Protein 9GCI (pdb70)

Foldseek 3Di:
DDPDDDFQFFDPQFFAAFEDECLWAAACQCPLNFAAWLQNVQLCDPPQFPPSFGSNCWLNCLPVVLVLLVLVLLLVGQAYEYEQQCRLQPNLLDDDGRVVSVVSVVVNLVSCVVSNYQYAYEHDEQGHRVNCVVVPALLDLCNLVSLLVSVVVVCVVCLVRHQHYADEAALLCNQCVDADVLSFPPRHRALQSSVSSLLSSLLSLLSNQCCCVVVVRRHFYEHEHEAAAEAEPCVVVVHDDDPVWVVLSVLVRLSRPQQNVCLQFPQFGDLVNLVLCCVLVSYPPVRNVVSRVVSNVRYDHGQAYEYAYEAHWYKTAACPDPDSTRIDTDDDDADAAPVRGHLDLVRLLVVLVCCVVPGPAHEYEHAEYFGWHQWDQDPVQETAPVVRLVSVVSNVVSVSVSVVVPRNYRYYHYHHCEQTQPGSHGSRTGGHCWYADVVVSDTGHYVSSVSSSVVVVVRD/DADPQFFAAAEDECLWAAAPQCPQQFAAWLQNVQLVDPPLFPPSFGSNCWLNCLPVVLVLLVLVLVLVGQAYEYEQQCRLQVNLLDDDGRVVSVVSVVVNLVSCVVSNYQYAYEHDEQGHRVNCVVVPHLLDLCNLVSLLVSVVVVCVVCLVRHQHYADEAALLCNLCVDADVLSFPPRHRALQSSVSSLLSSLLSLLVNQCCCVVVVRRHFYEHEHEAAAEDEPCVVVVHDDDPVFVVLVVLVRLSRPQQNVCLQFPQAGDLSNLVLCCVLVSYPPVCNVVSGVVSNVRYDHGQEYEYAYEAHWYKTAACVDPDSTRIDTDDDDADAAPVRGHLDLLRLLVVLVCCVVPGPAHEYEHAEYFGWHQWDQDPVQETAPVVRLVSVVSNVVSVVVSVVVPRRYRYYHYPHCEQTQPGSHGSRTGGHCWYADVVVSDTGHYPSSVSSSVVVVVND

Secondary structure (DSSP, 8-state):
--PPPPPPPPPTT-EEEEE--HHHH---TT-TTPPPBHHHHHHTSTTSSGGG--SSSTT-HHHHHHHHHHHHHHHT-SEEEEE--HHHH-TTSSSS--HHHHHHHHHHHHHHHHTTPEEEEEEESS--BHHHHTTTGGGSTTHHHHHHHHHHHHHHHHTTT--EEEEEE-HHIIIIIHHTS-SSTT----HHHHHHHHHHHHHHHHHHHHHHHHTT-SSEEEEEEE---EEEHHHHTTPPPPHHHHHHHHHHHHHHTHHHHHHHHHSS--HHHHHHHHHTTSS-HHHHHHHHHHHHHH----SEEEEE----EEEEE-TT--SSSSEEEE--SS-B-TTS-B--HHHHHHHHHHHHHHS----EEEEEE---------TTS----HHHHHHHHHHHHHHHHHHHTT--EEEEEEE-SS----GGGGGG----SEEE-TTT--EEE-HHHHHHHHHHHHT-/-PPTT-EEEEE--HHHH---TTSTTPPPBHHHHHHTSTTSSGGG--SSSTT-HHHHHHHHHHHHHHHT-SEEEEE--HHHH-TTSSSS--HHHHHHHHHHHHHHHHTT-EEEEEEESS--BHHHHTTTGGGSTTHHHHHHHHHHHHHHHHTTT--EEEEEE-HHIIIIIHHTS-SSTT----HHHHHHHHHHHHHHHHHHHHHHHHTT-SSEEEEEEE---EEEHHHHTTPPPPHHHHHHHHHHHHHHTHHHHHHHHHSS--HHHHHHHHHTTSS-HHHHHHHHHHHHHH----SEEEEE----EEEEE-TT--SSSSEEEE--SS-B-TTS-B--HHHHHHHHHHHHHHS----EEEEEE---------TTS----HHHHHHHHHHHHHHHHHHHTT--EEEEEEE-SS----GGGGGG----SEEE-TTT--EEE-HHHHHHHHHHHHT-

Nearest PDB structures (foldseek):
  9gci-assembly1_B-2  TM=1.002E+00  e=8.483E-100  Caldicellulosiruptor saccharolyticus DSM 8903
  5yif-assembly2_B  TM=9.102E-01  e=9.901E-52  Bacillus sp. (in: firmicutes)
  4gxp-assembly2_B  TM=9.304E-01  e=6.248E-49  Thermotoga maritima MSB8
  5yhs-assembly2_B  TM=9.202E-01  e=3.558E-50  Bacillus sp. (in: firmicutes)
  4gxp-assembly3_C  TM=9.194E-01  e=6.302E-44  Thermotoga maritima MSB8

B-factor: mean 15.25, std 7.29, range [7.15, 52.8]

InterPro domains:
  IPR001360 Glycoside hydrolase family 1 [PF00232] (2-452)
  IPR001360 Glycoside hydrolase family 1 [PR00131] (294-308)
  IPR001360 Glycoside hydrolase family 1 [PR00131] (357-365)
  IPR001360 Glycoside hydrolase family 1 [PR00131] (378-389)
  IPR001360 Glycoside hydrolase family 1 [PR00131] (399-416)
  IPR001360 Glycoside hydrolase family 1 [PR00131] (423-435)
  IPR001360 Glycoside hydrolase family 1 [PTHR10353] (2-452)
  IPR017736 Glycoside hydrolase, family 1, beta-glucosidase [TIGR03356] (3-445)
  IPR017853 Glycoside hydrolase superfamily [SSF51445] (2-453)
  IPR018120 Glycoside hydrolase family 1, active site [PS00572] (357-365)
  IPR033132 Glycosyl hydrolases family 1, N-terminal conserved site [PS00653] (7-21)

Radius of gyration: 34.94 Å; Cα contacts (8 Å, |Δi|>4): 1903; chains: 2; bounding box: 65×122×83 Å

Structure (mmCIF, N/CA/C/O backbone):
data_9GCI
#
_entry.id   9GCI
#
_cell.length_a   68.443
_cell.length_b   98.718
_cell.length_c   80.493
_cell.angle_alpha   90.000
_cell.angle_beta   97.487
_cell.angle_gamma   90.000
#
_symmetry.space_group_name_H-M   'P 1 21 1'
#
loop_
_entity.id
_entity.type
_entity.pdbx_description
1 polymer beta-glucosidase
2 non-polymer GLYCEROL
3 non-polymer 1,2-ETHANEDIOL
4 non-polymer 'TRIETHYLENE GLYCOL'
5 non-polymer 'PENTAETHYLENE GLYCOL'
6 non-polymer DI(HYDROXYETHYL)ETHER
7 non-polymer 'CHLORIDE ION'
8 water water
#
loop_
_atom_site.group_PDB
_atom_site.id
_atom_site.type_symbol
_atom_site.label_atom_id
_atom_site.label_alt_id
_atom_site.label_comp_id
_atom_site.label_asym_id
_atom_site.label_entity_id
_atom_site.label_seq_id
_atom_site.pdbx_PDB_ins_code
_atom_site.Cartn_x
_atom_site.Cartn_y
_atom_site.Cartn_z
_atom_site.occupancy
_atom_site.B_iso_or_equiv
_atom_site.auth_seq_id
_atom_site.auth_comp_id
_atom_site.auth_asym_id
_atom_site.auth_atom_id
_atom_site.pdbx_PDB_model_num
ATOM 1 N N . SER A 1 1 ? 9.461 -45.168 5.538 1.000 48.202 -6 SER A N 1
ATOM 2 C CA . SER A 1 1 ? 10.752 -45.745 5.998 1.000 44.159 -6 SER A CA 1
ATOM 3 C C . SER A 1 1 ? 11.639 -44.671 6.630 1.000 37.617 -6 SER A C 1
ATOM 4 O O . SER A 1 1 ? 12.839 -44.872 6.789 1.000 38.941 -6 SER A O 1
ATOM 14 N N . HIS A 1 2 ? 11.048 -43.532 7.005 1.000 35.281 -5 HIS A N 1
ATOM 15 C CA . HIS A 1 2 ? 11.799 -42.416 7.546 1.000 31.369 -5 HIS A CA 1
ATOM 16 C C . HIS A 1 2 ? 11.084 -41.878 8.794 1.000 24.168 -5 HIS A C 1
ATOM 17 O O . HIS A 1 2 ? 10.012 -41.322 8.681 1.000 24.088 -5 HIS A O 1
ATOM 32 N N . MET A 1 3 ? 11.673 -42.044 9.976 1.000 21.088 -4 MET A N 1
ATOM 33 C CA . MET A 1 3 ? 11.062 -41.581 11.211 1.000 20.054 -4 MET A CA 1
ATOM 34 C C . MET A 1 3 ? 10.970 -40.047 11.180 1.000 20.163 -4 MET A C 1
ATOM 35 O O . MET A 1 3 ? 11.879 -39.361 10.698 1.000 21.421 -4 MET A O 1
ATOM 49 N N . LEU A 1 4 ? 9.837 -39.509 11.634 1.000 19.149 -3 LEU A N 1
ATOM 50 C CA . LEU A 1 4 ? 9.552 -38.080 11.617 1.000 20.174 -3 LEU A CA 1
ATOM 51 C C . LEU A 1 4 ? 10.716 -37.243 12.156 1.000 22.097 -3 LEU A C 1
ATOM 52 O O . LEU A 1 4 ? 11.167 -37.463 13.275 1.000 21.600 -3 LEU A O 1
ATOM 68 N N . GLU A 1 5 ? 11.135 -36.235 11.379 1.000 23.093 -2 GLU A N 1
ATOM 69 C CA . GLU A 1 5 ? 12.051 -35.211 11.870 1.000 24.896 -2 GLU A CA 1
ATOM 70 C C . GLU A 1 5 ? 11.242 -34.012 12.366 1.000 21.916 -2 GLU A C 1
ATOM 71 O O . GLU A 1 5 ? 10.346 -33.499 11.687 1.000 21.784 -2 GLU A O 1
ATOM 83 N N . ASP A 1 6 ? 11.558 -33.573 13.579 1.000 20.475 -1 ASP A N 1
ATOM 84 C CA . ASP A 1 6 ? 10.887 -32.418 14.143 1.000 22.547 -1 ASP A CA 1
ATOM 85 C C . ASP A 1 6 ? 11.168 -31.172 13.304 1.000 21.233 -1 ASP A C 1
ATOM 86 O O . ASP A 1 6 ? 12.133 -31.103 12.534 1.000 21.279 -1 ASP A O 1
ATOM 95 N N . PRO A 1 7 ? 10.295 -30.150 13.403 1.000 19.879 0 PRO A N 1
ATOM 96 C CA . PRO A 1 7 ? 10.545 -28.878 12.738 1.000 19.745 0 PRO A CA 1
ATOM 97 C C . PRO A 1 7 ? 11.850 -28.301 13.277 1.000 18.621 0 PRO A C 1
ATOM 98 O O . PRO A 1 7 ? 12.231 -28.538 14.419 1.000 18.319 0 PRO A O 1
ATOM 109 N N . MET A 1 8 ? 12.525 -27.512 12.452 1.000 18.996 1 MET A N 1
ATOM 110 C CA . MET A 1 8 ? 13.693 -26.790 12.915 1.000 18.877 1 MET A CA 1
ATOM 111 C C . MET A 1 8 ? 13.216 -25.667 13.822 1.000 18.685 1 MET A C 1
ATOM 112 O O . MET A 1 8 ? 12.417 -24.847 13.389 1.000 20.683 1 MET A O 1
ATOM 126 N N . SER A 1 9 ? 13.728 -25.609 15.053 1.000 18.530 2 SER A N 1
ATOM 127 C CA . SER A 1 9 ? 13.401 -24.512 15.951 1.000 19.542 2 SER A CA 1
ATOM 128 C C . SER A 1 9 ? 14.322 -23.330 15.681 1.000 17.633 2 SER A C 1
ATOM 129 O O . SER A 1 9 ? 15.482 -23.498 15.322 1.000 18.509 2 SER A O 1
ATOM 137 N N . PHE A 1 10 ? 13.783 -22.131 15.907 1.000 16.627 3 PHE A N 1
ATOM 138 C CA . PHE A 1 10 ? 14.626 -20.976 16.112 1.000 15.087 3 PHE A CA 1
ATOM 139 C C . PHE A 1 10 ? 15.465 -21.270 17.350 1.000 15.549 3 PHE A C 1
ATOM 140 O O . PHE A 1 10 ? 14.957 -21.817 18.324 1.000 17.024 3 PHE A O 1
ATOM 157 N N . PRO A 1 11 ? 16.762 -20.912 17.346 1.000 15.786 4 PRO A N 1
ATOM 158 C CA . PRO A 1 11 ? 17.634 -21.238 18.472 1.000 16.080 4 PRO A CA 1
ATOM 159 C C . PRO A 1 11 ? 17.245 -20.495 19.748 1.000 17.160 4 PRO A C 1
ATOM 160 O O . PRO A 1 11 ? 16.584 -19.447 19.731 1.000 15.431 4 PRO A O 1
ATOM 171 N N . LYS A 1 12 ? 17.641 -21.079 20.882 1.000 18.461 5 LYS A N 1
ATOM 172 C CA . LYS A 1 12 ? 17.406 -20.443 22.159 1.000 19.997 5 LYS A CA 1
ATOM 173 C C . LYS A 1 12 ? 18.093 -19.080 22.128 1.000 16.859 5 LYS A C 1
ATOM 174 O O . LYS A 1 12 ? 19.230 -18.975 21.679 1.000 17.463 5 LYS A O 1
ATOM 193 N N . GLY A 1 13 ? 17.380 -18.059 22.607 1.000 16.794 6 GLY A N 1
ATOM 194 C CA . GLY A 1 13 ? 17.924 -16.712 22.690 1.000 16.125 6 GLY A CA 1
ATOM 195 C C . GLY A 1 13 ? 17.800 -15.922 21.384 1.000 14.695 6 GLY A C 1
ATOM 196 O O . GLY A 1 13 ? 18.311 -14.812 21.312 1.000 15.062 6 GLY A O 1
ATOM 200 N N . PHE A 1 14 ? 17.122 -16.470 20.369 1.000 13.760 7 PHE A N 1
ATOM 201 C CA . PHE A 1 14 ? 16.969 -15.782 19.088 1.000 12.110 7 PHE A CA 1
ATOM 202 C C . PHE A 1 14 ? 16.340 -14.411 19.313 1.000 11.336 7 PHE A C 1
ATOM 203 O O . PHE A 1 14 ? 15.338 -14.303 20.009 1.000 12.376 7 PHE A O 1
ATOM 220 N N . LEU A 1 15 ? 16.953 -13.360 18.746 1.000 11.004 8 LEU A N 1
ATOM 221 C CA . LEU A 1 15 ? 16.476 -12.005 18.990 1.000 10.988 8 LEU A CA 1
ATOM 222 C C . LEU A 1 15 ? 15.339 -11.656 18.034 1.000 11.066 8 LEU A C 1
ATOM 223 O O . LEU A 1 15 ? 15.576 -11.099 16.967 1.000 11.643 8 LEU A O 1
ATOM 239 N N . TRP A 1 16 ? 14.114 -11.980 18.439 1.000 10.438 9 TRP A N 1
ATOM 240 C CA . TRP A 1 16 ? 12.918 -11.472 17.790 1.000 9.871 9 TRP A CA 1
ATOM 241 C C . TRP A 1 16 ? 12.785 -9.998 18.151 1.000 9.506 9 TRP A C 1
ATOM 242 O O . TRP A 1 16 ? 12.655 -9.657 19.320 1.000 9.381 9 TRP A O 1
ATOM 263 N N . GLY A 1 17 ? 12.865 -9.138 17.144 1.000 9.288 10 GLY A N 1
ATOM 264 C CA . GLY A 1 17 ? 12.892 -7.709 17.391 1.000 8.933 10 GLY A CA 1
ATOM 265 C C . GLY A 1 17 ? 11.997 -6.917 16.445 1.000 8.718 10 GLY A C 1
ATOM 266 O O . GLY A 1 17 ? 11.305 -7.459 15.584 1.000 8.697 10 GLY A O 1
ATOM 270 N N . ALA A 1 18 ? 12.075 -5.591 16.610 1.000 8.944 11 ALA A N 1
ATOM 271 C CA . ALA A 1 18 ? 11.528 -4.627 15.663 1.000 9.044 11 ALA A CA 1
ATOM 272 C C . ALA A 1 18 ? 12.528 -3.479 15.602 1.000 8.811 11 ALA A C 1
ATOM 273 O O . ALA A 1 18 ? 13.320 -3.322 16.532 1.000 8.578 11 ALA A O 1
ATOM 280 N N . ALA A 1 19 ? 12.539 -2.759 14.474 1.000 8.628 12 ALA A N 1
ATOM 281 C CA . ALA A 1 19 ? 13.541 -1.740 14.193 1.000 8.613 12 ALA A CA 1
ATOM 282 C C . ALA A 1 19 ? 12.879 -0.418 13.829 1.000 8.536 12 ALA A C 1
ATOM 283 O O . ALA A 1 19 ? 11.781 -0.379 13.265 1.000 8.611 12 ALA A O 1
ATOM 290 N N . THR A 1 20 ? 13.592 0.655 14.172 1.000 7.867 13 THR A N 1
ATOM 291 C CA . THR A 1 20 ? 13.276 2.030 13.817 1.000 8.018 13 THR A CA 1
ATOM 292 C C . THR A 1 20 ? 14.587 2.763 13.524 1.000 7.803 13 THR A C 1
ATOM 293 O O . THR A 1 20 ? 15.670 2.202 13.688 1.000 8.178 13 THR A O 1
ATOM 304 N N . ALA A 1 21 ? 14.476 4.043 13.150 1.000 7.318 14 ALA A N 1
ATOM 305 C CA . ALA A 1 21 ? 15.619 4.938 13.017 1.000 7.149 14 ALA A CA 1
ATOM 306 C C . ALA A 1 21 ? 15.221 6.301 13.562 1.000 7.333 14 ALA A C 1
ATOM 307 O O . ALA A 1 21 ? 14.053 6.667 13.496 1.000 7.635 14 ALA A O 1
ATOM 314 N N . SER A 1 22 ? 16.216 7.051 14.049 1.000 7.283 15 SER A N 1
ATOM 315 C CA . SER A 1 22 ? 15.987 8.265 14.809 1.000 7.917 15 SER A CA 1
ATOM 316 C C . SER A 1 22 ? 15.170 9.287 14.014 1.000 7.981 15 SER A C 1
ATOM 317 O O . SER A 1 22 ? 14.193 9.827 14.529 1.000 8.070 15 SER A O 1
ATOM 325 N N . TYR A 1 23 ? 15.597 9.608 12.782 1.000 7.678 16 TYR A N 1
ATOM 326 C CA . TYR A 1 23 ? 14.947 10.677 12.030 1.000 8.082 16 TYR A CA 1
ATOM 327 C C . TYR A 1 23 ? 13.519 10.239 11.686 1.000 7.781 16 TYR A C 1
ATOM 328 O O . TYR A 1 23 ? 12.602 11.050 11.515 1.000 7.654 16 TYR A O 1
ATOM 346 N N . GLN A 1 24 ? 13.321 8.938 11.519 1.000 7.433 17 GLN A N 1
ATOM 347 C CA . GLN A 1 24 ? 12.031 8.472 11.045 1.000 7.622 17 GLN A CA 1
ATOM 348 C C . GLN A 1 24 ? 10.949 8.518 12.132 1.000 7.473 17 GLN A C 1
ATOM 349 O O . GLN A 1 24 ? 9.769 8.567 11.773 1.000 7.212 17 GLN A O 1
ATOM 363 N N . ILE A 1 25 ? 11.320 8.477 13.431 1.000 7.589 18 ILE A N 1
ATOM 364 C CA . ILE A 1 25 ? 10.341 8.391 14.508 1.000 8.001 18 ILE A CA 1
ATOM 365 C C . ILE A 1 25 ? 10.398 9.525 15.542 1.000 8.115 18 ILE A C 1
ATOM 366 O O . ILE A 1 25 ? 9.388 9.768 16.201 1.000 8.104 18 ILE A O 1
ATOM 382 N N . GLU A 1 26 ? 11.551 10.165 15.783 1.000 8.032 19 GLU A N 1
ATOM 383 C CA . GLU A 1 26 ? 11.745 10.890 17.034 1.000 8.304 19 GLU A CA 1
ATOM 384 C C . GLU A 1 26 ? 11.005 12.223 17.066 1.000 8.109 19 GLU A C 1
ATOM 385 O O . GLU A 1 26 ? 10.516 12.596 18.137 1.000 7.902 19 GLU A O 1
ATOM 397 N N . GLY A 1 27 ? 10.992 12.965 15.949 1.000 8.150 20 GLY A N 1
ATOM 398 C CA . GLY A 1 27 ? 10.542 14.349 16.008 1.000 8.313 20 GLY A CA 1
ATOM 399 C C . GLY A 1 27 ? 11.462 15.172 16.903 1.000 8.518 20 GLY A C 1
ATOM 400 O O . GLY A 1 27 ? 12.659 14.910 16.987 1.000 8.439 20 GLY A O 1
ATOM 404 N N . ALA A 1 28 ? 10.902 16.177 17.587 1.000 8.958 21 ALA A N 1
ATOM 405 C CA . ALA A 1 28 ? 11.699 16.978 18.507 1.000 8.949 21 ALA A CA 1
ATOM 406 C C . ALA A 1 28 ? 12.997 17.443 17.843 1.000 8.834 21 ALA A C 1
ATOM 407 O O . ALA A 1 28 ? 14.080 17.410 18.436 1.000 8.799 21 ALA A O 1
ATOM 414 N N . TRP A 1 29 ? 12.884 17.936 16.605 1.000 8.601 22 TRP A N 1
ATOM 415 C CA . TRP A 1 29 ? 14.022 18.080 15.715 1.000 8.962 22 TRP A CA 1
ATOM 416 C C . TRP A 1 29 ? 14.980 19.189 16.143 1.000 9.081 22 TRP A C 1
ATOM 417 O O . TRP A 1 29 ? 16.145 19.191 15.720 1.000 8.903 22 TRP A O 1
ATOM 438 N N . ASN A 1 30 ? 14.487 20.127 16.968 1.000 9.406 23 ASN A N 1
ATOM 439 C CA . ASN A 1 30 ? 15.262 21.284 17.380 1.000 9.655 23 ASN A CA 1
ATOM 440 C C . ASN A 1 30 ? 15.198 21.453 18.900 1.000 9.758 23 ASN A C 1
ATOM 441 O O . ASN A 1 30 ? 15.467 22.544 19.418 1.000 10.708 23 ASN A O 1
ATOM 452 N N . GLU A 1 31 ? 14.827 20.388 19.612 1.000 9.220 24 GLU A N 1
ATOM 453 C CA . GLU A 1 31 ? 14.573 20.489 21.039 1.000 9.269 24 GLU A CA 1
ATOM 454 C C . GLU A 1 31 ? 15.807 20.077 21.838 1.000 10.143 24 GLU A C 1
ATOM 455 O O . GLU A 1 31 ? 16.607 19.238 21.400 1.000 9.832 24 GLU A O 1
ATOM 467 N N . ASP A 1 32 ? 15.897 20.619 23.059 1.000 10.471 25 ASP A N 1
ATOM 468 C CA . ASP A 1 32 ? 16.937 20.273 24.019 1.000 11.413 25 ASP A CA 1
ATOM 469 C C . ASP A 1 32 ? 18.332 20.413 23.415 1.000 11.878 25 ASP A C 1
ATOM 470 O O . ASP A 1 32 ? 19.235 19.632 23.732 1.000 13.116 25 ASP A O 1
ATOM 479 N N . GLY A 1 33 ? 18.496 21.403 22.534 1.000 12.167 26 GLY A N 1
ATOM 480 C CA . GLY A 1 33 ? 19.793 21.750 21.989 1.000 11.881 26 GLY A CA 1
ATOM 481 C C . GLY A 1 33 ? 20.247 20.870 20.827 1.000 11.736 26 GLY A C 1
ATOM 482 O O . GLY A 1 33 ? 21.381 21.011 20.378 1.000 11.895 26 GLY A O 1
ATOM 486 N N . LYS A 1 34 ? 19.370 19.998 20.324 1.000 10.084 27 LYS A N 1
ATOM 487 C CA . LYS A 1 34 ? 19.729 19.163 19.185 1.000 9.669 27 LYS A CA 1
ATOM 488 C C . LYS A 1 34 ? 20.125 20.010 17.972 1.000 9.392 27 LYS A C 1
ATOM 489 O O . LYS A 1 34 ? 19.427 20.957 17.605 1.000 9.814 27 LYS A O 1
ATOM 508 N N . GLY A 1 35 ? 21.245 19.650 17.342 1.000 9.038 28 GLY A N 1
ATOM 509 C CA . GLY A 1 35 ? 21.714 20.331 16.147 1.000 9.094 28 GLY A CA 1
ATOM 510 C C . GLY A 1 35 ? 20.919 19.927 14.900 1.000 9.444 28 GLY A C 1
ATOM 511 O O . GLY A 1 35 ? 20.243 18.892 14.867 1.000 10.174 28 GLY A O 1
ATOM 515 N N . GLU A 1 36 ? 21.049 20.735 13.858 1.000 10.001 29 GLU A N 1
ATOM 516 C CA . GLU A 1 36 ? 20.427 20.462 12.571 1.000 10.002 29 GLU A CA 1
ATOM 517 C C . GLU A 1 36 ? 21.160 19.309 11.878 1.000 9.787 29 GLU A C 1
ATOM 518 O O . GLU A 1 36 ? 22.384 19.336 11.783 1.000 9.773 29 GLU A O 1
ATOM 530 N N . SER A 1 37 ? 20.428 18.287 11.420 1.000 8.976 30 SER A N 1
ATOM 531 C CA . SER A 1 37 ? 21.024 17.230 10.608 1.000 8.693 30 SER A CA 1
ATOM 532 C C . SER A 1 37 ? 20.816 17.534 9.125 1.000 8.849 30 SER A C 1
ATOM 533 O O . SER A 1 37 ? 20.023 18.393 8.746 1.000 8.945 30 SER A O 1
ATOM 541 N N . ILE A 1 38 ? 21.451 16.721 8.279 1.000 8.931 31 ILE A N 1
ATOM 542 C CA . ILE A 1 38 ? 21.270 16.835 6.841 1.000 8.829 31 ILE A CA 1
ATOM 543 C C . ILE A 1 38 ? 19.825 16.514 6.466 1.000 8.679 31 ILE A C 1
ATOM 544 O O . ILE A 1 38 ? 19.365 16.995 5.435 1.000 9.225 31 ILE A O 1
ATOM 560 N N . TRP A 1 39 ? 19.122 15.690 7.253 1.000 8.681 32 TRP A N 1
ATOM 561 C CA . TRP A 1 39 ? 17.725 15.399 6.959 1.000 8.855 32 TRP A CA 1
ATOM 562 C C . TRP A 1 39 ? 16.807 16.546 7.377 1.000 9.164 32 TRP A C 1
ATOM 563 O O . TRP A 1 39 ? 15.802 16.807 6.707 1.000 9.103 32 TRP A O 1
ATOM 584 N N . ASP A 1 40 ? 17.123 17.237 8.472 1.000 9.254 33 ASP A N 1
ATOM 585 C CA . ASP A 1 40 ? 16.419 18.486 8.766 1.000 9.734 33 ASP A CA 1
ATOM 586 C C . ASP A 1 40 ? 16.549 19.453 7.579 1.000 10.100 33 ASP A C 1
ATOM 587 O O . ASP A 1 40 ? 15.571 20.012 7.083 1.000 10.676 33 ASP A O 1
ATOM 596 N N . ARG A 1 41 ? 17.780 19.672 7.122 1.000 10.000 34 ARG A N 1
ATOM 597 C CA . ARG A 1 41 ? 18.043 20.557 5.992 1.000 10.394 34 ARG A CA 1
ATOM 598 C C . ARG A 1 41 ? 17.280 20.101 4.748 1.000 10.223 34 ARG A C 1
ATOM 599 O O . ARG A 1 41 ? 16.562 20.890 4.126 1.000 10.825 34 ARG A O 1
ATOM 620 N N . PHE A 1 42 ? 17.392 18.816 4.416 1.000 9.686 35 PHE A N 1
ATOM 621 C CA . PHE A 1 42 ? 16.809 18.276 3.195 1.000 9.953 35 PHE A CA 1
ATOM 622 C C . PHE A 1 42 ? 15.287 18.415 3.181 1.000 10.289 35 PHE A C 1
ATOM 623 O O . PHE A 1 42 ? 14.693 18.768 2.154 1.000 10.211 35 PHE A O 1
ATOM 640 N N . THR A 1 43 ? 14.624 18.107 4.303 1.000 9.838 36 THR A N 1
ATOM 641 C CA . THR A 1 43 ? 13.166 18.127 4.328 1.000 9.989 36 THR A CA 1
ATOM 642 C C . THR A 1 43 ? 12.621 19.543 4.472 1.000 10.337 36 THR A C 1
ATOM 643 O O . THR A 1 43 ? 11.433 19.749 4.256 1.000 11.274 36 THR A O 1
ATOM 654 N N . HIS A 1 44 ? 13.475 20.499 4.847 1.000 10.223 37 HIS A N 1
ATOM 655 C CA . HIS A 1 44 ? 13.040 21.889 4.970 1.000 11.470 37 HIS A CA 1
ATOM 656 C C . HIS A 1 44 ? 13.191 22.639 3.649 1.000 13.926 37 HIS A C 1
ATOM 657 O O . HIS A 1 44 ? 12.862 23.828 3.578 1.000 17.096 37 HIS A O 1
ATOM 672 N N . GLN A 1 45 ? 13.681 21.960 2.618 1.000 14.606 38 GLN A N 1
ATOM 673 C CA . GLN A 1 45 ? 13.760 22.537 1.284 1.000 17.680 38 GLN A CA 1
ATOM 674 C C . GLN A 1 45 ? 12.626 21.974 0.427 1.000 18.011 38 GLN A C 1
ATOM 675 O O . GLN A 1 45 ? 12.174 20.848 0.613 1.000 18.141 38 GLN A O 1
ATOM 689 N N . LYS A 1 46 ? 12.175 22.770 -0.545 1.000 19.197 39 LYS A N 1
ATOM 690 C CA . LYS A 1 46 ? 11.101 22.367 -1.435 1.000 20.491 39 LYS A CA 1
ATOM 691 C C . LYS A 1 46 ? 11.572 21.276 -2.394 1.000 17.992 39 LYS A C 1
ATOM 692 O O . LYS A 1 46 ? 12.751 21.168 -2.706 1.000 17.003 39 LYS A O 1
ATOM 711 N N . ARG A 1 47 ? 10.620 20.427 -2.801 1.000 16.921 40 ARG A N 1
ATOM 712 C CA . ARG A 1 47 ? 10.781 19.494 -3.907 1.000 17.241 40 ARG A CA 1
ATOM 713 C C . ARG A 1 47 ? 11.762 18.365 -3.594 1.000 15.359 40 ARG A C 1
ATOM 714 O O . ARG A 1 47 ? 12.333 17.772 -4.506 1.000 17.959 40 ARG A O 1
ATOM 735 N N . ASN A 1 48 ? 11.939 18.026 -2.319 1.000 12.377 41 ASN A N 1
ATOM 736 C CA . ASN A 1 48 ? 12.787 16.892 -1.969 1.000 11.730 41 ASN A CA 1
ATOM 737 C C . ASN A 1 48 ? 11.987 15.691 -1.458 1.000 11.094 41 ASN A C 1
ATOM 738 O O . ASN A 1 48 ? 12.432 14.552 -1.612 1.000 11.078 41 ASN A O 1
ATOM 749 N N . ILE A 1 49 ? 10.854 15.955 -0.815 1.000 10.226 42 ILE A N 1
ATOM 750 C CA . ILE A 1 49 ? 10.037 14.923 -0.195 1.000 9.298 42 ILE A CA 1
ATOM 751 C C . ILE A 1 49 ? 8.623 14.990 -0.766 1.000 9.209 42 ILE A C 1
ATOM 752 O O . ILE A 1 49 ? 8.047 16.076 -0.866 1.000 9.411 42 ILE A O 1
ATOM 768 N N . LEU A 1 50 ? 8.002 13.827 -1.001 1.000 9.154 43 LEU A N 1
ATOM 769 C CA . LEU A 1 50 ? 6.598 13.812 -1.391 1.000 9.697 43 LEU A CA 1
ATOM 770 C C . LEU A 1 50 ? 5.761 14.628 -0.404 1.000 9.862 43 LEU A C 1
ATOM 771 O O . LEU A 1 50 ? 5.898 14.503 0.817 1.000 9.459 43 LEU A O 1
ATOM 787 N N . TYR A 1 51 ? 4.866 15.461 -0.943 1.000 10.187 44 TYR A N 1
ATOM 788 C CA . TYR A 1 51 ? 3.845 16.179 -0.180 1.000 10.538 44 TYR A CA 1
ATOM 789 C C . TYR A 1 51 ? 4.448 17.210 0.777 1.000 10.905 44 TYR A C 1
ATOM 790 O O . TYR A 1 51 ? 3.739 17.745 1.641 1.000 11.513 44 TYR A O 1
ATOM 808 N N . GLY A 1 52 ? 5.749 17.493 0.642 1.000 11.327 45 GLY A N 1
ATOM 809 C CA . GLY A 1 52 ? 6.418 18.410 1.548 1.000 11.214 45 GLY A CA 1
ATOM 810 C C . GLY A 1 52 ? 6.455 17.892 2.985 1.000 11.004 45 GLY A C 1
ATOM 811 O O . GLY A 1 52 ? 6.567 18.664 3.943 1.000 11.518 45 GLY A O 1
ATOM 815 N N . HIS A 1 53 ? 6.368 16.566 3.160 1.000 10.018 46 HIS A N 1
ATOM 816 C CA . HIS A 1 53 ? 6.460 16.013 4.503 1.000 9.546 46 HIS A CA 1
ATOM 817 C C . HIS A 1 53 ? 7.863 16.226 5.070 1.000 9.376 46 HIS A C 1
ATOM 818 O O . HIS A 1 53 ? 8.843 16.349 4.346 1.000 9.834 46 HIS A O 1
ATOM 833 N N . ASN A 1 54 ? 7.944 16.254 6.404 1.000 9.319 47 ASN A N 1
ATOM 834 C CA . ASN A 1 54 ? 9.220 16.366 7.078 1.000 9.347 47 ASN A CA 1
ATOM 835 C C . ASN A 1 54 ? 9.152 15.588 8.385 1.000 9.247 47 ASN A C 1
ATOM 836 O O . ASN A 1 54 ? 8.074 15.136 8.773 1.000 9.434 47 ASN A O 1
ATOM 847 N N . GLY A 1 55 ? 10.319 15.415 9.027 1.000 8.624 48 GLY A N 1
ATOM 848 C CA . GLY A 1 55 ? 10.395 14.673 10.278 1.000 9.594 48 GLY A CA 1
ATOM 849 C C . GLY A 1 55 ? 10.370 15.556 11.523 1.000 9.722 48 GLY A C 1
ATOM 850 O O . GLY A 1 55 ? 10.862 15.136 12.557 1.000 10.258 48 GLY A O 1
ATOM 854 N N . ASP A 1 56 ? 9.824 16.779 11.429 1.000 9.253 49 ASP A N 1
ATOM 855 C CA . ASP A 1 56 ? 9.828 17.689 12.560 1.000 9.622 49 ASP A CA 1
ATOM 856 C C . ASP A 1 56 ? 9.150 17.067 13.784 1.000 9.328 49 ASP A C 1
ATOM 857 O O . ASP A 1 56 ? 9.595 17.294 14.918 1.000 9.183 49 ASP A O 1
ATOM 866 N N . VAL A 1 57 ? 8.031 16.355 13.549 1.000 9.333 50 VAL A N 1
ATOM 867 C CA . VAL A 1 57 ? 7.286 15.668 14.599 1.000 9.152 50 VAL A CA 1
ATOM 868 C C . VAL A 1 57 ? 7.408 14.150 14.434 1.000 9.130 50 VAL A C 1
ATOM 869 O O . VAL A 1 57 ? 7.606 13.438 15.410 1.000 9.138 50 VAL A O 1
ATOM 882 N N . ALA A 1 58 ? 7.236 13.635 13.213 1.000 8.887 51 ALA A N 1
ATOM 883 C CA . ALA A 1 58 ? 7.353 12.205 12.958 1.000 8.776 51 ALA A CA 1
ATOM 884 C C . ALA A 1 58 ? 6.370 11.442 13.844 1.000 9.521 51 ALA A C 1
ATOM 885 O O . ALA A 1 58 ? 5.170 11.745 13.814 1.000 9.512 51 ALA A O 1
ATOM 892 N N . CYS A 1 59 ? 6.851 10.457 14.625 1.000 8.985 52 CYS A N 1
ATOM 893 C CA . CYS A 1 59 ? 6.009 9.716 15.564 1.000 9.369 52 CYS A CA 1
ATOM 894 C C . CYS A 1 59 ? 6.102 10.288 16.973 1.000 9.482 52 CYS A C 1
ATOM 895 O O . CYS A 1 59 ? 5.624 9.678 17.929 1.000 9.555 52 CYS A O 1
ATOM 903 N N . ASP A 1 60 ? 6.744 11.450 17.121 1.000 8.961 53 ASP A N 1
ATOM 904 C CA . ASP A 1 60 ? 6.834 12.127 18.407 1.000 9.316 53 ASP A CA 1
ATOM 905 C C . ASP A 1 60 ? 7.449 11.218 19.475 1.000 8.797 53 ASP A C 1
ATOM 906 O O . ASP A 1 60 ? 7.129 11.325 20.664 1.000 8.967 53 ASP A O 1
ATOM 915 N N . HIS A 1 61 ? 8.368 10.334 19.080 1.000 8.876 54 HIS A N 1
ATOM 916 C CA . HIS A 1 61 ? 8.894 9.317 19.975 1.000 8.944 54 HIS A CA 1
ATOM 917 C C . HIS A 1 61 ? 9.815 9.916 21.030 1.000 9.256 54 HIS A C 1
ATOM 918 O O . HIS A 1 61 ? 9.929 9.354 22.107 1.000 9.370 54 HIS A O 1
ATOM 933 N N . TYR A 1 62 ? 10.499 11.022 20.724 1.000 9.566 55 TYR A N 1
ATOM 934 C CA . TYR A 1 62 ? 11.291 11.669 21.761 1.000 9.612 55 TYR A CA 1
ATOM 935 C C . TYR A 1 62 ? 10.421 11.915 22.994 1.000 9.733 55 TYR A C 1
ATOM 936 O O . TYR A 1 62 ? 10.874 11.737 24.121 1.000 10.540 55 TYR A O 1
ATOM 954 N N . HIS A 1 63 ? 9.168 12.332 22.775 1.000 9.852 56 HIS A N 1
ATOM 955 C CA . HIS A 1 63 ? 8.223 12.608 23.845 1.000 10.571 56 HIS A CA 1
ATOM 956 C C . HIS A 1 63 ? 7.492 11.354 24.319 1.000 10.950 56 HIS A C 1
ATOM 957 O O . HIS A 1 63 ? 7.199 11.254 25.513 1.000 12.712 56 HIS A O 1
ATOM 972 N N . ARG A 1 64 ? 7.209 10.406 23.418 1.000 10.111 57 ARG A N 1
ATOM 973 C CA . ARG A 1 64 ? 6.281 9.325 23.709 1.000 9.911 57 ARG A CA 1
ATOM 974 C C . ARG A 1 64 ? 6.978 7.972 23.871 1.000 9.824 57 ARG A C 1
ATOM 975 O O . ARG A 1 64 ? 6.303 6.944 23.870 1.000 10.277 57 ARG A O 1
ATOM 996 N N . PHE A 1 65 ? 8.295 7.941 24.103 1.000 9.937 58 PHE A N 1
ATOM 997 C CA . PHE A 1 65 ? 9.039 6.686 24.096 1.000 10.173 58 PHE A CA 1
ATOM 998 C C . PHE A 1 65 ? 8.533 5.720 25.172 1.000 10.284 58 PHE A C 1
ATOM 999 O O . PHE A 1 65 ? 8.659 4.519 24.995 1.000 9.992 58 PHE A O 1
ATOM 1016 N N . GLU A 1 66 ? 8.024 6.218 26.307 1.000 10.764 59 GLU A N 1
ATOM 1017 C CA . GLU A 1 66 ? 7.610 5.305 27.366 1.000 12.074 59 GLU A CA 1
ATOM 1018 C C . GLU A 1 66 ? 6.430 4.454 26.900 1.000 11.041 59 GLU A C 1
ATOM 1019 O O . GLU A 1 66 ? 6.371 3.246 27.170 1.000 11.322 59 GLU A O 1
ATOM 1031 N N . GLU A 1 67 ? 5.492 5.079 26.188 1.000 10.403 60 GLU A N 1
ATOM 1032 C CA . GLU A 1 67 ? 4.361 4.355 25.648 1.000 10.593 60 GLU A CA 1
ATOM 1033 C C . GLU A 1 67 ? 4.868 3.326 24.648 1.000 10.545 60 GLU A C 1
ATOM 1034 O O . GLU A 1 67 ? 4.411 2.188 24.621 1.000 10.178 60 GLU A O 1
ATOM 1046 N N . ASP A 1 68 ? 5.839 3.723 23.821 1.000 10.126 61 ASP A N 1
ATOM 1047 C CA . ASP A 1 68 ? 6.346 2.806 22.813 1.000 9.954 61 ASP A CA 1
ATOM 1048 C C . ASP A 1 68 ? 7.046 1.602 23.444 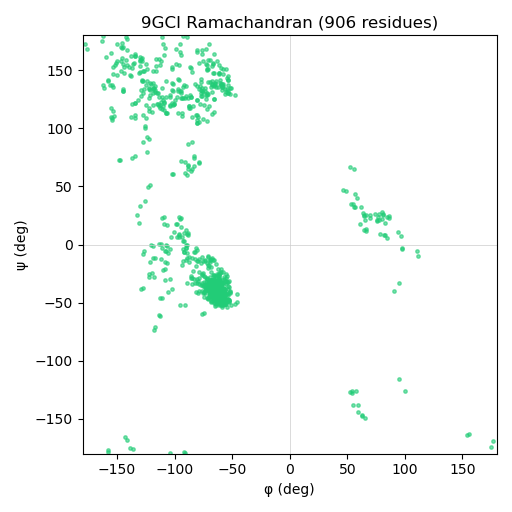1.000 9.839 61 ASP A C 1
ATOM 1049 O O . ASP A 1 68 ? 6.896 0.472 22.970 1.000 9.725 61 ASP A O 1
ATOM 1058 N N . VAL A 1 69 ? 7.805 1.814 24.522 1.000 9.968 62 VAL A N 1
ATOM 1059 C CA . VAL A 1 69 ? 8.440 0.686 25.183 1.000 9.815 62 VAL A CA 1
ATOM 1060 C C . VAL A 1 69 ? 7.373 -0.218 25.815 1.000 9.962 62 VAL A C 1
ATOM 1061 O O . VAL A 1 69 ? 7.503 -1.438 25.783 1.000 10.036 62 VAL A O 1
ATOM 1074 N N . SER A 1 70 ? 6.301 0.357 26.368 1.000 9.995 63 SER A N 1
ATOM 1075 C CA . SER A 1 70 ? 5.195 -0.442 26.894 1.000 11.480 63 SER A CA 1
ATOM 1076 C C . SER A 1 70 ? 4.617 -1.346 25.803 1.000 11.132 63 SER A C 1
ATOM 1077 O O . SER A 1 70 ? 4.354 -2.529 26.030 1.000 11.203 63 SER A O 1
ATOM 1085 N N . LEU A 1 71 ? 4.482 -0.808 24.585 1.000 10.189 64 LEU A N 1
ATOM 1086 C CA . LEU A 1 71 ? 3.973 -1.587 23.469 1.000 10.398 64 LEU A CA 1
ATOM 1087 C C . LEU A 1 71 ? 4.950 -2.693 23.080 1.000 10.196 64 LEU A C 1
ATOM 1088 O O . LEU A 1 71 ? 4.529 -3.796 22.734 1.000 10.761 64 LEU A O 1
ATOM 1104 N N . MET A 1 72 ? 6.251 -2.417 23.146 1.000 9.960 65 MET A N 1
ATOM 1105 C CA . MET A 1 72 ? 7.254 -3.443 22.876 1.000 10.434 65 MET A CA 1
ATOM 1106 C C . MET A 1 72 ? 7.174 -4.585 23.893 1.000 11.046 65 MET A C 1
ATOM 1107 O O . MET A 1 72 ? 7.357 -5.743 23.551 1.000 11.143 65 MET A O 1
ATOM 1121 N N . LYS A 1 73 ? 6.949 -4.250 25.158 1.000 11.617 66 LYS A N 1
ATOM 1122 C CA . LYS A 1 73 ? 6.845 -5.244 26.221 1.000 12.981 66 LYS A CA 1
ATOM 1123 C C . LYS A 1 73 ? 5.603 -6.112 25.988 1.000 11.684 66 LYS A C 1
ATOM 1124 O O . LYS A 1 73 ? 5.646 -7.353 26.084 1.000 11.285 66 LYS A O 1
ATOM 1143 N N . GLU A 1 74 ? 4.497 -5.457 25.642 1.000 11.537 67 GLU A N 1
ATOM 1144 C CA . GLU A 1 74 ? 3.259 -6.158 25.334 1.000 11.302 67 GLU A CA 1
ATOM 1145 C C . GLU A 1 74 ? 3.466 -7.138 24.173 1.000 11.649 67 GLU A C 1
ATOM 1146 O O . GLU A 1 74 ? 2.994 -8.287 24.210 1.000 11.926 67 GLU A O 1
ATOM 1158 N N . LEU A 1 75 ? 4.165 -6.678 23.126 1.000 10.963 68 LEU A N 1
ATOM 1159 C CA . LEU A 1 75 ? 4.473 -7.482 21.955 1.000 11.049 68 LEU A CA 1
ATOM 1160 C C . LEU A 1 75 ? 5.315 -8.700 22.316 1.000 11.193 68 LEU A C 1
ATOM 1161 O O . LEU A 1 75 ? 5.217 -9.733 21.649 1.000 11.550 68 LEU A O 1
ATOM 1177 N N . GLY A 1 76 ? 6.176 -8.553 23.335 1.000 11.386 69 GLY A N 1
ATOM 1178 C CA . GLY A 1 76 ? 7.095 -9.605 23.728 1.000 11.554 69 GLY A CA 1
ATOM 1179 C C . GLY A 1 76 ? 8.405 -9.603 22.938 1.000 11.580 69 GLY A C 1
ATOM 1180 O O . GLY A 1 76 ? 9.076 -10.634 22.836 1.000 11.119 69 GLY A O 1
ATOM 1184 N N . LEU A 1 77 ? 8.798 -8.440 22.396 1.000 11.424 70 LEU A N 1
ATOM 1185 C CA . LEU A 1 77 ? 10.102 -8.333 21.758 1.000 10.779 70 LEU A CA 1
ATOM 1186 C C . LEU A 1 77 ? 11.225 -8.798 22.685 1.000 10.807 70 LEU A C 1
ATOM 1187 O O . LEU A 1 77 ? 11.272 -8.446 23.865 1.000 11.175 70 LEU A O 1
ATOM 1203 N N . LYS A 1 78 ? 12.155 -9.560 22.101 1.000 10.387 71 LYS A N 1
ATOM 1204 C CA . LYS A 1 78 ? 13.399 -9.887 22.779 1.000 10.569 71 LYS A CA 1
ATOM 1205 C C . LYS A 1 78 ? 14.387 -8.731 22.672 1.000 10.251 71 LYS A C 1
ATOM 1206 O O . LYS A 1 78 ? 15.266 -8.584 23.526 1.000 10.960 71 LYS A O 1
ATOM 1225 N N . ALA A 1 79 ? 14.280 -7.958 21.580 1.000 9.323 72 ALA A N 1
ATOM 1226 C CA . ALA A 1 79 ? 15.242 -6.905 21.263 1.000 9.262 72 ALA A CA 1
ATOM 1227 C C . ALA A 1 79 ? 14.562 -5.785 20.484 1.000 9.199 72 ALA A C 1
ATOM 1228 O O . ALA A 1 79 ? 13.538 -6.004 19.848 1.000 9.813 72 ALA A O 1
ATOM 1235 N N . TYR A 1 80 ? 15.169 -4.599 20.565 1.000 9.356 73 TYR A N 1
ATOM 1236 C CA . TYR A 1 80 ? 14.707 -3.423 19.850 1.000 8.957 73 TYR A CA 1
ATOM 1237 C C . TYR A 1 80 ? 15.914 -2.752 19.224 1.000 8.867 73 TYR A C 1
ATOM 1238 O O . TYR A 1 80 ? 16.872 -2.437 19.934 1.000 9.092 73 TYR A O 1
ATOM 1256 N N . ARG A 1 81 ? 15.875 -2.611 17.891 1.000 8.908 74 ARG A N 1
ATOM 1257 C CA . ARG A 1 81 ? 16.919 -1.933 17.145 1.000 8.866 74 ARG A CA 1
ATOM 1258 C C . ARG A 1 81 ? 16.478 -0.494 16.877 1.000 8.610 74 ARG A C 1
ATOM 1259 O O . ARG A 1 81 ? 15.417 -0.263 16.302 1.000 8.435 74 ARG A O 1
ATOM 1280 N N . PHE A 1 82 ? 17.336 0.448 17.249 1.000 8.148 75 PHE A N 1
ATOM 1281 C CA . PHE A 1 82 ? 17.047 1.859 17.052 1.000 8.231 75 PHE A CA 1
ATOM 1282 C C . PHE A 1 82 ? 18.359 2.558 16.747 1.000 8.415 75 PHE A C 1
ATOM 1283 O O . PHE A 1 82 ? 19.422 1.958 16.930 1.000 8.203 75 PHE A O 1
ATOM 1300 N N . SER A 1 83 ? 18.284 3.813 16.313 1.000 8.609 76 SER A N 1
ATOM 1301 C CA . SER A 1 83 ? 19.509 4.560 16.062 1.000 8.393 76 SER A CA 1
ATOM 1302 C C . SER A 1 83 ? 19.618 5.748 16.997 1.000 8.945 76 SER A C 1
ATOM 1303 O O . SER A 1 83 ? 18.628 6.256 17.529 1.000 9.054 76 SER A O 1
ATOM 1311 N N . ILE A 1 84 ? 20.870 6.139 17.240 1.000 9.315 77 ILE A N 1
ATOM 1312 C CA . ILE A 1 84 ? 21.160 7.321 18.022 1.000 9.611 77 ILE A CA 1
ATOM 1313 C C . ILE A 1 84 ? 21.367 8.478 17.049 1.000 9.082 77 ILE A C 1
ATOM 1314 O O . ILE A 1 84 ? 22.058 8.344 16.039 1.000 9.722 77 ILE A O 1
ATOM 1330 N N . ALA A 1 85 ? 20.716 9.615 17.328 1.000 9.314 78 ALA A N 1
ATOM 1331 C CA . ALA A 1 85 ? 20.924 10.820 16.543 1.000 9.498 78 ALA A CA 1
ATOM 1332 C C . ALA A 1 85 ? 22.192 11.537 17.000 1.000 9.572 78 ALA A C 1
ATOM 1333 O O . ALA A 1 85 ? 22.211 12.127 18.065 1.000 10.169 78 ALA A O 1
ATOM 1340 N N . TRP A 1 86 ? 23.205 11.541 16.135 1.000 9.927 79 TRP A N 1
ATOM 1341 C CA . TRP A 1 86 ? 24.491 12.190 16.366 1.000 9.793 79 TRP A CA 1
ATOM 1342 C C . TRP A 1 86 ? 24.277 13.648 16.784 1.000 9.216 79 TRP A C 1
ATOM 1343 O O . TRP A 1 86 ? 24.893 14.093 17.743 1.000 9.007 79 TRP A O 1
ATOM 1364 N N . THR A 1 87 ? 23.317 14.340 16.160 1.000 8.987 80 THR A N 1
ATOM 1365 C CA . THR A 1 87 ? 23.098 15.760 16.449 1.000 9.237 80 THR A CA 1
ATOM 1366 C C . THR A 1 87 ? 22.514 16.017 17.839 1.000 9.614 80 THR A C 1
ATOM 1367 O O . THR A 1 87 ? 22.545 17.161 18.287 1.000 10.651 80 THR A O 1
ATOM 1378 N N . ARG A 1 88 ? 21.921 15.015 18.502 1.000 9.636 81 ARG A N 1
ATOM 1379 C CA . ARG A 1 88 ? 21.508 15.198 19.885 1.000 9.209 81 ARG A CA 1
ATOM 1380 C C . ARG A 1 88 ? 22.716 15.189 20.810 1.000 10.295 81 ARG A C 1
ATOM 1381 O O . ARG A 1 88 ? 22.626 15.704 21.915 1.000 11.357 81 ARG A O 1
ATOM 1402 N N . ILE A 1 89 ? 23.777 14.494 20.409 1.000 10.747 82 ILE A N 1
ATOM 1403 C CA . ILE A 1 89 ? 24.959 14.296 21.251 1.000 11.403 82 ILE A CA 1
ATOM 1404 C C . ILE A 1 89 ? 25.965 15.415 20.981 1.000 12.281 82 ILE A C 1
ATOM 1405 O O . ILE A 1 89 ? 26.512 16.008 21.910 1.000 12.839 82 ILE A O 1
ATOM 1421 N N . PHE A 1 90 ? 26.288 15.622 19.706 1.000 12.267 83 PHE A N 1
ATOM 1422 C CA . PHE A 1 90 ? 27.178 16.688 19.278 1.000 12.590 83 PHE A CA 1
ATOM 1423 C C . PHE A 1 90 ? 26.444 17.539 18.257 1.000 11.985 83 PHE A C 1
ATOM 1424 O O . PHE A 1 90 ? 26.454 17.233 17.062 1.000 11.571 83 PHE A O 1
ATOM 1441 N N . PRO A 1 91 ? 25.768 18.618 18.689 1.000 12.400 84 PRO A N 1
ATOM 1442 C CA . PRO A 1 91 ? 24.983 19.418 17.756 1.000 12.855 84 PRO A CA 1
ATOM 1443 C C . PRO A 1 91 ? 25.762 19.946 16.552 1.000 13.840 84 PRO A C 1
ATOM 1444 O O . PRO A 1 91 ? 25.167 20.126 15.490 1.000 14.868 84 PRO A O 1
ATOM 1455 N N . ASP A 1 92 ? 27.080 20.168 16.725 1.000 15.428 85 ASP A N 1
ATOM 1456 C CA . ASP A 1 92 ? 27.930 20.656 15.650 1.000 18.512 85 ASP A CA 1
ATOM 1457 C C . ASP A 1 92 ? 28.778 19.534 15.058 1.000 17.322 85 ASP A C 1
ATOM 1458 O O . ASP A 1 92 ? 29.664 19.808 14.244 1.000 19.840 85 ASP A O 1
ATOM 1467 N N . GLY A 1 93 ? 28.537 18.293 15.492 1.000 14.773 86 GLY A N 1
ATOM 1468 C CA . GLY A 1 93 ? 29.263 17.134 14.998 1.000 15.193 86 GLY A CA 1
ATOM 1469 C C . GLY A 1 93 ? 30.459 16.744 15.864 1.000 15.933 86 GLY A C 1
ATOM 1470 O O . GLY A 1 93 ? 30.843 15.573 15.931 1.000 15.093 86 GLY A O 1
ATOM 1474 N N . PHE A 1 94 ? 31.084 17.762 16.449 1.000 16.623 87 PHE A N 1
ATOM 1475 C CA . PHE A 1 94 ? 32.208 17.583 17.355 1.000 18.380 87 PHE A CA 1
ATOM 1476 C C . PHE A 1 94 ? 32.185 18.729 18.351 1.000 18.508 87 PHE A C 1
ATOM 1477 O O . PHE A 1 94 ? 31.398 19.658 18.203 1.000 18.362 87 PHE A O 1
ATOM 1494 N N . GLY A 1 95 ? 33.052 18.645 19.365 1.000 19.531 88 GLY A N 1
ATOM 1495 C CA . GLY A 1 95 ? 33.175 19.735 20.313 1.000 19.449 88 GLY A CA 1
ATOM 1496 C C . GLY A 1 95 ? 32.403 19.446 21.591 1.000 18.903 88 GLY A C 1
ATOM 1497 O O . GLY A 1 95 ? 32.598 18.411 22.222 1.000 20.367 88 GLY A O 1
ATOM 1501 N N . THR A 1 96 ? 31.519 20.377 21.960 1.000 21.682 89 THR A N 1
ATOM 1502 C CA . THR A 1 96 ? 30.845 20.310 23.236 1.000 22.257 89 THR A CA 1
ATOM 1503 C C . THR A 1 96 ? 29.755 19.243 23.171 1.000 19.768 89 THR A C 1
ATOM 1504 O O . THR A 1 96 ? 28.934 19.264 22.263 1.000 21.052 89 THR A O 1
ATOM 1515 N N . VAL A 1 97 ? 29.773 18.326 24.139 1.000 19.223 90 VAL A N 1
ATOM 1516 C CA . VAL A 1 97 ? 28.757 17.289 24.232 1.000 19.309 90 VAL A CA 1
ATOM 1517 C C . VAL A 1 97 ? 27.487 17.894 24.817 1.000 18.253 90 VAL A C 1
ATOM 1518 O O . VAL A 1 97 ? 27.539 18.670 25.765 1.000 17.436 90 VAL A O 1
ATOM 1531 N N . ASN A 1 98 ? 26.339 17.488 24.264 1.000 15.109 91 ASN A N 1
ATOM 1532 C CA A ASN A 1 98 ? 25.058 17.982 24.726 0.500 14.766 91 ASN A CA 1
ATOM 1533 C CA B ASN A 1 98 ? 25.043 17.972 24.705 0.500 14.741 91 ASN A CA 1
ATOM 1534 C C . ASN A 1 98 ? 24.492 17.009 25.753 1.000 14.942 91 ASN A C 1
ATOM 1535 O O . ASN A 1 98 ? 24.048 15.914 25.416 1.000 15.067 91 ASN A O 1
ATOM 1555 N N . GLN A 1 99 ? 24.514 17.416 27.029 1.000 14.866 92 GLN A N 1
ATOM 1556 C CA . GLN A 1 99 ? 24.093 16.528 28.099 1.000 16.203 92 GLN A CA 1
ATOM 1557 C C . GLN A 1 99 ? 22.640 16.082 27.939 1.000 15.524 92 GLN A C 1
ATOM 1558 O O . GLN A 1 99 ? 22.315 14.965 28.317 1.000 15.274 92 GLN A O 1
ATOM 1572 N N . LYS A 1 100 ? 21.746 16.947 27.437 1.000 14.927 93 LYS A N 1
ATOM 1573 C CA . LYS A 1 100 ? 20.338 16.591 27.351 1.000 16.232 93 LYS A CA 1
ATOM 1574 C C . LYS A 1 100 ? 20.127 15.473 26.333 1.000 13.899 93 LYS A C 1
ATOM 1575 O O . LYS A 1 100 ? 19.227 14.650 26.510 1.000 13.843 93 LYS A O 1
ATOM 1594 N N . GLY A 1 101 ? 20.970 15.428 25.293 1.000 12.951 94 GLY A N 1
ATOM 1595 C CA . GLY A 1 101 ? 20.916 14.337 24.332 1.000 13.246 94 GLY A CA 1
ATOM 1596 C C . GLY A 1 101 ? 21.294 12.998 24.959 1.000 12.769 94 GLY A C 1
ATOM 1597 O O . GLY A 1 101 ? 20.588 12.001 24.786 1.000 13.182 94 GLY A O 1
ATOM 1601 N N . LEU A 1 102 ? 22.376 12.991 25.754 1.000 12.727 95 LEU A N 1
ATOM 1602 C CA . LEU A 1 102 ? 22.757 11.784 26.470 1.000 13.812 95 LEU A CA 1
ATOM 1603 C C . LEU A 1 102 ? 21.651 11.366 27.436 1.000 13.736 95 LEU A C 1
ATOM 1604 O O . LEU A 1 102 ? 21.367 10.183 27.578 1.000 13.003 95 LEU A O 1
ATOM 1620 N N . GLU A 1 103 ? 21.000 12.333 28.092 1.000 14.018 96 GLU A N 1
ATOM 1621 C CA . GLU A 1 103 ? 19.966 12.008 29.059 1.000 14.404 96 GLU A CA 1
ATOM 1622 C C . GLU A 1 103 ? 18.781 11.318 28.391 1.000 12.551 96 GLU A C 1
ATOM 1623 O O . GLU A 1 103 ? 18.195 10.435 29.003 1.000 13.173 96 GLU A O 1
ATOM 1635 N N . PHE A 1 104 ? 18.445 11.691 27.146 1.000 11.163 97 PHE A N 1
ATOM 1636 C CA . PHE A 1 104 ? 17.353 11.016 26.450 1.000 10.637 97 PHE A CA 1
ATOM 1637 C C . PHE A 1 104 ? 17.704 9.542 26.204 1.000 10.414 97 PHE A C 1
ATOM 1638 O O . PHE A 1 104 ? 16.932 8.658 26.528 1.000 10.165 97 PHE A O 1
ATOM 1655 N N . TYR A 1 105 ? 18.876 9.264 25.640 1.000 9.937 98 TYR A N 1
ATOM 1656 C CA . TYR A 1 105 ? 19.237 7.881 25.347 1.000 9.940 98 TYR A CA 1
ATOM 1657 C C . TYR A 1 105 ? 19.467 7.113 26.649 1.000 10.514 98 TYR A C 1
ATOM 1658 O O . TYR A 1 105 ? 19.173 5.925 26.709 1.000 10.825 98 TYR A O 1
ATOM 1676 N N . ASP A 1 106 ? 19.927 7.796 27.701 1.000 11.636 99 ASP A N 1
ATOM 1677 C CA . ASP A 1 106 ? 19.993 7.170 29.012 1.000 12.055 99 ASP A CA 1
ATOM 1678 C C . ASP A 1 106 ? 18.615 6.641 29.422 1.000 11.894 99 ASP A C 1
ATOM 1679 O O . ASP A 1 106 ? 18.477 5.486 29.797 1.000 12.313 99 ASP A O 1
ATOM 1688 N N . ARG A 1 107 ? 17.592 7.506 29.331 1.000 12.102 100 ARG A N 1
ATOM 1689 C CA . ARG A 1 107 ? 16.243 7.146 29.750 1.000 13.716 100 ARG A CA 1
ATOM 1690 C C . ARG A 1 107 ? 15.679 6.018 28.884 1.000 12.121 100 ARG A C 1
ATOM 1691 O O . ARG A 1 107 ? 15.045 5.083 29.375 1.000 12.486 100 ARG A O 1
ATOM 1712 N N . LEU A 1 108 ? 15.901 6.098 27.570 1.000 12.189 101 LEU A N 1
ATOM 1713 C CA . LEU A 1 108 ? 15.360 5.087 26.671 1.000 11.590 101 LEU A CA 1
ATOM 1714 C C . LEU A 1 108 ? 15.999 3.724 26.938 1.000 11.107 101 LEU A C 1
ATOM 1715 O O . LEU A 1 108 ? 15.312 2.704 27.037 1.000 11.049 101 LEU A O 1
ATOM 1731 N N . ILE A 1 109 ? 17.335 3.689 26.982 1.000 10.754 102 ILE A N 1
ATOM 1732 C CA . ILE A 1 109 ? 18.056 2.441 27.182 1.000 10.851 102 ILE A CA 1
ATOM 1733 C C . ILE A 1 109 ? 17.714 1.841 28.546 1.000 11.495 102 ILE A C 1
ATOM 1734 O O . ILE A 1 109 ? 17.495 0.627 28.657 1.000 12.209 102 ILE A O 1
ATOM 1750 N N . ASN A 1 110 ? 17.660 2.689 29.577 1.000 12.703 103 ASN A N 1
ATOM 1751 C CA . ASN A 1 110 ? 17.308 2.226 30.912 1.000 13.812 103 ASN A CA 1
ATOM 1752 C C . ASN A 1 110 ? 15.902 1.628 30.909 1.000 13.730 103 ASN A C 1
ATOM 1753 O O . ASN A 1 110 ? 15.682 0.582 31.514 1.000 14.228 103 ASN A O 1
ATOM 1764 N N . LYS A 1 111 ? 14.955 2.271 30.209 1.000 12.815 104 LYS A N 1
ATOM 1765 C CA . LYS A 1 111 ? 13.588 1.773 30.144 1.000 14.065 104 LYS A CA 1
ATOM 1766 C C . LYS A 1 111 ? 13.526 0.417 29.424 1.000 12.898 104 LYS A C 1
ATOM 1767 O O . LYS A 1 111 ? 12.793 -0.494 29.816 1.000 12.054 104 LYS A O 1
ATOM 1786 N N . LEU A 1 112 ? 14.279 0.268 28.336 1.000 11.239 105 LEU A N 1
ATOM 1787 C CA . LEU A 1 112 ? 14.294 -0.996 27.625 1.000 11.854 105 LEU A CA 1
ATOM 1788 C C . LEU A 1 112 ? 14.808 -2.106 28.534 1.000 12.601 105 LEU A C 1
ATOM 1789 O O . LEU A 1 112 ? 14.226 -3.188 28.599 1.000 12.637 105 LEU A O 1
ATOM 1805 N N . VAL A 1 113 ? 15.932 -1.851 29.206 1.000 13.391 106 VAL A N 1
ATOM 1806 C CA . VAL A 1 113 ? 16.546 -2.862 30.060 1.000 15.509 106 VAL A CA 1
ATOM 1807 C C . VAL A 1 113 ? 15.616 -3.203 31.229 1.000 15.214 106 VAL A C 1
ATOM 1808 O O . VAL A 1 113 ? 15.465 -4.388 31.563 1.000 15.879 106 VAL A O 1
ATOM 1821 N N . GLU A 1 114 ? 14.972 -2.178 31.806 1.000 16.030 107 GLU A N 1
ATOM 1822 C CA . GLU A 1 114 ? 14.005 -2.351 32.890 1.000 19.082 107 GLU A CA 1
ATOM 1823 C C . GLU A 1 114 ? 12.892 -3.312 32.458 1.000 19.276 107 GLU A C 1
ATOM 1824 O O . GLU A 1 114 ? 12.332 -4.053 33.278 1.000 19.458 107 GLU A O 1
ATOM 1836 N N . ASN A 1 115 ? 12.582 -3.303 31.156 1.000 16.868 108 ASN A N 1
ATOM 1837 C CA . ASN A 1 115 ? 11.484 -4.080 30.597 1.000 15.676 108 ASN A CA 1
ATOM 1838 C C . ASN A 1 115 ? 11.971 -5.396 29.972 1.000 15.248 108 ASN A C 1
ATOM 1839 O O . ASN A 1 115 ? 11.175 -6.110 29.355 1.000 16.591 108 ASN A O 1
ATOM 1850 N N . GLY A 1 116 ? 13.260 -5.721 30.121 1.000 14.329 109 GLY A N 1
ATOM 1851 C CA . GLY A 1 116 ? 13.806 -6.991 29.664 1.000 14.377 109 GLY A CA 1
ATOM 1852 C C . GLY A 1 116 ? 14.002 -7.065 28.145 1.000 14.466 109 GLY A C 1
ATOM 1853 O O . GLY A 1 116 ? 14.071 -8.144 27.575 1.000 16.300 109 GLY A O 1
ATOM 1857 N N . ILE A 1 117 ? 14.082 -5.910 27.492 1.000 13.508 110 ILE A N 1
ATOM 1858 C CA . ILE A 1 117 ? 14.275 -5.852 26.051 1.000 13.203 110 ILE A CA 1
ATOM 1859 C C . ILE A 1 117 ? 15.728 -5.477 25.772 1.000 13.307 110 ILE A C 1
ATOM 1860 O O . ILE A 1 117 ? 16.208 -4.476 26.283 1.000 13.752 110 ILE A O 1
ATOM 1876 N N . GLU A 1 118 ? 16.407 -6.264 24.927 1.000 12.126 111 GLU A N 1
ATOM 1877 C CA . GLU A 1 118 ? 17.797 -6.015 24.618 1.000 12.769 111 GLU A CA 1
ATOM 1878 C C . GLU A 1 118 ? 17.892 -4.870 23.616 1.000 12.026 111 GLU A C 1
ATOM 1879 O O . GLU A 1 118 ? 17.381 -4.985 22.489 1.000 11.993 111 GLU A O 1
ATOM 1891 N N . PRO A 1 119 ? 18.587 -3.766 23.973 1.000 10.864 112 PRO A N 1
ATOM 1892 C CA . PRO A 1 119 ? 18.807 -2.670 23.036 1.000 10.749 112 PRO A CA 1
ATOM 1893 C C . PRO A 1 119 ? 19.895 -3.034 22.032 1.000 10.113 112 PRO A C 1
ATOM 1894 O O . PRO A 1 119 ? 20.965 -3.514 22.405 1.000 11.205 112 PRO A O 1
ATOM 1905 N N . VAL A 1 120 ? 19.610 -2.794 20.747 1.000 9.623 113 VAL A N 1
ATOM 1906 C CA . VAL A 1 120 ? 20.556 -2.959 19.661 1.000 9.977 113 VAL A CA 1
ATOM 1907 C C . VAL A 1 120 ? 20.682 -1.609 18.954 1.000 9.972 113 VAL A C 1
ATOM 1908 O O . VAL A 1 120 ? 19.682 -1.089 18.462 1.000 9.910 113 VAL A O 1
ATOM 1921 N N . VAL A 1 121 ? 21.877 -1.008 18.965 1.000 9.445 114 VAL A N 1
ATOM 1922 C CA . VAL A 1 121 ? 22.018 0.371 18.527 1.000 9.569 114 VAL A CA 1
ATOM 1923 C C . VAL A 1 121 ? 22.714 0.472 17.175 1.000 9.404 114 VAL A C 1
ATOM 1924 O O . VAL A 1 121 ? 23.852 0.023 17.024 1.000 9.700 114 VAL A O 1
ATOM 1937 N N . THR A 1 122 ? 22.048 1.178 16.252 1.000 8.853 115 THR A N 1
ATOM 1938 C CA . THR A 1 122 ? 22.664 1.695 15.039 1.000 9.032 115 THR A CA 1
ATOM 1939 C C . THR A 1 122 ? 23.304 3.060 15.301 1.000 9.180 115 THR A C 1
ATOM 1940 O O . THR A 1 122 ? 22.615 4.018 15.643 1.000 8.774 115 THR A O 1
ATOM 1951 N N . LEU A 1 123 ? 24.632 3.157 15.148 1.000 9.442 116 LEU A N 1
ATOM 1952 C CA . LEU A 1 123 ? 25.348 4.402 15.393 1.000 9.840 116 LEU A CA 1
ATOM 1953 C C . LEU A 1 123 ? 25.011 5.458 14.350 1.000 9.638 116 LEU A C 1
ATOM 1954 O O . LEU A 1 123 ? 24.866 6.634 14.703 1.000 10.032 116 LEU A O 1
ATOM 1970 N N . TYR A 1 124 ? 24.900 5.046 13.074 1.000 8.968 117 TYR A N 1
ATOM 1971 C CA . TYR A 1 124 ? 24.633 5.998 12.014 1.000 8.953 117 TYR A CA 1
ATOM 1972 C C . TYR A 1 124 ? 23.546 5.468 11.087 1.000 8.516 117 TYR A C 1
ATOM 1973 O O . TYR A 1 124 ? 23.779 4.546 10.300 1.000 9.180 117 TYR A O 1
ATOM 1991 N N . HIS A 1 125 ? 22.369 6.095 11.186 1.000 8.269 118 HIS A N 1
ATOM 1992 C CA . HIS A 1 125 ? 21.256 5.812 10.294 1.000 8.465 118 HIS A CA 1
ATOM 1993 C C . HIS A 1 125 ? 20.848 7.092 9.556 1.000 8.895 118 HIS A C 1
ATOM 1994 O O . HIS A 1 125 ? 19.665 7.436 9.528 1.000 8.941 118 HIS A O 1
ATOM 2009 N N . TRP A 1 126 ? 21.841 7.765 8.949 1.000 8.769 119 TRP A N 1
ATOM 2010 C CA . TRP A 1 126 ? 21.691 8.673 7.819 1.000 8.904 119 TRP A CA 1
ATOM 2011 C C . TRP A 1 126 ? 21.619 10.146 8.223 1.000 9.457 119 TRP A C 1
ATOM 2012 O O . TRP A 1 126 ? 21.577 10.998 7.335 1.000 10.511 119 TRP A O 1
ATOM 2033 N N . ASP A 1 127 ? 21.640 10.446 9.523 1.000 10.421 120 ASP A N 1
ATOM 2034 C CA . ASP A 1 127 ? 21.375 11.791 10.015 1.000 10.666 120 ASP A CA 1
ATOM 2035 C C . ASP A 1 127 ? 22.679 12.514 10.397 1.000 10.304 120 ASP A C 1
ATOM 2036 O O . ASP A 1 127 ? 22.864 12.944 11.534 1.000 11.169 120 ASP A O 1
ATOM 2045 N N . LEU A 1 128 ? 23.572 12.692 9.430 1.000 9.497 121 LEU A N 1
ATOM 2046 C CA . LEU A 1 128 ? 24.811 13.428 9.648 1.000 10.034 121 LEU A CA 1
ATOM 2047 C C . LEU A 1 128 ? 24.515 14.845 10.135 1.000 10.313 121 LEU A C 1
ATOM 2048 O O . LEU A 1 128 ? 23.644 15.505 9.601 1.000 10.069 121 LEU A O 1
ATOM 2064 N N . PRO A 1 129 ? 25.260 15.382 11.125 1.000 11.004 122 PRO A N 1
ATOM 2065 C CA . PRO A 1 129 ? 25.188 16.817 11.431 1.000 10.857 122 PRO A CA 1
ATOM 2066 C C . PRO A 1 129 ? 25.437 17.694 10.208 1.000 11.055 122 PRO A C 1
ATOM 2067 O O . PRO A 1 129 ? 26.399 17.477 9.468 1.000 11.189 122 PRO A O 1
ATOM 2078 N N . GLN A 1 130 ? 24.535 18.669 9.984 1.000 10.851 123 GLN A N 1
ATOM 2079 C CA . GLN A 1 130 ? 24.648 19.574 8.853 1.000 11.349 123 GLN A CA 1
ATOM 2080 C C . GLN A 1 130 ? 25.981 20.330 8.915 1.000 11.777 123 GLN A C 1
ATOM 2081 O O . GLN A 1 130 ? 26.575 20.606 7.879 1.000 12.462 123 GLN A O 1
ATOM 2095 N N . LYS A 1 131 ? 26.462 20.625 10.123 1.000 13.279 124 LYS A N 1
ATOM 2096 C CA . LYS A 1 131 ? 27.715 21.356 10.238 1.000 15.070 124 LYS A CA 1
ATOM 2097 C C . LYS A 1 131 ? 28.883 20.556 9.668 1.000 14.794 124 LYS A C 1
ATOM 2098 O O . LYS A 1 131 ? 29.854 21.153 9.192 1.000 15.877 124 LYS A O 1
ATOM 2117 N N . LEU A 1 132 ? 28.808 19.224 9.696 1.000 13.141 125 LEU A N 1
ATOM 2118 C CA . LEU A 1 132 ? 29.836 18.408 9.070 1.000 12.526 125 LEU A CA 1
ATOM 2119 C C . LEU A 1 132 ? 29.639 18.348 7.553 1.000 12.514 125 LEU A C 1
ATOM 2120 O O . LEU A 1 132 ? 30.628 18.290 6.814 1.000 13.052 125 LEU A O 1
ATOM 2136 N N . GLN A 1 133 ? 28.383 18.357 7.067 1.000 12.093 126 GLN A N 1
ATOM 2137 C CA . GLN A 1 133 ? 28.133 18.416 5.633 1.000 12.078 126 GLN A CA 1
ATOM 2138 C C . GLN A 1 133 ? 28.673 19.731 5.067 1.000 13.039 126 GLN A C 1
ATOM 2139 O O . GLN A 1 133 ? 29.102 19.780 3.910 1.000 13.130 126 GLN A O 1
ATOM 2153 N N . ASP A 1 134 ? 28.635 20.797 5.869 1.000 14.028 127 ASP A N 1
ATOM 2154 C CA . ASP A 1 134 ? 29.128 22.100 5.439 1.000 15.176 127 ASP A CA 1
ATOM 2155 C C . ASP A 1 134 ? 30.610 22.048 5.057 1.000 16.238 127 ASP A C 1
ATOM 2156 O O . ASP A 1 134 ? 31.051 22.888 4.261 1.000 17.597 127 ASP A O 1
ATOM 2165 N N . ILE A 1 135 ? 31.366 21.071 5.579 1.000 15.779 128 ILE A N 1
ATOM 2166 C CA . ILE A 1 135 ? 32.781 20.943 5.248 1.000 16.403 128 ILE A CA 1
ATOM 2167 C C . ILE A 1 135 ? 33.030 19.687 4.405 1.000 16.404 128 ILE A C 1
ATOM 2168 O O . ILE A 1 135 ? 34.160 19.191 4.345 1.000 19.451 128 ILE A O 1
ATOM 2184 N N . GLY A 1 136 ? 31.982 19.200 3.724 1.000 15.349 129 GLY A N 1
ATOM 2185 C CA . GLY A 1 136 ? 32.117 18.128 2.748 1.000 14.944 129 GLY A CA 1
ATOM 2186 C C . GLY A 1 136 ? 31.480 16.808 3.177 1.000 13.973 129 GLY A C 1
ATOM 2187 O O . GLY A 1 136 ? 31.406 15.868 2.384 1.000 15.050 129 GLY A O 1
ATOM 2191 N N . GLY A 1 137 ? 31.056 16.715 4.441 1.000 12.864 130 GLY A N 1
ATOM 2192 C CA . GLY A 1 137 ? 30.368 15.510 4.878 1.000 12.445 130 GLY A CA 1
ATOM 2193 C C . GLY A 1 137 ? 31.234 14.270 4.698 1.000 12.402 130 GLY A C 1
ATOM 2194 O O . GLY A 1 137 ? 32.427 14.303 5.001 1.000 12.691 130 GLY A O 1
ATOM 2198 N N . TRP A 1 138 ? 30.625 13.176 4.222 1.000 11.776 131 TRP A N 1
ATOM 2199 C CA . TRP A 1 138 ? 31.312 11.896 4.103 1.000 11.925 131 TRP A CA 1
ATOM 2200 C C . TRP A 1 138 ? 32.420 11.934 3.048 1.000 12.906 131 TRP A C 1
ATOM 2201 O O . TRP A 1 138 ? 33.215 11.003 2.995 1.000 13.654 131 TRP A O 1
ATOM 2222 N N . ALA A 1 139 ? 32.475 12.985 2.232 1.000 14.624 132 ALA A N 1
ATOM 2223 C CA . ALA A 1 139 ? 33.509 13.106 1.210 1.000 16.191 132 ALA A CA 1
ATOM 2224 C C . ALA A 1 139 ? 34.810 13.631 1.813 1.000 17.867 132 ALA A C 1
ATOM 2225 O O . ALA A 1 139 ? 35.870 13.505 1.194 1.000 19.943 132 ALA A O 1
ATOM 2232 N N . ASN A 1 140 ? 34.715 14.241 2.997 1.000 16.269 133 ASN A N 1
ATOM 2233 C CA . ASN A 1 140 ? 35.853 14.828 3.682 1.000 17.405 133 ASN A CA 1
ATOM 2234 C C . ASN A 1 140 ? 36.514 13.754 4.539 1.000 18.061 133 ASN A C 1
ATOM 2235 O O . ASN A 1 140 ? 35.903 13.249 5.475 1.000 18.084 133 ASN A O 1
ATOM 2246 N N . PRO A 1 141 ? 37.801 13.414 4.302 1.000 19.690 134 PRO A N 1
ATOM 2247 C CA . PRO A 1 141 ? 38.464 12.354 5.062 1.000 19.897 134 PRO A CA 1
ATOM 2248 C C . PRO A 1 141 ? 38.447 12.523 6.578 1.000 19.705 134 PRO A C 1
ATOM 2249 O O . PRO A 1 141 ? 38.534 11.527 7.293 1.000 21.418 134 PRO A O 1
ATOM 2260 N N . GLU A 1 142 ? 38.337 13.769 7.059 1.000 19.441 135 GLU A N 1
ATOM 2261 C CA . GLU A 1 142 ? 38.296 14.047 8.489 1.000 21.321 135 GLU A CA 1
ATOM 2262 C C . GLU A 1 142 ? 37.007 13.522 9.123 1.000 19.266 135 GLU A C 1
ATOM 2263 O O . GLU A 1 142 ? 36.939 13.353 10.341 1.000 16.595 135 GLU A O 1
ATOM 2275 N N . ILE A 1 143 ? 35.982 13.277 8.293 1.000 18.505 136 ILE A N 1
ATOM 2276 C CA . ILE A 1 143 ? 34.734 12.694 8.766 1.000 19.086 136 ILE A CA 1
ATOM 2277 C C . ILE A 1 143 ? 34.957 11.405 9.543 1.000 17.942 136 ILE A C 1
ATOM 2278 O O . ILE A 1 143 ? 34.200 11.140 10.484 1.000 18.474 136 ILE A O 1
ATOM 2294 N N . VAL A 1 144 ? 35.933 10.594 9.112 1.000 18.207 137 VAL A N 1
ATOM 2295 C CA . VAL A 1 144 ? 36.211 9.312 9.734 1.000 17.799 137 VAL A CA 1
ATOM 2296 C C . VAL A 1 144 ? 36.481 9.563 11.215 1.000 17.721 137 VAL A C 1
ATOM 2297 O O . VAL A 1 144 ? 35.949 8.889 12.084 1.000 16.535 137 VAL A O 1
ATOM 2310 N N . ASN A 1 145 ? 37.320 10.556 11.506 1.000 16.834 138 ASN A N 1
ATOM 2311 C CA . ASN A 1 145 ? 37.691 10.820 12.882 1.000 15.936 138 ASN A CA 1
ATOM 2312 C C . ASN A 1 145 ? 36.529 11.398 13.686 1.000 13.558 138 ASN A C 1
ATOM 2313 O O . ASN A 1 145 ? 36.381 11.065 14.852 1.000 12.485 138 ASN A O 1
ATOM 2324 N N . TYR A 1 146 ? 35.738 12.298 13.099 1.000 12.903 139 TYR A N 1
ATOM 2325 C CA . TYR A 1 146 ? 34.590 12.860 13.796 1.000 13.415 139 TYR A CA 1
ATOM 2326 C C . TYR A 1 146 ? 33.591 11.749 14.153 1.000 12.276 139 TYR A C 1
ATOM 2327 O O . TYR A 1 146 ? 33.055 11.709 15.262 1.000 11.844 139 TYR A O 1
ATOM 2345 N N . TYR A 1 147 ? 33.332 10.865 13.187 1.000 11.817 140 TYR A N 1
ATOM 2346 C CA . TYR A 1 147 ? 32.448 9.731 13.417 1.000 11.131 140 TYR A CA 1
ATOM 2347 C C . TYR A 1 147 ? 33.013 8.858 14.528 1.000 11.872 140 TYR A C 1
ATOM 2348 O O . TYR A 1 147 ? 32.293 8.455 15.435 1.000 10.940 140 TYR A O 1
ATOM 2366 N N . PHE A 1 148 ? 34.314 8.546 14.448 1.000 11.721 141 PHE A N 1
ATOM 2367 C CA . PHE A 1 148 ? 34.942 7.692 15.434 1.000 12.039 141 PHE A CA 1
ATOM 2368 C C . PHE A 1 148 ? 34.776 8.247 16.844 1.000 11.549 141 PHE A C 1
ATOM 2369 O O . PHE A 1 148 ? 34.458 7.503 17.766 1.000 11.036 141 PHE A O 1
ATOM 2386 N N . ASP A 1 149 ? 34.999 9.552 17.010 1.000 11.688 142 ASP A N 1
ATOM 2387 C CA . ASP A 1 149 ? 34.920 10.135 18.336 1.000 12.464 142 ASP A CA 1
ATOM 2388 C C . ASP A 1 149 ? 33.499 10.047 18.887 1.000 11.272 142 ASP A C 1
ATOM 2389 O O . ASP A 1 149 ? 33.318 9.817 20.077 1.000 11.514 142 ASP A O 1
ATOM 2398 N N . TYR A 1 150 ? 32.500 10.257 18.023 1.000 10.395 143 TYR A N 1
ATOM 2399 C CA . TYR A 1 150 ? 31.110 10.145 18.405 1.000 10.862 143 TYR A CA 1
ATOM 2400 C C . TYR A 1 150 ? 30.815 8.699 18.799 1.000 10.496 143 TYR A C 1
ATOM 2401 O O . TYR A 1 150 ? 30.254 8.443 19.854 1.000 10.329 143 TYR A O 1
ATOM 2419 N N . ALA A 1 151 ? 31.164 7.759 17.928 1.000 10.463 144 ALA A N 1
ATOM 2420 C CA . ALA A 1 151 ? 30.853 6.349 18.132 1.000 10.602 144 ALA A CA 1
ATOM 2421 C C . ALA A 1 151 ? 31.448 5.830 19.439 1.000 10.793 144 ALA A C 1
ATOM 2422 O O . ALA A 1 151 ? 30.786 5.131 20.207 1.000 11.057 144 ALA A O 1
ATOM 2429 N N . MET A 1 152 ? 32.705 6.186 19.709 1.000 11.076 145 MET A N 1
ATOM 2430 C CA . MET A 1 152 ? 33.348 5.651 20.894 1.000 11.396 145 MET A CA 1
ATOM 2431 C C . MET A 1 152 ? 32.778 6.296 22.157 1.000 10.637 145 MET A C 1
ATOM 2432 O O . MET A 1 152 ? 32.698 5.614 23.174 1.000 10.968 145 MET A O 1
ATOM 2446 N N . LEU A 1 153 ? 32.364 7.571 22.092 1.000 10.796 146 LEU A N 1
ATOM 2447 C CA . LEU A 1 153 ? 31.704 8.178 23.244 1.000 11.195 146 LEU A CA 1
ATOM 2448 C C . LEU A 1 153 ? 30.461 7.373 23.618 1.000 11.636 146 LEU A C 1
ATOM 2449 O O . LEU A 1 153 ? 30.259 7.015 24.780 1.000 11.154 146 LEU A O 1
ATOM 2465 N N . VAL A 1 154 ? 29.615 7.057 22.637 1.000 10.907 147 VAL A N 1
ATOM 2466 C CA . VAL A 1 154 ? 28.363 6.410 22.986 1.000 11.364 147 VAL A CA 1
ATOM 2467 C C . VAL A 1 154 ? 28.598 4.941 23.331 1.000 10.528 147 VAL A C 1
ATOM 2468 O O . VAL A 1 154 ? 27.951 4.417 24.228 1.000 9.867 147 VAL A O 1
ATOM 2481 N N . ILE A 1 155 ? 29.532 4.265 22.651 1.000 9.876 148 ILE A N 1
ATOM 2482 C CA . ILE A 1 155 ? 29.838 2.891 23.011 1.000 10.027 148 ILE A CA 1
ATOM 2483 C C . ILE A 1 155 ? 30.313 2.846 24.466 1.000 10.084 148 ILE A C 1
ATOM 2484 O O . ILE A 1 155 ? 29.844 2.016 25.238 1.000 10.178 148 ILE A O 1
ATOM 2500 N N . ASN A 1 156 ? 31.236 3.734 24.840 1.000 10.471 149 ASN A N 1
ATOM 2501 C CA . ASN A 1 156 ? 31.764 3.681 26.192 1.000 11.175 149 ASN A CA 1
ATOM 2502 C C . ASN A 1 156 ? 30.690 4.028 27.219 1.000 11.698 149 ASN A C 1
ATOM 2503 O O . ASN A 1 156 ? 30.685 3.485 28.322 1.000 12.311 149 ASN A O 1
ATOM 2514 N N . ARG A 1 157 ? 29.753 4.914 26.865 1.000 11.018 150 ARG A N 1
ATOM 2515 C CA . ARG A 1 157 ? 28.700 5.273 27.798 1.000 11.383 150 ARG A CA 1
ATOM 2516 C C . ARG A 1 157 ? 27.752 4.101 28.055 1.000 10.858 150 ARG A C 1
ATOM 2517 O O . ARG A 1 157 ? 27.340 3.893 29.194 1.000 10.897 150 ARG A O 1
ATOM 2538 N N . TYR A 1 158 ? 27.387 3.340 27.007 1.000 10.551 151 TYR A N 1
ATOM 2539 C CA . TYR A 1 158 ? 26.265 2.413 27.076 1.000 10.471 151 TYR A CA 1
ATOM 2540 C C . TYR A 1 158 ? 26.660 0.937 27.016 1.000 10.812 151 TYR A C 1
ATOM 2541 O O . TYR A 1 158 ? 25.781 0.085 27.119 1.000 12.433 151 TYR A O 1
ATOM 2559 N N . LYS A 1 159 ? 27.954 0.616 26.923 1.000 10.702 152 LYS A N 1
ATOM 2560 C CA . LYS A 1 159 ? 28.421 -0.759 26.768 1.000 11.387 152 LYS A CA 1
ATOM 2561 C C . LYS A 1 159 ? 27.974 -1.704 27.891 1.000 12.206 152 LYS A C 1
ATOM 2562 O O . LYS A 1 159 ? 27.932 -2.909 27.666 1.000 12.767 152 LYS A O 1
ATOM 2581 N N . ASP A 1 160 ? 27.663 -1.200 29.092 1.000 13.936 153 ASP A N 1
ATOM 2582 C CA . ASP A 1 160 ? 27.189 -2.071 30.163 1.000 17.278 153 ASP A CA 1
ATOM 2583 C C . ASP A 1 160 ? 25.815 -2.668 29.831 1.000 16.531 153 ASP A C 1
ATOM 2584 O O . ASP A 1 160 ? 25.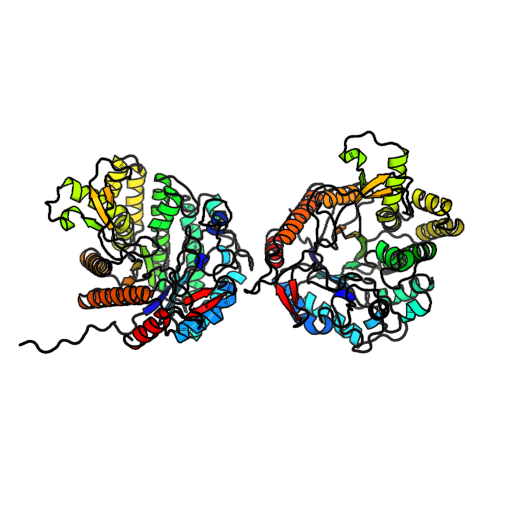456 -3.738 30.334 1.000 16.933 153 ASP A O 1
ATOM 2593 N N . LYS A 1 161 ? 25.044 -1.966 28.993 1.000 15.082 154 LYS A N 1
ATOM 2594 C CA . LYS A 1 161 ? 23.666 -2.328 28.698 1.000 15.330 154 LYS A CA 1
ATOM 2595 C C . LYS A 1 161 ? 23.427 -2.659 27.226 1.000 14.117 154 LYS A C 1
ATOM 2596 O O . LYS A 1 161 ? 22.493 -3.405 26.927 1.000 16.046 154 LYS A O 1
ATOM 2615 N N . VAL A 1 162 ? 24.216 -2.070 26.323 1.000 12.762 155 VAL A N 1
ATOM 2616 C CA . VAL A 1 162 ? 24.100 -2.311 24.894 1.000 11.763 155 VAL A CA 1
ATOM 2617 C C . VAL A 1 162 ? 25.293 -3.154 24.447 1.000 11.844 155 VAL A C 1
ATOM 2618 O O . VAL A 1 162 ? 26.433 -2.670 24.470 1.000 11.567 155 VAL A O 1
ATOM 2631 N N . LYS A 1 163 ? 25.019 -4.393 24.026 1.000 11.838 156 LYS A N 1
ATOM 2632 C CA . LYS A 1 163 ? 26.062 -5.354 23.714 1.000 12.699 156 LYS A CA 1
ATOM 2633 C C . LYS A 1 163 ? 26.214 -5.596 22.212 1.000 12.028 156 LYS A C 1
ATOM 2634 O O . LYS A 1 163 ? 27.094 -6.342 21.809 1.000 12.885 156 LYS A O 1
ATOM 2653 N N . LYS A 1 164 ? 25.329 -5.022 21.392 1.000 10.872 157 LYS A N 1
ATOM 2654 C CA . LYS A 1 164 ? 25.382 -5.175 19.945 1.000 11.066 157 LYS A CA 1
ATOM 2655 C C . LYS A 1 164 ? 25.243 -3.802 19.307 1.000 10.485 157 LYS A C 1
ATOM 2656 O O . LYS A 1 164 ? 24.252 -3.101 19.535 1.000 10.221 157 LYS A O 1
ATOM 2675 N N . TRP A 1 165 ? 26.228 -3.462 18.478 1.000 10.226 158 TRP A N 1
ATOM 2676 C CA . TRP A 1 165 ? 26.390 -2.142 17.905 1.000 9.824 158 TRP A CA 1
ATOM 2677 C C . TRP A 1 165 ? 26.554 -2.279 16.399 1.000 9.676 158 TRP A C 1
ATOM 2678 O O . TRP A 1 165 ? 27.315 -3.127 15.926 1.000 10.301 158 TRP A O 1
ATOM 2699 N N . ILE A 1 166 ? 25.814 -1.458 15.670 1.000 8.588 159 ILE A N 1
ATOM 2700 C CA . ILE A 1 166 ? 25.854 -1.455 14.222 1.000 8.911 159 ILE A CA 1
ATOM 2701 C C . ILE A 1 166 ? 26.467 -0.127 13.790 1.000 8.827 159 ILE A C 1
ATOM 2702 O O . ILE A 1 166 ? 25.952 0.936 14.124 1.000 9.711 159 ILE A O 1
ATOM 2718 N N . THR A 1 167 ? 27.584 -0.179 13.076 1.000 8.687 160 THR A N 1
ATOM 2719 C CA . THR A 1 167 ? 28.312 1.029 12.720 1.000 8.984 160 THR A CA 1
ATOM 2720 C C . THR A 1 167 ? 27.475 1.903 11.798 1.000 8.879 160 THR A C 1
ATOM 2721 O O . THR A 1 167 ? 27.315 3.101 12.037 1.000 8.811 160 THR A O 1
ATOM 2732 N N . PHE A 1 168 ? 26.999 1.285 10.719 1.000 8.660 161 PHE A N 1
ATOM 2733 C CA . PHE A 1 168 ? 26.250 1.945 9.669 1.000 8.435 161 PHE A CA 1
ATOM 2734 C C . PHE A 1 168 ? 25.069 1.110 9.221 1.000 8.477 161 PHE A C 1
ATOM 2735 O O . PHE A 1 168 ? 25.150 -0.108 9.158 1.000 9.409 161 PHE A O 1
ATOM 2752 N N . ASN A 1 169 ? 23.997 1.822 8.884 1.000 8.195 162 ASN A N 1
ATOM 2753 C CA . ASN A 1 169 ? 22.847 1.271 8.200 1.000 8.759 162 ASN A CA 1
ATOM 2754 C C . ASN A 1 169 ? 22.909 1.620 6.715 1.000 8.394 162 ASN A C 1
ATOM 2755 O O . ASN A 1 169 ? 22.923 2.799 6.351 1.000 8.964 162 ASN A O 1
ATOM 2766 N N . GLU A 1 170 ? 22.921 0.585 5.868 1.000 8.684 163 GLU A N 1
ATOM 2767 C CA . GLU A 1 170 ? 22.739 0.710 4.422 1.000 9.019 163 GLU A CA 1
ATOM 2768 C C . GLU A 1 170 ? 23.694 1.732 3.806 1.000 9.452 163 GLU A C 1
ATOM 2769 O O . GLU A 1 170 ? 23.280 2.733 3.205 1.000 9.702 163 GLU A O 1
ATOM 2781 N N . PRO A 1 171 ? 25.010 1.454 3.806 1.000 9.730 164 PRO A N 1
ATOM 2782 C CA . PRO A 1 171 ? 25.959 2.347 3.143 1.000 9.372 164 PRO A CA 1
ATOM 2783 C C . PRO A 1 171 ? 25.724 2.530 1.645 1.000 9.202 164 PRO A C 1
ATOM 2784 O O . PRO A 1 171 ? 26.067 3.593 1.127 1.000 8.932 164 PRO A O 1
ATOM 2795 N N . TYR A 1 172 ? 25.071 1.566 0.975 1.000 9.253 165 TYR A N 1
ATOM 2796 C CA . TYR A 1 172 ? 24.695 1.733 -0.422 1.000 9.767 165 TYR A CA 1
ATOM 2797 C C . TYR A 1 172 ? 23.855 3.002 -0.555 1.000 9.861 165 TYR A C 1
ATOM 2798 O O . TYR A 1 172 ? 24.059 3.818 -1.454 1.000 9.707 165 TYR A O 1
ATOM 2816 N N . CYS A 1 173 ? 22.876 3.150 0.346 1.000 9.760 166 CYS A N 1
ATOM 2817 C CA . CYS A 1 173 ? 21.960 4.283 0.291 1.000 10.269 166 CYS A CA 1
ATOM 2818 C C . CYS A 1 173 ? 22.670 5.584 0.677 1.000 9.683 166 CYS A C 1
ATOM 2819 O O . CYS A 1 173 ? 22.531 6.615 0.003 1.000 10.115 166 CYS A O 1
ATOM 2827 N N . ILE A 1 174 ? 23.444 5.545 1.773 1.000 8.966 167 ILE A N 1
ATOM 2828 C CA . ILE A 1 174 ? 24.178 6.708 2.224 1.000 9.256 167 ILE A CA 1
ATOM 2829 C C . ILE A 1 174 ? 24.970 7.287 1.054 1.000 9.233 167 ILE A C 1
ATOM 2830 O O . ILE A 1 174 ? 24.925 8.489 0.794 1.000 9.521 167 ILE A O 1
ATOM 2846 N N . ALA A 1 175 ? 25.741 6.418 0.389 1.000 9.029 168 ALA A N 1
ATOM 2847 C CA . ALA A 1 175 ? 26.620 6.852 -0.687 1.000 9.566 168 ALA A CA 1
ATOM 2848 C C . ALA A 1 175 ? 25.849 7.180 -1.968 1.000 9.738 168 ALA A C 1
ATOM 2849 O O . ALA A 1 175 ? 25.947 8.293 -2.475 1.000 11.013 168 ALA A O 1
ATOM 2856 N N . PHE A 1 176 ? 25.120 6.214 -2.519 1.000 9.726 169 PHE A N 1
ATOM 2857 C CA . PHE A 1 176 ? 24.562 6.367 -3.857 1.000 10.639 169 PHE A CA 1
ATOM 2858 C C . PHE A 1 176 ? 23.274 7.189 -3.847 1.000 11.438 169 PHE A C 1
ATOM 2859 O O . PHE A 1 176 ? 23.086 8.010 -4.735 1.000 12.457 169 PHE A O 1
ATOM 2876 N N . LEU A 1 177 ? 22.380 6.991 -2.873 1.000 10.487 170 LEU A N 1
ATOM 2877 C CA . LEU A 1 177 ? 21.158 7.786 -2.876 1.000 10.440 170 LEU A CA 1
ATOM 2878 C C . LEU A 1 177 ? 21.454 9.202 -2.384 1.000 10.267 170 LEU A C 1
ATOM 2879 O O . LEU A 1 177 ? 20.821 10.148 -2.851 1.000 10.171 170 LEU A O 1
ATOM 2895 N N . GLY A 1 178 ? 22.413 9.351 -1.457 1.000 9.841 171 GLY A N 1
ATOM 2896 C CA . GLY A 1 178 ? 22.733 10.652 -0.889 1.000 10.323 171 GLY A CA 1
ATOM 2897 C C . GLY A 1 178 ? 23.644 11.501 -1.774 1.000 10.495 171 GLY A C 1
ATOM 2898 O O . GLY A 1 178 ? 23.546 12.728 -1.736 1.000 10.563 171 GLY A O 1
ATOM 2902 N N . TYR A 1 179 ? 24.570 10.858 -2.521 1.000 10.827 172 TYR A N 1
ATOM 2903 C CA . TYR A 1 179 ? 25.628 11.605 -3.195 1.000 10.638 172 TYR A CA 1
ATOM 2904 C C . TYR A 1 179 ? 25.722 11.315 -4.694 1.000 10.897 172 TYR A C 1
ATOM 2905 O O . TYR A 1 179 ? 26.512 11.996 -5.350 1.000 11.111 172 TYR A O 1
ATOM 2923 N N . PHE A 1 180 ? 24.952 10.364 -5.238 1.000 10.999 173 PHE A N 1
ATOM 2924 C CA . PHE A 1 180 ? 24.925 10.113 -6.682 1.000 11.133 173 PHE A CA 1
ATOM 2925 C C . PHE A 1 180 ? 23.562 10.465 -7.288 1.000 12.234 173 PHE A C 1
ATOM 2926 O O . PHE A 1 180 ? 23.486 11.328 -8.165 1.000 13.091 173 PHE A O 1
ATOM 2943 N N . HIS A 1 181 ? 22.496 9.791 -6.833 1.000 11.844 174 HIS A N 1
ATOM 2944 C CA . HIS A 1 181 ? 21.134 10.083 -7.276 1.000 11.899 174 HIS A CA 1
ATOM 2945 C C . HIS A 1 181 ? 20.642 11.407 -6.691 1.000 12.199 174 HIS A C 1
ATOM 2946 O O . HIS A 1 181 ? 19.765 12.057 -7.263 1.000 12.976 174 HIS A O 1
ATOM 2961 N N . GLY A 1 182 ? 21.139 11.754 -5.503 1.000 12.053 175 GLY A N 1
ATOM 2962 C CA . GLY A 1 182 ? 20.722 12.944 -4.781 1.000 12.273 175 GLY A CA 1
ATOM 2963 C C . GLY A 1 182 ? 19.259 12.923 -4.345 1.000 12.723 175 GLY A C 1
ATOM 2964 O O . GLY A 1 182 ? 18.678 13.987 -4.161 1.000 13.369 175 GLY A O 1
ATOM 2968 N N . ILE A 1 183 ? 18.661 11.733 -4.174 1.000 12.540 176 ILE A N 1
ATOM 2969 C CA . ILE A 1 183 ? 17.272 11.645 -3.746 1.000 11.967 176 ILE A CA 1
ATOM 2970 C C . ILE A 1 183 ? 17.160 11.534 -2.227 1.000 10.658 176 ILE A C 1
ATOM 2971 O O . ILE A 1 183 ? 16.070 11.709 -1.669 1.000 10.246 176 ILE A O 1
ATOM 2987 N N . HIS A 1 184 ? 18.284 11.242 -1.554 1.000 9.732 177 HIS A N 1
ATOM 2988 C CA . HIS A 1 184 ? 18.418 11.311 -0.107 1.000 9.389 177 HIS A CA 1
ATOM 2989 C C . HIS A 1 184 ? 19.359 12.453 0.256 1.000 9.100 177 HIS A C 1
ATOM 2990 O O . HIS A 1 184 ? 20.177 12.883 -0.556 1.000 9.613 177 HIS A O 1
ATOM 3005 N N . ALA A 1 185 ? 19.228 12.925 1.497 1.000 9.269 178 ALA A N 1
ATOM 3006 C CA . ALA A 1 185 ? 20.176 13.905 2.008 1.000 9.455 178 ALA A CA 1
ATOM 3007 C C . ALA A 1 185 ? 21.598 13.378 1.841 1.000 9.577 178 ALA A C 1
ATOM 3008 O O . ALA A 1 185 ? 21.861 12.188 2.065 1.000 9.745 178 ALA A O 1
ATOM 3014 N N . PRO A 1 186 ? 22.593 14.218 1.486 1.000 9.597 179 PRO A N 1
ATOM 3015 C CA . PRO A 1 186 ? 22.458 15.673 1.288 1.000 10.519 179 PRO A CA 1
ATOM 3016 C C . PRO A 1 186 ? 22.093 16.177 -0.110 1.000 12.011 179 PRO A C 1
ATOM 3017 O O . PRO A 1 186 ? 22.193 17.374 -0.392 1.000 14.311 179 PRO A O 1
ATOM 3028 N N . GLY A 1 187 ? 21.672 15.273 -0.996 1.000 11.744 180 GLY A N 1
ATOM 3029 C CA . GLY A 1 187 ? 21.156 15.655 -2.302 1.000 12.046 180 GLY A CA 1
ATOM 3030 C C . GLY A 1 187 ? 22.241 15.949 -3.335 1.000 13.215 180 GLY A C 1
ATOM 3031 O O . GLY A 1 187 ? 21.989 16.700 -4.277 1.000 13.960 180 GLY A O 1
ATOM 3035 N N . ILE A 1 188 ? 23.431 15.366 -3.157 1.000 12.580 181 ILE A N 1
ATOM 3036 C CA . ILE A 1 188 ? 24.531 15.572 -4.097 1.000 13.038 181 ILE A CA 1
ATOM 3037 C C . ILE A 1 188 ? 24.419 14.569 -5.242 1.000 12.881 181 ILE A C 1
ATOM 3038 O O . ILE A 1 188 ? 23.892 13.471 -5.072 1.000 11.795 181 ILE A O 1
ATOM 3054 N N . LYS A 1 189 ? 24.926 14.953 -6.427 1.000 13.645 182 LYS A N 1
ATOM 3055 C CA . LYS A 1 189 ? 24.744 14.166 -7.638 1.000 14.522 182 LYS A CA 1
ATOM 3056 C C . LYS A 1 189 ? 26.068 14.041 -8.397 1.000 14.879 182 LYS A C 1
ATOM 3057 O O . LYS A 1 189 ? 26.281 14.689 -9.424 1.000 15.542 182 LYS A O 1
ATOM 3076 N N . ASP A 1 190 ? 26.955 13.179 -7.894 1.000 13.908 183 ASP A N 1
ATOM 3077 C CA . ASP A 1 190 ? 28.283 13.017 -8.473 1.000 14.905 183 ASP A CA 1
ATOM 3078 C C . ASP A 1 190 ? 28.809 11.629 -8.134 1.000 13.809 183 ASP A C 1
ATOM 3079 O O . ASP A 1 190 ? 29.109 11.334 -6.977 1.000 13.787 183 ASP A O 1
ATOM 3088 N N . PHE A 1 191 ? 28.899 10.762 -9.140 1.000 13.425 184 PHE A N 1
ATOM 3089 C CA . PHE A 1 191 ? 29.256 9.373 -8.898 1.000 13.021 184 PHE A CA 1
ATOM 3090 C C . PHE A 1 191 ? 30.620 9.257 -8.205 1.000 13.173 184 PHE A C 1
ATOM 3091 O O . PHE A 1 191 ? 30.806 8.421 -7.318 1.000 11.817 184 PHE A O 1
ATOM 3108 N N . LYS A 1 192 ? 31.599 10.074 -8.614 1.000 13.723 185 LYS A N 1
ATOM 3109 C CA . LYS A 1 192 ? 32.933 9.936 -8.045 1.000 14.674 185 LYS A CA 1
ATOM 3110 C C . LYS A 1 192 ? 32.916 10.341 -6.574 1.000 13.345 185 LYS A C 1
ATOM 3111 O O . LYS A 1 192 ? 33.609 9.738 -5.758 1.000 13.654 185 LYS A O 1
ATOM 3130 N N . VAL A 1 193 ? 32.113 11.357 -6.232 1.000 12.963 186 VAL A N 1
ATOM 3131 C CA . VAL A 1 193 ? 31.968 11.716 -4.834 1.000 12.289 186 VAL A CA 1
ATOM 3132 C C . VAL A 1 193 ? 31.344 10.546 -4.076 1.000 11.601 186 VAL A C 1
ATOM 3133 O O . VAL A 1 193 ? 31.756 10.218 -2.964 1.000 11.550 186 VAL A O 1
ATOM 3146 N N . ALA A 1 194 ? 30.328 9.926 -4.668 1.000 11.480 187 ALA A N 1
ATOM 3147 C CA . ALA A 1 194 ? 29.681 8.802 -4.016 1.000 11.020 187 ALA A CA 1
ATOM 3148 C C . ALA A 1 194 ? 30.684 7.685 -3.718 1.000 11.221 187 ALA A C 1
ATOM 3149 O O . ALA A 1 194 ? 30.614 7.066 -2.655 1.000 11.271 187 ALA A O 1
ATOM 3156 N N . MET A 1 195 ? 31.631 7.418 -4.629 1.000 11.436 188 MET A N 1
ATOM 3157 C CA . MET A 1 195 ? 32.612 6.370 -4.367 1.000 11.634 188 MET A CA 1
ATOM 3158 C C . MET A 1 195 ? 33.591 6.798 -3.260 1.000 11.609 188 MET A C 1
ATOM 3159 O O . MET A 1 195 ? 34.044 5.965 -2.483 1.000 11.826 188 MET A O 1
ATOM 3173 N N . ASP A 1 196 ? 33.936 8.087 -3.173 1.000 11.777 189 ASP A N 1
ATOM 3174 C CA . ASP A 1 196 ? 34.688 8.602 -2.029 1.000 12.655 189 ASP A CA 1
ATOM 3175 C C . ASP A 1 196 ? 33.937 8.332 -0.717 1.000 11.642 189 ASP A C 1
ATOM 3176 O O . ASP A 1 196 ? 34.517 7.941 0.286 1.000 11.059 189 ASP A O 1
ATOM 3185 N N . VAL A 1 197 ? 32.617 8.513 -0.738 1.000 10.433 190 VAL A N 1
ATOM 3186 C CA . VAL A 1 197 ? 31.804 8.270 0.443 1.000 10.012 190 VAL A CA 1
ATOM 3187 C C . VAL A 1 197 ? 31.791 6.784 0.823 1.000 9.874 190 VAL A C 1
ATOM 3188 O O . VAL A 1 197 ? 31.912 6.455 2.001 1.000 10.140 190 VAL A O 1
ATOM 3201 N N . VAL A 1 198 ? 31.612 5.882 -0.152 1.000 9.529 191 VAL A N 1
ATOM 3202 C CA . VAL A 1 198 ? 31.719 4.444 0.083 1.000 9.887 191 VAL A CA 1
ATOM 3203 C C . VAL A 1 198 ? 32.975 4.149 0.916 1.000 9.951 191 VAL A C 1
ATOM 3204 O O . VAL A 1 198 ? 32.926 3.452 1.933 1.000 9.754 191 VAL A O 1
ATOM 3217 N N . HIS A 1 199 ? 34.100 4.707 0.480 1.000 9.852 192 HIS A N 1
ATOM 3218 C CA . HIS A 1 199 ? 35.370 4.398 1.111 1.000 10.070 192 HIS A CA 1
ATOM 3219 C C . HIS A 1 199 ? 35.443 4.998 2.520 1.000 10.333 192 HIS A C 1
ATOM 3220 O O . HIS A 1 199 ? 35.912 4.336 3.437 1.000 10.582 192 HIS A O 1
ATOM 3235 N N . SER A 1 200 ? 34.992 6.253 2.703 1.000 10.370 193 SER A N 1
ATOM 3236 C CA . SER A 1 200 ? 34.943 6.834 4.046 1.000 10.366 193 SER A CA 1
ATOM 3237 C C . SER A 1 200 ? 34.121 5.959 4.985 1.000 10.143 193 SER A C 1
ATOM 3238 O O . SER A 1 200 ? 34.472 5.795 6.148 1.000 10.281 193 SER A O 1
ATOM 3246 N N . LEU A 1 201 ? 32.992 5.435 4.514 1.000 9.972 194 LEU A N 1
ATOM 3247 C CA . LEU A 1 201 ? 32.137 4.626 5.364 1.000 9.671 194 LEU A CA 1
ATOM 3248 C C . LEU A 1 201 ? 32.863 3.342 5.787 1.000 10.203 194 LEU A C 1
ATOM 3249 O O . LEU A 1 201 ? 32.781 2.928 6.939 1.000 9.935 194 LEU A O 1
ATOM 3265 N N . MET A 1 202 ? 33.579 2.705 4.851 1.000 10.006 195 MET A N 1
ATOM 3266 C CA . MET A 1 202 ? 34.293 1.474 5.150 1.000 10.014 195 MET A CA 1
ATOM 3267 C C . MET A 1 202 ? 35.414 1.753 6.154 1.000 10.592 195 MET A C 1
ATOM 3268 O O . MET A 1 202 ? 35.550 1.010 7.136 1.000 10.142 195 MET A O 1
ATOM 3282 N N . LEU A 1 203 ? 36.157 2.852 5.965 1.000 10.343 196 LEU A N 1
ATOM 3283 C CA . LEU A 1 203 ? 37.237 3.163 6.903 1.000 10.539 196 LEU A CA 1
ATOM 3284 C C . LEU A 1 203 ? 36.682 3.500 8.288 1.000 10.796 196 LEU A C 1
ATOM 3285 O O . LEU A 1 203 ? 37.306 3.187 9.303 1.000 11.274 196 LEU A O 1
ATOM 3301 N N . SER A 1 204 ? 35.523 4.150 8.333 1.000 10.811 197 SER A N 1
ATOM 3302 C CA . SER A 1 204 ? 34.885 4.527 9.583 1.000 10.164 197 SER A CA 1
ATOM 3303 C C . SER A 1 204 ? 34.488 3.277 10.356 1.000 10.262 197 SER A C 1
ATOM 3304 O O . SER A 1 204 ? 34.690 3.174 11.562 1.000 10.395 197 SER A O 1
ATOM 3312 N N . HIS A 1 205 ? 33.874 2.339 9.637 1.000 10.017 198 HIS A N 1
ATOM 3313 C CA . HIS A 1 205 ? 33.499 1.043 10.175 1.000 10.262 198 HIS A CA 1
ATOM 3314 C C . HIS A 1 205 ? 34.708 0.335 10.790 1.000 11.241 198 HIS A C 1
ATOM 3315 O O . HIS A 1 205 ? 34.685 -0.093 11.941 1.000 11.097 198 HIS A O 1
ATOM 3330 N N . PHE A 1 206 ? 35.770 0.206 10.006 1.000 11.777 199 PHE A N 1
ATOM 3331 C CA . PHE A 1 206 ? 36.923 -0.531 10.492 1.000 11.826 199 PHE A CA 1
ATOM 3332 C C . PHE A 1 206 ? 37.525 0.140 11.730 1.000 12.646 199 PHE A C 1
ATOM 3333 O O . PHE A 1 206 ? 38.013 -0.563 12.623 1.000 12.685 199 PHE A O 1
ATOM 3350 N N . LYS A 1 207 ? 37.565 1.483 11.754 1.000 12.143 200 LYS A N 1
ATOM 3351 C CA . LYS A 1 207 ? 38.178 2.194 12.877 1.000 13.400 200 LYS A CA 1
ATOM 3352 C C . LYS A 1 207 ? 37.461 1.858 14.187 1.000 12.879 200 LYS A C 1
ATOM 3353 O O . LYS A 1 207 ? 38.108 1.671 15.224 1.000 11.930 200 LYS A O 1
ATOM 3372 N N . VAL A 1 208 ? 36.122 1.741 14.151 1.000 11.536 201 VAL A N 1
ATOM 3373 C CA . VAL A 1 208 ? 35.356 1.393 15.348 1.000 11.837 201 VAL A CA 1
ATOM 3374 C C . VAL A 1 208 ? 35.566 -0.074 15.723 1.000 11.812 201 VAL A C 1
ATOM 3375 O O . VAL A 1 208 ? 35.791 -0.388 16.890 1.000 11.107 201 VAL A O 1
ATOM 3388 N N . VAL A 1 209 ? 35.493 -0.986 14.751 1.000 11.895 202 VAL A N 1
ATOM 3389 C CA . VAL A 1 209 ? 35.722 -2.398 15.013 1.000 12.230 202 VAL A CA 1
ATOM 3390 C C . VAL A 1 209 ? 37.108 -2.570 15.638 1.000 12.158 202 VAL A C 1
ATOM 3391 O O . VAL A 1 209 ? 37.244 -3.304 16.623 1.000 12.520 202 VAL A O 1
ATOM 3404 N N . LYS A 1 210 ? 38.103 -1.864 15.088 1.000 13.007 203 LYS A N 1
ATOM 3405 C CA . LYS A 1 210 ? 39.478 -1.970 15.577 1.000 14.113 203 LYS A CA 1
ATOM 3406 C C . LYS A 1 210 ? 39.584 -1.501 17.032 1.000 13.946 203 LYS A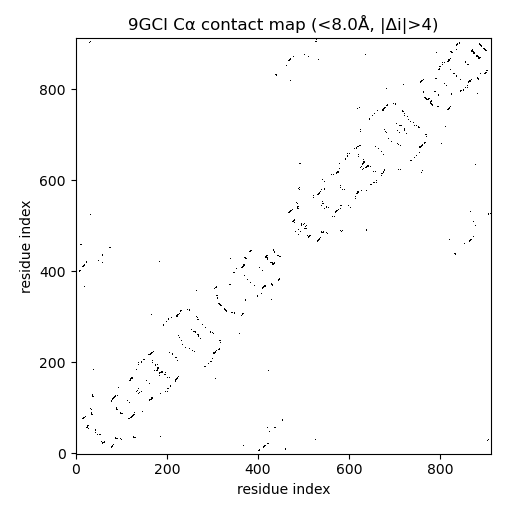 C 1
ATOM 3407 O O . LYS A 1 210 ? 40.221 -2.171 17.844 1.000 14.052 203 LYS A O 1
ATOM 3426 N N . ALA A 1 211 ? 38.953 -0.376 17.384 1.000 12.131 204 ALA A N 1
ATOM 3427 C CA . ALA A 1 211 ? 39.052 0.147 18.739 1.000 12.772 204 ALA A CA 1
ATOM 3428 C C . ALA A 1 211 ? 38.377 -0.813 19.706 1.000 13.146 204 ALA A C 1
ATOM 3429 O O . ALA A 1 211 ? 38.863 -1.038 20.815 1.000 14.021 204 ALA A O 1
ATOM 3436 N N . VAL A 1 212 ? 37.234 -1.379 19.312 1.000 12.585 205 VAL A N 1
ATOM 3437 C CA . VAL A 1 212 ? 36.548 -2.313 20.179 1.000 13.021 205 VAL A CA 1
ATOM 3438 C C . VAL A 1 212 ? 37.412 -3.554 20.417 1.000 14.158 205 VAL A C 1
ATOM 3439 O O . VAL A 1 212 ? 37.511 -4.039 21.545 1.000 14.702 205 VAL A O 1
ATOM 3452 N N . LYS A 1 213 ? 38.052 -4.066 19.366 1.000 15.283 206 LYS A N 1
ATOM 3453 C CA . LYS A 1 213 ? 38.840 -5.284 19.502 1.000 18.553 206 LYS A CA 1
ATOM 3454 C C . LYS A 1 213 ? 40.157 -5.013 20.233 1.000 17.090 206 LYS A C 1
ATOM 3455 O O . LYS A 1 213 ? 40.508 -5.750 21.152 1.000 17.450 206 LYS A O 1
ATOM 3474 N N . GLU A 1 214 ? 40.855 -3.936 19.873 1.000 16.430 207 GLU A N 1
ATOM 3475 C CA . GLU A 1 214 ? 42.173 -3.675 20.443 1.000 19.921 207 GLU A CA 1
ATOM 3476 C C . GLU A 1 214 ? 42.069 -3.301 21.918 1.000 20.037 207 GLU A C 1
ATOM 3477 O O . GLU A 1 214 ? 42.983 -3.621 22.683 1.000 19.595 207 GLU A O 1
ATOM 3489 N N . ASN A 1 215 ? 40.974 -2.633 22.310 1.000 16.929 208 ASN A N 1
ATOM 3490 C CA . ASN A 1 215 ? 40.762 -2.232 23.698 1.000 16.382 208 ASN A CA 1
ATOM 3491 C C . ASN A 1 215 ? 39.956 -3.279 24.468 1.000 14.081 208 ASN A C 1
ATOM 3492 O O . ASN A 1 215 ? 39.655 -3.069 25.644 1.000 13.350 208 ASN A O 1
ATOM 3503 N N . ASN A 1 216 ? 39.622 -4.406 23.830 1.000 13.883 209 ASN A N 1
ATOM 3504 C CA . ASN A 1 216 ? 38.986 -5.537 24.479 1.000 15.222 209 ASN A CA 1
ATOM 3505 C C . ASN A 1 216 ? 37.689 -5.087 25.148 1.000 14.217 209 ASN A C 1
ATOM 3506 O O . ASN A 1 216 ? 37.345 -5.520 26.247 1.000 14.251 209 ASN A O 1
ATOM 3517 N N . ILE A 1 217 ? 36.912 -4.256 24.435 1.000 13.449 210 ILE A N 1
ATOM 3518 C CA . ILE A 1 217 ? 35.607 -3.863 24.932 1.000 13.514 210 ILE A CA 1
ATOM 3519 C C . ILE A 1 217 ? 34.649 -5.031 24.697 1.000 13.598 210 ILE A C 1
ATOM 3520 O O . ILE A 1 217 ? 34.561 -5.541 23.582 1.000 12.788 210 ILE A O 1
ATOM 3536 N N . ASP A 1 218 ? 33.910 -5.422 25.738 1.000 13.910 211 ASP A N 1
ATOM 3537 C CA . ASP A 1 218 ? 33.063 -6.603 25.688 1.000 15.035 211 ASP A CA 1
ATOM 3538 C C . ASP A 1 218 ? 31.694 -6.263 25.088 1.000 14.537 211 ASP A C 1
ATOM 3539 O O . ASP A 1 218 ? 30.659 -6.381 25.750 1.000 14.964 211 ASP A O 1
ATOM 3548 N N . VAL A 1 219 ? 31.715 -5.883 23.809 1.000 12.121 212 VAL A N 1
ATOM 3549 C CA . VAL A 1 219 ? 30.508 -5.694 23.016 1.000 12.014 212 VAL A CA 1
ATOM 3550 C C . VAL A 1 219 ? 30.791 -6.289 21.645 1.000 12.105 212 VAL A C 1
ATOM 3551 O O . VAL A 1 219 ? 31.949 -6.462 21.281 1.000 12.915 212 VAL A O 1
ATOM 3564 N N . GLU A 1 220 ? 29.719 -6.553 20.889 1.000 11.756 213 GLU A N 1
ATOM 3565 C CA . GLU A 1 220 ? 29.831 -7.020 19.513 1.000 12.426 213 GLU A CA 1
ATOM 3566 C C . GLU A 1 220 ? 29.551 -5.860 18.569 1.000 11.991 213 GLU A C 1
ATOM 3567 O O . GLU A 1 220 ? 28.642 -5.075 18.817 1.000 11.825 213 GLU A O 1
ATOM 3579 N N . VAL A 1 221 ? 30.342 -5.773 17.497 1.000 11.920 214 VAL A N 1
ATOM 3580 C CA . VAL A 1 221 ? 30.183 -4.734 16.497 1.000 12.389 214 VAL A CA 1
ATOM 3581 C C . VAL A 1 221 ? 29.963 -5.390 15.139 1.000 11.717 214 VAL A C 1
ATOM 3582 O O . VAL A 1 221 ? 30.663 -6.330 14.745 1.000 12.181 214 VAL A O 1
ATOM 3595 N N . GLY A 1 222 ? 28.968 -4.862 14.428 1.000 10.400 215 GLY A N 1
ATOM 3596 C CA . GLY A 1 222 ? 28.682 -5.274 13.076 1.000 10.220 215 GLY A CA 1
ATOM 3597 C C . GLY A 1 222 ? 28.280 -4.076 12.222 1.000 9.532 215 GLY A C 1
ATOM 3598 O O . GLY A 1 222 ? 28.472 -2.916 12.596 1.000 9.766 215 GLY A O 1
ATOM 3602 N N . ILE A 1 223 ? 27.757 -4.405 11.035 1.000 9.592 216 ILE A N 1
ATOM 3603 C CA . ILE A 1 223 ? 27.313 -3.416 10.059 1.000 9.487 216 ILE A CA 1
ATOM 3604 C C . ILE A 1 223 ? 26.073 -3.986 9.378 1.000 8.954 216 ILE A C 1
ATOM 3605 O O . ILE A 1 223 ? 25.939 -5.197 9.286 1.000 8.907 216 ILE A O 1
ATOM 3621 N N . THR A 1 224 ? 25.144 -3.108 8.979 1.000 8.786 217 THR A N 1
ATOM 3622 C CA . THR A 1 224 ? 23.903 -3.510 8.339 1.000 8.582 217 THR A CA 1
ATOM 3623 C C . THR A 1 224 ? 23.931 -3.117 6.868 1.000 8.849 217 THR A C 1
ATOM 3624 O O . THR A 1 224 ? 24.133 -1.948 6.547 1.000 8.985 217 THR A O 1
ATOM 3635 N N . LEU A 1 225 ? 23.760 -4.120 6.001 1.000 8.817 218 LEU A N 1
ATOM 3636 C CA . LEU A 1 225 ? 23.770 -3.941 4.559 1.000 9.423 218 LEU A CA 1
ATOM 3637 C C . LEU A 1 225 ? 22.410 -4.322 3.993 1.000 9.740 218 LEU A C 1
ATOM 3638 O O . LEU A 1 225 ? 21.875 -5.400 4.292 1.000 10.666 218 LEU A O 1
ATOM 3654 N N . ASN A 1 226 ? 21.865 -3.446 3.144 1.000 10.077 219 ASN A N 1
ATOM 3655 C CA . ASN A 1 226 ? 20.716 -3.846 2.341 1.000 10.760 219 ASN A CA 1
ATOM 3656 C C . ASN A 1 226 ? 21.227 -4.651 1.149 1.000 10.925 219 ASN A C 1
ATOM 3657 O O . ASN A 1 226 ? 22.083 -4.187 0.400 1.000 12.541 219 ASN A O 1
ATOM 3668 N N . LEU A 1 227 ? 20.701 -5.866 1.018 1.000 10.528 220 LEU A N 1
ATOM 3669 C CA . LEU A 1 227 ? 21.145 -6.782 -0.013 1.000 10.695 220 LEU A CA 1
ATOM 3670 C C . LEU A 1 227 ? 19.951 -7.139 -0.886 1.000 11.256 220 LEU A C 1
ATOM 3671 O O . LEU A 1 227 ? 18.843 -7.367 -0.404 1.000 11.648 220 LEU A O 1
ATOM 3687 N N . THR A 1 228 ? 20.213 -7.176 -2.193 1.000 12.103 221 THR A N 1
ATOM 3688 C CA . THR A 1 228 ? 19.198 -7.438 -3.198 1.000 12.445 221 THR A CA 1
ATOM 3689 C C . THR A 1 228 ? 19.681 -8.602 -4.061 1.000 11.834 221 THR A C 1
ATOM 3690 O O . THR A 1 228 ? 20.540 -8.405 -4.929 1.000 12.886 221 THR A O 1
ATOM 3701 N N . PRO A 1 229 ? 19.178 -9.842 -3.855 1.000 10.972 222 PRO A N 1
ATOM 3702 C CA . PRO A 1 229 ? 19.569 -10.976 -4.702 1.000 11.003 222 PRO A CA 1
ATOM 3703 C C . PRO A 1 229 ? 19.071 -10.736 -6.119 1.000 11.248 222 PRO A C 1
ATOM 3704 O O . PRO A 1 229 ? 17.953 -10.266 -6.316 1.000 11.264 222 PRO A O 1
ATOM 3715 N N . VAL A 1 230 ? 19.930 -11.023 -7.095 1.000 11.832 223 VAL A N 1
ATOM 3716 C CA . VAL A 1 230 ? 19.658 -10.708 -8.486 1.000 11.921 223 VAL A CA 1
ATOM 3717 C C . VAL A 1 230 ? 19.438 -12.004 -9.255 1.000 11.233 223 VAL A C 1
ATOM 3718 O O . VAL A 1 230 ? 20.179 -12.961 -9.093 1.000 12.387 223 VAL A O 1
ATOM 3731 N N . TYR A 1 231 ? 18.395 -12.007 -10.089 1.000 10.968 224 TYR A N 1
ATOM 3732 C CA . TYR A 1 231 ? 17.993 -13.150 -10.891 1.000 11.066 224 TYR A CA 1
ATOM 3733 C C . TYR A 1 231 ? 17.957 -12.706 -12.358 1.000 11.190 224 TYR A C 1
ATOM 3734 O O . TYR A 1 231 ? 17.746 -11.528 -12.641 1.000 11.293 224 TYR A O 1
ATOM 3752 N N . LEU A 1 232 ? 18.203 -13.650 -13.271 1.000 11.373 225 LEU A N 1
ATOM 3753 C CA . LEU A 1 232 ? 18.214 -13.367 -14.699 1.000 11.295 225 LEU A CA 1
ATOM 3754 C C . LEU A 1 232 ? 16.843 -13.645 -15.313 1.000 10.120 225 LEU A C 1
ATOM 3755 O O . LEU A 1 232 ? 16.351 -14.772 -15.243 1.000 10.751 225 LEU A O 1
ATOM 3771 N N . GLN A 1 233 ? 16.287 -12.650 -16.000 1.000 10.655 226 GLN A N 1
ATOM 3772 C CA . GLN A 1 233 ? 15.088 -12.854 -16.805 1.000 10.582 226 GLN A CA 1
ATOM 3773 C C . GLN A 1 233 ? 15.311 -13.976 -17.825 1.000 11.118 226 GLN A C 1
ATOM 3774 O O . GLN A 1 233 ? 14.398 -14.755 -18.101 1.000 10.763 226 GLN A O 1
ATOM 3788 N N . THR A 1 234 ? 16.508 -14.037 -18.408 1.000 10.190 227 THR A N 1
ATOM 3789 C CA . THR A 1 234 ? 16.789 -15.038 -19.423 1.000 11.528 227 THR A CA 1
ATOM 3790 C C . THR A 1 234 ? 16.553 -16.442 -18.875 1.000 11.717 227 THR A C 1
ATOM 3791 O O . THR A 1 234 ? 16.017 -17.295 -19.574 1.000 11.439 227 THR A O 1
ATOM 3802 N N . GLU A 1 235 ? 16.900 -16.685 -17.600 1.000 12.215 228 GLU A N 1
ATOM 3803 C CA . GLU A 1 235 ? 16.667 -17.985 -16.993 1.000 13.500 228 GLU A CA 1
ATOM 3804 C C . GLU A 1 235 ? 15.185 -18.211 -16.692 1.000 13.759 228 GLU A C 1
ATOM 3805 O O . GLU A 1 235 ? 14.684 -19.330 -16.807 1.000 14.297 228 GLU A O 1
ATOM 3817 N N . ARG A 1 236 ? 14.469 -17.162 -16.266 1.000 12.337 229 ARG A N 1
ATOM 3818 C CA . ARG A 1 236 ? 13.034 -17.292 -16.071 1.000 12.621 229 ARG A CA 1
ATOM 3819 C C . ARG A 1 236 ? 12.327 -17.702 -17.361 1.000 12.726 229 ARG A C 1
ATOM 3820 O O . ARG A 1 236 ? 11.306 -18.373 -17.293 1.000 12.099 229 ARG A O 1
ATOM 3841 N N . LEU A 1 237 ? 12.833 -17.233 -18.508 1.000 12.480 230 LEU A N 1
ATOM 3842 C CA . LEU A 1 237 ? 12.233 -17.524 -19.801 1.000 12.616 230 LEU A CA 1
ATOM 3843 C C . LEU A 1 237 ? 12.670 -18.882 -20.334 1.000 13.981 230 LEU A C 1
ATOM 3844 O O . LEU A 1 237 ? 12.122 -19.343 -21.326 1.000 15.318 230 LEU A O 1
ATOM 3860 N N . GLY A 1 238 ? 13.686 -19.495 -19.724 1.000 14.610 231 GLY A N 1
ATOM 3861 C CA . GLY A 1 238 ? 14.169 -20.793 -20.176 1.000 15.100 231 GLY A CA 1
ATOM 3862 C C . GLY A 1 238 ? 15.149 -20.713 -21.343 1.000 16.558 231 GLY A C 1
ATOM 3863 O O . GLY A 1 238 ? 15.380 -21.719 -22.009 1.000 18.684 231 GLY A O 1
ATOM 3867 N N . TYR A 1 239 ? 15.750 -19.542 -21.583 1.000 15.736 232 TYR A N 1
ATOM 3868 C CA . TYR A 1 239 ? 16.663 -19.366 -22.699 1.000 16.335 232 TYR A CA 1
ATOM 3869 C C . TYR A 1 239 ? 18.108 -19.566 -22.242 1.000 18.046 232 TYR A C 1
ATOM 3870 O O . TYR A 1 239 ? 18.411 -19.516 -21.057 1.000 18.914 232 TYR A O 1
ATOM 3888 N N . LYS A 1 240 ? 19.013 -19.734 -23.214 1.000 21.236 233 LYS A N 1
ATOM 3889 C CA . LYS A 1 240 ? 20.438 -19.856 -22.928 1.000 22.202 233 LYS A CA 1
ATOM 3890 C C . LYS A 1 240 ? 21.021 -18.482 -22.608 1.000 19.281 233 LYS A C 1
ATOM 3891 O O . LYS A 1 240 ? 20.760 -17.505 -23.302 1.000 20.194 233 LYS A O 1
ATOM 3910 N N . VAL A 1 241 ? 21.835 -18.418 -21.550 1.000 18.620 234 VAL A N 1
ATOM 3911 C CA . VAL A 1 241 ? 22.438 -17.175 -21.108 1.000 19.025 234 VAL A CA 1
ATOM 3912 C C . VAL A 1 241 ? 23.794 -16.992 -21.792 1.000 19.932 234 VAL A C 1
ATOM 3913 O O . VAL A 1 241 ? 24.670 -17.845 -21.667 1.000 22.186 234 VAL A O 1
ATOM 3926 N N . SER A 1 242 ? 23.980 -15.846 -22.447 1.000 18.816 235 SER A N 1
ATOM 3927 C CA . SER A 1 242 ? 25.241 -15.463 -23.060 1.000 19.429 235 SER A CA 1
ATOM 3928 C C . SER A 1 242 ? 26.278 -15.104 -21.995 1.000 21.165 235 SER A C 1
ATOM 3929 O O . SER A 1 242 ? 25.942 -14.695 -20.884 1.000 19.465 235 SER A O 1
ATOM 3937 N N . GLU A 1 243 ? 27.556 -15.260 -22.357 1.000 22.131 236 GLU A N 1
ATOM 3938 C CA . GLU A 1 243 ? 28.650 -14.889 -21.476 1.000 23.151 236 GLU A CA 1
ATOM 3939 C C . GLU A 1 243 ? 28.560 -13.411 -21.106 1.000 20.718 236 GLU A C 1
ATOM 3940 O O . GLU A 1 243 ? 28.772 -13.052 -19.942 1.000 19.434 236 GLU A O 1
ATOM 3952 N N . ILE A 1 244 ? 28.285 -12.550 -22.090 1.000 19.216 237 ILE A N 1
ATOM 3953 C CA . ILE A 1 244 ? 28.293 -11.120 -21.846 1.000 19.205 237 ILE A CA 1
ATOM 3954 C C . ILE A 1 244 ? 27.142 -10.778 -20.901 1.000 17.309 237 ILE A C 1
ATOM 3955 O O . ILE A 1 244 ? 27.291 -9.929 -20.036 1.000 16.477 237 ILE A O 1
ATOM 3971 N N . GLU A 1 245 ? 25.981 -11.422 -21.077 1.000 16.203 238 GLU A N 1
ATOM 3972 C CA . GLU A 1 245 ? 24.871 -11.117 -20.189 1.000 15.479 238 GLU A CA 1
ATOM 3973 C C . GLU A 1 245 ? 25.200 -11.507 -18.750 1.000 15.662 238 GLU A C 1
ATOM 3974 O O . GLU A 1 245 ? 24.958 -10.719 -17.835 1.000 14.402 238 GLU A O 1
ATOM 3986 N N . ARG A 1 246 ? 25.752 -12.704 -18.552 1.000 15.580 239 ARG A N 1
ATOM 3987 C CA . ARG A 1 246 ? 26.105 -13.140 -17.210 1.000 18.204 239 ARG A CA 1
ATOM 3988 C C . ARG A 1 246 ? 27.092 -12.157 -16.579 1.000 17.811 239 ARG A C 1
ATOM 3989 O O . ARG A 1 246 ? 26.949 -11.794 -15.409 1.000 15.955 239 ARG A O 1
ATOM 4010 N N . GLU A 1 247 ? 28.088 -11.714 -17.352 1.000 17.248 240 GLU A N 1
ATOM 4011 C CA . GLU A 1 247 ? 29.121 -10.840 -16.815 1.000 18.089 240 GLU A CA 1
ATOM 4012 C C . GLU A 1 247 ? 28.525 -9.491 -16.419 1.000 16.837 240 GLU A C 1
ATOM 4013 O O . GLU A 1 247 ? 28.807 -8.975 -15.338 1.000 15.975 240 GLU A O 1
ATOM 4025 N N . MET A 1 248 ? 27.687 -8.914 -17.287 1.000 14.870 241 MET A N 1
ATOM 4026 C CA . MET A 1 248 ? 27.206 -7.562 -17.056 1.000 15.417 241 MET A CA 1
ATOM 4027 C C . MET A 1 248 ? 26.188 -7.568 -15.915 1.000 14.095 241 MET A C 1
ATOM 4028 O O . MET A 1 248 ? 26.160 -6.644 -15.105 1.000 13.476 241 MET A O 1
ATOM 4042 N N . VAL A 1 249 ? 25.326 -8.594 -15.867 1.000 13.419 242 VAL A N 1
ATOM 4043 C CA . VAL A 1 249 ? 24.349 -8.668 -14.785 1.000 13.072 242 VAL A CA 1
ATOM 4044 C C . VAL A 1 249 ? 25.098 -8.909 -13.469 1.000 13.096 242 VAL A C 1
ATOM 4045 O O . VAL A 1 249 ? 24.772 -8.315 -12.444 1.000 11.838 242 VAL A O 1
ATOM 4058 N N . SER A 1 250 ? 26.140 -9.746 -13.503 1.000 13.242 243 SER A N 1
ATOM 4059 C CA . SER A 1 250 ? 26.986 -9.958 -12.335 1.000 14.062 243 SER A CA 1
ATOM 4060 C C . SER A 1 250 ? 27.595 -8.654 -11.820 1.000 14.176 243 SER A C 1
ATOM 4061 O O . SER A 1 250 ? 27.518 -8.366 -10.629 1.000 13.260 243 SER A O 1
ATOM 4069 N N . LEU A 1 251 ? 28.227 -7.869 -12.692 1.000 13.996 244 LEU A N 1
ATOM 4070 C CA . LEU A 1 251 ? 28.819 -6.608 -12.281 1.000 14.637 244 LEU A CA 1
ATOM 4071 C C . LEU A 1 251 ? 27.768 -5.694 -11.667 1.000 14.168 244 LEU A C 1
ATOM 4072 O O . LEU A 1 251 ? 28.011 -5.030 -10.661 1.000 13.763 244 LEU A O 1
ATOM 4088 N N . SER A 1 252 ? 26.580 -5.645 -12.288 1.000 12.734 245 SER A N 1
ATOM 4089 C CA . SER A 1 252 ? 25.532 -4.791 -11.762 1.000 12.172 245 SER A CA 1
ATOM 4090 C C . SER A 1 252 ? 25.149 -5.203 -10.339 1.000 12.069 245 SER A C 1
ATOM 4091 O O . SER A 1 252 ? 24.826 -4.338 -9.536 1.000 13.342 245 SER A O 1
ATOM 4099 N N . SER A 1 253 ? 25.177 -6.508 -10.034 1.000 11.373 246 SER A N 1
ATOM 4100 C CA . SER A 1 253 ? 24.818 -7.024 -8.723 1.000 12.226 246 SER A CA 1
ATOM 4101 C C . SER A 1 253 ? 25.939 -6.770 -7.710 1.000 12.374 246 SER A C 1
ATOM 4102 O O . SER A 1 253 ? 25.678 -6.637 -6.518 1.000 12.649 246 SER A O 1
ATOM 4110 N N . GLN A 1 254 ? 27.182 -6.654 -8.192 1.000 11.621 247 GLN A N 1
ATOM 4111 C CA . GLN A 1 254 ? 28.298 -6.334 -7.317 1.000 12.260 247 GLN A CA 1
ATOM 4112 C C . GLN A 1 254 ? 28.163 -4.929 -6.738 1.000 11.705 247 GLN A C 1
ATOM 4113 O O . GLN A 1 254 ? 28.601 -4.685 -5.614 1.000 11.289 247 GLN A O 1
ATOM 4127 N N . LEU A 1 255 ? 27.576 -3.991 -7.483 1.000 11.387 248 LEU A N 1
ATOM 4128 C CA . LEU A 1 255 ? 27.390 -2.645 -6.941 1.000 11.872 248 LEU A CA 1
ATOM 4129 C C . LEU A 1 255 ? 26.450 -2.674 -5.732 1.000 12.054 248 LEU A C 1
ATOM 4130 O O . LEU A 1 255 ? 26.654 -1.946 -4.760 1.000 11.691 248 LEU A O 1
ATOM 4146 N N . ASP A 1 256 ? 25.395 -3.486 -5.822 1.000 12.364 249 ASP A N 1
ATOM 4147 C CA . ASP A 1 256 ? 24.419 -3.614 -4.750 1.000 13.724 249 ASP A CA 1
ATOM 4148 C C . ASP A 1 256 ? 24.997 -4.304 -3.523 1.000 13.352 249 ASP A C 1
ATOM 4149 O O . ASP A 1 256 ? 24.746 -3.857 -2.402 1.000 13.539 249 ASP A O 1
ATOM 4158 N N . ASN A 1 257 ? 25.736 -5.409 -3.736 1.000 11.881 250 ASN A N 1
ATOM 4159 C CA . ASN A 1 257 ? 25.972 -6.386 -2.679 1.000 12.201 250 ASN A CA 1
ATOM 4160 C C . ASN A 1 257 ? 27.464 -6.489 -2.337 1.000 12.284 250 ASN A C 1
ATOM 4161 O O . ASN A 1 257 ? 27.915 -6.030 -1.281 1.000 13.302 250 ASN A O 1
ATOM 4172 N N . GLN A 1 258 ? 28.265 -7.060 -3.240 1.000 11.642 251 GLN A N 1
ATOM 4173 C CA . GLN A 1 258 ? 29.677 -7.305 -2.950 1.000 11.567 251 GLN A CA 1
ATOM 4174 C C . GLN A 1 258 ? 30.477 -6.026 -2.689 1.000 11.307 251 GLN A C 1
ATOM 4175 O O . GLN A 1 258 ? 31.471 -6.097 -1.963 1.000 10.399 251 GLN A O 1
ATOM 4189 N N . LEU A 1 259 ? 30.081 -4.865 -3.222 1.000 11.570 252 LEU A N 1
ATOM 4190 C CA . LEU A 1 259 ? 30.848 -3.645 -3.011 1.000 11.936 252 LEU A CA 1
ATOM 4191 C C . LEU A 1 259 ? 31.001 -3.375 -1.510 1.000 11.615 252 LEU A C 1
ATOM 4192 O O . LEU A 1 259 ? 32.006 -2.818 -1.086 1.000 12.230 252 LEU A O 1
ATOM 4208 N N . PHE A 1 260 ? 30.013 -3.815 -0.708 1.000 11.721 253 PHE A N 1
ATOM 4209 C CA . PHE A 1 260 ? 30.011 -3.602 0.729 1.000 12.612 253 PHE A CA 1
ATOM 4210 C C . PHE A 1 260 ? 30.338 -4.895 1.480 1.000 11.781 253 PHE A C 1
ATOM 4211 O O . PHE A 1 260 ? 31.080 -4.851 2.465 1.000 11.986 253 PHE A O 1
ATOM 4228 N N . LEU A 1 261 ? 29.800 -6.040 1.037 1.000 11.491 254 LEU A N 1
ATOM 4229 C CA . LEU A 1 261 ? 30.051 -7.305 1.711 1.000 11.871 254 LEU A CA 1
ATOM 4230 C C . LEU A 1 261 ? 31.539 -7.652 1.664 1.000 11.698 254 LEU A C 1
ATOM 4231 O O . LEU A 1 261 ? 32.090 -8.157 2.640 1.000 10.629 254 LEU A O 1
ATOM 4247 N N . ASP A 1 262 ? 32.168 -7.465 0.496 1.000 11.218 255 ASP A N 1
ATOM 4248 C CA . ASP A 1 262 ? 33.532 -7.953 0.325 1.000 11.635 255 ASP A CA 1
ATOM 4249 C C . ASP A 1 262 ? 34.469 -7.189 1.252 1.000 11.771 255 ASP A C 1
ATOM 4250 O O . ASP A 1 262 ? 35.323 -7.805 1.887 1.000 11.933 255 ASP A O 1
ATOM 4259 N N . PRO A 1 263 ? 34.443 -5.843 1.332 1.000 11.182 256 PRO A N 1
ATOM 4260 C CA . PRO A 1 263 ? 35.366 -5.175 2.256 1.000 11.187 256 PRO A CA 1
ATOM 4261 C C . PRO A 1 263 ? 35.141 -5.602 3.704 1.000 11.360 256 PRO A C 1
ATOM 4262 O O . PRO A 1 263 ? 36.084 -5.837 4.451 1.000 11.491 256 PRO A O 1
ATOM 4273 N N . VAL A 1 264 ? 33.869 -5.694 4.089 1.000 10.752 257 VAL A N 1
ATOM 4274 C CA . VAL A 1 264 ? 33.483 -5.967 5.458 1.000 11.670 257 VAL A CA 1
ATOM 4275 C C . VAL A 1 264 ? 33.907 -7.375 5.870 1.000 11.558 257 VAL A C 1
ATOM 4276 O O . VAL A 1 264 ? 34.305 -7.563 7.021 1.000 11.493 257 VAL A O 1
ATOM 4289 N N . LEU A 1 265 ? 33.791 -8.372 4.977 1.000 11.371 258 LEU A N 1
ATOM 4290 C CA . LEU A 1 265 ? 34.010 -9.754 5.396 1.000 12.270 258 LEU A CA 1
ATOM 4291 C C . LEU A 1 265 ? 35.289 -10.362 4.835 1.000 13.536 258 LEU A C 1
ATOM 4292 O O . LEU A 1 265 ? 35.740 -11.378 5.364 1.000 13.043 258 LEU A O 1
ATOM 4308 N N . LYS A 1 266 ? 35.814 -9.814 3.737 1.000 13.545 259 LYS A N 1
ATOM 4309 C CA . LYS A 1 266 ? 36.993 -10.392 3.098 1.000 15.321 259 LYS A CA 1
ATOM 4310 C C . LYS A 1 266 ? 38.193 -9.451 3.046 1.000 15.186 259 LYS A C 1
ATOM 4311 O O . LYS A 1 266 ? 39.292 -9.876 2.667 1.000 17.573 259 LYS A O 1
ATOM 4330 N N . GLY A 1 267 ? 38.011 -8.171 3.341 1.000 13.956 260 GLY A N 1
ATOM 4331 C CA . GLY A 1 267 ? 39.114 -7.224 3.344 1.000 12.772 260 GLY A CA 1
ATOM 4332 C C . GLY A 1 267 ? 39.555 -6.755 1.960 1.000 13.274 260 GLY A C 1
ATOM 4333 O O . GLY A 1 267 ? 40.689 -6.300 1.811 1.000 13.728 260 GLY A O 1
ATOM 4337 N N . SER A 1 268 ? 38.653 -6.778 0.973 1.000 12.372 261 SER A N 1
ATOM 4338 C CA . SER A 1 268 ? 38.926 -6.135 -0.306 1.000 13.325 261 SER A CA 1
ATOM 4339 C C . SER A 1 268 ? 37.608 -5.746 -0.946 1.000 12.305 261 SER A C 1
ATOM 4340 O O . SER A 1 268 ? 36.593 -6.385 -0.681 1.000 12.134 261 SER A O 1
ATOM 4348 N N . TYR A 1 269 ? 37.658 -4.708 -1.773 1.000 11.409 262 TYR A N 1
ATOM 4349 C CA . TYR A 1 269 ? 36.558 -4.403 -2.666 1.000 10.973 262 TYR A CA 1
ATOM 4350 C C . TYR A 1 269 ? 36.554 -5.442 -3.775 1.000 11.849 262 TYR A C 1
ATOM 4351 O O . TYR A 1 269 ? 37.620 -5.974 -4.109 1.000 11.718 262 TYR A O 1
ATOM 4369 N N . PRO A 1 270 ? 35.393 -5.697 -4.416 1.000 12.281 263 PRO A N 1
ATOM 4370 C CA . PRO A 1 270 ? 35.320 -6.583 -5.582 1.000 12.622 263 PRO A CA 1
ATOM 4371 C C . PRO A 1 270 ? 36.084 -5.993 -6.772 1.000 12.380 263 PRO A C 1
ATOM 4372 O O . PRO A 1 270 ? 35.704 -4.961 -7.333 1.000 11.246 263 PRO A O 1
ATOM 4383 N N . GLN A 1 271 ? 37.171 -6.675 -7.154 1.000 12.205 264 GLN A N 1
ATOM 4384 C CA . GLN A 1 271 ? 38.137 -6.063 -8.042 1.000 12.957 264 GLN A CA 1
ATOM 4385 C C . GLN A 1 271 ? 37.550 -5.906 -9.441 1.000 12.931 264 GLN A C 1
ATOM 4386 O O . GLN A 1 271 ? 37.811 -4.888 -10.068 1.000 13.411 264 GLN A O 1
ATOM 4400 N N . LYS A 1 272 ? 36.715 -6.855 -9.889 1.000 12.616 265 LYS A N 1
ATOM 4401 C CA . LYS A 1 272 ? 36.164 -6.763 -11.229 1.000 14.586 265 LYS A CA 1
ATOM 4402 C C . LYS A 1 272 ? 35.280 -5.519 -11.342 1.000 13.186 265 LYS A C 1
ATOM 4403 O O . LYS A 1 272 ? 35.208 -4.905 -12.397 1.000 12.810 265 LYS A O 1
ATOM 4422 N N . LEU A 1 273 ? 34.577 -5.164 -10.258 1.000 12.379 266 LEU A N 1
ATOM 4423 C CA . LEU A 1 273 ? 33.703 -4.011 -10.285 1.000 11.470 266 LEU A CA 1
ATOM 4424 C C . LEU A 1 273 ? 34.530 -2.728 -10.326 1.000 11.340 266 LEU A C 1
ATOM 4425 O O . LEU A 1 273 ? 34.251 -1.828 -11.117 1.000 12.256 266 LEU A O 1
ATOM 4441 N N . LEU A 1 274 ? 35.550 -2.623 -9.466 1.000 12.060 267 LEU A N 1
ATOM 4442 C CA . LEU A 1 274 ? 36.377 -1.426 -9.512 1.000 11.935 267 LEU A CA 1
ATOM 4443 C C . LEU A 1 274 ? 37.012 -1.284 -10.895 1.000 12.326 267 LEU A C 1
ATOM 4444 O O . LEU A 1 274 ? 37.097 -0.175 -11.407 1.000 13.150 267 LEU A O 1
ATOM 4460 N N . ASP A 1 275 ? 37.473 -2.394 -11.478 1.000 13.432 268 ASP A N 1
ATOM 4461 C CA . ASP A 1 275 ? 38.094 -2.357 -12.791 1.000 13.257 268 ASP A CA 1
ATOM 4462 C C . ASP A 1 275 ? 37.123 -1.811 -13.837 1.000 12.700 268 ASP A C 1
ATOM 4463 O O . ASP A 1 275 ? 37.482 -0.927 -14.613 1.000 11.700 268 ASP A O 1
ATOM 4472 N N . TYR A 1 276 ? 35.906 -2.361 -13.858 1.000 11.993 269 TYR A N 1
ATOM 4473 C CA . TYR A 1 276 ? 34.842 -1.890 -14.727 1.000 12.489 269 TYR A CA 1
ATOM 4474 C C . TYR A 1 276 ? 34.632 -0.385 -14.558 1.000 12.011 269 TYR A C 1
ATOM 4475 O O . TYR A 1 276 ? 34.537 0.329 -15.546 1.000 12.296 269 TYR A O 1
ATOM 4493 N N . LEU A 1 277 ? 34.527 0.099 -13.315 1.000 11.275 270 LEU A N 1
ATOM 4494 C CA . LEU A 1 277 ? 34.262 1.510 -13.118 1.000 11.480 270 LEU A CA 1
ATOM 4495 C C . LEU A 1 277 ? 35.422 2.374 -13.609 1.000 12.376 270 LEU A C 1
ATOM 4496 O O . LEU A 1 277 ? 35.189 3.443 -14.161 1.000 12.456 270 LEU A O 1
ATOM 4512 N N . VAL A 1 278 ? 36.670 1.916 -13.409 1.000 11.967 271 VAL A N 1
ATOM 4513 C CA . VAL A 1 278 ? 37.811 2.657 -13.929 1.000 12.069 271 VAL A CA 1
ATOM 4514 C C . VAL A 1 278 ? 37.762 2.688 -15.460 1.000 12.729 271 VAL A C 1
ATOM 4515 O O . VAL A 1 278 ? 37.981 3.732 -16.076 1.000 13.369 271 VAL A O 1
ATOM 4528 N N . GLN A 1 279 ? 37.447 1.553 -16.074 1.000 12.823 272 GLN A N 1
ATOM 4529 C CA . GLN A 1 279 ? 37.453 1.444 -17.524 1.000 14.237 272 GLN A CA 1
ATOM 4530 C C . GLN A 1 279 ? 36.372 2.332 -18.138 1.000 16.206 272 GLN A C 1
ATOM 4531 O O . GLN A 1 279 ? 36.540 2.771 -19.278 1.000 16.908 272 GLN A O 1
ATOM 4545 N N . LYS A 1 280 ? 35.297 2.625 -17.388 1.000 16.992 273 LYS A N 1
ATOM 4546 C CA . LYS A 1 280 ? 34.209 3.459 -17.887 1.000 18.389 273 LYS A CA 1
ATOM 4547 C C . LYS A 1 280 ? 34.341 4.924 -17.468 1.000 19.447 273 LYS A C 1
ATOM 4548 O O . LYS A 1 280 ? 33.411 5.711 -17.670 1.000 19.367 273 LYS A O 1
ATOM 4567 N N . ASP A 1 281 ? 35.464 5.300 -16.840 1.000 19.699 274 ASP A N 1
ATOM 4568 C CA . ASP A 1 281 ? 35.729 6.680 -16.446 1.000 22.953 274 ASP A CA 1
ATOM 4569 C C . ASP A 1 281 ? 34.754 7.149 -15.361 1.000 21.262 274 ASP A C 1
ATOM 4570 O O . ASP A 1 281 ? 34.533 8.354 -15.197 1.000 20.891 274 ASP A O 1
ATOM 4579 N N . LEU A 1 282 ? 34.217 6.196 -14.587 1.000 18.610 275 LEU A N 1
ATOM 4580 C CA . LEU A 1 282 ? 33.348 6.466 -13.449 1.000 19.504 275 LEU A CA 1
ATOM 4581 C C . LEU A 1 282 ? 34.135 6.547 -12.144 1.000 18.797 275 LEU A C 1
ATOM 4582 O O . LEU A 1 282 ? 33.633 7.033 -11.132 1.000 23.372 275 LEU A O 1
ATOM 4598 N N . LEU A 1 283 ? 35.365 6.030 -12.142 1.000 15.323 276 LEU A N 1
ATOM 4599 C CA . LEU A 1 283 ? 36.205 5.993 -10.959 1.000 14.463 276 LEU A CA 1
ATOM 4600 C C . LEU A 1 283 ? 37.635 6.203 -11.434 1.000 13.906 276 LEU A C 1
ATOM 4601 O O . LEU A 1 283 ? 38.047 5.600 -12.422 1.000 15.137 276 LEU A O 1
ATOM 4617 N N . ASP A 1 284 ? 38.392 7.070 -10.762 1.000 14.619 277 ASP A N 1
ATOM 4618 C CA . ASP A 1 284 ? 39.771 7.294 -11.164 1.000 15.664 277 ASP A CA 1
ATOM 4619 C C . ASP A 1 284 ? 40.601 6.059 -10.815 1.000 13.805 277 ASP A C 1
ATOM 4620 O O . ASP A 1 284 ? 40.475 5.503 -9.733 1.000 12.591 277 ASP A O 1
ATOM 4629 N N . SER A 1 285 ? 41.517 5.668 -11.708 1.000 13.765 278 SER A N 1
ATOM 4630 C CA . SER A 1 285 ? 42.431 4.573 -11.435 1.000 13.150 278 SER A CA 1
ATOM 4631 C C . SER A 1 285 ? 43.173 4.784 -10.113 1.000 13.002 278 SER A C 1
ATOM 4632 O O . SER A 1 285 ? 43.260 3.872 -9.297 1.000 12.330 278 SER A O 1
ATOM 4640 N N . GLN A 1 286 ? 43.717 5.989 -9.901 1.000 13.446 279 GLN A N 1
ATOM 4641 C CA . GLN A 1 286 ? 44.478 6.268 -8.700 1.000 14.829 279 GLN A CA 1
ATOM 4642 C C . GLN A 1 286 ? 43.634 5.999 -7.455 1.000 13.743 279 GLN A C 1
ATOM 4643 O O . GLN A 1 286 ? 44.143 5.505 -6.453 1.000 13.813 279 GLN A O 1
ATOM 4657 N N . LYS A 1 287 ? 42.343 6.333 -7.520 1.000 13.022 280 LYS A N 1
ATOM 4658 C CA . LYS A 1 287 ? 41.457 6.133 -6.374 1.000 13.532 280 LYS A CA 1
ATOM 4659 C C . LYS A 1 287 ? 41.119 4.658 -6.172 1.000 12.599 280 LYS A C 1
ATOM 4660 O O . LYS A 1 287 ? 41.068 4.187 -5.032 1.000 12.287 280 LYS A O 1
ATOM 4679 N N . ALA A 1 288 ? 40.852 3.934 -7.264 1.000 12.561 281 ALA A N 1
ATOM 4680 C CA . ALA A 1 288 ? 40.622 2.501 -7.192 1.000 12.460 281 ALA A CA 1
ATOM 4681 C C . ALA A 1 288 ? 41.796 1.805 -6.505 1.000 13.012 281 ALA A C 1
ATOM 4682 O O . ALA A 1 288 ? 41.607 0.903 -5.696 1.000 12.892 281 ALA A O 1
ATOM 4689 N N . LEU A 1 289 ? 43.025 2.217 -6.857 1.000 12.810 282 LEU A N 1
ATOM 4690 C CA . LEU A 1 289 ? 44.225 1.606 -6.313 1.000 12.985 282 LEU A CA 1
ATOM 4691 C C . LEU A 1 289 ? 44.359 1.912 -4.820 1.000 12.324 282 LEU A C 1
ATOM 4692 O O . LEU A 1 289 ? 44.608 1.004 -4.033 1.000 11.583 282 LEU A O 1
ATOM 4708 N N . SER A 1 290 ? 44.212 3.188 -4.445 1.000 12.620 283 SER A N 1
ATOM 4709 C CA . SER A 1 290 ? 44.381 3.606 -3.059 1.000 13.421 283 SER A CA 1
ATOM 4710 C C . SER A 1 290 ? 43.268 3.034 -2.187 1.000 13.098 283 SER A C 1
ATOM 4711 O O . SER A 1 290 ? 43.532 2.634 -1.073 1.000 12.882 283 SER A O 1
ATOM 4719 N N . MET A 1 291 ? 42.028 2.975 -2.692 1.000 13.185 284 MET A N 1
ATOM 4720 C CA . MET A 1 291 ? 40.952 2.486 -1.837 1.000 14.424 284 MET A CA 1
ATOM 4721 C C . MET A 1 291 ? 41.152 0.996 -1.547 1.000 13.696 284 MET A C 1
ATOM 4722 O O . MET A 1 291 ? 40.959 0.555 -0.416 1.000 12.952 284 MET A O 1
ATOM 4736 N N . GLN A 1 292 ? 41.661 0.234 -2.527 1.000 14.451 285 GLN A N 1
ATOM 4737 C CA . GLN A 1 292 ? 41.906 -1.186 -2.355 1.000 14.839 285 GLN A CA 1
ATOM 4738 C C . GLN A 1 292 ? 43.030 -1.388 -1.339 1.000 14.988 285 GLN A C 1
ATOM 4739 O O . GLN A 1 292 ? 42.904 -2.215 -0.430 1.000 16.091 285 GLN A O 1
ATOM 4753 N N . GLN A 1 293 ? 44.118 -0.613 -1.457 1.000 14.114 286 GLN A N 1
ATOM 4754 C CA . GLN A 1 293 ? 45.217 -0.734 -0.508 1.000 15.515 286 GLN A CA 1
ATOM 4755 C C . GLN A 1 293 ? 44.798 -0.349 0.910 1.000 14.656 286 GLN A C 1
ATOM 4756 O O . GLN A 1 293 ? 45.186 -1.014 1.871 1.000 14.277 286 GLN A O 1
ATOM 4770 N N . GLU A 1 294 ? 43.988 0.705 1.050 1.000 13.856 287 GLU A N 1
ATOM 4771 C CA . GLU A 1 294 ? 43.587 1.177 2.367 1.000 13.485 287 GLU A CA 1
ATOM 4772 C C . GLU A 1 294 ? 42.626 0.183 3.023 1.000 13.899 287 GLU A C 1
ATOM 4773 O O . GLU A 1 294 ? 42.678 -0.013 4.232 1.000 12.928 287 GLU A O 1
ATOM 4785 N N . VAL A 1 295 ? 41.724 -0.440 2.261 1.000 13.442 288 VAL A N 1
ATOM 4786 C CA . VAL A 1 295 ? 40.883 -1.470 2.856 1.000 14.289 288 VAL A CA 1
ATOM 4787 C C . VAL A 1 295 ? 41.723 -2.667 3.305 1.000 14.836 288 VAL A C 1
ATOM 4788 O O . VAL A 1 295 ? 41.503 -3.194 4.383 1.000 15.028 288 VAL A O 1
ATOM 4801 N N . LYS A 1 296 ? 42.709 -3.094 2.508 1.000 15.844 289 LYS A N 1
ATOM 4802 C CA . LYS A 1 296 ? 43.566 -4.202 2.901 1.000 17.837 289 LYS A CA 1
ATOM 4803 C C . LYS A 1 296 ? 44.284 -3.883 4.211 1.000 17.113 289 LYS A C 1
ATOM 4804 O O . LYS A 1 296 ? 44.329 -4.724 5.109 1.000 18.068 289 LYS A O 1
ATOM 4823 N N . GLU A 1 297 ? 44.780 -2.650 4.327 1.000 16.716 290 GLU A N 1
ATOM 4824 C CA . GLU A 1 297 ? 45.567 -2.225 5.481 1.000 18.287 290 GLU A CA 1
ATOM 4825 C C . GLU A 1 297 ? 44.705 -2.146 6.742 1.000 17.287 290 GLU A C 1
ATOM 4826 O O . GLU A 1 297 ? 45.199 -2.390 7.848 1.000 19.339 290 GLU A O 1
ATOM 4838 N N . ASN A 1 298 ? 43.425 -1.764 6.595 1.000 14.205 291 ASN A N 1
ATOM 4839 C CA . ASN A 1 298 ? 42.600 -1.441 7.751 1.000 14.051 291 ASN A CA 1
ATOM 4840 C C . ASN A 1 298 ? 41.563 -2.520 8.077 1.000 13.832 291 ASN A C 1
ATOM 4841 O O . ASN A 1 298 ? 40.922 -2.450 9.131 1.000 13.885 291 ASN A O 1
ATOM 4852 N N . PHE A 1 299 ? 41.420 -3.525 7.213 1.000 12.940 292 PHE A N 1
ATOM 4853 C CA . PHE A 1 299 ? 40.418 -4.571 7.388 1.000 13.223 292 PHE A CA 1
ATOM 4854 C C . PHE A 1 299 ? 40.548 -5.236 8.750 1.000 13.807 292 PHE A C 1
ATOM 4855 O O . PHE A 1 299 ? 41.646 -5.627 9.171 1.000 13.590 292 PHE A O 1
ATOM 4872 N N . ILE A 1 300 ? 39.396 -5.402 9.405 1.000 13.104 293 ILE A N 1
ATOM 4873 C CA . ILE A 1 300 ? 39.247 -6.280 10.551 1.000 13.027 293 ILE A CA 1
ATOM 4874 C C . ILE A 1 300 ? 37.855 -6.896 10.474 1.000 12.830 293 ILE A C 1
ATOM 4875 O O . ILE A 1 300 ? 36.869 -6.201 10.216 1.000 12.671 293 ILE A O 1
ATOM 4891 N N . PHE A 1 301 ? 37.797 -8.212 10.638 1.000 12.446 294 PHE A N 1
ATOM 4892 C CA . PHE A 1 301 ? 36.559 -8.959 10.531 1.000 12.116 294 PHE A CA 1
ATOM 4893 C C . PHE A 1 301 ? 35.641 -8.566 11.689 1.000 12.311 294 PHE A C 1
ATOM 4894 O O . PHE A 1 301 ? 36.101 -8.406 12.815 1.000 12.802 294 PHE A O 1
ATOM 4911 N N . PRO A 1 302 ? 34.314 -8.430 11.468 1.000 11.852 295 PRO A N 1
ATOM 4912 C CA . PRO A 1 302 ? 33.414 -7.956 12.515 1.000 11.790 295 PRO A CA 1
ATOM 4913 C C . PRO A 1 302 ? 32.816 -9.123 13.293 1.000 11.770 295 PRO A C 1
ATOM 4914 O O . PRO A 1 302 ? 33.107 -10.294 13.025 1.000 12.960 295 PRO A O 1
ATOM 4925 N N . ASP A 1 303 ? 31.987 -8.804 14.288 1.000 11.816 296 ASP A N 1
ATOM 4926 C CA . ASP A 1 303 ? 31.395 -9.833 15.120 1.000 11.337 296 ASP A CA 1
ATOM 4927 C C . ASP A 1 303 ? 30.118 -10.411 14.520 1.000 11.055 296 ASP A C 1
ATOM 4928 O O . ASP A 1 303 ? 29.747 -11.544 14.843 1.000 11.425 296 ASP A O 1
ATOM 4937 N N . PHE A 1 304 ? 29.398 -9.608 13.726 1.000 10.846 297 PHE A N 1
ATOM 4938 C CA . PHE A 1 304 ? 28.188 -10.093 13.075 1.000 10.269 297 PHE A CA 1
ATOM 4939 C C . PHE A 1 304 ? 27.932 -9.269 11.821 1.000 10.252 297 PHE A C 1
ATOM 4940 O O . PHE A 1 304 ? 28.505 -8.191 11.652 1.000 10.295 297 PHE A O 1
ATOM 4957 N N . LEU A 1 305 ? 27.051 -9.802 10.958 1.000 9.975 298 LEU A N 1
ATOM 4958 C CA . LEU A 1 305 ? 26.539 -9.099 9.792 1.000 10.073 298 LEU A CA 1
ATOM 4959 C C . LEU A 1 305 ? 25.048 -8.862 9.992 1.000 9.693 298 LEU A C 1
ATOM 4960 O O . LEU A 1 305 ? 24.313 -9.799 10.306 1.000 10.362 298 LEU A O 1
ATOM 4976 N N . GLY A 1 306 ? 24.619 -7.621 9.774 1.000 9.123 299 GLY A N 1
ATOM 4977 C CA . GLY A 1 306 ? 23.213 -7.301 9.690 1.000 8.999 299 GLY A CA 1
ATOM 4978 C C . GLY A 1 306 ? 22.780 -7.243 8.238 1.000 9.022 299 GLY A C 1
ATOM 4979 O O . GLY A 1 306 ? 23.456 -6.643 7.407 1.000 9.454 299 GLY A O 1
ATOM 4983 N N . ILE A 1 307 ? 21.645 -7.879 7.946 1.000 9.201 300 ILE A N 1
ATOM 4984 C CA . ILE A 1 307 ? 21.092 -7.824 6.601 1.000 9.809 300 ILE A CA 1
ATOM 4985 C C . ILE A 1 307 ? 19.719 -7.166 6.645 1.000 9.003 300 ILE A C 1
ATOM 4986 O O . ILE A 1 307 ? 18.874 -7.576 7.445 1.000 9.483 300 ILE A O 1
ATOM 5002 N N . ASN A 1 308 ? 19.520 -6.179 5.761 1.000 8.614 301 ASN A N 1
ATOM 5003 C CA . ASN A 1 308 ? 18.205 -5.657 5.456 1.000 8.687 301 ASN A CA 1
ATOM 5004 C C . ASN A 1 308 ? 17.753 -6.285 4.141 1.000 9.170 301 ASN A C 1
ATOM 5005 O O . ASN A 1 308 ? 18.395 -6.122 3.104 1.000 10.434 301 ASN A O 1
ATOM 5016 N N . TYR A 1 309 ? 16.618 -6.993 4.181 1.000 9.423 302 TYR A N 1
ATOM 5017 C CA . TYR A 1 309 ? 16.109 -7.695 3.018 1.000 9.199 302 TYR A CA 1
ATOM 5018 C C . TYR A 1 309 ? 14.646 -7.308 2.841 1.000 9.490 302 TYR A C 1
ATOM 5019 O O . TYR A 1 309 ? 13.854 -7.455 3.775 1.000 9.758 302 TYR A O 1
ATOM 5037 N N . TYR A 1 310 ? 14.295 -6.859 1.625 1.000 9.653 303 TYR A N 1
ATOM 5038 C CA . TYR A 1 310 ? 12.909 -6.588 1.279 1.000 9.449 303 TYR A CA 1
ATOM 5039 C C . TYR A 1 310 ? 12.464 -7.282 -0.001 1.000 9.363 303 TYR A C 1
ATOM 5040 O O . TYR A 1 310 ? 11.300 -7.679 -0.110 1.000 9.458 303 TYR A O 1
ATOM 5058 N N . THR A 1 311 ? 13.343 -7.364 -1.001 1.000 9.579 304 THR A N 1
ATOM 5059 C CA . THR A 1 311 ? 12.915 -7.891 -2.289 1.000 10.578 304 THR A CA 1
ATOM 5060 C C . THR A 1 311 ? 14.135 -8.306 -3.099 1.000 10.752 304 THR A C 1
ATOM 5061 O O . THR A 1 311 ? 15.278 -8.126 -2.655 1.000 11.035 304 THR A O 1
ATOM 5072 N N . ARG A 1 312 ? 13.870 -8.816 -4.313 1.000 10.595 305 ARG A N 1
ATOM 5073 C CA . ARG A 1 312 ? 14.905 -9.189 -5.265 1.000 10.685 305 ARG A CA 1
ATOM 5074 C C . ARG A 1 312 ? 14.890 -8.225 -6.446 1.000 10.820 305 ARG A C 1
ATOM 5075 O O . ARG A 1 312 ? 14.084 -7.286 -6.483 1.000 11.837 305 ARG A O 1
ATOM 5096 N N . ALA A 1 313 ? 15.819 -8.441 -7.390 1.000 10.576 306 ALA A N 1
ATOM 5097 C CA . ALA A 1 313 ? 15.784 -7.781 -8.679 1.000 10.937 306 ALA A CA 1
ATOM 5098 C C . ALA A 1 313 ? 15.892 -8.845 -9.770 1.000 10.742 306 ALA A C 1
ATOM 5099 O O . ALA A 1 313 ? 16.659 -9.802 -9.629 1.000 11.179 306 ALA A O 1
ATOM 5106 N N . VAL A 1 314 ? 15.142 -8.637 -10.862 1.000 10.468 307 VAL A N 1
ATOM 5107 C CA . VAL A 1 314 ? 15.276 -9.455 -12.057 1.000 10.349 307 VAL A CA 1
ATOM 5108 C C . VAL A 1 314 ? 15.853 -8.563 -13.149 1.000 10.158 307 VAL A C 1
ATOM 5109 O O . VAL A 1 314 ? 15.282 -7.520 -13.437 1.000 10.554 307 VAL A O 1
ATOM 5122 N N . ARG A 1 315 ? 17.003 -8.954 -13.723 1.000 10.722 308 ARG A N 1
ATOM 5123 C CA . ARG A 1 315 ? 17.702 -8.078 -14.658 1.000 10.273 308 ARG A CA 1
ATOM 5124 C C . ARG A 1 315 ? 18.024 -8.821 -15.947 1.000 11.169 308 ARG A C 1
ATOM 5125 O O . ARG A 1 315 ? 18.064 -10.056 -15.970 1.000 10.670 308 ARG A O 1
ATOM 5146 N N . LEU A 1 316 ? 18.268 -8.040 -17.003 1.000 11.881 309 LEU A N 1
ATOM 5147 C CA . LEU A 1 316 ? 18.748 -8.586 -18.259 1.000 13.383 309 LEU A CA 1
ATOM 5148 C C . LEU A 1 316 ? 19.689 -7.595 -18.927 1.000 13.430 309 LEU A C 1
ATOM 5149 O O . LEU A 1 316 ? 19.665 -6.398 -18.655 1.000 12.889 309 LEU A O 1
ATOM 5165 N N . TYR A 1 317 ? 20.500 -8.131 -19.845 1.000 14.578 310 TYR A N 1
ATOM 5166 C CA . TYR A 1 317 ? 21.465 -7.344 -20.583 1.000 16.106 310 TYR A CA 1
ATOM 5167 C C . TYR A 1 317 ? 20.742 -6.496 -21.609 1.000 17.256 310 TYR A C 1
ATOM 5168 O O . TYR A 1 317 ? 19.843 -7.003 -22.279 1.000 20.907 310 TYR A O 1
ATOM 5186 N N . ASP A 1 318 ? 21.116 -5.214 -21.706 1.000 16.814 311 ASP A N 1
ATOM 5187 C CA . ASP A 1 318 ? 20.530 -4.318 -22.696 1.000 19.452 311 ASP A CA 1
ATOM 5188 C C . ASP A 1 318 ? 21.511 -3.192 -23.010 1.000 22.034 311 ASP A C 1
ATOM 5189 O O . ASP A 1 318 ? 21.715 -2.286 -22.205 1.000 20.175 311 ASP A O 1
ATOM 5198 N N . GLU A 1 319 ? 22.077 -3.252 -24.218 1.000 23.203 312 GLU A N 1
ATOM 5199 C CA . GLU A 1 319 ? 23.037 -2.272 -24.694 1.000 27.070 312 GLU A CA 1
ATOM 5200 C C . GLU A 1 319 ? 22.423 -0.874 -24.774 1.000 24.203 312 GLU A C 1
ATOM 5201 O O . GLU A 1 319 ? 23.154 0.110 -24.801 1.000 27.654 312 GLU A O 1
ATOM 5213 N N . ASN A 1 320 ? 21.093 -0.782 -24.840 1.000 22.890 313 ASN A N 1
ATOM 5214 C CA . ASN A 1 320 ? 20.403 0.498 -24.948 1.000 23.841 313 ASN A CA 1
ATOM 5215 C C . ASN A 1 320 ? 20.277 1.186 -23.589 1.000 23.907 313 ASN A C 1
ATOM 5216 O O . ASN A 1 320 ? 19.765 2.302 -23.510 1.000 25.631 313 ASN A O 1
ATOM 5227 N N . SER A 1 321 ? 20.705 0.529 -22.504 1.000 22.611 314 SER A N 1
ATOM 5228 C CA . SER A 1 321 ? 20.442 1.049 -21.171 1.000 22.358 314 SER A CA 1
ATOM 5229 C C . SER A 1 321 ? 21.173 2.370 -20.942 1.000 21.925 314 SER A C 1
ATOM 5230 O O . SER A 1 321 ? 22.291 2.538 -21.414 1.000 23.968 314 SER A O 1
ATOM 5238 N N . SER A 1 322 ? 20.541 3.236 -20.135 1.000 22.858 315 SER A N 1
ATOM 5239 C CA . SER A 1 322 ? 21.126 4.477 -19.655 1.000 23.763 315 SER A CA 1
ATOM 5240 C C . SER A 1 322 ? 21.833 4.282 -18.314 1.000 22.015 315 SER A C 1
ATOM 5241 O O . SER A 1 322 ? 22.448 5.222 -17.829 1.000 24.534 315 SER A O 1
ATOM 5249 N N . TRP A 1 323 ? 21.724 3.094 -17.706 1.000 19.026 316 TRP A N 1
ATOM 5250 C CA . TRP A 1 323 ? 22.323 2.836 -16.403 1.000 16.983 316 TRP A CA 1
ATOM 5251 C C . TRP A 1 323 ? 23.840 2.719 -16.556 1.000 17.556 316 TRP A C 1
ATOM 5252 O O . TRP A 1 323 ? 24.375 2.619 -17.656 1.000 18.044 316 TRP A O 1
ATOM 5273 N N . ILE A 1 324 ? 24.551 2.724 -15.433 1.000 16.562 317 ILE A N 1
ATOM 5274 C CA . ILE A 1 324 ? 26.001 2.690 -15.480 1.000 17.427 317 ILE A CA 1
ATOM 5275 C C . ILE A 1 324 ? 26.494 1.296 -15.867 1.000 15.840 317 ILE A C 1
ATOM 5276 O O . ILE A 1 324 ? 27.654 1.152 -16.241 1.000 15.561 317 ILE A O 1
ATOM 5292 N N . PHE A 1 325 ? 25.603 0.289 -15.834 1.000 13.675 318 PHE A N 1
ATOM 5293 C CA . PHE A 1 325 ? 25.826 -1.010 -16.448 1.000 13.720 318 PHE A CA 1
ATOM 5294 C C . PHE A 1 325 ? 24.755 -1.216 -17.514 1.000 14.312 318 PHE A C 1
ATOM 5295 O O . PHE A 1 325 ? 23.654 -0.678 -17.372 1.000 13.718 318 PHE A O 1
ATOM 5312 N N . PRO A 1 326 ? 25.052 -1.962 -18.608 1.000 14.364 319 PRO A N 1
ATOM 5313 C CA . PRO A 1 326 ? 24.090 -2.146 -19.702 1.000 15.346 319 PRO A CA 1
ATOM 5314 C C . PRO A 1 326 ? 23.038 -3.186 -19.339 1.000 14.874 319 PRO A C 1
ATOM 5315 O O . PRO A 1 326 ? 23.049 -4.306 -19.838 1.000 14.627 319 PRO A O 1
ATOM 5326 N N . ILE A 1 327 ? 22.169 -2.810 -18.398 1.000 14.500 320 ILE A N 1
ATOM 5327 C CA . ILE A 1 327 ? 21.154 -3.726 -17.902 1.000 15.518 320 ILE A CA 1
ATOM 5328 C C . ILE A 1 327 ? 19.824 -2.993 -17.797 1.000 14.939 320 ILE A C 1
ATOM 5329 O O . ILE A 1 327 ? 19.771 -1.769 -17.704 1.000 16.253 320 ILE A O 1
ATOM 5345 N N . ARG A 1 328 ? 18.749 -3.776 -17.854 1.000 14.414 321 ARG A N 1
ATOM 5346 C CA . ARG A 1 328 ? 17.419 -3.281 -17.566 1.000 16.987 321 ARG A CA 1
ATOM 5347 C C . ARG A 1 328 ? 16.795 -4.211 -16.533 1.000 16.163 321 ARG A C 1
ATOM 5348 O O . ARG A 1 328 ? 17.225 -5.355 -16.370 1.000 13.771 321 ARG A O 1
ATOM 5369 N N . TRP A 1 329 ? 15.801 -3.686 -15.817 1.000 14.379 322 TRP A N 1
ATOM 5370 C CA . TRP A 1 329 ? 15.056 -4.471 -14.853 1.000 13.976 322 TRP A CA 1
ATOM 5371 C C . TRP A 1 329 ? 13.773 -4.977 -15.502 1.000 14.637 322 TRP A C 1
ATOM 5372 O O . TRP A 1 329 ? 13.134 -4.249 -16.269 1.000 15.791 322 TRP A O 1
ATOM 5393 N N . GLU A 1 330 ? 13.401 -6.207 -15.164 1.000 13.985 323 GLU A N 1
ATOM 5394 C CA . GLU A 1 330 ? 12.140 -6.773 -15.611 1.000 14.489 323 GLU A CA 1
ATOM 5395 C C . GLU A 1 330 ? 11.194 -6.902 -14.422 1.000 14.361 323 GLU A C 1
ATOM 5396 O O . GLU A 1 330 ? 11.582 -6.722 -13.279 1.000 14.092 323 GLU A O 1
ATOM 5408 N N . HIS A 1 331 ? 9.951 -7.271 -14.755 1.000 15.267 324 HIS A N 1
ATOM 5409 C CA . HIS A 1 331 ? 8.790 -7.207 -13.896 1.000 16.954 324 HIS A CA 1
ATOM 5410 C C . HIS A 1 331 ? 8.128 -8.577 -13.792 1.000 14.059 324 HIS A C 1
ATOM 5411 O O . HIS A 1 331 ? 7.140 -8.833 -14.471 1.000 14.392 324 HIS A O 1
ATOM 5426 N N . PRO A 1 332 ? 8.626 -9.531 -12.979 1.000 12.128 325 PRO A N 1
ATOM 5427 C CA . PRO A 1 332 ? 7.956 -10.827 -12.851 1.000 11.806 325 PRO A CA 1
ATOM 5428 C C . PRO A 1 332 ? 6.542 -10.626 -12.314 1.000 12.227 325 PRO A C 1
ATOM 5429 O O . PRO A 1 332 ? 6.301 -9.778 -11.453 1.000 11.876 325 PRO A O 1
ATOM 5440 N N . ALA A 1 333 ? 5.587 -11.404 -12.828 1.000 11.942 326 ALA A N 1
ATOM 5441 C CA . ALA A 1 333 ? 4.242 -11.369 -12.286 1.000 11.351 326 ALA A CA 1
ATOM 5442 C C . ALA A 1 333 ? 4.277 -11.791 -10.820 1.000 11.454 326 ALA A C 1
ATOM 5443 O O . ALA A 1 333 ? 5.093 -12.621 -10.398 1.000 11.871 326 ALA A O 1
ATOM 5450 N N . GLY A 1 334 ? 3.377 -11.203 -10.041 1.000 10.537 327 GLY A N 1
ATOM 5451 C CA . GLY A 1 334 ? 3.243 -11.572 -8.646 1.000 10.595 327 GLY A CA 1
ATOM 5452 C C . GLY A 1 334 ? 2.632 -10.453 -7.827 1.000 10.184 327 GLY A C 1
ATOM 5453 O O . GLY A 1 334 ? 2.020 -9.543 -8.368 1.000 10.752 327 GLY A O 1
ATOM 5457 N N . GLU A 1 335 ? 2.797 -10.559 -6.508 1.000 10.746 328 GLU A N 1
ATOM 5458 C CA . GLU A 1 335 ? 2.303 -9.579 -5.555 1.000 11.213 328 GLU A CA 1
ATOM 5459 C C . GLU A 1 335 ? 3.387 -8.545 -5.284 1.000 10.235 328 GLU A C 1
ATOM 5460 O O . GLU A 1 335 ? 4.551 -8.908 -5.110 1.000 10.139 328 GLU A O 1
ATOM 5472 N N . TYR A 1 336 ? 2.980 -7.272 -5.236 1.000 9.267 329 TYR A N 1
ATOM 5473 C CA . TYR A 1 336 ? 3.878 -6.142 -5.057 1.000 9.290 329 TYR A CA 1
ATOM 5474 C C . TYR A 1 336 ? 3.311 -5.275 -3.941 1.000 9.001 329 TYR A C 1
ATOM 5475 O O . TYR A 1 336 ? 2.103 -5.201 -3.770 1.000 9.340 329 TYR A O 1
ATOM 5493 N N . THR A 1 337 ? 4.208 -4.617 -3.199 1.000 9.322 330 THR A N 1
ATOM 5494 C CA . THR A 1 337 ? 3.823 -3.735 -2.107 1.000 9.226 330 THR A CA 1
ATOM 5495 C C . THR A 1 337 ? 3.643 -2.308 -2.629 1.000 10.100 330 THR A C 1
ATOM 5496 O O . THR A 1 337 ? 3.848 -2.016 -3.807 1.000 10.275 330 THR A O 1
ATOM 5507 N N . GLU A 1 338 ? 3.302 -1.383 -1.719 1.000 10.069 331 GLU A N 1
ATOM 5508 C CA . GLU A 1 338 ? 3.189 0.025 -2.068 1.000 10.305 331 GLU A CA 1
ATOM 5509 C C . GLU A 1 338 ? 4.510 0.667 -2.472 1.000 10.707 331 GLU A C 1
ATOM 5510 O O . GLU A 1 338 ? 4.511 1.781 -3.004 1.000 11.707 331 GLU A O 1
ATOM 5522 N N . MET A 1 339 ? 5.653 0.012 -2.213 1.000 10.099 332 MET A N 1
ATOM 5523 C CA . MET A 1 339 ? 6.933 0.497 -2.708 1.000 11.116 332 MET A CA 1
ATOM 5524 C C . MET A 1 339 ? 7.167 0.064 -4.161 1.000 11.184 332 MET A C 1
ATOM 5525 O O . MET A 1 339 ? 8.173 0.444 -4.759 1.000 13.115 332 MET A O 1
ATOM 5539 N N . GLY A 1 340 ? 6.275 -0.767 -4.709 1.000 11.370 333 GLY A N 1
ATOM 5540 C CA . GLY A 1 340 ? 6.522 -1.390 -6.004 1.000 11.161 333 GLY A CA 1
ATOM 5541 C C . GLY A 1 340 ? 7.562 -2.500 -5.920 1.000 11.342 333 GLY A C 1
ATOM 5542 O O . GLY A 1 340 ? 8.221 -2.816 -6.904 1.000 12.348 333 GLY A O 1
ATOM 5546 N N . TRP A 1 341 ? 7.679 -3.112 -4.741 1.000 10.356 334 TRP A N 1
ATOM 5547 C CA . TRP A 1 341 ? 8.640 -4.185 -4.531 1.000 10.662 334 TRP A CA 1
ATOM 5548 C C . TRP A 1 341 ? 7.932 -5.532 -4.565 1.000 9.956 334 TRP A C 1
ATOM 5549 O O . TRP A 1 341 ? 6.926 -5.716 -3.885 1.000 10.276 334 TRP A O 1
ATOM 5570 N N . GLU A 1 342 ? 8.511 -6.482 -5.315 1.000 9.645 335 GLU A N 1
ATOM 5571 C CA . GLU A 1 342 ? 7.984 -7.833 -5.408 1.000 10.321 335 GLU A CA 1
ATOM 5572 C C . GLU A 1 342 ? 8.052 -8.526 -4.047 1.000 9.895 335 GLU A C 1
ATOM 5573 O O . GLU A 1 342 ? 9.070 -8.470 -3.352 1.000 9.914 335 GLU A O 1
ATOM 5585 N N . VAL A 1 343 ? 6.966 -9.219 -3.679 1.000 9.802 336 VAL A N 1
ATOM 5586 C CA . VAL A 1 343 ? 6.946 -10.107 -2.532 1.000 9.645 336 VAL A CA 1
ATOM 5587 C C . VAL A 1 343 ? 7.599 -11.425 -2.966 1.000 9.978 336 VAL A C 1
ATOM 5588 O O . VAL A 1 343 ? 7.038 -12.164 -3.783 1.000 10.300 336 VAL A O 1
ATOM 5601 N N . PHE A 1 344 ? 8.796 -11.699 -2.436 1.000 9.662 337 PHE A N 1
ATOM 5602 C CA . PHE A 1 344 ? 9.636 -12.779 -2.929 1.000 9.934 337 PHE A CA 1
ATOM 5603 C C . PHE A 1 344 ? 10.425 -13.364 -1.760 1.000 10.191 337 PHE A C 1
ATOM 5604 O O . PHE A 1 344 ? 11.631 -13.189 -1.635 1.000 9.904 337 PHE A O 1
ATOM 5621 N N . PRO A 1 345 ? 9.767 -14.119 -0.864 1.000 10.358 338 PRO A N 1
ATOM 5622 C CA . PRO A 1 345 ? 10.451 -14.697 0.295 1.000 10.272 338 PRO A CA 1
ATOM 5623 C C . PRO A 1 345 ? 11.536 -15.697 -0.068 1.000 10.728 338 PRO A C 1
ATOM 5624 O O . PRO A 1 345 ? 12.479 -15.859 0.699 1.000 11.573 338 PRO A O 1
ATOM 5635 N N . GLN A 1 346 ? 11.435 -16.344 -1.238 1.000 11.673 339 GLN A N 1
ATOM 5636 C CA . GLN A 1 346 ? 12.503 -17.223 -1.699 1.000 12.394 339 GLN A CA 1
ATOM 5637 C C . GLN A 1 346 ? 13.830 -16.461 -1.747 1.000 12.254 339 GLN A C 1
ATOM 5638 O O . GLN A 1 346 ? 14.888 -17.034 -1.515 1.000 12.374 339 GLN A O 1
ATOM 5652 N N . GLY A 1 347 ? 13.779 -15.154 -2.024 1.000 10.382 340 GLY A N 1
ATOM 5653 C CA . GLY A 1 347 ? 14.999 -14.372 -2.145 1.000 10.532 340 GLY A CA 1
ATOM 5654 C C . GLY A 1 347 ? 15.753 -14.263 -0.823 1.000 9.861 340 GLY A C 1
ATOM 5655 O O . GLY A 1 347 ? 16.979 -14.146 -0.809 1.000 10.866 340 GLY A O 1
ATOM 5659 N N . LEU A 1 348 ? 15.018 -14.263 0.295 1.000 10.038 341 LEU A N 1
ATOM 5660 C CA . LEU A 1 348 ? 15.653 -14.217 1.602 1.000 9.994 341 LEU A CA 1
ATOM 5661 C C . LEU A 1 348 ? 16.409 -15.519 1.856 1.000 10.273 341 LEU A C 1
ATOM 5662 O O . LEU A 1 348 ? 17.540 -15.507 2.344 1.000 10.835 341 LEU A O 1
ATOM 5678 N N . PHE A 1 349 ? 15.760 -16.641 1.561 1.000 11.246 342 PHE A N 1
ATOM 5679 C CA . PHE A 1 349 ? 16.422 -17.924 1.704 1.000 11.900 342 PHE A CA 1
ATOM 5680 C C . PHE A 1 349 ? 17.663 -17.995 0.815 1.000 11.952 342 PHE A C 1
ATOM 5681 O O . PHE A 1 349 ? 18.744 -18.327 1.292 1.000 11.938 342 PHE A O 1
ATOM 5698 N N . ASP A 1 350 ? 17.514 -17.687 -0.469 1.000 11.985 343 ASP A N 1
ATOM 5699 C CA . ASP A 1 350 ? 18.617 -17.760 -1.424 1.000 13.010 343 ASP A CA 1
ATOM 5700 C C . ASP A 1 350 ? 19.774 -16.861 -0.990 1.000 13.218 343 ASP A C 1
ATOM 5701 O O . ASP A 1 350 ? 20.950 -17.226 -1.090 1.000 12.611 343 ASP A O 1
ATOM 5710 N N . LEU A 1 351 ? 19.447 -15.658 -0.518 1.000 12.508 344 LEU A N 1
ATOM 5711 C CA . LEU A 1 351 ? 20.476 -14.725 -0.100 1.000 12.802 344 LEU A CA 1
ATOM 5712 C C . LEU A 1 351 ? 21.255 -15.280 1.094 1.000 12.254 344 LEU A C 1
ATOM 5713 O O . LEU A 1 351 ? 22.481 -15.201 1.115 1.000 13.300 344 LEU A O 1
ATOM 5729 N N . LEU A 1 352 ? 20.550 -15.834 2.089 1.000 11.730 345 LEU A N 1
ATOM 5730 C CA . LEU A 1 352 ? 21.204 -16.357 3.279 1.000 11.692 345 LEU A CA 1
ATOM 5731 C C . LEU A 1 352 ? 22.088 -17.560 2.940 1.000 12.271 345 LEU A C 1
ATOM 5732 O O . LEU A 1 352 ? 23.197 -17.661 3.468 1.000 12.432 345 LEU A O 1
ATOM 5748 N N . ILE A 1 353 ? 21.612 -18.444 2.060 1.000 12.527 346 ILE A N 1
ATOM 5749 C CA . ILE A 1 353 ? 22.436 -19.572 1.623 1.000 13.019 346 ILE A CA 1
ATOM 5750 C C . ILE A 1 353 ? 23.684 -19.063 0.903 1.000 13.454 346 ILE A C 1
ATOM 5751 O O . ILE A 1 353 ? 24.771 -19.602 1.084 1.000 13.243 346 ILE A O 1
ATOM 5767 N N . TRP A 1 354 ? 23.531 -18.034 0.072 1.000 14.248 347 TRP A N 1
ATOM 5768 C CA . TRP A 1 354 ? 24.636 -17.480 -0.689 1.000 14.514 347 TRP A CA 1
ATOM 5769 C C . TRP A 1 354 ? 25.677 -16.872 0.254 1.000 14.181 347 TRP A C 1
ATOM 5770 O O . TRP A 1 354 ? 26.877 -17.063 0.044 1.000 14.625 347 TRP A O 1
ATOM 5791 N N . ILE A 1 355 ? 25.237 -16.198 1.331 1.000 13.862 348 ILE A N 1
ATOM 5792 C CA . ILE A 1 355 ? 26.175 -15.641 2.293 1.000 14.334 348 ILE A CA 1
ATOM 5793 C C . ILE A 1 355 ? 26.938 -16.767 2.993 1.000 14.059 348 ILE A C 1
ATOM 5794 O O . ILE A 1 355 ? 28.150 -16.680 3.196 1.000 14.477 348 ILE A O 1
ATOM 5810 N N . LYS A 1 356 ? 26.212 -17.808 3.397 1.000 14.161 349 LYS A N 1
ATOM 5811 C CA . LYS A 1 356 ? 26.817 -18.948 4.063 1.000 15.478 349 LYS A CA 1
ATOM 5812 C C . LYS A 1 356 ? 27.868 -19.605 3.167 1.000 16.428 349 LYS A C 1
ATOM 5813 O O . LYS A 1 356 ? 28.942 -19.975 3.648 1.000 15.528 349 LYS A O 1
ATOM 5832 N N . GLU A 1 357 ? 27.574 -19.733 1.872 1.000 16.695 350 GLU A N 1
ATOM 5833 C CA . GLU A 1 357 ? 28.445 -20.475 0.967 1.000 17.956 350 GLU A CA 1
ATOM 5834 C C . GLU A 1 357 ? 29.598 -19.620 0.432 1.000 18.093 350 GLU A C 1
ATOM 5835 O O . GLU A 1 357 ? 30.632 -20.182 0.046 1.000 19.788 350 GLU A O 1
ATOM 5847 N N . SER A 1 358 ? 29.462 -18.286 0.434 1.000 15.819 351 SER A N 1
ATOM 5848 C CA . SER A 1 358 ? 30.384 -17.429 -0.296 1.000 16.182 351 SER A CA 1
ATOM 5849 C C . SER A 1 358 ? 31.322 -16.640 0.609 1.000 14.366 351 SER A C 1
ATOM 5850 O O . SER A 1 358 ? 32.285 -16.084 0.104 1.000 15.399 351 SER A O 1
ATOM 5858 N N . TYR A 1 359 ? 31.029 -16.565 1.913 1.000 13.065 352 TYR A N 1
ATOM 5859 C CA . TYR A 1 359 ? 31.776 -15.719 2.826 1.000 13.641 352 TYR A CA 1
ATOM 5860 C C . TYR A 1 359 ? 32.195 -16.527 4.040 1.000 13.888 352 TYR A C 1
ATOM 5861 O O . TYR A 1 359 ? 31.574 -17.539 4.361 1.000 13.861 352 TYR A O 1
ATOM 5879 N N . PRO A 1 360 ? 33.231 -16.078 4.772 1.000 14.775 353 PRO A N 1
ATOM 5880 C CA . PRO A 1 360 ? 33.591 -16.713 6.035 1.000 15.284 353 PRO A CA 1
ATOM 5881 C C . PRO A 1 360 ? 32.414 -16.769 7.007 1.000 15.100 353 PRO A C 1
ATOM 5882 O O . PRO A 1 360 ? 31.497 -15.946 6.938 1.000 15.050 353 PRO A O 1
ATOM 5893 N N . GLN A 1 361 ? 32.431 -17.787 7.868 1.000 14.812 354 GLN A N 1
ATOM 5894 C CA . GLN A 1 361 ? 31.404 -17.999 8.874 1.000 17.605 354 GLN A CA 1
ATOM 5895 C C . GLN A 1 361 ? 31.271 -16.747 9.734 1.000 14.811 354 GLN A C 1
ATOM 5896 O O . GLN A 1 361 ? 32.257 -16.202 10.233 1.000 14.794 354 GLN A O 1
ATOM 5910 N N . ILE A 1 362 ? 30.023 -16.311 9.901 1.000 13.977 355 ILE A N 1
ATOM 5911 C CA . ILE A 1 362 ? 29.745 -15.167 10.743 1.000 14.043 355 ILE A CA 1
ATOM 5912 C C . ILE A 1 362 ? 28.295 -15.220 11.193 1.000 12.910 355 ILE A C 1
ATOM 5913 O O . ILE A 1 362 ? 27.418 -15.550 10.406 1.000 13.579 355 ILE A O 1
ATOM 5929 N N . PRO A 1 363 ? 27.986 -14.858 12.454 1.000 12.239 356 PRO A N 1
ATOM 5930 C CA . PRO A 1 363 ? 26.594 -14.696 12.864 1.000 11.778 356 PRO A CA 1
ATOM 5931 C C . PRO A 1 363 ? 25.880 -13.629 12.039 1.000 10.927 356 PRO A C 1
ATOM 5932 O O . PRO A 1 363 ? 26.466 -12.580 11.759 1.000 10.181 356 PRO A O 1
ATOM 5943 N N . ILE A 1 364 ? 24.642 -13.948 11.648 1.000 10.651 357 ILE A N 1
ATOM 5944 C CA . ILE A 1 364 ? 23.816 -13.072 10.828 1.000 11.106 357 ILE A CA 1
ATOM 5945 C C . ILE A 1 364 ? 22.574 -12.673 11.611 1.000 10.587 357 ILE A C 1
ATOM 5946 O O . ILE A 1 364 ? 21.915 -13.508 12.243 1.000 10.241 357 ILE A O 1
ATOM 5962 N N . TYR A 1 365 ? 22.225 -11.385 11.541 1.000 10.183 358 TYR A N 1
ATOM 5963 C CA . TYR A 1 365 ? 20.945 -10.893 12.020 1.000 10.455 358 TYR A CA 1
ATOM 5964 C C . TYR A 1 365 ? 20.215 -10.290 10.835 1.000 10.266 358 TYR A C 1
ATOM 5965 O O . TYR A 1 365 ? 20.799 -9.469 10.124 1.000 10.081 358 TYR A O 1
ATOM 5983 N N . ILE A 1 366 ? 18.934 -10.623 10.674 1.000 9.425 359 ILE A N 1
ATOM 5984 C CA . ILE A 1 366 ? 18.105 -9.858 9.760 1.000 9.714 359 ILE A CA 1
ATOM 5985 C C . ILE A 1 366 ? 17.681 -8.603 10.518 1.000 9.137 359 ILE A C 1
ATOM 5986 O O . ILE A 1 366 ? 16.881 -8.662 11.448 1.000 9.499 359 ILE A O 1
ATOM 6002 N N . THR A 1 367 ? 18.314 -7.480 10.171 1.000 8.614 360 THR A N 1
ATOM 6003 C CA . THR A 1 367 ? 18.119 -6.248 10.915 1.000 8.186 360 THR A CA 1
ATOM 6004 C C . THR A 1 367 ? 16.923 -5.447 10.405 1.000 8.392 360 THR A C 1
ATOM 6005 O O . THR A 1 367 ? 16.493 -4.533 11.102 1.000 8.087 360 THR A O 1
ATOM 6016 N N . GLU A 1 368 ? 16.414 -5.769 9.209 1.000 8.351 361 GLU A N 1
ATOM 6017 C CA . GLU A 1 368 ? 15.158 -5.230 8.700 1.000 9.214 361 GLU A CA 1
ATOM 6018 C C . GLU A 1 368 ? 14.544 -6.186 7.686 1.000 8.852 361 GLU A C 1
ATOM 6019 O O . GLU A 1 368 ? 15.219 -6.684 6.790 1.000 9.634 361 GLU A O 1
ATOM 6031 N N . ASN A 1 369 ? 13.229 -6.348 7.818 1.000 8.460 362 ASN A N 1
ATOM 6032 C CA . ASN A 1 369 ? 12.397 -6.985 6.822 1.000 8.553 362 ASN A CA 1
ATOM 6033 C C . ASN A 1 369 ? 10.968 -6.579 7.129 1.000 8.226 362 ASN A C 1
ATOM 6034 O O . ASN A 1 369 ? 10.567 -6.585 8.287 1.000 8.073 362 ASN A O 1
ATOM 6045 N N . GLY A 1 370 ? 10.196 -6.246 6.096 1.000 8.590 363 GLY A N 1
ATOM 6046 C CA . GLY A 1 370 ? 8.834 -5.787 6.293 1.000 8.471 363 GLY A CA 1
ATOM 6047 C C . GLY A 1 370 ? 8.207 -5.345 4.982 1.000 8.640 363 GLY A C 1
ATOM 6048 O O . GLY A 1 370 ? 8.829 -5.458 3.928 1.000 9.030 363 GLY A O 1
ATOM 6052 N N . ALA A 1 371 ? 6.992 -4.786 5.069 1.000 8.850 364 ALA A N 1
ATOM 6053 C CA . ALA A 1 371 ? 6.227 -4.452 3.880 1.000 8.783 364 ALA A CA 1
ATOM 6054 C C . ALA A 1 371 ? 5.331 -3.244 4.134 1.000 8.311 364 ALA A C 1
ATOM 6055 O O . ALA A 1 371 ? 4.758 -3.069 5.219 1.000 8.368 364 ALA A O 1
ATOM 6062 N N . ALA A 1 372 ? 5.158 -2.446 3.073 1.000 8.587 365 ALA A N 1
ATOM 6063 C CA . ALA A 1 372 ? 4.268 -1.297 3.089 1.000 8.262 365 ALA A CA 1
ATOM 6064 C C . ALA A 1 372 ? 2.977 -1.602 2.330 1.000 9.199 365 ALA A C 1
ATOM 6065 O O . ALA A 1 372 ? 3.013 -1.902 1.134 1.000 8.815 365 ALA A O 1
ATOM 6072 N N . TYR A 1 373 ? 1.858 -1.503 3.054 1.000 9.584 366 TYR A N 1
ATOM 6073 C CA . TYR A 1 373 ? 0.510 -1.576 2.507 1.000 10.008 366 TYR A CA 1
ATOM 6074 C C . TYR A 1 373 ? -0.242 -0.310 2.927 1.000 10.903 366 TYR A C 1
ATOM 6075 O O . TYR A 1 373 ? 0.038 0.282 3.962 1.000 11.303 366 TYR A O 1
ATOM 6093 N N . ASN A 1 374 ? -1.262 0.056 2.150 1.000 11.339 367 ASN A N 1
ATOM 6094 C CA . ASN A 1 374 ? -2.040 1.266 2.389 1.000 13.115 367 ASN A CA 1
ATOM 6095 C C . ASN A 1 374 ? -3.127 1.009 3.435 1.000 12.993 367 ASN A C 1
ATOM 6096 O O . ASN A 1 374 ? -4.318 0.912 3.118 1.000 14.025 367 ASN A O 1
ATOM 6107 N N . ASP A 1 375 ? -2.720 0.955 4.702 1.000 12.335 368 ASP A N 1
ATOM 6108 C CA . ASP A 1 375 ? -3.569 0.542 5.806 1.000 12.288 368 ASP A CA 1
ATOM 6109 C C . ASP A 1 375 ? -4.733 1.516 5.998 1.000 14.209 368 ASP A C 1
ATOM 6110 O O . ASP A 1 375 ? -4.537 2.726 5.878 1.000 14.443 368 ASP A O 1
ATOM 6119 N N . ILE A 1 376 ? -5.911 0.939 6.297 1.000 15.727 369 ILE A N 1
ATOM 6120 C CA . ILE A 1 376 ? -7.118 1.658 6.668 1.000 17.531 369 ILE A CA 1
ATOM 6121 C C . ILE A 1 376 ? -7.530 1.229 8.069 1.000 15.660 369 ILE A C 1
ATOM 6122 O O . ILE A 1 376 ? -7.558 0.037 8.379 1.000 16.647 369 ILE A O 1
ATOM 6138 N N . VAL A 1 377 ? -7.877 2.207 8.907 1.000 15.418 370 VAL A N 1
ATOM 6139 C CA . VAL A 1 377 ? -8.445 1.924 10.213 1.000 15.852 370 VAL A CA 1
ATOM 6140 C C . VAL A 1 377 ? -9.952 1.738 10.045 1.000 17.337 370 VAL A C 1
ATOM 6141 O O . VAL A 1 377 ? -10.603 2.604 9.481 1.000 17.226 370 VAL A O 1
ATOM 6154 N N . THR A 1 378 ? -10.473 0.613 10.546 1.000 17.821 371 THR A N 1
ATOM 6155 C CA . THR A 1 378 ? -11.910 0.348 10.546 1.000 21.799 371 THR A CA 1
ATOM 6156 C C . THR A 1 378 ? -12.642 1.257 11.531 1.000 22.981 371 THR A C 1
ATOM 6157 O O . THR A 1 378 ? -12.033 1.945 12.344 1.000 24.725 371 THR A O 1
ATOM 6168 N N . GLU A 1 379 ? -13.979 1.204 11.499 1.000 28.353 372 GLU A N 1
ATOM 6169 C CA . GLU A 1 379 ? -14.782 2.018 12.395 1.000 33.270 372 GLU A CA 1
ATOM 6170 C C . GLU A 1 379 ? -14.522 1.607 13.842 1.000 32.484 372 GLU A C 1
ATOM 6171 O O . GLU A 1 379 ? -14.527 2.456 14.730 1.000 35.049 372 GLU A O 1
ATOM 6183 N N . ASP A 1 380 ? -14.266 0.316 14.079 1.000 32.774 373 ASP A N 1
ATOM 6184 C CA . ASP A 1 380 ? -14.045 -0.159 15.436 1.000 32.618 373 ASP A CA 1
ATOM 6185 C C . ASP A 1 380 ? -12.555 -0.201 15.778 1.000 29.042 373 ASP A C 1
ATOM 6186 O O . ASP A 1 380 ? -12.170 -0.925 16.694 1.000 28.886 373 ASP A O 1
ATOM 6195 N N . GLY A 1 381 ? -11.726 0.589 15.073 1.000 25.021 374 GLY A N 1
ATOM 6196 C CA . GLY A 1 381 ? -10.387 0.905 15.551 1.000 22.596 374 GLY A CA 1
ATOM 6197 C C . GLY A 1 381 ? -9.371 -0.205 15.290 1.000 21.109 374 GLY A C 1
ATOM 6198 O O . GLY A 1 381 ? -8.396 -0.341 16.035 1.000 22.555 374 GLY A O 1
ATOM 6202 N N . LYS A 1 382 ? -9.601 -0.992 14.230 1.000 19.436 375 LYS A N 1
ATOM 6203 C CA . LYS A 1 382 ? -8.711 -2.095 13.896 1.000 18.186 375 LYS A CA 1
ATOM 6204 C C . LYS A 1 382 ? -8.058 -1.830 12.543 1.000 14.668 375 LYS A C 1
ATOM 6205 O O . LYS A 1 382 ? -8.555 -1.041 11.745 1.000 14.746 375 LYS A O 1
ATOM 6224 N N . VAL A 1 383 ? -6.930 -2.515 12.305 1.000 13.173 376 VAL A N 1
ATOM 6225 C CA . VAL A 1 383 ? -6.301 -2.519 11.001 1.000 12.512 376 VAL A CA 1
ATOM 6226 C C . VAL A 1 383 ? -6.083 -3.969 10.588 1.000 13.098 376 VAL A C 1
ATOM 6227 O O . VAL A 1 383 ? -5.243 -4.651 11.172 1.000 13.001 376 VAL A O 1
ATOM 6240 N N . HIS A 1 384 ? -6.832 -4.407 9.571 1.000 12.799 377 HIS A N 1
ATOM 6241 C CA . HIS A 1 384 ? -6.856 -5.807 9.171 1.000 13.836 377 HIS A CA 1
ATOM 6242 C C . HIS A 1 384 ? -5.836 -5.998 8.052 1.000 12.729 377 HIS A C 1
ATOM 6243 O O . HIS A 1 384 ? -6.210 -6.150 6.883 1.000 13.519 377 HIS A O 1
ATOM 6258 N N . ASP A 1 385 ? -4.542 -5.951 8.420 1.000 11.825 378 ASP A N 1
ATOM 6259 C CA . ASP A 1 385 ? -3.472 -5.924 7.433 1.000 11.218 378 ASP A CA 1
ATOM 6260 C C . ASP A 1 385 ? -3.061 -7.349 7.059 1.000 11.575 378 ASP A C 1
ATOM 6261 O O . ASP A 1 385 ? -1.921 -7.763 7.269 1.000 10.969 378 ASP A O 1
ATOM 6270 N N . SER A 1 386 ? -3.991 -8.079 6.442 1.000 12.067 379 SER A N 1
ATOM 6271 C CA . SER A 1 386 ? -3.779 -9.482 6.148 1.000 13.189 379 SER A CA 1
ATOM 6272 C C . SER A 1 386 ? -2.609 -9.706 5.191 1.000 12.312 379 SER A C 1
ATOM 6273 O O . SER A 1 386 ? -1.937 -10.732 5.301 1.000 11.538 379 SER A O 1
ATOM 6281 N N . LYS A 1 387 ? -2.357 -8.791 4.244 1.000 12.241 380 LYS A N 1
ATOM 6282 C CA . LYS A 1 387 ? -1.243 -8.970 3.322 1.000 12.825 380 LYS A CA 1
ATOM 6283 C C . LYS A 1 387 ? 0.095 -8.772 4.035 1.000 11.646 380 LYS A C 1
ATOM 6284 O O . LYS A 1 387 ? 1.069 -9.450 3.702 1.000 10.938 380 LYS A O 1
ATOM 6303 N N . ARG A 1 388 ? 0.161 -7.858 5.007 1.000 11.103 381 ARG A N 1
ATOM 6304 C CA . ARG A 1 388 ? 1.399 -7.685 5.757 1.000 10.806 381 ARG A CA 1
ATOM 6305 C C . ARG A 1 388 ? 1.674 -8.938 6.588 1.000 10.918 381 ARG A C 1
ATOM 6306 O O . ARG A 1 388 ? 2.823 -9.368 6.723 1.000 10.974 381 ARG A O 1
ATOM 6327 N N . ILE A 1 389 ? 0.616 -9.529 7.152 1.000 10.807 382 ILE A N 1
ATOM 6328 C CA . ILE A 1 389 ? 0.757 -10.752 7.921 1.000 11.314 382 ILE A CA 1
ATOM 6329 C C . ILE A 1 389 ? 1.309 -11.847 7.006 1.000 11.206 382 ILE A C 1
ATOM 6330 O O . ILE A 1 389 ? 2.254 -12.537 7.372 1.000 10.740 382 ILE A O 1
ATOM 6346 N N . GLU A 1 390 ? 0.737 -12.003 5.802 1.000 11.394 383 GLU A N 1
ATOM 6347 C CA . GLU A 1 390 ? 1.198 -13.032 4.879 1.000 12.729 383 GLU A CA 1
ATOM 6348 C C . GLU A 1 390 ? 2.666 -12.817 4.508 1.000 11.464 383 GLU A C 1
ATOM 6349 O O . GLU A 1 390 ? 3.449 -13.770 4.447 1.000 11.450 383 GLU A O 1
ATOM 6361 N N . TYR A 1 391 ? 3.050 -11.556 4.271 1.000 10.182 384 TYR A N 1
ATOM 6362 C CA . TYR A 1 391 ? 4.428 -11.231 3.956 1.000 9.898 384 TYR A CA 1
ATOM 6363 C C . TYR A 1 391 ? 5.344 -11.685 5.092 1.000 9.529 384 TYR A C 1
ATOM 6364 O O . TYR A 1 391 ? 6.329 -12.394 4.857 1.000 9.859 384 TYR A O 1
ATOM 6382 N N . LEU A 1 392 ? 5.047 -11.266 6.324 1.000 9.520 385 LEU A N 1
ATOM 6383 C CA . LEU A 1 392 ? 5.915 -11.603 7.446 1.000 9.799 385 LEU A CA 1
ATOM 6384 C C . LEU A 1 392 ? 5.959 -13.118 7.656 1.000 10.532 385 LEU A C 1
ATOM 6385 O O . LEU A 1 392 ? 7.040 -13.672 7.817 1.000 11.319 385 LEU A O 1
ATOM 6401 N N . LYS A 1 393 ? 4.797 -13.777 7.639 1.000 11.343 386 LYS A N 1
ATOM 6402 C CA . LYS A 1 393 ? 4.756 -15.220 7.829 1.000 12.546 386 LYS A CA 1
ATOM 6403 C C . LYS A 1 393 ? 5.699 -15.937 6.861 1.000 11.763 386 LYS A C 1
ATOM 6404 O O . LYS A 1 393 ? 6.488 -16.782 7.279 1.000 11.909 386 LYS A O 1
ATOM 6423 N N . GLN A 1 394 ? 5.640 -15.573 5.578 1.000 11.257 387 GLN A N 1
ATOM 6424 C CA . GLN A 1 394 ? 6.423 -16.241 4.557 1.000 11.885 387 GLN A CA 1
ATOM 6425 C C . GLN A 1 394 ? 7.914 -15.973 4.747 1.000 10.812 387 GLN A C 1
ATOM 6426 O O . GLN A 1 394 ? 8.723 -16.872 4.532 1.000 10.873 387 GLN A O 1
ATOM 6440 N N . HIS A 1 395 ? 8.284 -14.743 5.137 1.000 9.599 388 HIS A N 1
ATOM 6441 C CA . HIS A 1 395 ? 9.690 -14.443 5.342 1.000 9.992 388 HIS A CA 1
ATOM 6442 C C . HIS A 1 395 ? 10.217 -15.101 6.616 1.000 10.010 388 HIS A C 1
ATOM 6443 O O . HIS A 1 395 ? 11.355 -15.558 6.628 1.000 10.574 388 HIS A O 1
ATOM 6458 N N . PHE A 1 396 ? 9.408 -15.151 7.688 1.000 10.392 389 PHE A N 1
ATOM 6459 C CA . PHE A 1 396 ? 9.818 -15.858 8.894 1.000 10.140 389 PHE A CA 1
ATOM 6460 C C . PHE A 1 396 ? 10.132 -17.323 8.565 1.000 10.860 389 PHE A C 1
ATOM 6461 O O . PHE A 1 396 ? 11.133 -17.862 9.026 1.000 11.792 389 PHE A O 1
ATOM 6478 N N . GLU A 1 397 ? 9.283 -17.933 7.728 1.000 11.470 390 GLU A N 1
ATOM 6479 C CA . GLU A 1 397 ? 9.460 -19.327 7.349 1.000 12.528 390 GLU A CA 1
ATOM 6480 C C . GLU A 1 397 ? 10.673 -19.520 6.435 1.000 12.095 390 GLU A C 1
ATOM 6481 O O . GLU A 1 397 ? 11.340 -20.564 6.521 1.000 12.006 390 GLU A O 1
ATOM 6493 N N . ALA A 1 398 ? 10.986 -18.537 5.577 1.000 11.362 391 ALA A N 1
ATOM 6494 C CA . ALA A 1 398 ? 12.214 -18.574 4.797 1.000 11.010 391 ALA A CA 1
ATOM 6495 C C . ALA A 1 398 ? 13.424 -18.542 5.733 1.000 11.387 391 ALA A C 1
ATOM 6496 O O . ALA A 1 398 ? 14.414 -19.245 5.514 1.000 11.086 391 ALA A O 1
ATOM 6503 N N . ALA A 1 399 ? 13.344 -17.746 6.801 1.000 11.117 392 ALA A N 1
ATOM 6504 C CA . ALA A 1 399 ? 14.435 -17.688 7.768 1.000 11.438 392 ALA A CA 1
ATOM 6505 C C . ALA A 1 399 ? 14.590 -19.035 8.488 1.000 11.389 392 ALA A C 1
ATOM 6506 O O . ALA A 1 399 ? 15.703 -19.492 8.736 1.000 12.121 392 ALA A O 1
ATOM 6513 N N . ARG A 1 400 ? 13.476 -19.651 8.869 1.000 10.998 393 ARG A N 1
ATOM 6514 C CA . ARG A 1 400 ? 13.536 -20.958 9.520 1.000 11.922 393 ARG A CA 1
ATOM 6515 C C . ARG A 1 400 ? 14.221 -21.967 8.608 1.000 11.547 393 ARG A C 1
ATOM 6516 O O . ARG A 1 400 ? 15.072 -22.729 9.071 1.000 11.886 393 ARG A O 1
ATOM 6537 N N . LYS A 1 401 ? 13.859 -21.965 7.316 1.000 12.230 394 LYS A N 1
ATOM 6538 C CA . LYS A 1 401 ? 14.464 -22.878 6.353 1.000 13.427 394 LYS A CA 1
ATOM 6539 C C . LYS A 1 401 ? 15.969 -22.623 6.261 1.000 13.456 394 LYS A C 1
ATOM 6540 O O . LYS A 1 401 ? 16.764 -23.552 6.136 1.000 13.941 394 LYS A O 1
ATOM 6559 N N . ALA A 1 402 ? 16.380 -21.354 6.279 1.000 12.584 395 ALA A N 1
ATOM 6560 C CA . ALA A 1 402 ? 17.797 -21.031 6.245 1.000 12.395 395 ALA A CA 1
ATOM 6561 C C . ALA A 1 402 ? 18.510 -21.628 7.462 1.000 12.195 395 ALA A C 1
ATOM 6562 O O . ALA A 1 402 ? 19.581 -22.221 7.336 1.000 12.985 395 ALA A O 1
ATOM 6569 N N . ILE A 1 403 ? 17.910 -21.498 8.643 1.000 12.469 396 ILE A N 1
ATOM 6570 C CA . ILE A 1 403 ? 18.474 -22.086 9.853 1.000 12.725 396 ILE A CA 1
ATOM 6571 C C . ILE A 1 403 ? 18.580 -23.609 9.709 1.000 13.554 396 ILE A C 1
ATOM 6572 O O . ILE A 1 403 ? 19.590 -24.200 10.093 1.000 14.222 396 ILE A O 1
ATOM 6588 N N . GLU A 1 404 ? 17.544 -24.229 9.139 1.000 14.659 397 GLU A N 1
ATOM 6589 C CA . GLU A 1 404 ? 17.523 -25.676 8.928 1.000 16.477 397 GLU A CA 1
ATOM 6590 C C . GLU A 1 404 ? 18.687 -26.109 8.034 1.000 16.357 397 GLU A C 1
ATOM 6591 O O . GLU A 1 404 ? 19.230 -27.212 8.207 1.000 16.774 397 GLU A O 1
ATOM 6603 N N . ASN A 1 405 ? 19.089 -25.238 7.104 1.000 15.092 398 ASN A N 1
ATOM 6604 C CA . ASN A 1 405 ? 20.165 -25.508 6.169 1.000 15.890 398 ASN A CA 1
ATOM 6605 C C . ASN A 1 405 ? 21.510 -24.971 6.653 1.000 16.344 398 ASN A C 1
ATOM 6606 O O . ASN A 1 405 ? 22.442 -24.896 5.859 1.000 17.848 398 ASN A O 1
ATOM 6617 N N . GLY A 1 406 ? 21.615 -24.627 7.940 1.000 15.726 399 GLY A N 1
ATOM 6618 C CA . GLY A 1 406 ? 22.893 -24.384 8.594 1.000 15.404 399 GLY A CA 1
ATOM 6619 C C . GLY A 1 406 ? 23.340 -22.924 8.611 1.000 15.340 399 GLY A C 1
ATOM 6620 O O . GLY A 1 406 ? 24.472 -22.642 8.980 1.000 16.425 399 GLY A O 1
ATOM 6624 N N . VAL A 1 407 ? 22.458 -21.987 8.250 1.000 13.613 400 VAL A N 1
ATOM 6625 C CA . VAL A 1 407 ? 22.800 -20.571 8.344 1.000 12.537 400 VAL A CA 1
ATOM 6626 C C . VAL A 1 407 ? 22.744 -20.134 9.806 1.000 12.297 400 VAL A C 1
ATOM 6627 O O . VAL A 1 407 ? 21.762 -20.413 10.499 1.000 12.962 400 VAL A O 1
ATOM 6640 N N . ASP A 1 408 ? 23.798 -19.439 10.265 1.000 12.360 401 ASP A N 1
ATOM 6641 C CA . ASP A 1 408 ? 23.900 -19.021 11.649 1.000 12.355 401 ASP A CA 1
ATOM 6642 C C . ASP A 1 408 ? 23.116 -17.725 11.860 1.000 12.650 401 ASP A C 1
ATOM 6643 O O . ASP A 1 408 ? 23.692 -16.679 12.126 1.000 12.684 401 ASP A O 1
ATOM 6652 N N . LEU A 1 409 ? 21.795 -17.821 11.744 1.000 11.820 402 LEU A N 1
ATOM 6653 C CA . LEU A 1 409 ? 20.914 -16.678 11.937 1.000 12.113 402 LEU A CA 1
ATOM 6654 C C . LEU A 1 409 ? 20.586 -16.548 13.423 1.000 12.699 402 LEU A C 1
ATOM 6655 O O . LEU A 1 409 ? 20.120 -17.515 14.026 1.000 12.661 402 LEU A O 1
ATOM 6671 N N . ARG A 1 410 ? 20.775 -15.345 14.004 1.000 11.117 403 ARG A N 1
ATOM 6672 C CA . ARG A 1 410 ? 20.659 -15.178 15.443 1.000 11.772 403 ARG A CA 1
ATOM 6673 C C . ARG A 1 410 ? 19.590 -14.168 15.852 1.000 10.866 403 ARG A C 1
ATOM 6674 O O . ARG A 1 410 ? 19.345 -13.977 17.038 1.000 10.305 403 ARG A O 1
ATOM 6695 N N . GLY A 1 411 ? 18.911 -13.555 14.886 1.000 10.130 404 GLY A N 1
ATOM 6696 C CA . GLY A 1 411 ? 17.840 -12.622 15.188 1.000 9.993 404 GLY A CA 1
ATOM 6697 C C . GLY A 1 411 ? 17.146 -12.114 13.933 1.000 9.776 404 GLY A C 1
ATOM 6698 O O . GLY A 1 411 ? 17.640 -12.285 12.824 1.000 9.845 404 GLY A O 1
ATOM 6702 N N . TYR A 1 412 ? 16.003 -11.459 14.147 1.000 9.901 405 TYR A N 1
ATOM 6703 C CA . TYR A 1 412 ? 15.127 -11.034 13.071 1.000 9.618 405 TYR A CA 1
ATOM 6704 C C . TYR A 1 412 ? 14.348 -9.833 13.575 1.000 9.175 405 TYR A C 1
ATOM 6705 O O . TYR A 1 412 ? 13.585 -9.952 14.531 1.000 9.541 405 TYR A O 1
ATOM 6723 N N . PHE A 1 413 ? 14.596 -8.679 12.957 1.000 8.963 406 PHE A N 1
ATOM 6724 C CA . PHE A 1 413 ? 13.982 -7.423 13.361 1.000 8.823 406 PHE A CA 1
ATOM 6725 C C . PHE A 1 413 ? 13.010 -6.979 12.274 1.000 8.971 406 PHE A C 1
ATOM 6726 O O . PHE A 1 413 ? 13.428 -6.685 11.144 1.000 9.947 406 PHE A O 1
ATOM 6743 N N . VAL A 1 414 ? 11.716 -6.913 12.612 1.000 8.852 407 VAL A N 1
ATOM 6744 C CA . VAL A 1 414 ? 10.717 -6.450 11.671 1.000 8.796 407 VAL A CA 1
ATOM 6745 C C . VAL A 1 414 ? 10.868 -4.945 11.488 1.000 8.516 407 VAL A C 1
ATOM 6746 O O . VAL A 1 414 ? 10.939 -4.199 12.469 1.000 8.298 407 VAL A O 1
ATOM 6759 N N . TRP A 1 415 ? 10.923 -4.512 10.217 1.000 7.939 408 TRP A N 1
ATOM 6760 C CA . TRP A 1 415 ? 10.770 -3.108 9.888 1.000 8.298 408 TRP A CA 1
ATOM 6761 C C . TRP A 1 415 ? 9.293 -2.885 9.574 1.000 8.273 408 TRP A C 1
ATOM 6762 O O . TRP A 1 415 ? 8.817 -3.422 8.583 1.000 8.309 408 TRP A O 1
ATOM 6783 N N . SER A 1 416 ? 8.554 -2.130 10.391 1.000 8.874 409 SER A N 1
ATOM 6784 C CA . SER A 1 416 ? 9.012 -1.375 11.549 1.000 9.011 409 SER A CA 1
ATOM 6785 C C . SER A 1 416 ? 8.061 -1.618 12.725 1.000 9.500 409 SER A C 1
ATOM 6786 O O . SER A 1 416 ? 6.934 -2.095 12.555 1.000 9.479 409 SER A O 1
ATOM 6794 N N . LEU A 1 417 ? 8.521 -1.280 13.929 1.000 9.238 410 LEU A N 1
ATOM 6795 C CA . LEU A 1 417 ? 7.643 -1.265 15.082 1.000 9.881 410 LEU A CA 1
ATOM 6796 C C . LEU A 1 417 ? 6.404 -0.404 14.811 1.000 10.458 410 LEU A C 1
ATOM 6797 O O . LEU A 1 417 ? 5.299 -0.804 15.183 1.000 10.993 410 LEU A O 1
ATOM 6813 N N . MET A 1 418 ? 6.588 0.763 14.158 1.000 9.888 411 MET A N 1
ATOM 6814 C CA . MET A 1 418 ? 5.478 1.689 13.945 1.000 10.461 411 MET A CA 1
ATOM 6815 C C . MET A 1 418 ? 5.633 2.353 12.574 1.000 9.674 411 MET A C 1
ATOM 6816 O O . MET A 1 418 ? 6.736 2.503 12.059 1.000 9.033 411 MET A O 1
ATOM 6830 N N . ASP A 1 419 ? 4.506 2.750 11.992 1.000 9.013 412 ASP A N 1
ATOM 6831 C CA . ASP A 1 419 ? 4.536 3.576 10.802 1.000 8.545 412 ASP A CA 1
ATOM 6832 C C . ASP A 1 419 ? 5.396 4.805 11.085 1.000 8.789 412 ASP A C 1
ATOM 6833 O O . ASP A 1 419 ? 5.399 5.329 12.201 1.000 9.508 412 ASP A O 1
ATOM 6842 N N . ASN A 1 420 ? 6.120 5.282 10.068 1.000 8.390 413 ASN A N 1
ATOM 6843 C CA . ASN A 1 420 ? 7.046 6.377 10.311 1.000 8.370 413 ASN A CA 1
ATOM 6844 C C . ASN A 1 420 ? 7.359 7.124 9.014 1.000 8.335 413 ASN A C 1
ATOM 6845 O O . ASN A 1 420 ? 6.740 6.897 7.974 1.000 8.737 413 ASN A O 1
ATOM 6856 N N . PHE A 1 421 ? 8.261 8.112 9.126 1.000 8.413 414 PHE A N 1
ATOM 6857 C CA . PHE A 1 421 ? 8.663 8.926 7.987 1.000 8.253 414 PHE A CA 1
ATOM 6858 C C . PHE A 1 421 ? 9.596 8.148 7.062 1.000 8.983 414 PHE A C 1
ATOM 6859 O O . PHE A 1 421 ? 10.751 7.932 7.414 1.000 8.375 414 PHE A O 1
ATOM 6876 N N . GLU A 1 422 ? 9.108 7.752 5.884 1.000 8.323 415 GLU A N 1
ATOM 6877 C CA . GLU A 1 422 ? 9.861 6.926 4.944 1.000 8.940 415 GLU A CA 1
ATOM 6878 C C . GLU A 1 422 ? 10.637 7.822 3.974 1.000 8.511 415 GLU A C 1
ATOM 6879 O O . GLU A 1 422 ? 10.438 7.772 2.757 1.000 8.798 415 GLU A O 1
ATOM 6891 N N . TRP A 1 423 ? 11.551 8.626 4.528 1.000 8.458 416 TRP A N 1
ATOM 6892 C CA . TRP A 1 423 ? 12.544 9.356 3.750 1.000 8.560 416 TRP A CA 1
ATOM 6893 C C . TRP A 1 423 ? 11.876 10.172 2.634 1.000 8.497 416 TRP A C 1
ATOM 6894 O O . TRP A 1 423 ? 10.962 10.952 2.910 1.000 8.873 416 TRP A O 1
ATOM 6915 N N . ALA A 1 424 ? 12.308 10.021 1.378 1.000 8.805 417 ALA A N 1
ATOM 6916 C CA . ALA A 1 424 ? 11.812 10.893 0.328 1.000 9.262 417 ALA A CA 1
ATOM 6917 C C . ALA A 1 424 ? 10.358 10.588 -0.013 1.000 9.369 417 ALA A C 1
ATOM 6918 O O . ALA A 1 424 ? 9.727 11.375 -0.709 1.000 9.903 417 ALA A O 1
ATOM 6925 N N . MET A 1 425 ? 9.819 9.475 0.496 1.000 9.573 418 MET A N 1
ATOM 6926 C CA . MET A 1 425 ? 8.419 9.109 0.290 1.000 11.005 418 MET A CA 1
ATOM 6927 C C . MET A 1 425 ? 7.541 9.688 1.400 1.000 10.408 418 MET A C 1
ATOM 6928 O O . MET A 1 425 ? 6.323 9.555 1.385 1.000 10.049 418 MET A O 1
ATOM 6942 N N . GLY A 1 426 ? 8.135 10.366 2.389 1.000 9.638 419 GLY A N 1
ATOM 6943 C CA . GLY A 1 426 ? 7.322 10.987 3.417 1.000 9.371 419 GLY A CA 1
ATOM 6944 C C . GLY A 1 426 ? 6.530 9.949 4.217 1.000 9.443 419 GLY A C 1
ATOM 6945 O O . GLY A 1 426 ? 6.968 8.804 4.365 1.000 9.854 419 GLY A O 1
ATOM 6949 N N . TYR A 1 427 ? 5.337 10.328 4.652 1.000 9.057 420 TYR A N 1
ATOM 6950 C CA . TYR A 1 427 ? 4.510 9.452 5.482 1.000 9.683 420 TYR A CA 1
ATOM 6951 C C . TYR A 1 427 ? 3.635 8.556 4.613 1.000 10.400 420 TYR A C 1
ATOM 6952 O O . TYR A 1 427 ? 2.809 7.831 5.156 1.000 12.574 420 TYR A O 1
ATOM 6970 N N . THR A 1 428 ? 3.847 8.554 3.290 1.000 9.729 421 THR A N 1
ATOM 6971 C CA . THR A 1 428 ? 2.943 7.862 2.374 1.000 9.656 421 THR A CA 1
ATOM 6972 C C . THR A 1 428 ? 3.130 6.345 2.399 1.000 9.549 421 THR A C 1
ATOM 6973 O O . THR A 1 428 ? 2.302 5.631 1.837 1.000 10.641 421 THR A O 1
ATOM 6984 N N . LYS A 1 429 ? 4.224 5.854 2.984 1.000 9.075 422 LYS A N 1
ATOM 6985 C CA . LYS A 1 429 ? 4.473 4.425 3.072 1.000 9.176 422 LYS A CA 1
ATOM 6986 C C . LYS A 1 429 ? 4.469 4.015 4.536 1.000 9.326 422 LYS A C 1
ATOM 6987 O O . LYS A 1 429 ? 5.298 4.506 5.291 1.000 10.690 422 LYS A O 1
ATOM 7006 N N . ARG A 1 430 ? 3.563 3.100 4.886 1.000 8.464 423 ARG A N 1
ATOM 7007 C CA . ARG A 1 430 ? 3.374 2.624 6.242 1.000 8.792 423 ARG A CA 1
ATOM 7008 C C . ARG A 1 430 ? 3.932 1.209 6.343 1.000 8.662 423 ARG A C 1
ATOM 7009 O O . ARG A 1 430 ? 3.367 0.299 5.748 1.000 8.992 423 ARG A O 1
ATOM 7030 N N . PHE A 1 431 ? 5.012 1.035 7.126 1.000 8.241 424 PHE A N 1
ATOM 7031 C CA . PHE A 1 431 ? 5.642 -0.265 7.321 1.000 8.265 424 PHE A CA 1
ATOM 7032 C C . PHE A 1 431 ? 5.371 -0.844 8.711 1.000 8.160 424 PHE A C 1
ATOM 7033 O O . PHE A 1 431 ? 5.867 -1.926 9.035 1.000 9.088 424 PHE A O 1
ATOM 7050 N N . GLY A 1 432 ? 4.632 -0.136 9.563 1.000 8.396 425 GLY A N 1
ATOM 7051 C CA . GLY A 1 432 ? 4.513 -0.556 10.946 1.000 8.679 425 GLY A CA 1
ATOM 7052 C C . GLY A 1 432 ? 3.702 -1.836 11.132 1.000 9.148 425 GLY A C 1
ATOM 7053 O O . GLY A 1 432 ? 2.837 -2.177 10.315 1.000 8.917 425 GLY A O 1
ATOM 7057 N N . ILE A 1 433 ? 3.931 -2.485 12.284 1.000 9.270 426 ILE A N 1
ATOM 7058 C CA . ILE A 1 433 ? 2.956 -3.407 12.836 1.000 9.496 426 ILE A CA 1
ATOM 7059 C C . ILE A 1 433 ? 2.037 -2.653 13.803 1.000 9.900 426 ILE A C 1
ATOM 7060 O O . ILE A 1 433 ? 1.050 -3.204 14.283 1.000 9.941 426 ILE A O 1
ATOM 7076 N N . ILE A 1 434 ? 2.375 -1.385 14.058 1.000 9.605 427 ILE A N 1
ATOM 7077 C CA . ILE A 1 434 ? 1.547 -0.460 14.807 1.000 10.274 427 ILE A CA 1
ATOM 7078 C C . ILE A 1 434 ? 1.278 0.744 13.925 1.000 10.015 427 ILE A C 1
ATOM 7079 O O . ILE A 1 434 ? 2.210 1.329 13.362 1.000 10.323 427 ILE A O 1
ATOM 7095 N N . TYR A 1 435 ? -0.007 1.066 13.768 1.000 10.014 428 TYR A N 1
ATOM 7096 C CA . TYR A 1 435 ? -0.430 2.199 12.962 1.000 9.708 428 TYR A CA 1
ATOM 7097 C C . TYR A 1 435 ? -0.271 3.462 13.796 1.000 9.700 428 TYR A C 1
ATOM 7098 O O . TYR A 1 435 ? -0.634 3.454 14.965 1.000 9.957 428 TYR A O 1
ATOM 7116 N N . VAL A 1 436 ? 0.271 4.526 13.201 1.000 9.531 429 VAL A N 1
ATOM 7117 C CA . VAL A 1 436 ? 0.311 5.833 13.839 1.000 9.841 429 VAL A CA 1
ATOM 7118 C C . VAL A 1 436 ? -0.643 6.770 13.108 1.000 10.142 429 VAL A C 1
ATOM 7119 O O . VAL A 1 436 ? -0.487 7.038 11.922 1.000 10.276 429 VAL A O 1
ATOM 7132 N N . ASP A 1 437 ? -1.638 7.268 13.839 1.000 10.722 430 ASP A N 1
ATOM 7133 C CA . ASP A 1 437 ? -2.500 8.332 13.363 1.000 11.700 430 ASP A CA 1
ATOM 7134 C C . ASP A 1 437 ? -1.741 9.640 13.573 1.000 11.787 430 ASP A C 1
ATOM 7135 O O . ASP A 1 437 ? -1.559 10.057 14.712 1.000 12.259 430 ASP A O 1
ATOM 7144 N N . TYR A 1 438 ? -1.248 10.247 12.497 1.000 11.250 431 TYR A N 1
ATOM 7145 C CA . TYR A 1 438 ? -0.391 11.419 12.620 1.000 12.037 431 TYR A CA 1
ATOM 7146 C C . TYR A 1 438 ? -1.175 12.654 13.088 1.000 14.368 431 TYR A C 1
ATOM 7147 O O . TYR A 1 438 ? -0.559 13.607 13.540 1.000 16.724 431 TYR A O 1
ATOM 7165 N N . GLU A 1 439 ? -2.505 12.652 12.991 1.000 14.405 432 GLU A N 1
ATOM 7166 C CA . GLU A 1 439 ? -3.271 13.775 13.512 1.000 15.484 432 GLU A CA 1
ATOM 7167 C C . GLU A 1 439 ? -3.248 13.772 15.040 1.000 14.011 432 GLU A C 1
ATOM 7168 O O . GLU A 1 439 ? -3.161 14.835 15.651 1.000 14.370 432 GLU A O 1
ATOM 7180 N N . THR A 1 440 ? -3.331 12.592 15.654 1.000 11.618 433 THR A N 1
ATOM 7181 C CA . THR A 1 440 ? -3.486 12.472 17.095 1.000 11.279 433 THR A CA 1
ATOM 7182 C C . THR A 1 440 ? -2.270 11.880 17.805 1.000 10.811 433 THR A C 1
ATOM 7183 O O . THR A 1 440 ? -2.214 11.899 19.040 1.000 11.532 433 THR A O 1
ATOM 7194 N N . GLN A 1 441 ? -1.331 11.301 17.037 1.000 10.574 434 GLN A N 1
ATOM 7195 C CA . GLN A 1 441 ? -0.237 10.470 17.536 1.000 10.200 434 GLN A CA 1
ATOM 7196 C C . GLN A 1 441 ? -0.709 9.209 18.270 1.000 10.429 434 GLN A C 1
ATOM 7197 O O . GLN A 1 441 ? 0.103 8.524 18.897 1.000 10.466 434 GLN A O 1
ATOM 7211 N N . LYS A 1 442 ? -1.963 8.801 18.089 1.000 10.231 435 LYS A N 1
ATOM 7212 C CA . LYS A 1 442 ? -2.420 7.548 18.670 1.000 11.674 435 LYS A CA 1
ATOM 7213 C C . LYS A 1 442 ? -1.705 6.377 17.992 1.000 11.008 435 LYS A C 1
ATOM 7214 O O . LYS A 1 442 ? -1.558 6.362 16.773 1.000 10.667 435 LYS A O 1
ATOM 7233 N N . ARG A 1 443 ? -1.295 5.393 18.794 1.000 11.044 436 ARG A N 1
ATOM 7234 C CA . ARG A 1 443 ? -0.797 4.120 18.317 1.000 10.482 436 ARG A CA 1
ATOM 7235 C C . ARG A 1 443 ? -1.966 3.147 18.264 1.000 11.472 436 ARG A C 1
ATOM 7236 O O . ARG A 1 443 ? -2.647 2.988 19.271 1.000 12.104 436 ARG A O 1
ATOM 7257 N N . ILE A 1 444 ? -2.187 2.535 17.104 1.000 11.366 437 ILE A N 1
ATOM 7258 C CA . ILE A 1 444 ? -3.226 1.531 16.917 1.000 12.346 437 ILE A CA 1
ATOM 7259 C C . ILE A 1 444 ? -2.560 0.224 16.497 1.000 12.213 437 ILE A C 1
ATOM 7260 O O . ILE A 1 444 ? -1.982 0.148 15.425 1.000 12.048 437 ILE A O 1
ATOM 7276 N N . LYS A 1 445 ? -2.640 -0.800 17.340 1.000 11.292 438 LYS A N 1
ATOM 7277 C CA . LYS A 1 445 ? -2.019 -2.081 17.047 1.000 11.544 438 LYS A CA 1
ATOM 7278 C C . LYS A 1 445 ? -2.724 -2.683 15.832 1.000 11.083 438 LYS A C 1
ATOM 7279 O O . LYS A 1 445 ? -3.941 -2.833 15.820 1.000 11.901 438 LYS A O 1
ATOM 7298 N N . LYS A 1 446 ? -1.957 -3.032 14.794 1.000 10.266 439 LYS A N 1
ATOM 7299 C CA . LYS A 1 446 ? -2.530 -3.673 13.622 1.000 9.952 439 LYS A CA 1
ATOM 7300 C C . LYS A 1 446 ? -2.717 -5.163 13.906 1.000 10.148 439 LYS A C 1
ATOM 7301 O O . LYS A 1 446 ? -2.134 -5.690 14.837 1.000 10.419 439 LYS A O 1
ATOM 7320 N N . ASP A 1 447 ? -3.494 -5.855 13.075 1.000 10.831 440 ASP A N 1
ATOM 7321 C CA . ASP A 1 447 ? -3.563 -7.306 13.214 1.000 10.927 440 ASP A CA 1
ATOM 7322 C C . ASP A 1 447 ? -2.166 -7.930 13.181 1.000 10.305 440 ASP A C 1
ATOM 7323 O O . ASP A 1 447 ? -1.929 -8.917 13.863 1.000 11.782 440 ASP A O 1
ATOM 7332 N N . SER A 1 448 ? -1.232 -7.379 12.382 1.000 9.828 441 SER A N 1
ATOM 7333 C CA . SER A 1 448 ? 0.127 -7.908 12.331 1.000 9.470 441 SER A CA 1
ATOM 7334 C C . SER A 1 448 ? 0.838 -7.857 13.689 1.000 9.334 441 SER A C 1
ATOM 7335 O O . SER A 1 448 ? 1.705 -8.691 13.954 1.000 9.452 441 SER A O 1
ATOM 7343 N N . PHE A 1 449 ? 0.533 -6.862 14.536 1.000 9.755 442 PHE A N 1
ATOM 7344 C CA . PHE A 1 449 ? 1.082 -6.808 15.881 1.000 9.874 442 PHE A CA 1
ATOM 7345 C C . PHE A 1 449 ? 0.726 -8.086 16.644 1.000 10.306 442 PHE A C 1
ATOM 7346 O O . PHE A 1 449 ? 1.584 -8.718 17.262 1.000 9.784 442 PHE A O 1
ATOM 7363 N N . TYR A 1 450 ? -0.564 -8.460 16.594 1.000 10.683 443 TYR A N 1
ATOM 7364 C CA . TYR A 1 450 ? -1.024 -9.627 17.327 1.000 11.632 443 TYR A CA 1
ATOM 7365 C C . TYR A 1 450 ? -0.479 -10.909 16.706 1.000 10.848 443 TYR A C 1
ATOM 7366 O O . TYR A 1 450 ? -0.200 -11.864 17.417 1.000 11.844 443 TYR A O 1
ATOM 7384 N N . PHE A 1 451 ? -0.352 -10.933 15.381 1.000 11.227 444 PHE A N 1
ATOM 7385 C CA . PHE A 1 451 ? 0.239 -12.065 14.694 1.000 11.048 444 PHE A CA 1
ATOM 7386 C C . PHE A 1 451 ? 1.678 -12.258 15.181 1.000 11.050 444 PHE A C 1
ATOM 7387 O O . PHE A 1 451 ? 2.100 -13.370 15.482 1.000 10.547 444 PHE A O 1
ATOM 7404 N N . TYR A 1 452 ? 2.453 -11.159 15.214 1.000 9.950 445 TYR A N 1
ATOM 7405 C CA . TYR A 1 452 ? 3.856 -11.270 15.571 1.000 9.639 445 TYR A CA 1
ATOM 7406 C C . TYR A 1 452 ? 3.996 -11.626 17.045 1.000 9.997 445 TYR A C 1
ATOM 7407 O O . TYR A 1 452 ? 4.863 -12.417 17.396 1.000 10.845 445 TYR A O 1
ATOM 7425 N N . GLN A 1 453 ? 3.121 -11.065 17.879 1.000 10.623 446 GLN A N 1
ATOM 7426 C CA . GLN A 1 453 ? 3.086 -11.380 19.297 1.000 11.150 446 GLN A CA 1
ATOM 7427 C C . GLN A 1 453 ? 2.980 -12.900 19.468 1.000 11.788 446 GLN A C 1
ATOM 7428 O O . GLN A 1 453 ? 3.724 -13.493 20.237 1.000 11.692 446 GLN A O 1
ATOM 7442 N N . GLN A 1 454 ? 2.055 -13.525 18.741 1.000 12.806 447 GLN A N 1
ATOM 7443 C CA . GLN A 1 454 ? 1.839 -14.962 18.884 1.000 14.439 447 GLN A CA 1
ATOM 7444 C C . GLN A 1 454 ? 3.009 -15.736 18.269 1.000 13.073 447 GLN A C 1
ATOM 7445 O O . GLN A 1 454 ? 3.424 -16.773 18.801 1.000 14.263 447 GLN A O 1
ATOM 7459 N N . TYR A 1 455 ? 3.551 -15.261 17.129 1.000 12.088 448 TYR A N 1
ATOM 7460 C CA . TYR A 1 455 ? 4.674 -15.940 16.498 1.000 12.070 448 TYR A CA 1
ATOM 7461 C C . TYR A 1 455 ? 5.894 -15.989 17.421 1.000 11.819 448 TYR A C 1
ATOM 7462 O O . TYR A 1 455 ? 6.601 -17.001 17.489 1.000 12.209 448 TYR A O 1
ATOM 7480 N N . ILE A 1 456 ? 6.179 -14.886 18.116 1.000 12.492 449 ILE A N 1
ATOM 7481 C CA . ILE A 1 456 ? 7.286 -14.852 19.064 1.000 12.181 449 ILE A CA 1
ATOM 7482 C C . ILE A 1 456 ? 7.055 -15.885 20.169 1.000 13.279 449 ILE A C 1
ATOM 7483 O O . ILE A 1 456 ? 7.967 -16.633 20.526 1.000 14.655 449 ILE A O 1
ATOM 7499 N N . LYS A 1 457 ? 5.835 -15.914 20.699 1.000 15.113 450 LYS A N 1
ATOM 7500 C CA . LYS A 1 457 ? 5.481 -16.814 21.785 1.000 17.121 450 LYS A CA 1
ATOM 7501 C C . LYS A 1 457 ? 5.719 -18.266 21.371 1.000 18.089 450 LYS A C 1
ATOM 7502 O O . LYS A 1 457 ? 6.168 -19.067 22.188 1.000 17.450 450 LYS A O 1
ATOM 7521 N N . GLU A 1 458 ? 5.426 -18.581 20.103 1.000 16.700 451 GLU A N 1
ATOM 7522 C CA . GLU A 1 458 ? 5.499 -19.945 19.599 1.000 18.451 451 GLU A CA 1
ATOM 7523 C C . GLU A 1 458 ? 6.915 -20.308 19.160 1.000 17.613 451 GLU A C 1
ATOM 7524 O O . GLU A 1 458 ? 7.195 -21.484 18.941 1.000 17.984 451 GLU A O 1
ATOM 7536 N N . ASN A 1 459 ? 7.820 -19.318 19.064 1.000 16.348 452 ASN A N 1
ATOM 7537 C CA . ASN A 1 459 ? 9.142 -19.530 18.508 1.000 15.460 452 ASN A CA 1
ATOM 7538 C C . ASN A 1 459 ? 10.227 -18.982 19.431 1.000 16.320 452 ASN A C 1
ATOM 7539 O O . ASN A 1 459 ? 11.277 -18.548 18.947 1.000 16.267 452 ASN A O 1
ATOM 7550 N N . SER A 1 460 ? 9.968 -19.058 20.749 1.000 18.186 453 SER A N 1
ATOM 7551 C CA . SER A 1 460 ? 10.922 -18.705 21.785 1.000 20.990 453 SER A CA 1
ATOM 7552 C C . SER A 1 460 ? 10.587 -19.461 23.081 1.000 26.601 453 SER A C 1
ATOM 7553 O O . SER A 1 460 ? 11.538 -19.610 23.880 1.000 32.004 453 SER A O 1
ATOM 7561 N N . SER B 1 9 ? 27.653 39.456 17.162 1.000 42.382 2 SER B N 1
ATOM 7562 C CA . SER B 1 9 ? 27.106 38.526 18.185 1.000 37.151 2 SER B CA 1
ATOM 7563 C C . SER B 1 9 ? 26.456 39.321 19.311 1.000 33.136 2 SER B C 1
ATOM 7564 O O . SER B 1 9 ? 26.775 40.490 19.560 1.000 29.071 2 SER B O 1
ATOM 7572 N N . PHE B 1 10 ? 25.540 38.640 19.998 1.000 26.169 3 PHE B N 1
ATOM 7573 C CA . PHE B 1 10 ? 25.033 39.119 21.263 1.000 22.563 3 PHE B CA 1
ATOM 7574 C C . PHE B 1 10 ? 26.168 39.110 22.282 1.000 22.501 3 PHE B C 1
ATOM 7575 O O . PHE B 1 10 ? 26.929 38.151 22.338 1.000 23.386 3 PHE B O 1
ATOM 7592 N N . PRO B 1 11 ? 26.306 40.164 23.115 1.000 23.873 4 PRO B N 1
ATOM 7593 C CA . PRO B 1 11 ? 27.393 40.222 24.090 1.000 24.909 4 PRO B CA 1
ATOM 7594 C C . PRO B 1 11 ? 27.302 39.076 25.090 1.000 24.661 4 PRO B C 1
ATOM 7595 O O . PRO B 1 11 ? 26.237 38.515 25.345 1.000 20.150 4 PRO B O 1
ATOM 7606 N N . LYS B 1 12 ? 28.457 38.726 25.650 1.000 24.835 5 LYS B N 1
ATOM 7607 C CA . LYS B 1 12 ? 28.503 37.775 26.738 1.000 25.102 5 LYS B CA 1
ATOM 7608 C C . LYS B 1 12 ? 27.614 38.284 27.866 1.000 21.660 5 LYS B C 1
ATOM 7609 O O . LYS B 1 12 ? 27.647 39.469 28.204 1.000 22.587 5 LYS B O 1
ATOM 7628 N N . GLY B 1 13 ? 26.797 37.378 28.401 1.000 19.433 6 GLY B N 1
ATOM 7629 C CA . GLY B 1 13 ? 25.950 37.663 29.546 1.000 18.150 6 GLY B CA 1
ATOM 7630 C C . GLY B 1 13 ? 24.648 38.369 29.157 1.000 16.001 6 GLY B C 1
ATOM 7631 O O . GLY B 1 13 ? 23.920 38.826 30.035 1.000 17.538 6 GLY B O 1
ATOM 7635 N N . PHE B 1 14 ? 24.374 38.471 27.853 1.000 15.032 7 PHE B N 1
ATOM 7636 C CA . PHE B 1 14 ? 23.133 39.080 27.378 1.000 13.163 7 PHE B CA 1
ATOM 7637 C C . PHE B 1 14 ? 21.954 38.392 28.051 1.000 12.534 7 PHE B C 1
ATOM 7638 O O . PHE B 1 14 ? 21.889 37.162 28.081 1.000 13.665 7 PHE B O 1
ATOM 7655 N N . LEU B 1 15 ? 21.012 39.180 28.582 1.000 12.157 8 LEU B N 1
ATOM 7656 C CA . LEU B 1 15 ? 19.933 38.600 29.369 1.000 12.478 8 LEU B CA 1
ATOM 7657 C C . LEU B 1 15 ? 18.767 38.218 28.463 1.000 11.638 8 LEU B C 1
ATOM 7658 O O . LEU B 1 15 ? 17.844 39.011 28.282 1.000 11.564 8 LEU B O 1
ATOM 7674 N N . TRP B 1 16 ? 18.825 37.007 27.909 1.000 10.464 9 TRP B N 1
ATOM 7675 C CA . TRP B 1 16 ? 17.676 36.398 27.260 1.000 10.053 9 TRP B CA 1
ATOM 7676 C C . TRP B 1 16 ? 16.642 36.019 28.313 1.000 9.684 9 TRP B C 1
ATOM 7677 O O . TRP B 1 16 ? 16.904 35.205 29.206 1.000 9.975 9 TRP B O 1
ATOM 7698 N N . GLY B 1 17 ? 15.450 36.608 28.207 1.000 9.083 10 GLY B N 1
ATOM 7699 C CA . GLY B 1 17 ? 14.446 36.399 29.226 1.000 8.867 10 GLY B CA 1
ATOM 7700 C C . GLY B 1 17 ? 13.051 36.206 28.656 1.000 8.408 10 GLY B C 1
ATOM 7701 O O . GLY B 1 17 ? 12.844 36.150 27.451 1.000 8.769 10 GLY B O 1
ATOM 7705 N N . ALA B 1 18 ? 12.106 36.117 29.589 1.000 8.703 11 ALA B N 1
ATOM 7706 C CA . ALA B 1 18 ? 10.689 36.190 29.309 1.000 8.829 11 ALA B CA 1
ATOM 7707 C C . ALA B 1 18 ? 10.046 36.966 30.459 1.000 9.051 11 ALA B C 1
ATOM 7708 O O . ALA B 1 18 ? 10.616 37.068 31.555 1.000 9.161 11 ALA B O 1
ATOM 7715 N N . ALA B 1 19 ? 8.858 37.517 30.196 1.000 8.749 12 ALA B N 1
ATOM 7716 C CA . ALA B 1 19 ? 8.220 38.463 31.090 1.000 9.061 12 ALA B CA 1
ATOM 7717 C C . ALA B 1 19 ? 6.779 38.050 31.319 1.000 9.286 12 ALA B C 1
ATOM 7718 O O . ALA B 1 19 ? 6.131 37.485 30.429 1.000 9.040 12 ALA B O 1
ATOM 7725 N N . THR B 1 20 ? 6.318 38.366 32.536 1.000 9.554 13 THR B N 1
ATOM 7726 C CA . THR B 1 20 ? 4.936 38.270 32.962 1.000 9.770 13 THR B CA 1
ATOM 7727 C C . THR B 1 20 ? 4.597 39.465 33.856 1.000 9.353 13 THR B C 1
ATOM 7728 O O . THR B 1 20 ? 5.469 40.288 34.162 1.000 9.341 13 THR B O 1
ATOM 7739 N N . ALA B 1 21 ? 3.329 39.546 34.283 1.000 9.072 14 ALA B N 1
ATOM 7740 C CA . ALA B 1 21 ? 2.889 40.505 35.285 1.000 9.246 14 ALA B CA 1
ATOM 7741 C C . ALA B 1 21 ? 1.957 39.796 36.262 1.000 9.039 14 ALA B C 1
ATOM 7742 O O . ALA B 1 21 ? 1.239 38.858 35.904 1.000 9.422 14 ALA B O 1
ATOM 7749 N N . SER B 1 22 ? 1.922 40.288 37.502 1.000 8.708 15 SER B N 1
ATOM 7750 C CA . SER B 1 22 ? 1.243 39.602 38.590 1.000 8.868 15 SER B CA 1
ATOM 7751 C C . SER B 1 22 ? -0.254 39.371 38.322 1.000 8.643 15 SER B C 1
ATOM 7752 O O . SER B 1 22 ? -0.723 38.235 38.438 1.000 8.639 15 SER B O 1
ATOM 7760 N N . TYR B 1 23 ? -1.005 40.421 37.954 1.000 8.984 16 TYR B N 1
ATOM 7761 C CA . TYR B 1 23 ? -2.439 40.272 37.776 1.000 9.241 16 TYR B CA 1
ATOM 7762 C C . TYR B 1 23 ? -2.714 39.338 36.601 1.000 9.145 16 TYR B C 1
ATOM 7763 O O . TYR B 1 23 ? -3.714 38.617 36.566 1.000 9.408 16 TYR B O 1
ATOM 7781 N N . GLN B 1 24 ? -1.810 39.316 35.629 1.000 8.459 17 GLN B N 1
ATOM 7782 C CA . GLN B 1 24 ? -2.083 38.577 34.414 1.000 8.374 17 GLN B CA 1
ATOM 7783 C C . GLN B 1 24 ? -1.928 37.073 34.618 1.000 8.527 17 GLN B C 1
ATOM 7784 O O . GLN B 1 24 ? -2.530 36.323 33.862 1.000 8.805 17 GLN B O 1
ATOM 7798 N N . ILE B 1 25 ? -1.109 36.638 35.606 1.000 8.443 18 ILE B N 1
ATOM 7799 C CA . ILE B 1 25 ? -0.816 35.216 35.747 1.000 8.847 18 ILE B CA 1
ATOM 7800 C C . ILE B 1 25 ? -1.184 34.603 37.108 1.000 9.021 18 ILE B C 1
ATOM 7801 O O . ILE B 1 25 ? -1.331 33.371 37.159 1.000 9.430 18 ILE B O 1
ATOM 7817 N N . GLU B 1 26 ? -1.237 35.379 38.206 1.000 9.274 19 GLU B N 1
ATOM 7818 C CA . GLU B 1 26 ? -1.084 34.782 39.527 1.000 10.023 19 GLU B CA 1
ATOM 7819 C C . GLU B 1 26 ? -2.361 34.094 40.014 1.000 9.754 19 GLU B C 1
ATOM 7820 O O . GLU B 1 26 ? -2.283 33.048 40.668 1.000 10.036 19 GLU B O 1
ATOM 7832 N N . GLY B 1 27 ? -3.532 34.689 39.760 1.000 9.941 20 GLY B N 1
ATOM 7833 C CA . GLY B 1 27 ? -4.726 34.186 40.412 1.000 10.063 20 GLY B CA 1
ATOM 7834 C C . GLY B 1 27 ? -4.662 34.401 41.921 1.000 10.240 20 GLY B C 1
ATOM 7835 O O . GLY B 1 27 ? -4.053 35.343 42.398 1.000 9.916 20 GLY B O 1
ATOM 7839 N N . ALA B 1 28 ? -5.292 33.507 42.685 1.000 10.763 21 ALA B N 1
ATOM 7840 C CA . ALA B 1 28 ? -5.279 33.599 44.136 1.000 10.544 21 ALA B CA 1
ATOM 7841 C C . ALA B 1 28 ? -5.568 35.029 44.580 1.000 11.103 21 ALA B C 1
ATOM 7842 O O . ALA B 1 28 ? -4.912 35.578 45.469 1.000 12.185 21 ALA B O 1
ATOM 7849 N N . TRP B 1 29 ? -6.603 35.614 43.976 1.000 11.525 22 TRP B N 1
ATOM 7850 C CA . TRP B 1 29 ? -6.859 37.039 44.059 1.000 11.672 22 TRP B CA 1
ATOM 7851 C C . TRP B 1 29 ? -7.271 37.494 45.458 1.000 12.865 22 TRP B C 1
ATOM 7852 O O . TRP B 1 29 ? -7.128 38.676 45.766 1.000 11.773 22 TRP B O 1
ATOM 7873 N N . ASN B 1 30 ? -7.807 36.573 46.276 1.000 13.735 23 ASN B N 1
ATOM 7874 C CA . ASN B 1 30 ? -8.320 36.917 47.593 1.000 15.590 23 ASN B CA 1
ATOM 7875 C C . ASN B 1 30 ? -7.804 35.928 48.637 1.000 16.350 23 ASN B C 1
ATOM 7876 O O . ASN B 1 30 ? -8.431 35.736 49.680 1.000 17.388 23 ASN B O 1
ATOM 7887 N N . GLU B 1 31 ? -6.653 35.309 48.378 1.000 16.255 24 GLU B N 1
ATOM 7888 C CA . GLU B 1 31 ? -6.092 34.309 49.272 1.000 15.890 24 GLU B CA 1
ATOM 7889 C C . GLU B 1 31 ? -5.010 34.944 50.143 1.000 15.351 24 GLU B C 1
ATOM 7890 O O . GLU B 1 31 ? -4.430 35.971 49.772 1.000 14.229 24 GLU B O 1
ATOM 7902 N N . ASP B 1 32 ? -4.780 34.331 51.321 1.000 15.283 25 ASP B N 1
ATOM 7903 C CA . ASP B 1 32 ? -3.669 34.674 52.200 1.000 16.004 25 ASP B CA 1
ATOM 7904 C C . ASP B 1 32 ? -3.683 36.155 52.584 1.000 15.278 25 ASP B C 1
ATOM 7905 O O . ASP B 1 32 ? -2.628 36.747 52.805 1.000 15.628 25 ASP B O 1
ATOM 7914 N N . GLY B 1 33 ? -4.876 36.747 52.701 1.000 14.206 26 GLY B N 1
ATOM 7915 C CA . GLY B 1 33 ? -5.021 38.113 53.178 1.000 13.982 26 GLY B CA 1
ATOM 7916 C C . GLY B 1 33 ? -4.689 39.169 52.120 1.000 14.019 26 GLY B C 1
ATOM 7917 O O . GLY B 1 33 ? -4.642 40.366 52.428 1.000 14.436 26 GLY B O 1
ATOM 7921 N N . LYS B 1 34 ? -4.495 38.743 50.868 1.000 12.715 27 LYS B N 1
ATOM 7922 C CA . LYS B 1 34 ? -4.212 39.713 49.825 1.000 12.067 27 LYS B CA 1
ATOM 7923 C C . LYS B 1 34 ? -5.351 40.726 49.733 1.000 11.863 27 LYS B C 1
ATOM 7924 O O . LYS B 1 34 ? -6.531 40.356 49.693 1.000 12.635 27 LYS B O 1
ATOM 7943 N N . GLY B 1 35 ? -4.977 41.999 49.602 1.000 10.653 28 GLY B N 1
ATOM 7944 C CA . GLY B 1 35 ? -5.934 43.081 49.439 1.000 10.578 28 GLY B CA 1
ATOM 7945 C C . GLY B 1 35 ? -6.535 43.144 48.039 1.000 10.467 28 GLY B C 1
ATOM 7946 O O . GLY B 1 35 ? -5.945 42.687 47.065 1.000 10.785 28 GLY B O 1
ATOM 7950 N N . GLU B 1 36 ? -7.706 43.777 47.950 1.000 10.297 29 GLU B N 1
ATOM 7951 C CA . GLU B 1 36 ? -8.326 44.035 46.663 1.000 11.083 29 GLU B CA 1
ATOM 7952 C C . GLU B 1 36 ? -7.473 45.037 45.893 1.000 10.420 29 GLU B C 1
ATOM 7953 O O . GLU B 1 36 ? -7.127 46.073 46.425 1.000 10.443 29 GLU B O 1
ATOM 7965 N N . SER B 1 37 ? -7.167 44.738 44.620 1.000 10.269 30 SER B N 1
ATOM 7966 C CA . SER B 1 37 ? -6.528 45.714 43.750 1.000 10.496 30 SER B CA 1
ATOM 7967 C C . SER B 1 37 ? -7.565 46.388 42.855 1.000 10.146 30 SER B C 1
ATOM 7968 O O . SER B 1 37 ? -8.719 45.960 42.739 1.000 10.130 30 SER B O 1
ATOM 7976 N N . ILE B 1 38 ? -7.139 47.466 42.197 1.000 9.961 31 ILE B N 1
ATOM 7977 C CA . ILE B 1 38 ? -8.020 48.131 41.243 1.000 10.020 31 ILE B CA 1
ATOM 7978 C C . ILE B 1 38 ? -8.423 47.220 40.078 1.000 10.355 31 ILE B C 1
ATOM 7979 O O . ILE B 1 38 ? -9.470 47.445 39.463 1.000 10.415 31 ILE B O 1
ATOM 7995 N N . TRP B 1 39 ? -7.602 46.221 39.736 1.000 10.262 32 TRP B N 1
ATOM 7996 C CA . TRP B 1 39 ? -7.962 45.275 38.690 1.000 9.891 32 TRP B CA 1
ATOM 7997 C C . TRP B 1 39 ? -8.929 44.204 39.188 1.000 10.684 32 TRP B C 1
ATOM 7998 O O . TRP B 1 39 ? -9.796 43.792 38.426 1.000 10.875 32 TRP B O 1
ATOM 8019 N N . ASP B 1 40 ? -8.848 43.813 40.464 1.000 10.007 33 ASP B N 1
ATOM 8020 C CA . ASP B 1 40 ? -9.910 42.996 41.032 1.000 10.391 33 ASP B CA 1
ATOM 8021 C C . ASP B 1 40 ? -11.231 43.760 40.903 1.000 10.900 33 ASP B C 1
ATOM 8022 O O . ASP B 1 40 ? -12.229 43.219 40.417 1.000 11.603 33 ASP B O 1
ATOM 8031 N N . ARG B 1 41 ? -11.227 45.031 41.307 1.000 10.857 34 ARG B N 1
ATOM 8032 C CA . ARG B 1 41 ? -12.436 45.837 41.270 1.000 11.632 34 ARG B CA 1
ATOM 8033 C C . ARG B 1 41 ? -12.949 45.942 39.836 1.000 11.792 34 ARG B C 1
ATOM 8034 O O . ARG B 1 41 ? -14.127 45.710 39.588 1.000 12.539 34 ARG B O 1
ATOM 8055 N N . PHE B 1 42 ? -12.042 46.292 38.904 1.000 11.192 35 PHE B N 1
ATOM 8056 C CA . PHE B 1 42 ? -12.391 46.584 37.520 1.000 10.713 35 PHE B CA 1
ATOM 8057 C C . PHE B 1 42 ? -12.969 45.360 36.818 1.000 11.368 35 PHE B C 1
ATOM 8058 O O . PHE B 1 42 ? -13.984 45.483 36.116 1.000 11.804 35 PHE B O 1
ATOM 8075 N N . THR B 1 43 ? -12.381 44.176 37.023 1.000 10.666 36 THR B N 1
ATOM 8076 C CA . THR B 1 43 ? -12.862 42.986 36.342 1.000 11.372 36 THR B CA 1
ATOM 8077 C C . THR B 1 43 ? -14.109 42.428 37.013 1.000 12.492 36 THR B C 1
ATOM 8078 O O . THR B 1 43 ? -14.777 41.580 36.428 1.000 13.371 36 THR B O 1
ATOM 8089 N N . HIS B 1 44 ? -14.429 42.897 38.221 1.000 12.354 37 HIS B N 1
ATOM 8090 C CA . HIS B 1 44 ? -15.619 42.418 38.896 1.000 13.526 37 HIS B CA 1
ATOM 8091 C C . HIS B 1 44 ? -16.830 43.271 38.541 1.000 15.965 37 HIS B C 1
ATOM 8092 O O . HIS B 1 44 ? -17.907 42.979 39.039 1.000 18.406 37 HIS B O 1
ATOM 8107 N N . GLN B 1 45 ? -16.667 44.309 37.710 1.000 17.606 38 GLN B N 1
ATOM 8108 C CA . GLN B 1 45 ? -17.796 45.109 37.239 1.000 20.333 38 GLN B CA 1
ATOM 8109 C C . GLN B 1 45 ? -18.133 44.687 35.820 1.000 21.439 38 GLN B C 1
ATOM 8110 O O . GLN B 1 45 ? -17.257 44.297 35.047 1.000 20.832 38 GLN B O 1
ATOM 8124 N N . LYS B 1 46 ? -19.405 44.865 35.449 1.000 22.524 39 LYS B N 1
ATOM 8125 C CA . LYS B 1 46 ? -19.865 44.479 34.128 1.000 24.659 39 LYS B CA 1
ATOM 8126 C C . LYS B 1 46 ? -19.306 45.429 33.070 1.000 20.848 39 LYS B C 1
ATOM 8127 O O . LYS B 1 46 ? -19.056 46.596 33.351 1.000 21.313 39 LYS B O 1
ATOM 8146 N N . ARG B 1 47 ? -19.113 44.883 31.859 1.000 20.063 40 ARG B N 1
ATOM 8147 C CA . ARG B 1 47 ? -18.881 45.633 30.634 1.000 20.399 40 ARG B CA 1
ATOM 8148 C C . ARG B 1 47 ? -17.517 46.324 30.623 1.000 17.456 40 ARG B C 1
ATOM 8149 O O . ARG B 1 47 ? -17.318 47.297 29.887 1.000 20.276 40 ARG B O 1
ATOM 8170 N N . ASN B 1 48 ? -16.566 45.817 31.415 1.000 14.152 41 ASN B N 1
ATOM 8171 C CA . ASN B 1 48 ? -15.221 46.364 31.390 1.000 13.562 41 ASN B CA 1
ATOM 8172 C C . ASN B 1 48 ? -14.259 45.459 30.623 1.000 12.333 41 ASN B C 1
ATOM 8173 O O . ASN B 1 48 ? -13.278 45.962 30.081 1.000 12.458 41 ASN B O 1
ATOM 8184 N N . ILE B 1 49 ? -14.524 44.155 30.622 1.000 10.900 42 ILE B N 1
ATOM 8185 C CA . ILE B 1 49 ? -13.615 43.162 30.047 1.000 10.742 42 ILE B CA 1
ATOM 8186 C C . ILE B 1 49 ? -14.373 42.336 29.010 1.000 10.586 42 ILE B C 1
ATOM 8187 O O . ILE B 1 49 ? -15.509 41.925 29.249 1.000 11.039 42 ILE B O 1
ATOM 8203 N N . LEU B 1 50 ? -13.748 42.059 27.866 1.000 10.788 43 LEU B N 1
ATOM 8204 C CA . LEU B 1 50 ? -14.358 41.155 26.907 1.000 10.409 43 LEU B CA 1
ATOM 8205 C C . LEU B 1 50 ? -14.781 39.855 27.592 1.000 11.409 43 LEU B C 1
ATOM 8206 O O . LEU B 1 50 ? -14.036 39.264 28.377 1.000 10.363 43 LEU B O 1
ATOM 8222 N N . TYR B 1 51 ? -16.006 39.413 27.281 1.000 11.181 44 TYR B N 1
ATOM 8223 C CA . TYR B 1 51 ? -16.555 38.127 27.696 1.000 12.057 44 TYR B CA 1
ATOM 8224 C C . TYR B 1 51 ? -16.715 38.013 29.211 1.000 12.156 44 TYR B C 1
ATOM 8225 O O . TYR B 1 51 ? -17.019 36.929 29.709 1.000 13.220 44 TYR B O 1
ATOM 8243 N N . GLY B 1 52 ? -16.589 39.130 29.928 1.000 11.989 45 GLY B N 1
ATOM 8244 C CA . GLY B 1 52 ? -16.655 39.146 31.379 1.000 11.960 45 GLY B CA 1
ATOM 8245 C C . GLY B 1 52 ? -15.533 38.350 32.042 1.000 12.760 45 GLY B C 1
ATOM 8246 O O . GLY B 1 52 ? -15.697 37.834 33.151 1.000 13.291 45 GLY B O 1
ATOM 8250 N N . HIS B 1 53 ? -14.388 38.233 31.361 1.000 11.712 46 HIS B N 1
ATOM 8251 C CA . HIS B 1 53 ? -13.238 37.538 31.915 1.000 11.540 46 HIS B CA 1
ATOM 8252 C C . HIS B 1 53 ? -12.680 38.318 33.105 1.000 10.995 46 HIS B C 1
ATOM 8253 O O . HIS B 1 53 ? -12.824 39.541 33.189 1.000 11.005 46 HIS B O 1
ATOM 8268 N N . ASN B 1 54 ? -12.023 37.600 34.014 1.000 11.235 47 ASN B N 1
ATOM 8269 C CA . ASN B 1 54 ? -11.364 38.246 35.142 1.000 10.970 47 ASN B CA 1
ATOM 8270 C C . ASN B 1 54 ? -10.090 37.482 35.468 1.000 10.589 47 ASN B C 1
ATOM 8271 O O . ASN B 1 54 ? -9.880 36.389 34.974 1.000 10.744 47 ASN B O 1
ATOM 8282 N N . GLY B 1 55 ? -9.280 38.092 36.337 1.000 10.260 48 GLY B N 1
ATOM 8283 C CA . GLY B 1 55 ? -8.014 37.536 36.780 1.000 10.274 48 GLY B CA 1
ATOM 8284 C C . GLY B 1 55 ? -8.109 36.756 38.095 1.000 10.837 48 GLY B C 1
ATOM 8285 O O . GLY B 1 55 ? -7.095 36.556 38.754 1.000 10.650 48 GLY B O 1
ATOM 8289 N N . ASP B 1 56 ? -9.297 36.272 38.471 1.000 11.171 49 ASP B N 1
ATOM 8290 C CA . ASP B 1 56 ? -9.452 35.623 39.768 1.000 11.700 49 ASP B CA 1
ATOM 8291 C C . ASP B 1 56 ? -8.549 34.396 39.886 1.000 11.534 49 ASP B C 1
ATOM 8292 O O . ASP B 1 56 ? -8.004 34.120 40.963 1.000 11.705 49 ASP B O 1
ATOM 8301 N N . VAL B 1 57 ? -8.442 33.643 38.788 1.000 12.030 50 VAL B N 1
ATOM 8302 C CA . VAL B 1 57 ? -7.626 32.439 38.711 1.000 12.506 50 VAL B CA 1
ATOM 8303 C C . VAL B 1 57 ? -6.435 32.625 37.759 1.000 12.605 50 VAL B C 1
ATOM 8304 O O . VAL B 1 57 ? -5.307 32.215 38.073 1.000 12.322 50 VAL B O 1
ATOM 8317 N N . ALA B 1 58 ? -6.684 33.184 36.572 1.000 12.179 51 ALA B N 1
ATOM 8318 C CA . ALA B 1 58 ? -5.656 33.417 35.568 1.000 11.668 51 ALA B CA 1
ATOM 8319 C C . ALA B 1 58 ? -4.917 32.110 35.266 1.000 11.215 51 ALA B C 1
ATOM 8320 O O . ALA B 1 58 ? -5.561 31.093 34.981 1.000 12.226 51 ALA B O 1
ATOM 8327 N N . CYS B 1 59 ? -3.581 32.111 35.378 1.000 10.335 52 CYS B N 1
ATOM 8328 C CA . CYS B 1 59 ? -2.770 30.918 35.153 1.000 10.736 52 CYS B CA 1
ATOM 8329 C C . CYS B 1 59 ? -2.440 30.203 36.467 1.000 10.930 52 CYS B C 1
ATOM 8330 O O . CYS B 1 59 ? -1.651 29.256 36.485 1.000 10.619 52 CYS B O 1
ATOM 8338 N N . ASP B 1 60 ? -3.057 30.647 37.565 1.000 10.505 53 ASP B N 1
ATOM 8339 C CA . ASP B 1 60 ? -2.902 30.003 38.865 1.000 11.517 53 ASP B CA 1
ATOM 8340 C C . ASP B 1 60 ? -1.421 29.908 39.247 1.000 11.171 53 ASP B C 1
ATOM 8341 O O . ASP B 1 60 ? -0.983 28.942 39.871 1.000 11.963 53 ASP B O 1
ATOM 8350 N N . HIS B 1 61 ? -0.624 30.916 38.869 1.000 10.706 54 HIS B N 1
ATOM 8351 C CA . HIS B 1 61 ? 0.820 30.858 39.073 1.000 10.449 54 HIS B CA 1
ATOM 8352 C C . HIS B 1 61 ? 1.182 30.945 40.554 1.000 10.893 54 HIS B C 1
ATOM 8353 O O . HIS B 1 61 ? 2.213 30.429 40.975 1.000 11.203 54 HIS B O 1
ATOM 8368 N N . TYR B 1 62 ? 0.350 31.601 41.358 1.000 10.751 55 TYR B N 1
ATOM 8369 C CA . TYR B 1 62 ? 0.600 31.628 42.792 1.000 11.721 55 TYR B CA 1
ATOM 8370 C C . TYR B 1 62 ? 0.746 30.207 43.336 1.000 13.321 55 TYR B C 1
ATOM 8371 O O . TYR B 1 62 ? 1.591 29.965 44.189 1.000 14.271 55 TYR B O 1
ATOM 8389 N N . HIS B 1 63 ? -0.053 29.274 42.819 1.000 13.371 56 HIS B N 1
ATOM 8390 C CA . HIS B 1 63 ? 0.025 27.882 43.232 1.000 14.227 56 HIS B CA 1
ATOM 8391 C C . HIS B 1 63 ? 1.015 27.062 42.414 1.000 13.793 56 HIS B C 1
ATOM 8392 O O . HIS B 1 63 ? 1.587 26.107 42.929 1.000 14.497 56 HIS B O 1
ATOM 8407 N N . ARG B 1 64 ? 1.174 27.388 41.126 1.000 12.030 57 ARG B N 1
ATOM 8408 C CA . ARG B 1 64 ? 1.881 26.519 40.208 1.000 12.372 57 ARG B CA 1
ATOM 8409 C C . ARG B 1 64 ? 3.260 27.066 39.834 1.000 11.649 57 ARG B C 1
ATOM 8410 O O . ARG B 1 64 ? 3.861 26.559 38.891 1.000 12.620 57 ARG B O 1
ATOM 8431 N N . PHE B 1 65 ? 3.802 28.023 40.606 1.000 11.411 58 PHE B N 1
ATOM 8432 C CA . PHE B 1 65 ? 5.054 28.684 40.243 1.000 11.842 58 PHE B CA 1
ATOM 8433 C C . PHE B 1 65 ? 6.218 27.703 40.110 1.000 11.861 58 PHE B C 1
ATOM 8434 O O . PHE B 1 65 ? 7.129 27.943 39.327 1.000 11.593 58 PHE B O 1
ATOM 8451 N N . GLU B 1 66 ? 6.217 26.594 40.860 1.000 12.750 59 GLU B N 1
ATOM 8452 C CA . GLU B 1 66 ? 7.335 25.661 40.788 1.000 13.638 59 GLU B CA 1
ATOM 8453 C C . GLU B 1 66 ? 7.431 25.023 39.404 1.000 13.447 59 GLU B C 1
ATOM 8454 O O . GLU B 1 66 ? 8.520 24.893 38.854 1.000 13.652 59 GLU B O 1
ATOM 8466 N N . GLU B 1 67 ? 6.293 24.591 38.861 1.000 12.872 60 GLU B N 1
ATOM 8467 C CA . GLU B 1 67 ? 6.237 24.075 37.500 1.000 12.855 60 GLU B CA 1
ATOM 8468 C C . GLU B 1 67 ? 6.746 25.114 36.510 1.000 12.139 60 GLU B C 1
ATOM 8469 O O . GLU B 1 67 ? 7.502 24.793 35.587 1.000 12.000 60 GLU B O 1
ATOM 8481 N N . ASP B 1 68 ? 6.305 26.361 36.700 1.000 11.427 61 ASP B N 1
ATOM 8482 C CA . ASP B 1 68 ? 6.650 27.431 35.780 1.000 10.820 61 ASP B CA 1
ATOM 8483 C C . ASP B 1 68 ? 8.156 27.709 35.802 1.000 10.345 61 ASP B C 1
ATOM 8484 O O . ASP B 1 68 ? 8.756 27.897 34.761 1.000 9.801 61 ASP B O 1
ATOM 8493 N N . VAL B 1 69 ? 8.779 27.708 36.976 1.000 10.965 62 VAL B N 1
ATOM 8494 C CA . VAL B 1 69 ? 10.214 27.921 37.041 1.000 11.298 62 VAL B CA 1
ATOM 8495 C C . VAL B 1 69 ? 10.946 26.748 36.384 1.000 11.751 62 VAL B C 1
ATOM 8496 O O . VAL B 1 69 ? 11.935 26.960 35.695 1.000 11.306 62 VAL B O 1
ATOM 8509 N N . SER B 1 70 ? 10.436 25.526 36.550 1.000 11.465 63 SER B N 1
ATOM 8510 C CA . SER B 1 70 ? 11.049 24.383 35.880 1.000 12.526 63 SER B CA 1
ATOM 8511 C C . SER B 1 70 ? 11.015 24.572 34.361 1.000 11.649 63 SER B C 1
ATOM 8512 O O . SER B 1 70 ? 11.972 24.213 33.670 1.000 11.819 63 SER B O 1
ATOM 8520 N N . LEU B 1 71 ? 9.914 25.135 33.832 1.000 10.733 64 LEU B N 1
ATOM 8521 C CA . LEU B 1 71 ? 9.830 25.363 32.391 1.000 10.475 64 LEU B CA 1
ATOM 8522 C C . LEU B 1 71 ? 10.838 26.421 31.950 1.000 10.442 64 LEU B C 1
ATOM 8523 O O . LEU B 1 71 ? 11.395 26.339 30.858 1.000 10.331 64 LEU B O 1
ATOM 8539 N N . MET B 1 72 ? 11.039 27.434 32.786 1.000 10.226 65 MET B N 1
ATOM 8540 C CA . MET B 1 72 ? 12.025 28.477 32.523 1.000 10.408 65 MET B CA 1
ATOM 8541 C C . MET B 1 72 ? 13.439 27.894 32.445 1.000 10.785 65 MET B C 1
ATOM 8542 O O . MET B 1 72 ? 14.249 28.300 31.609 1.000 10.564 65 MET B O 1
ATOM 8556 N N . LYS B 1 73 ? 13.731 26.924 33.315 1.000 11.568 66 LYS B N 1
ATOM 8557 C CA . LYS B 1 73 ? 15.036 26.274 33.321 1.000 12.727 66 LYS B CA 1
ATOM 8558 C C . LYS B 1 73 ? 15.184 25.403 32.065 1.000 12.090 66 LYS B C 1
ATOM 8559 O O . LYS B 1 73 ? 16.231 25.408 31.425 1.000 11.733 66 LYS B O 1
ATOM 8578 N N . GLU B 1 74 ? 14.131 24.656 31.713 1.000 11.750 67 GLU B N 1
ATOM 8579 C CA . GLU B 1 74 ? 14.111 23.861 30.491 1.000 12.179 67 GLU B CA 1
ATOM 8580 C C . GLU B 1 74 ? 14.362 24.756 29.281 1.000 11.536 67 GLU B C 1
ATOM 8581 O O . GLU B 1 74 ? 15.115 24.393 28.382 1.000 11.511 67 GLU B O 1
ATOM 8593 N N . LEU B 1 75 ? 13.735 25.940 29.278 1.000 10.654 68 LEU B N 1
ATOM 8594 C CA . LEU B 1 75 ? 13.894 26.908 28.198 1.000 10.805 68 LEU B CA 1
ATOM 8595 C C . LEU B 1 75 ? 15.323 27.440 28.110 1.000 10.591 68 LEU B C 1
ATOM 8596 O O . LEU B 1 75 ? 15.766 27.840 27.035 1.000 10.458 68 LEU B O 1
ATOM 8612 N N . GLY B 1 76 ? 16.013 27.503 29.258 1.000 10.477 69 GLY B N 1
ATOM 8613 C CA . GLY B 1 76 ? 17.356 28.048 29.339 1.000 10.795 69 GLY B CA 1
ATOM 8614 C C . GLY B 1 76 ? 17.389 29.576 29.479 1.000 11.189 69 GLY B C 1
ATOM 8615 O O . GLY B 1 76 ? 18.366 30.223 29.091 1.000 11.128 69 GLY B O 1
ATOM 8619 N N . LEU B 1 77 ? 16.308 30.175 29.995 1.000 10.689 70 LEU B N 1
ATOM 8620 C CA . LEU B 1 77 ? 16.311 31.607 30.259 1.000 10.332 70 LEU B CA 1
ATOM 8621 C C . LEU B 1 77 ? 17.505 31.983 31.132 1.000 9.930 70 LEU B C 1
ATOM 8622 O O . LEU B 1 77 ? 17.830 31.291 32.103 1.000 10.916 70 LEU B O 1
ATOM 8638 N N . LYS B 1 78 ? 18.076 33.150 30.809 1.000 10.556 71 LYS B N 1
ATOM 8639 C CA . LYS B 1 78 ? 19.074 33.784 31.648 1.000 10.855 71 LYS B CA 1
ATOM 8640 C C . LYS B 1 78 ? 18.408 34.639 32.723 1.000 10.442 71 LYS B C 1
ATOM 8641 O O . LYS B 1 78 ? 18.985 34.850 33.794 1.000 11.097 71 LYS B O 1
ATOM 8660 N N . ALA B 1 79 ? 17.200 35.137 32.436 1.000 9.958 72 ALA B N 1
ATOM 8661 C CA . ALA B 1 79 ? 16.518 36.049 33.331 1.000 9.234 72 ALA B CA 1
ATOM 8662 C C . ALA B 1 79 ? 15.012 35.884 33.182 1.000 9.348 72 ALA B C 1
ATOM 8663 O O . ALA B 1 79 ? 14.539 35.424 32.138 1.000 9.633 72 ALA B O 1
ATOM 8670 N N . TYR B 1 80 ? 14.291 36.300 34.232 1.000 8.941 73 TYR B N 1
ATOM 8671 C CA . TYR B 1 80 ? 12.842 36.233 34.269 1.000 8.899 73 TYR B CA 1
ATOM 8672 C C . TYR B 1 80 ? 12.357 37.551 34.854 1.000 9.556 73 TYR B C 1
ATOM 8673 O O . TYR B 1 80 ? 12.752 37.920 35.968 1.000 9.347 73 TYR B O 1
ATOM 8691 N N . ARG B 1 81 ? 11.536 38.268 34.077 1.000 9.115 74 ARG B N 1
ATOM 8692 C CA . ARG B 1 81 ? 10.925 39.506 34.517 1.000 9.216 74 ARG B CA 1
ATOM 8693 C C . ARG B 1 81 ? 9.494 39.236 34.956 1.000 9.329 74 ARG B C 1
ATOM 8694 O O . ARG B 1 81 ? 8.696 38.706 34.191 1.000 9.847 74 ARG B O 1
ATOM 8715 N N . PHE B 1 82 ? 9.199 39.626 36.198 1.000 8.993 75 PHE B N 1
ATOM 8716 C CA . PHE B 1 82 ? 7.885 39.489 36.787 1.000 8.980 75 PHE B CA 1
ATOM 8717 C C . PHE B 1 82 ? 7.581 40.715 37.635 1.000 8.679 75 PHE B C 1
ATOM 8718 O O . PHE B 1 82 ? 8.483 41.502 37.935 1.000 9.339 75 PHE B O 1
ATOM 8735 N N . SER B 1 83 ? 6.309 40.879 38.035 1.000 8.493 76 SER B N 1
ATOM 8736 C CA . SER B 1 83 ? 5.952 41.995 38.903 1.000 8.390 76 SER B CA 1
ATOM 8737 C C . SER B 1 83 ? 5.537 41.462 40.273 1.000 9.089 76 SER B C 1
ATOM 8738 O O . SER B 1 83 ? 5.074 40.321 40.401 1.000 8.744 76 SER B O 1
ATOM 8746 N N . ILE B 1 84 ? 5.710 42.320 41.276 1.000 9.120 77 ILE B N 1
ATOM 8747 C CA . ILE B 1 84 ? 5.252 42.034 42.623 1.000 9.528 77 ILE B CA 1
ATOM 8748 C C . ILE B 1 84 ? 3.900 42.716 42.803 1.000 9.700 77 ILE B C 1
ATOM 8749 O O . ILE B 1 84 ? 3.742 43.882 42.442 1.000 10.881 77 ILE B O 1
ATOM 8765 N N . ALA B 1 85 ? 2.934 41.951 43.341 1.000 9.988 78 ALA B N 1
ATOM 8766 C CA . ALA B 1 85 ? 1.614 42.471 43.674 1.000 9.878 78 ALA B CA 1
ATOM 8767 C C . ALA B 1 85 ? 1.659 43.209 45.008 1.000 9.768 78 ALA B C 1
ATOM 8768 O O . ALA B 1 85 ? 1.723 42.588 46.070 1.000 10.024 78 ALA B O 1
ATOM 8775 N N . TRP B 1 86 ? 1.624 44.543 44.930 1.000 10.089 79 TRP B N 1
ATOM 8776 C CA . TRP B 1 86 ? 1.576 45.427 46.089 1.000 10.333 79 TRP B CA 1
ATOM 8777 C C . TRP B 1 86 ? 0.548 44.952 47.119 1.000 9.936 79 TRP B C 1
ATOM 8778 O O . TRP B 1 86 ? 0.854 44.917 48.316 1.000 9.542 79 TRP B O 1
ATOM 8799 N N . THR B 1 87 ? -0.637 44.525 46.657 1.000 10.140 80 THR B N 1
ATOM 8800 C CA . THR B 1 87 ? -1.698 44.106 47.571 1.000 10.732 80 THR B CA 1
ATOM 8801 C C . THR B 1 87 ? -1.406 42.807 48.319 1.000 10.647 80 THR B C 1
ATOM 8802 O O . THR B 1 87 ? -2.079 42.537 49.321 1.000 9.855 80 THR B O 1
ATOM 8813 N N . ARG B 1 88 ? -0.421 42.006 47.900 1.000 10.511 81 ARG B N 1
ATOM 8814 C CA . ARG B 1 88 ? -0.026 40.843 48.679 1.000 11.035 81 ARG B CA 1
ATOM 8815 C C . ARG B 1 88 ? 0.864 41.246 49.853 1.000 11.648 81 ARG B C 1
ATOM 8816 O O . ARG B 1 88 ? 0.901 40.508 50.835 1.000 13.083 81 ARG B O 1
ATOM 8837 N N . ILE B 1 89 ? 1.540 42.404 49.733 1.000 11.212 82 ILE B N 1
ATOM 8838 C CA . ILE B 1 89 ? 2.533 42.884 50.698 1.000 12.410 82 ILE B CA 1
ATOM 8839 C C . ILE B 1 89 ? 1.859 43.848 51.678 1.000 11.997 82 ILE B C 1
ATOM 8840 O O . ILE B 1 89 ? 2.027 43.722 52.895 1.000 12.009 82 ILE B O 1
ATOM 8856 N N . PHE B 1 90 ? 1.163 44.854 51.133 1.000 11.650 83 PHE B N 1
ATOM 8857 C CA . PHE B 1 90 ? 0.386 45.802 51.926 1.000 11.547 83 PHE B CA 1
ATOM 8858 C C . PHE B 1 90 ? -1.057 45.730 51.435 1.000 11.784 83 PHE B C 1
ATOM 8859 O O . PHE B 1 90 ? -1.433 46.459 50.509 1.000 11.405 83 PHE B O 1
ATOM 8876 N N . PRO B 1 91 ? -1.903 44.860 52.026 1.000 11.655 84 PRO B N 1
ATOM 8877 C CA . PRO B 1 91 ? -3.278 44.723 51.553 1.000 11.497 84 PRO B CA 1
ATOM 8878 C C . PRO B 1 91 ? -4.040 46.039 51.519 1.000 12.131 84 PRO B C 1
ATOM 8879 O O . PRO B 1 91 ? -4.892 46.219 50.654 1.000 12.541 84 PRO B O 1
ATOM 8890 N N . ASP B 1 92 ? -3.733 46.951 52.448 1.000 12.311 85 ASP B N 1
ATOM 8891 C CA . ASP B 1 92 ? -4.404 48.243 52.517 1.000 12.425 85 ASP B CA 1
ATOM 8892 C C . ASP B 1 92 ? -3.556 49.357 51.897 1.000 12.779 85 ASP B C 1
ATOM 8893 O O . ASP B 1 92 ? -3.853 50.542 52.065 1.000 13.609 85 ASP B O 1
ATOM 8902 N N . GLY B 1 93 ? -2.480 48.981 51.205 1.000 12.646 86 GLY B N 1
ATOM 8903 C CA . GLY B 1 93 ? -1.616 49.944 50.529 1.000 12.227 86 GLY B CA 1
ATOM 8904 C C . GLY B 1 93 ? -0.462 50.431 51.408 1.000 13.620 86 GLY B C 1
ATOM 8905 O O . GLY B 1 93 ? 0.648 50.661 50.933 1.000 13.294 86 GLY B O 1
ATOM 8909 N N . PHE B 1 94 ? -0.758 50.654 52.688 1.000 15.392 87 PHE B N 1
ATOM 8910 C CA . PHE B 1 94 ? 0.242 51.014 53.675 1.000 16.376 87 PHE B CA 1
ATOM 8911 C C . PHE B 1 94 ? -0.184 50.369 54.986 1.000 16.876 87 PHE B C 1
ATOM 8912 O O . PHE B 1 94 ? -1.267 49.804 55.058 1.000 18.071 87 PHE B O 1
ATOM 8929 N N . GLY B 1 95 ? 0.689 50.463 55.995 1.000 17.619 88 GLY B N 1
ATOM 8930 C CA . GLY B 1 95 ? 0.382 49.981 57.328 1.000 19.748 88 GLY B CA 1
ATOM 8931 C C . GLY B 1 95 ? 0.890 48.564 57.534 1.000 19.494 88 GLY B C 1
ATOM 8932 O O . GLY B 1 95 ? 2.094 48.324 57.524 1.000 21.501 88 GLY B O 1
ATOM 8936 N N . THR B 1 96 ? -0.041 47.637 57.734 1.000 20.735 89 THR B N 1
ATOM 8937 C CA . THR B 1 96 ? 0.294 46.278 58.109 1.000 21.019 89 THR B CA 1
ATOM 8938 C C . THR B 1 96 ? 0.917 45.536 56.931 1.000 20.170 89 THR B C 1
ATOM 8939 O O . THR B 1 96 ? 0.345 45.508 55.845 1.000 21.181 89 THR B O 1
ATOM 8950 N N . VAL B 1 97 ? 2.075 44.932 57.176 1.000 19.536 90 VAL B N 1
ATOM 8951 C CA . VAL B 1 97 ? 2.749 44.131 56.168 1.000 18.965 90 VAL B CA 1
ATOM 8952 C C . VAL B 1 97 ? 2.277 42.688 56.289 1.000 18.922 90 VAL B C 1
ATOM 8953 O O . VAL B 1 97 ? 2.197 42.147 57.392 1.000 20.233 90 VAL B O 1
ATOM 8966 N N . ASN B 1 98 ? 1.997 42.051 55.145 1.000 16.879 91 ASN B N 1
ATOM 8967 C CA . ASN B 1 98 ? 1.457 40.702 55.114 1.000 15.965 91 ASN B CA 1
ATOM 8968 C C . ASN B 1 98 ? 2.571 39.680 54.905 1.000 16.231 91 ASN B C 1
ATOM 8969 O O . ASN B 1 98 ? 3.180 39.605 53.837 1.000 14.018 91 ASN B O 1
ATOM 8980 N N . GLN B 1 99 ? 2.820 38.850 55.926 1.000 17.095 92 GLN B N 1
ATOM 8981 C CA . GLN B 1 99 ? 3.938 37.923 55.867 1.000 18.508 92 GLN B CA 1
ATOM 8982 C C . GLN B 1 99 ? 3.716 36.835 54.819 1.000 17.404 92 GLN B C 1
ATOM 8983 O O . GLN B 1 99 ? 4.687 36.344 54.256 1.000 16.243 92 GLN B O 1
ATOM 8997 N N . LYS B 1 100 ? 2.464 36.440 54.549 1.000 17.018 93 LYS B N 1
ATOM 8998 C CA . LYS B 1 100 ? 2.225 35.380 53.586 1.000 17.039 93 LYS B CA 1
ATOM 8999 C C . LYS B 1 100 ? 2.568 35.860 52.178 1.000 14.976 93 LYS B C 1
ATOM 9000 O O . LYS B 1 100 ? 3.042 35.078 51.364 1.000 15.013 93 LYS B O 1
ATOM 9019 N N . GLY B 1 101 ? 2.323 37.146 51.903 1.000 14.138 94 GLY B N 1
ATOM 9020 C CA . GLY B 1 101 ? 2.703 37.715 50.618 1.000 13.823 94 GLY B CA 1
ATOM 9021 C C . GLY B 1 101 ? 4.216 37.722 50.412 1.000 13.584 94 GLY B C 1
ATOM 9022 O O . GLY B 1 101 ? 4.702 37.297 49.364 1.000 13.855 94 GLY B O 1
ATOM 9026 N N . LEU B 1 102 ? 4.961 38.177 51.433 1.000 14.130 95 LEU B N 1
ATOM 9027 C CA . LEU B 1 102 ? 6.415 38.127 51.406 1.000 14.376 95 LEU B CA 1
ATOM 9028 C C . LEU B 1 102 ? 6.909 36.695 51.208 1.000 14.524 95 LEU B C 1
ATOM 9029 O O . LEU B 1 102 ? 7.855 36.484 50.455 1.000 14.431 95 LEU B O 1
ATOM 9045 N N . GLU B 1 103 ? 6.276 35.718 51.877 1.000 14.181 96 GLU B N 1
ATOM 9046 C CA . GLU B 1 103 ? 6.681 34.324 51.784 1.000 15.050 96 GLU B CA 1
ATOM 9047 C C . GLU B 1 103 ? 6.587 33.817 50.339 1.000 13.804 96 GLU B C 1
ATOM 9048 O O . GLU B 1 103 ? 7.422 33.030 49.886 1.000 12.877 96 GLU B O 1
ATOM 9060 N N . PHE B 1 104 ? 5.520 34.210 49.620 1.000 13.668 97 PHE B N 1
ATOM 9061 C CA . PHE B 1 104 ? 5.380 33.791 48.239 1.000 12.891 97 PHE B CA 1
ATOM 9062 C C . PHE B 1 104 ? 6.563 34.297 47.409 1.000 11.627 97 PHE B C 1
ATOM 9063 O O . PHE B 1 104 ? 7.176 33.539 46.677 1.000 12.212 97 PHE B O 1
ATOM 9080 N N . TYR B 1 105 ? 6.867 35.594 47.485 1.000 11.227 98 TYR B N 1
ATOM 9081 C CA . TYR B 1 105 ? 7.930 36.143 46.650 1.000 10.029 98 TYR B CA 1
ATOM 9082 C C . TYR B 1 105 ? 9.290 35.628 47.126 1.000 10.433 98 TYR B C 1
ATOM 9083 O O . TYR B 1 105 ? 10.172 35.393 46.308 1.000 10.746 98 TYR B O 1
ATOM 9101 N N . ASP B 1 106 ? 9.451 35.370 48.426 1.000 11.843 99 ASP B N 1
ATOM 9102 C CA . ASP B 1 106 ? 10.644 34.690 48.905 1.000 12.502 99 ASP B CA 1
ATOM 9103 C C . ASP B 1 106 ? 10.848 33.351 48.189 1.000 12.085 99 ASP B C 1
ATOM 9104 O O . ASP B 1 106 ? 11.946 33.051 47.721 1.000 12.909 99 ASP B O 1
ATOM 9113 N N . ARG B 1 107 ? 9.790 32.533 48.128 1.000 12.602 100 ARG B N 1
ATOM 9114 C CA . ARG B 1 107 ? 9.865 31.208 47.543 1.000 13.348 100 ARG B CA 1
ATOM 9115 C C . ARG B 1 107 ? 10.152 31.301 46.045 1.000 12.292 100 ARG B C 1
ATOM 9116 O O . ARG B 1 107 ? 10.968 30.550 45.516 1.000 12.391 100 ARG B O 1
ATOM 9137 N N . LEU B 1 108 ? 9.451 32.210 45.368 1.000 11.940 101 LEU B N 1
ATOM 9138 C CA . LEU B 1 108 ? 9.649 32.373 43.937 1.000 12.617 101 LEU B CA 1
ATOM 9139 C C . LEU B 1 108 ? 11.084 32.796 43.625 1.000 11.933 101 LEU B C 1
ATOM 9140 O O . LEU B 1 108 ? 11.733 32.206 42.760 1.000 11.735 101 LEU B O 1
ATOM 9156 N N . ILE B 1 109 ? 11.557 33.853 44.287 1.000 11.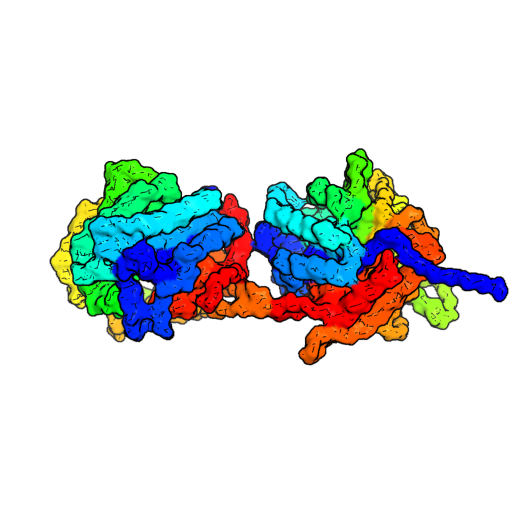393 102 ILE B N 1
ATOM 9157 C CA . ILE B 1 109 ? 12.890 34.370 44.041 1.000 12.362 102 ILE B CA 1
ATOM 9158 C C . ILE B 1 109 ? 13.948 33.319 44.392 1.000 12.273 102 ILE B C 1
ATOM 9159 O O . ILE B 1 109 ? 14.890 33.132 43.628 1.000 12.379 102 ILE B O 1
ATOM 9175 N N . ASN B 1 110 ? 13.784 32.631 45.526 1.000 13.512 103 ASN B N 1
ATOM 9176 C CA . ASN B 1 110 ? 14.706 31.565 45.898 1.000 14.966 103 ASN B CA 1
ATOM 9177 C C . ASN B 1 110 ? 14.741 30.474 44.829 1.000 14.786 103 ASN B C 1
ATOM 9178 O O . ASN B 1 110 ? 15.810 29.933 44.532 1.000 15.410 103 ASN B O 1
ATOM 9189 N N . LYS B 1 111 ? 13.582 30.142 44.234 1.000 14.178 104 LYS B N 1
ATOM 9190 C CA . LYS B 1 111 ? 13.545 29.073 43.251 1.000 15.285 104 LYS B CA 1
ATOM 9191 C C . LYS B 1 111 ? 14.230 29.514 41.956 1.000 14.048 104 LYS B C 1
ATOM 9192 O O . LYS B 1 111 ? 14.929 28.730 41.321 1.000 12.842 104 LYS B O 1
ATOM 9211 N N . LEU B 1 112 ? 14.022 30.772 41.551 1.000 12.676 105 LEU B N 1
ATOM 9212 C CA . LEU B 1 112 ? 14.701 31.300 40.381 1.000 12.027 105 LEU B CA 1
ATOM 9213 C C . LEU B 1 112 ? 16.212 31.238 40.564 1.000 13.175 105 LEU B C 1
ATOM 9214 O O . LEU B 1 112 ? 16.923 30.754 39.689 1.000 13.108 105 LEU B O 1
ATOM 9230 N N . VAL B 1 113 ? 16.683 31.682 41.731 1.000 13.452 106 VAL B N 1
ATOM 9231 C CA . VAL B 1 113 ? 18.113 31.725 42.012 1.000 15.979 106 VAL B CA 1
ATOM 9232 C C . VAL B 1 113 ? 18.712 30.316 42.048 1.000 15.578 106 VAL B C 1
ATOM 9233 O O . VAL B 1 113 ? 19.775 30.090 41.465 1.000 16.951 106 VAL B O 1
ATOM 9246 N N . GLU B 1 114 ? 18.019 29.378 42.691 1.000 16.097 107 GLU B N 1
ATOM 9247 C CA . GLU B 1 114 ? 18.425 27.981 42.765 1.000 18.266 107 GLU B CA 1
ATOM 9248 C C . GLU B 1 114 ? 18.624 27.417 41.352 1.000 18.841 107 GLU B C 1
ATOM 9249 O O . GLU B 1 114 ? 19.467 26.551 41.124 1.000 17.958 107 GLU B O 1
ATOM 9261 N N . ASN B 1 115 ? 17.809 27.884 40.396 1.000 17.239 108 ASN B N 1
ATOM 9262 C CA . ASN B 1 115 ? 17.851 27.398 39.028 1.000 17.524 108 ASN B CA 1
ATOM 9263 C C . ASN B 1 115 ? 18.753 28.241 38.129 1.000 17.003 108 ASN B C 1
ATOM 9264 O O . ASN B 1 115 ? 18.811 28.005 36.918 1.000 19.369 108 ASN B O 1
ATOM 9275 N N . GLY B 1 116 ? 19.484 29.211 38.679 1.000 15.884 109 GLY B N 1
ATOM 9276 C CA . GLY B 1 116 ? 20.420 29.982 37.886 1.000 15.873 109 GLY B CA 1
ATOM 9277 C C . GLY B 1 116 ? 19.765 31.034 36.988 1.000 14.983 109 GLY B C 1
ATOM 9278 O O . GLY B 1 116 ? 20.372 31.486 36.015 1.000 17.139 109 GLY B O 1
ATOM 9282 N N . ILE B 1 117 ? 18.526 31.431 37.306 1.000 13.413 110 ILE B N 1
ATOM 9283 C CA . ILE B 1 117 ? 17.807 32.434 36.531 1.000 13.046 110 ILE B CA 1
ATOM 9284 C C . ILE B 1 117 ? 17.812 33.752 37.294 1.000 12.619 110 ILE B C 1
ATOM 9285 O O . ILE B 1 117 ? 17.426 33.779 38.467 1.000 13.140 110 ILE B O 1
ATOM 9301 N N . GLU B 1 118 ? 18.257 34.821 36.633 1.000 11.912 111 GLU B N 1
ATOM 9302 C CA . GLU B 1 118 ? 18.318 36.140 37.239 1.000 12.020 111 GLU B CA 1
ATOM 9303 C C . GLU B 1 118 ? 16.908 36.726 37.346 1.000 11.773 111 GLU B C 1
ATOM 9304 O O . GLU B 1 118 ? 16.247 36.937 36.327 1.000 11.183 111 GLU B O 1
ATOM 9316 N N . PRO B 1 119 ? 16.416 37.045 38.567 1.000 10.960 112 PRO B N 1
ATOM 9317 C CA . PRO B 1 119 ? 15.118 37.695 38.717 1.000 10.746 112 PRO B CA 1
ATOM 9318 C C . PRO B 1 119 ? 15.231 39.184 38.419 1.000 11.341 112 PRO B C 1
ATOM 9319 O O . PRO B 1 119 ? 16.144 39.860 38.898 1.000 12.782 112 PRO B O 1
ATOM 9330 N N . VAL B 1 120 ? 14.287 39.697 37.616 1.000 10.435 113 VAL B N 1
ATOM 9331 C CA . VAL B 1 120 ? 14.188 41.114 37.302 1.000 10.042 113 VAL B CA 1
ATOM 9332 C C . VAL B 1 120 ? 12.773 41.539 37.685 1.000 10.781 113 VAL B C 1
ATOM 9333 O O . VAL B 1 120 ? 11.808 40.949 37.200 1.000 10.729 113 VAL B O 1
ATOM 9346 N N . VAL B 1 121 ? 12.654 42.498 38.612 1.000 9.756 114 VAL B N 1
ATOM 9347 C CA . VAL B 1 121 ? 11.375 42.761 39.237 1.000 9.801 114 VAL B CA 1
ATOM 9348 C C . VAL B 1 121 ? 10.828 44.108 38.787 1.000 9.369 114 VAL B C 1
ATOM 9349 O O . VAL B 1 121 ? 11.487 45.131 38.952 1.000 9.521 114 VAL B O 1
ATOM 9362 N N . THR B 1 122 ? 9.582 44.077 38.288 1.000 9.016 115 THR B N 1
ATOM 9363 C CA . THR B 1 122 ? 8.757 45.246 38.109 1.000 8.936 115 THR B CA 1
ATOM 9364 C C . THR B 1 122 ? 7.993 45.517 39.401 1.000 8.494 115 THR B C 1
ATOM 9365 O O . THR B 1 122 ? 7.175 44.693 39.832 1.000 8.925 115 THR B O 1
ATOM 9376 N N . LEU B 1 123 ? 8.218 46.693 39.996 1.000 8.674 116 LEU B N 1
ATOM 9377 C CA . LEU B 1 123 ? 7.587 47.044 41.265 1.000 8.723 116 LEU B CA 1
ATOM 9378 C C . LEU B 1 123 ? 6.106 47.366 41.081 1.000 9.107 116 LEU B C 1
ATOM 9379 O O . LEU B 1 123 ? 5.299 46.998 41.921 1.000 9.889 116 LEU B O 1
ATOM 9395 N N . TYR B 1 124 ? 5.738 47.991 39.959 1.000 8.949 117 TYR B N 1
ATOM 9396 C CA . TYR B 1 124 ? 4.353 48.367 39.720 1.000 8.746 117 TYR B CA 1
ATOM 9397 C C . TYR B 1 124 ? 3.984 48.063 38.269 1.000 8.648 117 TYR B C 1
ATOM 9398 O O . TYR B 1 124 ? 4.395 48.775 37.344 1.000 9.320 117 TYR B O 1
ATOM 9416 N N . HIS B 1 125 ? 3.136 47.040 38.118 1.000 8.411 118 HIS B N 1
ATOM 9417 C CA . HIS B 1 125 ? 2.585 46.642 36.827 1.000 8.192 118 HIS B CA 1
ATOM 9418 C C . HIS B 1 125 ? 1.058 46.671 36.916 1.000 9.120 118 HIS B C 1
ATOM 9419 O O . HIS B 1 125 ? 0.398 45.694 36.591 1.000 8.482 118 HIS B O 1
ATOM 9434 N N . TRP B 1 126 ? 0.529 47.798 37.421 1.000 9.504 119 TRP B N 1
ATOM 9435 C CA . TRP B 1 126 ? -0.829 48.295 37.193 1.000 10.065 119 TRP B CA 1
ATOM 9436 C C . TRP B 1 126 ? -1.812 47.945 38.312 1.000 11.088 119 TRP B C 1
ATOM 9437 O O . TRP B 1 126 ? -2.959 48.392 38.244 1.000 11.357 119 TRP B O 1
ATOM 9458 N N . ASP B 1 127 ? -1.372 47.179 39.317 1.000 11.433 120 ASP B N 1
ATOM 9459 C CA . ASP B 1 127 ? -2.289 46.590 40.288 1.000 11.023 120 ASP B CA 1
ATOM 9460 C C . ASP B 1 127 ? -2.291 47.379 41.597 1.000 10.772 120 ASP B C 1
ATOM 9461 O O . ASP B 1 127 ? -1.980 46.847 42.654 1.000 10.923 120 ASP B O 1
ATOM 9470 N N . LEU B 1 128 ? -2.664 48.654 41.522 1.000 10.456 121 LEU B N 1
ATOM 9471 C CA . LEU B 1 128 ? -2.741 49.508 42.693 1.000 10.411 121 LEU B CA 1
ATOM 9472 C C . LEU B 1 128 ? -3.724 48.935 43.703 1.000 10.674 121 LEU B C 1
ATOM 9473 O O . LEU B 1 128 ? -4.831 48.529 43.360 1.000 10.482 121 LEU B O 1
ATOM 9489 N N . PRO B 1 129 ? -3.386 48.955 45.005 1.000 10.041 122 PRO B N 1
ATOM 9490 C CA . PRO B 1 129 ? -4.370 48.671 46.052 1.000 10.424 122 PRO B CA 1
ATOM 9491 C C . PRO B 1 129 ? -5.636 49.514 45.904 1.000 10.211 122 PRO B C 1
ATOM 9492 O O . PRO B 1 129 ? -5.566 50.737 45.808 1.000 10.914 122 PRO B O 1
ATOM 9503 N N . GLN B 1 130 ? -6.793 48.847 45.931 1.000 10.483 123 GLN B N 1
ATOM 9504 C CA . GLN B 1 130 ? -8.062 49.545 45.816 1.000 11.172 123 GLN B CA 1
ATOM 9505 C C . GLN B 1 130 ? -8.217 50.524 46.982 1.000 11.030 123 GLN B C 1
ATOM 9506 O O . GLN B 1 130 ? -8.779 51.597 46.800 1.000 11.436 123 GLN B O 1
ATOM 9520 N N . LYS B 1 131 ? -7.707 50.187 48.180 1.000 11.461 124 LYS B N 1
ATOM 9521 C CA . LYS B 1 131 ? -7.825 51.105 49.306 1.000 12.140 124 LYS B CA 1
ATOM 9522 C C . LYS B 1 131 ? -7.114 52.429 49.023 1.000 12.314 124 LYS B C 1
ATOM 9523 O O . LYS B 1 131 ? -7.489 53.466 49.583 1.000 13.108 124 LYS B O 1
ATOM 9542 N N . LEU B 1 132 ? -6.095 52.416 48.149 1.000 11.472 125 LEU B N 1
ATOM 9543 C CA . LEU B 1 132 ? -5.437 53.664 47.783 1.000 11.668 125 LEU B CA 1
ATOM 9544 C C . LEU B 1 132 ? -6.211 54.400 46.698 1.000 11.908 125 LEU B C 1
ATOM 9545 O O . LEU B 1 132 ? -6.243 55.627 46.700 1.000 11.458 125 LEU B O 1
ATOM 9561 N N . GLN B 1 133 ? -6.864 53.672 45.783 1.000 11.366 126 GLN B N 1
ATOM 9562 C CA . GLN B 1 133 ? -7.717 54.325 44.800 1.000 12.236 126 GLN B CA 1
ATOM 9563 C C . GLN B 1 133 ? -8.883 55.011 45.511 1.000 13.174 126 GLN B C 1
ATOM 9564 O O . GLN B 1 133 ? -9.349 56.064 45.078 1.000 14.259 126 GLN B O 1
ATOM 9578 N N . ASP B 1 134 ? -9.307 54.429 46.643 1.000 13.324 127 ASP B N 1
ATOM 9579 C CA . ASP B 1 134 ? -10.414 54.982 47.411 1.000 13.898 127 ASP B CA 1
ATOM 9580 C C . ASP B 1 134 ? -10.086 56.386 47.913 1.000 14.292 127 ASP B C 1
ATOM 9581 O O . ASP B 1 134 ? -11.014 57.149 48.162 1.000 15.312 127 ASP B O 1
ATOM 9590 N N . ILE B 1 135 ? -8.796 56.732 48.055 1.000 14.905 128 ILE B N 1
ATOM 9591 C CA . ILE B 1 135 ? -8.415 58.078 48.464 1.000 14.929 128 ILE B CA 1
ATOM 9592 C C . ILE B 1 135 ? -7.771 58.837 47.304 1.000 15.334 128 ILE B C 1
ATOM 9593 O O . ILE B 1 135 ? -7.055 59.809 47.527 1.000 17.980 128 ILE B O 1
ATOM 9609 N N . GLY B 1 136 ? -8.072 58.428 46.064 1.000 14.636 129 GLY B N 1
ATOM 9610 C CA . GLY B 1 136 ? -7.687 59.193 44.891 1.000 14.933 129 GLY B CA 1
ATOM 9611 C C . GLY B 1 136 ? -6.597 58.535 44.046 1.000 14.169 129 GLY B C 1
ATOM 9612 O O . GLY B 1 136 ? -6.269 59.040 42.969 1.000 15.067 129 GLY B O 1
ATOM 9616 N N . GLY B 1 137 ? -6.046 57.414 44.521 1.000 13.030 130 GLY B N 1
ATOM 9617 C CA . GLY B 1 137 ? -5.061 56.688 43.728 1.000 12.943 130 GLY B CA 1
ATOM 9618 C C . GLY B 1 137 ? -3.894 57.579 43.299 1.000 12.210 130 GLY B C 1
ATOM 9619 O O . GLY B 1 137 ? -3.356 58.341 44.100 1.000 13.020 130 GLY B O 1
ATOM 9623 N N . TRP B 1 138 ? -3.469 57.423 42.039 1.000 11.201 131 TRP B N 1
ATOM 9624 C CA . TRP B 1 138 ? -2.290 58.101 41.526 1.000 11.235 131 TRP B CA 1
ATOM 9625 C C . TRP B 1 138 ? -2.511 59.610 41.413 1.000 12.760 131 TRP B C 1
ATOM 9626 O O . TRP B 1 138 ? -1.544 60.326 41.209 1.000 14.090 131 TRP B O 1
ATOM 9647 N N . ALA B 1 139 ? -3.756 60.089 41.538 1.000 13.485 132 ALA B N 1
ATOM 9648 C CA . ALA B 1 139 ? -4.026 61.523 41.545 1.000 14.964 132 ALA B CA 1
ATOM 9649 C C . ALA B 1 139 ? -3.770 62.159 42.914 1.000 17.585 132 ALA B C 1
ATOM 9650 O O . ALA B 1 139 ? -3.690 63.388 43.009 1.000 21.357 132 ALA B O 1
ATOM 9657 N N . ASN B 1 140 ? -3.633 61.347 43.971 1.000 16.789 133 ASN B N 1
ATOM 9658 C CA . ASN B 1 140 ? -3.370 61.837 45.315 1.000 17.799 133 ASN B CA 1
ATOM 9659 C C . ASN B 1 140 ? -1.859 61.971 45.500 1.000 17.797 133 ASN B C 1
ATOM 9660 O O . ASN B 1 140 ? -1.143 60.978 45.433 1.000 16.422 133 ASN B O 1
ATOM 9671 N N . PRO B 1 141 ? -1.318 63.185 45.745 1.000 18.143 134 PRO B N 1
ATOM 9672 C CA . PRO B 1 141 ? 0.129 63.368 45.877 1.000 19.309 134 PRO B CA 1
ATOM 9673 C C . PRO B 1 141 ? 0.799 62.473 46.914 1.000 19.903 134 PRO B C 1
ATOM 9674 O O . PRO B 1 141 ? 1.983 62.178 46.782 1.000 19.160 134 PRO B O 1
ATOM 9685 N N . GLU B 1 142 ? 0.052 62.049 47.946 1.000 19.217 135 GLU B N 1
ATOM 9686 C CA . GLU B 1 142 ? 0.611 61.197 48.982 1.000 21.644 135 GLU B CA 1
ATOM 9687 C C . GLU B 1 142 ? 0.915 59.804 48.428 1.000 19.867 135 GLU B C 1
ATOM 9688 O O . GLU B 1 142 ? 1.612 59.030 49.073 1.000 18.233 135 GLU B O 1
ATOM 9700 N N . ILE B 1 143 ? 0.392 59.481 47.231 1.000 18.245 136 ILE B N 1
ATOM 9701 C CA . ILE B 1 143 ? 0.684 58.201 46.596 1.000 18.623 136 ILE B CA 1
ATOM 9702 C C . ILE B 1 143 ? 2.185 57.996 46.400 1.000 17.365 136 ILE B C 1
ATOM 9703 O O . ILE B 1 143 ? 2.661 56.857 46.437 1.000 16.497 136 ILE B O 1
ATOM 9719 N N . VAL B 1 144 ? 2.920 59.078 46.152 1.000 17.294 137 VAL B N 1
ATOM 9720 C CA . VAL B 1 144 ? 4.351 59.002 45.945 1.000 16.609 137 VAL B CA 1
ATOM 9721 C C . VAL B 1 144 ? 4.997 58.367 47.174 1.000 16.664 137 VAL B C 1
ATOM 9722 O O . VAL B 1 144 ? 5.908 57.551 47.053 1.000 16.494 137 VAL B O 1
ATOM 9735 N N . ASN B 1 145 ? 4.533 58.756 48.366 1.000 15.025 138 ASN B N 1
ATOM 9736 C CA . ASN B 1 145 ? 5.107 58.250 49.597 1.000 15.073 138 ASN B CA 1
ATOM 9737 C C . ASN B 1 145 ? 4.682 56.805 49.859 1.000 12.987 138 ASN B C 1
ATOM 9738 O O . ASN B 1 145 ? 5.503 55.997 50.277 1.000 12.581 138 ASN B O 1
ATOM 9749 N N . TYR B 1 146 ? 3.418 56.467 49.604 1.000 11.963 139 TYR B N 1
ATOM 9750 C CA . TYR B 1 146 ? 2.963 55.104 49.804 1.000 13.236 139 TYR B CA 1
ATOM 9751 C C . TYR B 1 146 ? 3.711 54.146 48.879 1.000 11.443 139 TYR B C 1
ATOM 9752 O O . TYR B 1 146 ? 4.127 53.064 49.306 1.000 10.658 139 TYR B O 1
ATOM 9770 N N . TYR B 1 147 ? 3.866 54.553 47.615 1.000 10.366 140 TYR B N 1
ATOM 9771 C CA . TYR B 1 147 ? 4.623 53.741 46.681 1.000 10.228 140 TYR B CA 1
ATOM 9772 C C . TYR B 1 147 ? 6.064 53.598 47.162 1.000 10.350 140 TYR B C 1
ATOM 9773 O O . TYR B 1 147 ? 6.633 52.497 47.131 1.000 10.676 140 TYR B O 1
ATOM 9791 N N . PHE B 1 148 ? 6.671 54.724 47.538 1.000 10.748 141 PHE B N 1
ATOM 9792 C CA . PHE B 1 148 ? 8.061 54.710 47.971 1.000 11.790 141 PHE B CA 1
ATOM 9793 C C . PHE B 1 148 ? 8.289 53.705 49.102 1.000 12.101 141 PHE B C 1
ATOM 9794 O O . PHE B 1 148 ? 9.225 52.893 49.080 1.000 11.539 141 PHE B O 1
ATOM 9811 N N . ASP B 1 149 ? 7.419 53.734 50.113 1.000 12.184 142 ASP B N 1
ATOM 9812 C CA . ASP B 1 149 ? 7.603 52.851 51.251 1.000 12.247 142 ASP B CA 1
ATOM 9813 C C . ASP B 1 149 ? 7.465 51.378 50.857 1.000 11.279 142 ASP B C 1
ATOM 9814 O O . ASP B 1 149 ? 8.223 50.541 51.329 1.000 11.640 142 ASP B O 1
ATOM 9823 N N . TYR B 1 150 ? 6.493 51.056 49.993 1.000 11.041 143 TYR B N 1
ATOM 9824 C CA . TYR B 1 150 ? 6.358 49.713 49.451 1.000 10.687 143 TYR B CA 1
ATOM 9825 C C . TYR B 1 150 ? 7.621 49.312 48.690 1.000 10.260 143 TYR B C 1
ATOM 9826 O O . TYR B 1 150 ? 8.182 48.227 48.883 1.000 9.640 143 TYR B O 1
ATOM 9844 N N . ALA B 1 151 ? 8.056 50.180 47.771 1.000 9.791 144 ALA B N 1
ATOM 9845 C CA . ALA B 1 151 ? 9.180 49.870 46.905 1.000 10.314 144 ALA B CA 1
ATOM 9846 C C . ALA B 1 151 ? 10.434 49.599 47.739 1.000 10.201 144 ALA B C 1
ATOM 9847 O O . ALA B 1 151 ? 11.154 48.633 47.487 1.000 10.410 144 ALA B O 1
ATOM 9854 N N . MET B 1 152 ? 10.696 50.454 48.728 1.000 10.607 145 MET B N 1
ATOM 9855 C CA . MET B 1 152 ? 11.937 50.308 49.479 1.000 12.315 145 MET B CA 1
ATOM 9856 C C . MET B 1 152 ? 11.892 49.048 50.352 1.000 12.069 145 MET B C 1
ATOM 9857 O O . MET B 1 152 ? 12.919 48.395 50.547 1.000 11.899 145 MET B O 1
ATOM 9871 N N . LEU B 1 153 ? 10.714 48.665 50.856 1.000 11.685 146 LEU B N 1
ATOM 9872 C CA . LEU B 1 153 ? 10.606 47.443 51.636 1.000 11.804 146 LEU B CA 1
ATOM 9873 C C . LEU B 1 153 ? 11.045 46.254 50.784 1.000 11.384 146 LEU B C 1
ATOM 9874 O O . LEU B 1 153 ? 11.863 45.427 51.195 1.000 11.258 146 LEU B O 1
ATOM 9890 N N . VAL B 1 154 ? 10.515 46.161 49.553 1.000 11.142 147 VAL B N 1
ATOM 9891 C CA A VAL B 1 154 ? 10.808 44.980 48.752 0.500 11.041 147 VAL B CA 1
ATOM 9892 C CA B VAL B 1 154 ? 10.772 45.046 48.658 0.500 11.167 147 VAL B CA 1
ATOM 9893 C C . VAL B 1 154 ? 12.227 45.052 48.186 1.000 10.663 147 VAL B C 1
ATOM 9894 O O . VAL B 1 154 ? 12.895 44.019 48.119 1.000 10.072 147 VAL B O 1
ATOM 9918 N N . ILE B 1 155 ? 12.733 46.242 47.831 1.000 10.189 148 ILE B N 1
ATOM 9919 C CA . ILE B 1 155 ? 14.111 46.338 47.389 1.000 10.436 148 ILE B CA 1
ATOM 9920 C C . ILE B 1 155 ? 15.025 45.873 48.519 1.000 10.115 148 ILE B C 1
ATOM 9921 O O . ILE B 1 155 ? 15.928 45.088 48.291 1.000 10.083 148 ILE B O 1
ATOM 9937 N N . ASN B 1 156 ? 14.792 46.360 49.739 1.000 10.101 149 ASN B N 1
ATOM 9938 C CA . ASN B 1 156 ? 15.692 46.007 50.826 1.000 10.762 149 ASN B CA 1
ATOM 9939 C C . ASN B 1 156 ? 15.600 44.516 51.149 1.000 10.832 149 ASN B C 1
ATOM 9940 O O . ASN B 1 156 ? 16.604 43.906 51.498 1.000 11.799 149 ASN B O 1
ATOM 9951 N N . ARG B 1 157 ? 14.418 43.910 50.998 1.000 10.102 150 ARG B N 1
ATOM 9952 C CA . ARG B 1 157 ? 14.256 42.494 51.288 1.000 10.873 150 ARG B CA 1
ATOM 9953 C C . ARG B 1 157 ? 15.005 41.626 50.277 1.000 11.205 150 ARG B C 1
ATOM 9954 O O . ARG B 1 157 ? 15.595 40.622 50.665 1.000 12.091 150 ARG B O 1
ATOM 9975 N N . TYR B 1 158 ? 15.003 42.003 48.985 1.000 10.499 151 TYR B N 1
ATOM 9976 C CA . TYR B 1 158 ? 15.439 41.087 47.939 1.000 10.687 151 TYR B CA 1
ATOM 9977 C C . TYR B 1 158 ? 16.717 41.503 47.221 1.000 11.306 151 TYR B C 1
ATOM 9978 O O . TYR B 1 158 ? 17.157 40.776 46.322 1.000 11.651 151 TYR B O 1
ATOM 9996 N N . LYS B 1 159 ? 17.331 42.638 47.606 1.000 10.995 152 LYS B N 1
ATOM 9997 C CA . LYS B 1 159 ? 18.488 43.182 46.905 1.000 11.357 152 LYS B CA 1
ATOM 9998 C C . LYS B 1 159 ? 19.694 42.239 46.865 1.000 12.120 152 LYS B C 1
ATOM 9999 O O . LYS B 1 159 ? 20.533 42.413 45.990 1.000 12.337 152 LYS B O 1
ATOM 10018 N N . ASP B 1 160 ? 19.785 41.251 47.764 1.000 13.030 153 ASP B N 1
ATOM 10019 C CA . ASP B 1 160 ? 20.850 40.259 47.696 1.000 15.600 153 ASP B CA 1
ATOM 10020 C C . ASP B 1 160 ? 20.719 39.386 46.447 1.000 15.854 153 ASP B C 1
ATOM 10021 O O . ASP B 1 160 ? 21.731 38.918 45.919 1.000 16.714 153 ASP B O 1
ATOM 10030 N N . LYS B 1 161 ? 19.485 39.217 45.938 1.000 14.431 154 LYS B N 1
ATOM 10031 C CA . LYS B 1 161 ? 19.239 38.277 44.845 1.000 15.532 154 LYS B CA 1
ATOM 10032 C C . LYS B 1 161 ? 18.685 38.962 43.602 1.000 14.698 154 LYS B C 1
ATOM 10033 O O . LYS B 1 161 ? 18.844 38.434 42.501 1.000 15.969 154 LYS B O 1
ATOM 10052 N N . VAL B 1 162 ? 18.029 40.118 43.778 1.000 13.300 155 VAL B N 1
ATOM 10053 C CA . VAL B 1 162 ? 17.445 40.855 42.669 1.000 12.589 155 VAL B CA 1
ATOM 10054 C C . VAL B 1 162 ? 18.275 42.117 42.467 1.000 11.877 155 VAL B C 1
ATOM 10055 O O . VAL B 1 162 ? 18.260 42.999 43.314 1.000 11.850 155 VAL B O 1
ATOM 10068 N N . LYS B 1 163 ? 18.931 42.221 41.310 1.000 12.330 156 LYS B N 1
ATOM 10069 C CA . LYS B 1 163 ? 19.890 43.282 41.074 1.000 13.362 156 LYS B CA 1
ATOM 10070 C C . LYS B 1 163 ? 19.383 44.279 40.042 1.000 12.423 156 LYS B C 1
ATOM 10071 O O . LYS B 1 163 ? 20.081 45.243 39.759 1.000 13.232 156 LYS B O 1
ATOM 10090 N N . LYS B 1 164 ? 18.194 44.032 39.467 1.000 11.512 157 LYS B N 1
ATOM 10091 C CA . LYS B 1 164 ? 17.604 44.901 38.465 1.000 11.995 157 LYS B CA 1
ATOM 10092 C C . LYS B 1 164 ? 16.138 45.100 38.816 1.000 10.490 157 LYS B C 1
ATOM 10093 O O . LYS B 1 164 ? 15.392 44.130 38.938 1.000 10.756 157 LYS B O 1
ATOM 10112 N N . TRP B 1 165 ? 15.766 46.370 39.006 1.000 9.834 158 TRP B N 1
ATOM 10113 C CA . TRP B 1 165 ? 14.460 46.786 39.473 1.000 10.103 158 TRP B CA 1
ATOM 10114 C C . TRP B 1 165 ? 13.855 47.802 38.519 1.000 10.133 158 TRP B C 1
ATOM 10115 O O . TRP B 1 165 ? 14.522 48.745 38.113 1.000 10.135 158 TRP B O 1
ATOM 10136 N N . ILE B 1 166 ? 12.573 47.595 38.185 1.000 9.053 159 ILE B N 1
ATOM 10137 C CA . ILE B 1 166 ? 11.840 48.478 37.305 1.000 9.321 159 ILE B CA 1
ATOM 10138 C C . ILE B 1 166 ? 10.752 49.148 38.130 1.000 9.372 159 ILE B C 1
ATOM 10139 O O . ILE B 1 166 ? 9.914 48.459 38.694 1.000 9.952 159 ILE B O 1
ATOM 10155 N N . THR B 1 167 ? 10.792 50.477 38.222 1.000 8.533 160 THR B N 1
ATOM 10156 C CA . THR B 1 167 ? 9.859 51.200 39.071 1.000 8.908 160 THR B CA 1
ATOM 10157 C C . THR B 1 167 ? 8.432 51.029 38.565 1.000 8.828 160 THR B C 1
ATOM 10158 O O . THR B 1 167 ? 7.532 50.706 39.339 1.000 9.192 160 THR B O 1
ATOM 10169 N N . PHE B 1 168 ? 8.252 51.273 37.268 1.000 8.902 161 PHE B N 1
ATOM 10170 C CA . PHE B 1 168 ? 6.933 51.259 36.642 1.000 8.926 161 PHE B CA 1
ATOM 10171 C C . PHE B 1 168 ? 6.992 50.587 35.283 1.000 8.929 161 PHE B C 1
ATOM 10172 O O . PHE B 1 168 ? 7.956 50.766 34.539 1.000 9.364 161 PHE B O 1
ATOM 10189 N N . ASN B 1 169 ? 5.894 49.890 34.962 1.000 8.834 162 ASN B N 1
ATOM 10190 C CA . ASN B 1 169 ? 5.636 49.373 33.630 1.000 8.595 162 ASN B CA 1
ATOM 10191 C C . ASN B 1 169 ? 4.640 50.285 32.910 1.000 8.973 162 ASN B C 1
ATOM 10192 O O . ASN B 1 169 ? 3.507 50.456 33.359 1.000 9.051 162 ASN B O 1
ATOM 10203 N N . GLU B 1 170 ? 5.056 50.857 31.767 1.000 9.470 163 GLU B N 1
ATOM 10204 C CA . GLU B 1 170 ? 4.165 51.525 30.831 1.000 9.234 163 GLU B CA 1
ATOM 10205 C C . GLU B 1 170 ? 3.351 52.630 31.504 1.000 9.017 163 GLU B C 1
ATOM 10206 O O . GLU B 1 170 ? 2.119 52.600 31.510 1.000 9.010 163 GLU B O 1
ATOM 10218 N N . PRO B 1 171 ? 3.998 53.698 31.983 1.000 9.234 164 PRO B N 1
ATOM 10219 C CA . PRO B 1 171 ? 3.248 54.830 32.536 1.000 10.119 164 PRO B CA 1
ATOM 10220 C C . PRO B 1 171 ? 2.247 55.460 31.565 1.000 10.468 164 PRO B C 1
ATOM 10221 O O . PRO B 1 171 ? 1.221 55.968 32.025 1.000 10.452 164 PRO B O 1
ATOM 10232 N N . TYR B 1 172 ? 2.487 55.383 30.246 1.000 10.422 165 TYR B N 1
ATOM 10233 C CA . TYR B 1 172 ? 1.501 55.851 29.269 1.000 10.602 165 TYR B CA 1
ATOM 10234 C C . TYR B 1 172 ? 0.165 55.159 29.550 1.000 10.123 165 TYR B C 1
ATOM 10235 O O . TYR B 1 172 ? -0.889 55.791 29.560 1.000 10.316 165 TYR B O 1
ATOM 10253 N N . CYS B 1 173 ? 0.191 53.833 29.725 1.000 9.870 166 CYS B N 1
ATOM 10254 C CA . CYS B 1 173 ? -1.041 53.078 29.941 1.000 10.283 166 CYS B CA 1
ATOM 10255 C C . CYS B 1 173 ? -1.656 53.380 31.313 1.000 9.602 166 CYS B C 1
ATOM 10256 O O . CYS B 1 173 ? -2.854 53.649 31.412 1.000 9.706 166 CYS B O 1
ATOM 10264 N N . ILE B 1 174 ? -0.836 53.395 32.363 1.000 9.340 167 ILE B N 1
ATOM 10265 C CA . ILE B 1 174 ? -1.335 53.663 33.704 1.000 9.375 167 ILE B CA 1
ATOM 10266 C C . ILE B 1 174 ? -2.141 54.964 33.703 1.000 9.891 167 ILE B C 1
ATOM 10267 O O . ILE B 1 174 ? -3.265 55.025 34.218 1.000 9.517 167 ILE B O 1
ATOM 10283 N N . ALA B 1 175 ? -1.547 56.016 33.131 1.000 9.630 168 ALA B N 1
ATOM 10284 C CA . ALA B 1 175 ? -2.147 57.339 33.134 1.000 9.804 168 ALA B CA 1
ATOM 10285 C C . ALA B 1 175 ? -3.285 57.436 32.123 1.000 10.222 168 ALA B C 1
ATOM 10286 O O . ALA B 1 175 ? -4.405 57.762 32.501 1.000 11.357 168 ALA B O 1
ATOM 10293 N N . PHE B 1 176 ? -3.001 57.218 30.836 1.000 10.094 169 PHE B N 1
ATOM 10294 C CA . PHE B 1 176 ? -4.010 57.510 29.819 1.000 9.701 169 PHE B CA 1
ATOM 10295 C C . PHE B 1 176 ? -5.066 56.417 29.683 1.000 10.424 169 PHE B C 1
ATOM 10296 O O . PHE B 1 176 ? -6.255 56.727 29.514 1.000 11.391 169 PHE B O 1
ATOM 10313 N N . LEU B 1 177 ? -4.684 55.140 29.709 1.000 10.695 170 LEU B N 1
ATOM 10314 C CA . LEU B 1 177 ? -5.714 54.116 29.601 1.000 10.996 170 LEU B CA 1
ATOM 10315 C C . LEU B 1 177 ? -6.502 53.996 30.907 1.000 11.026 170 LEU B C 1
ATOM 10316 O O . LEU B 1 177 ? -7.710 53.743 30.880 1.000 11.326 170 LEU B O 1
ATOM 10332 N N . GLY B 1 178 ? -5.853 54.234 32.046 1.000 10.583 171 GLY B N 1
ATOM 10333 C CA . GLY B 1 178 ? -6.522 54.113 33.331 1.000 10.715 171 GLY B CA 1
ATOM 10334 C C . GLY B 1 178 ? -7.328 55.345 33.747 1.000 11.124 171 GLY B C 1
ATOM 10335 O O . GLY B 1 178 ? -8.325 55.164 34.447 1.000 11.064 171 GLY B O 1
ATOM 10339 N N . TYR B 1 179 ? -6.935 56.557 33.336 1.000 11.161 172 TYR B N 1
ATOM 10340 C CA . TYR B 1 179 ? -7.521 57.772 33.903 1.000 11.683 172 TYR B CA 1
ATOM 10341 C C . TYR B 1 179 ? -8.044 58.729 32.821 1.000 12.053 172 TYR B C 1
ATOM 10342 O O . TYR B 1 179 ? -8.640 59.741 33.186 1.000 12.199 172 TYR B O 1
ATOM 10360 N N . PHE B 1 180 ? -7.783 58.460 31.526 1.000 12.205 173 PHE B N 1
ATOM 10361 C CA . PHE B 1 180 ? -8.331 59.270 30.438 1.000 12.630 173 PHE B CA 1
ATOM 10362 C C . PHE B 1 180 ? -9.338 58.468 29.614 1.000 12.750 173 PHE B C 1
ATOM 10363 O O . PHE B 1 180 ? -10.494 58.871 29.490 1.000 13.343 173 PHE B O 1
ATOM 10380 N N . HIS B 1 181 ? -8.903 57.377 28.978 1.000 11.448 174 HIS B N 1
ATOM 10381 C CA . HIS B 1 181 ? -9.805 56.522 28.214 1.000 12.361 174 HIS B CA 1
ATOM 10382 C C . HIS B 1 181 ? -10.717 55.721 29.137 1.000 12.849 174 HIS B C 1
ATOM 10383 O O . HIS B 1 181 ? -11.822 55.367 28.748 1.000 13.690 174 HIS B O 1
ATOM 10398 N N . GLY B 1 182 ? -10.237 55.430 30.347 1.000 12.451 175 GLY B N 1
ATOM 10399 C CA . GLY B 1 182 ? -10.985 54.612 31.293 1.000 13.185 175 GLY B CA 1
ATOM 10400 C C . GLY B 1 182 ? -11.197 53.162 30.843 1.000 12.826 175 GLY B C 1
ATOM 10401 O O . GLY B 1 182 ? -12.111 52.499 31.331 1.000 13.911 175 GLY B O 1
ATOM 10405 N N . ILE B 1 183 ? -10.374 52.644 29.915 1.000 12.658 176 ILE B N 1
ATOM 10406 C CA . ILE B 1 183 ? -10.512 51.261 29.472 1.000 12.090 176 ILE B CA 1
ATOM 10407 C C . ILE B 1 183 ? -9.670 50.312 30.321 1.000 11.627 176 ILE B C 1
ATOM 10408 O O . ILE B 1 183 ? -9.841 49.094 30.225 1.000 11.170 176 ILE B O 1
ATOM 10424 N N . HIS B 1 184 ? -8.756 50.868 31.119 1.000 10.970 177 HIS B N 1
ATOM 10425 C CA . HIS B 1 184 ? -8.036 50.100 32.126 1.000 10.878 177 HIS B CA 1
ATOM 10426 C C . HIS B 1 184 ? -8.442 50.597 33.506 1.000 10.567 177 HIS B C 1
ATOM 10427 O O . HIS B 1 184 ? -8.912 51.728 33.638 1.000 10.328 177 HIS B O 1
ATOM 10442 N N . ALA B 1 185 ? -8.219 49.754 34.520 1.000 9.852 178 ALA B N 1
ATOM 10443 C CA . ALA B 1 185 ? -8.443 50.198 35.892 1.000 9.540 178 ALA B CA 1
ATOM 10444 C C . ALA B 1 185 ? -7.645 51.471 36.169 1.000 10.119 178 ALA B C 1
ATOM 10445 O O . ALA B 1 185 ? -6.489 51.579 35.751 1.000 10.131 178 ALA B O 1
ATOM 10451 N N . PRO B 1 186 ? -8.159 52.453 36.955 1.000 10.554 179 PRO B N 1
ATOM 10452 C CA . PRO B 1 186 ? -9.458 52.386 37.635 1.000 11.367 179 PRO B CA 1
ATOM 10453 C C . PRO B 1 186 ? -10.683 52.875 36.865 1.000 12.270 179 PRO B C 1
ATOM 10454 O O . PRO B 1 186 ? -11.758 53.013 37.438 1.000 14.120 179 PRO B O 1
ATOM 10465 N N . GLY B 1 187 ? -10.549 53.138 35.563 1.000 12.091 180 GLY B N 1
ATOM 10466 C CA . GLY B 1 187 ? -11.709 53.392 34.722 1.000 12.061 180 GLY B CA 1
ATOM 10467 C C . GLY B 1 187 ? -12.159 54.853 34.730 1.000 12.277 180 GLY B C 1
ATOM 10468 O O . GLY B 1 187 ? -13.316 55.142 34.417 1.000 13.513 180 GLY B O 1
ATOM 10472 N N . ILE B 1 188 ? -11.252 55.768 35.069 1.000 12.202 181 ILE B N 1
ATOM 10473 C CA . ILE B 1 188 ? -11.528 57.197 35.136 1.000 12.777 181 ILE B CA 1
ATOM 10474 C C . ILE B 1 188 ? -11.326 57.827 33.760 1.000 13.835 181 ILE B C 1
ATOM 10475 O O . ILE B 1 188 ? -10.568 57.321 32.924 1.000 11.790 181 ILE B O 1
ATOM 10491 N N . LYS B 1 189 ? -12.040 58.934 33.514 1.000 13.996 182 LYS B N 1
ATOM 10492 C CA . LYS B 1 189 ? -12.094 59.501 32.175 1.000 14.428 182 LYS B CA 1
ATOM 10493 C C . LYS B 1 189 ? -11.956 61.019 32.251 1.000 14.853 182 LYS B C 1
ATOM 10494 O O . LYS B 1 189 ? -12.932 61.749 32.053 1.000 15.585 182 LYS B O 1
ATOM 10513 N N . ASP B 1 190 ? -10.730 61.490 32.514 1.000 13.714 183 ASP B N 1
ATOM 10514 C CA . ASP B 1 190 ? -10.472 62.905 32.703 1.000 14.099 183 ASP B CA 1
ATOM 10515 C C . ASP B 1 190 ? -9.025 63.184 32.316 1.000 13.905 183 ASP B C 1
ATOM 10516 O O . ASP B 1 190 ? -8.102 62.785 33.019 1.000 13.364 183 ASP B O 1
ATOM 10525 N N . PHE B 1 191 ? -8.820 63.894 31.203 1.000 13.541 184 PHE B N 1
ATOM 10526 C CA . PHE B 1 191 ? -7.475 64.042 30.674 1.000 13.335 184 PHE B CA 1
ATOM 10527 C C . PHE B 1 191 ? -6.581 64.762 31.679 1.000 13.355 184 PHE B C 1
ATOM 10528 O O . PHE B 1 191 ? -5.415 64.414 31.862 1.000 12.540 184 PHE B O 1
ATOM 10545 N N . LYS B 1 192 ? -7.103 65.817 32.317 1.000 13.894 185 LYS B N 1
ATOM 10546 C CA . LYS B 1 192 ? -6.301 66.566 33.267 1.000 14.131 185 LYS B CA 1
ATOM 10547 C C . LYS B 1 192 ? -5.890 65.684 34.444 1.000 12.996 185 LYS B C 1
ATOM 10548 O O . LYS B 1 192 ? -4.781 65.827 34.954 1.000 12.951 185 LYS B O 1
ATOM 10567 N N . VAL B 1 193 ? -6.770 64.775 34.878 1.000 12.682 186 VAL B N 1
ATOM 10568 C CA . VAL B 1 193 ? -6.404 63.856 35.942 1.000 12.533 186 VAL B CA 1
ATOM 10569 C C . VAL B 1 193 ? -5.289 62.930 35.444 1.000 12.358 186 VAL B C 1
ATOM 10570 O O . VAL B 1 193 ? -4.328 62.668 36.177 1.000 12.927 186 VAL B O 1
ATOM 10583 N N . ALA B 1 194 ? -5.397 62.455 34.201 1.000 11.583 187 ALA B N 1
ATOM 10584 C CA . ALA B 1 194 ? -4.362 61.600 33.637 1.000 11.354 187 ALA B CA 1
ATOM 10585 C C . ALA B 1 194 ? -3.015 62.324 33.655 1.000 11.056 187 ALA B C 1
ATOM 10586 O O . ALA B 1 194 ? -1.988 61.717 33.928 1.000 10.318 187 ALA B O 1
ATOM 10593 N N . MET B 1 195 ? -2.987 63.633 33.363 1.000 12.200 188 MET B N 1
ATOM 10594 C CA . MET B 1 195 ? -1.717 64.346 33.393 1.000 12.296 188 MET B CA 1
ATOM 10595 C C . MET B 1 195 ? -1.178 64.456 34.828 1.000 12.525 188 MET B C 1
ATOM 10596 O O . MET B 1 195 ? 0.040 64.382 35.045 1.000 11.916 188 MET B O 1
ATOM 10610 N N . ASP B 1 196 ? -2.060 64.629 35.825 1.000 13.046 189 ASP B N 1
ATOM 10611 C CA . ASP B 1 196 ? -1.618 64.607 37.215 1.000 13.457 189 ASP B CA 1
ATOM 10612 C C . ASP B 1 196 ? -0.991 63.249 37.528 1.000 12.083 189 ASP B C 1
ATOM 10613 O O . ASP B 1 196 ? 0.002 63.160 38.251 1.000 11.675 189 ASP B O 1
ATOM 10622 N N . VAL B 1 197 ? -1.578 62.183 36.997 1.000 11.325 190 VAL B N 1
ATOM 10623 C CA . VAL B 1 197 ? -1.051 60.840 37.213 1.000 10.678 190 VAL B CA 1
ATOM 10624 C C . VAL B 1 197 ? 0.335 60.682 36.576 1.000 10.637 190 VAL B C 1
ATOM 10625 O O . VAL B 1 197 ? 1.233 60.112 37.190 1.000 10.533 190 VAL B O 1
ATOM 10638 N N . VAL B 1 198 ? 0.523 61.156 35.338 1.000 10.534 191 VAL B N 1
ATOM 10639 C CA . VAL B 1 198 ? 1.828 61.138 34.693 1.000 10.548 191 VAL B CA 1
ATOM 10640 C C . VAL B 1 198 ? 2.871 61.684 35.656 1.000 10.323 191 VAL B C 1
ATOM 10641 O O . VAL B 1 198 ? 3.907 61.055 35.882 1.000 10.281 191 VAL B O 1
ATOM 10654 N N . HIS B 1 199 ? 2.577 62.862 36.221 1.000 10.450 192 HIS B N 1
ATOM 10655 C CA . HIS B 1 199 ? 3.541 63.544 37.065 1.000 10.941 192 HIS B CA 1
ATOM 10656 C C . HIS B 1 199 ? 3.795 62.770 38.358 1.000 10.975 192 HIS B C 1
ATOM 10657 O O . HIS B 1 199 ? 4.938 62.677 38.817 1.000 11.446 192 HIS B O 1
ATOM 10672 N N . SER B 1 200 ? 2.743 62.209 38.958 1.000 11.334 193 SER B N 1
ATOM 10673 C CA . SER B 1 200 ? 2.900 61.388 40.154 1.000 11.480 193 SER B CA 1
ATOM 10674 C C . SER B 1 200 ? 3.829 60.208 39.877 1.000 10.572 193 SER B C 1
ATOM 10675 O O . SER B 1 200 ? 4.655 59.838 40.718 1.000 9.952 193 SER B O 1
ATOM 10683 N N . LEU B 1 201 ? 3.664 59.582 38.707 1.000 10.305 194 LEU B N 1
ATOM 10684 C CA . LEU B 1 201 ? 4.493 58.429 38.382 1.000 10.407 194 LEU B CA 1
ATOM 10685 C C . LEU B 1 201 ? 5.961 58.842 38.244 1.000 10.071 194 LEU B C 1
ATOM 10686 O O . LEU B 1 201 ? 6.864 58.136 38.700 1.000 10.532 194 LEU B O 1
ATOM 10702 N N . MET B 1 202 ? 6.221 59.971 37.579 1.000 10.606 195 MET B N 1
ATOM 10703 C CA . MET B 1 202 ? 7.591 60.433 37.413 1.000 11.761 195 MET B CA 1
ATOM 10704 C C . MET B 1 202 ? 8.239 60.744 38.761 1.000 11.200 195 MET B C 1
ATOM 10705 O O . MET B 1 202 ? 9.355 60.290 39.004 1.000 10.869 195 MET B O 1
ATOM 10719 N N . LEU B 1 203 ? 7.524 61.441 39.656 1.000 11.285 196 LEU B N 1
ATOM 10720 C CA . LEU B 1 203 ? 8.082 61.755 40.965 1.000 11.716 196 LEU B CA 1
ATOM 10721 C C . LEU B 1 203 ? 8.319 60.483 41.778 1.000 12.135 196 LEU B C 1
ATOM 10722 O O . LEU B 1 203 ? 9.302 60.396 42.516 1.000 12.596 196 LEU B O 1
ATOM 10738 N N . SER B 1 204 ? 7.425 59.497 41.654 1.000 10.550 197 SER B N 1
ATOM 10739 C CA . SER B 1 204 ? 7.553 58.232 42.359 1.000 10.371 197 SER B CA 1
ATOM 10740 C C . SER B 1 204 ? 8.823 57.503 41.927 1.000 10.305 197 SER B C 1
ATOM 10741 O O . SER B 1 204 ? 9.591 56.981 42.742 1.000 10.298 197 SER B O 1
ATOM 10749 N N . HIS B 1 205 ? 9.014 57.457 40.606 1.000 9.883 198 HIS B N 1
ATOM 10750 C CA . HIS B 1 205 ? 10.197 56.862 40.019 1.000 9.984 198 HIS B CA 1
ATOM 10751 C C . HIS B 1 205 ? 11.457 57.551 40.553 1.000 10.695 198 HIS B C 1
ATOM 10752 O O . HIS B 1 205 ? 12.386 56.877 40.999 1.000 10.523 198 HIS B O 1
ATOM 10767 N N . PHE B 1 206 ? 11.493 58.887 40.521 1.000 10.521 199 PHE B N 1
ATOM 10768 C CA . PHE B 1 206 ? 12.713 59.566 40.938 1.000 10.561 199 PHE B CA 1
ATOM 10769 C C . PHE B 1 206 ? 13.010 59.314 42.416 1.000 11.533 199 PHE B C 1
ATOM 10770 O O . PHE B 1 206 ? 14.189 59.282 42.789 1.000 12.074 199 PHE B O 1
ATOM 10787 N N . LYS B 1 207 ? 11.974 59.233 43.261 1.000 12.021 200 LYS B N 1
ATOM 10788 C CA . LYS B 1 207 ? 12.203 59.090 44.695 1.000 12.749 200 LYS B CA 1
ATOM 10789 C C . LYS B 1 207 ? 12.902 57.752 44.968 1.000 12.218 200 LYS B C 1
ATOM 10790 O O . LYS B 1 207 ? 13.840 57.687 45.773 1.000 12.089 200 LYS B O 1
ATOM 10809 N N . VAL B 1 208 ? 12.495 56.682 44.277 1.000 11.448 201 VAL B N 1
ATOM 10810 C CA . VAL B 1 208 ? 13.142 55.386 44.438 1.000 11.010 201 VAL B CA 1
ATOM 10811 C C . VAL B 1 208 ? 14.572 55.417 43.892 1.000 11.638 201 VAL B C 1
ATOM 10812 O O . VAL B 1 208 ? 15.501 54.938 44.541 1.000 11.762 201 VAL B O 1
ATOM 10825 N N . VAL B 1 209 ? 14.774 56.007 42.710 1.000 11.153 202 VAL B N 1
ATOM 10826 C CA . VAL B 1 209 ? 16.113 56.070 42.150 1.000 12.416 202 VAL B CA 1
ATOM 10827 C C . VAL B 1 209 ? 17.013 56.830 43.117 1.000 12.117 202 VAL B C 1
ATOM 10828 O O . VAL B 1 209 ? 18.135 56.400 43.369 1.000 12.528 202 VAL B O 1
ATOM 10841 N N . LYS B 1 210 ? 16.512 57.940 43.664 1.000 12.362 203 LYS B N 1
ATOM 10842 C CA . LYS B 1 210 ? 17.302 58.773 44.563 1.000 14.101 203 LYS B CA 1
ATOM 10843 C C . LYS B 1 210 ? 17.701 57.996 45.818 1.000 13.501 203 LYS B C 1
ATOM 10844 O O . LYS B 1 210 ? 18.852 58.075 46.264 1.000 13.239 203 LYS B O 1
ATOM 10863 N N . ALA B 1 211 ? 16.763 57.255 46.409 1.000 12.944 204 ALA B N 1
ATOM 10864 C CA . ALA B 1 211 ? 17.054 56.510 47.632 1.000 13.369 204 ALA B CA 1
ATOM 10865 C C . ALA B 1 211 ? 18.086 55.413 47.381 1.000 13.751 204 ALA B C 1
ATOM 10866 O O . ALA B 1 211 ? 19.010 55.219 48.172 1.000 13.436 204 ALA B O 1
ATOM 10873 N N . VAL B 1 212 ? 18.003 54.737 46.239 1.000 12.729 205 VAL B N 1
ATOM 10874 C CA . VAL B 1 212 ? 18.971 53.696 45.921 1.000 13.774 205 VAL B CA 1
ATOM 10875 C C . VAL B 1 212 ? 20.361 54.317 45.759 1.000 14.927 205 VAL B C 1
ATOM 10876 O O . VAL B 1 212 ? 21.364 53.771 46.235 1.000 15.377 205 VAL B O 1
ATOM 10889 N N . LYS B 1 213 ? 20.434 55.466 45.095 1.000 15.745 206 LYS B N 1
ATOM 10890 C CA . LYS B 1 213 ? 21.738 56.073 44.861 1.000 18.057 206 LYS B CA 1
ATOM 10891 C C . LYS B 1 213 ? 22.268 56.715 46.139 1.000 16.706 206 LYS B C 1
ATOM 10892 O O . LYS B 1 213 ? 23.431 56.481 46.474 1.000 17.395 206 LYS B O 1
ATOM 10911 N N . GLU B 1 214 ? 21.423 57.408 46.897 1.000 17.354 207 GLU B N 1
ATOM 10912 C CA . GLU B 1 214 ? 21.879 58.112 48.087 1.000 20.957 207 GLU B CA 1
ATOM 10913 C C . GLU B 1 214 ? 22.343 57.131 49.163 1.000 20.053 207 GLU B C 1
ATOM 10914 O O . GLU B 1 214 ? 23.305 57.425 49.878 1.000 20.200 207 GLU B O 1
ATOM 10926 N N . ASN B 1 215 ? 21.671 55.974 49.275 1.000 17.610 208 ASN B N 1
ATOM 10927 C CA . ASN B 1 215 ? 22.013 54.955 50.262 1.000 17.430 208 ASN B CA 1
ATOM 10928 C C . ASN B 1 215 ? 23.002 53.929 49.707 1.000 15.800 208 ASN B C 1
ATOM 10929 O O . ASN B 1 215 ? 23.348 52.964 50.389 1.000 14.241 208 ASN B O 1
ATOM 10940 N N . ASN B 1 216 ? 23.450 54.127 48.469 1.000 14.435 209 ASN B N 1
ATOM 10941 C CA . ASN B 1 216 ? 24.498 53.311 47.895 1.000 15.320 209 ASN B CA 1
ATOM 10942 C C . ASN B 1 216 ? 24.110 51.835 47.878 1.000 13.823 209 ASN B C 1
ATOM 10943 O O . ASN B 1 216 ? 24.925 50.946 48.132 1.000 13.706 209 ASN B O 1
ATOM 10954 N N . ILE B 1 217 ? 22.840 51.570 47.553 1.000 12.843 210 ILE B N 1
ATOM 10955 C CA . ILE B 1 217 ? 22.364 50.205 47.440 1.000 13.717 210 ILE B CA 1
ATOM 10956 C C . ILE B 1 217 ? 22.857 49.644 46.107 1.000 14.248 210 ILE B C 1
ATOM 10957 O O . ILE B 1 217 ? 22.691 50.292 45.073 1.000 14.141 210 ILE B O 1
ATOM 10973 N N . ASP B 1 218 ? 23.504 48.470 46.142 1.000 14.121 211 ASP B N 1
ATOM 10974 C CA . ASP B 1 218 ? 24.151 47.904 44.962 1.000 15.752 211 ASP B CA 1
ATOM 10975 C C . ASP B 1 218 ? 23.159 47.103 44.122 1.000 14.581 211 ASP B C 1
ATOM 10976 O O . ASP B 1 218 ? 23.270 45.878 44.006 1.000 15.258 211 ASP B O 1
ATOM 10985 N N . VAL B 1 219 ? 22.151 47.818 43.610 1.000 13.281 212 VAL B N 1
ATOM 10986 C CA . VAL B 1 219 ? 21.223 47.327 42.602 1.000 13.102 212 VAL B CA 1
ATOM 10987 C C . VAL B 1 219 ? 21.076 48.417 41.544 1.000 13.474 212 VAL B C 1
ATOM 10988 O O . VAL B 1 219 ? 21.365 49.590 41.796 1.000 14.151 212 VAL B O 1
ATOM 11001 N N . GLU B 1 220 ? 20.574 48.010 40.378 1.000 12.281 213 GLU B N 1
ATOM 11002 C CA . GLU B 1 220 ? 20.275 48.906 39.280 1.000 12.657 213 GLU B CA 1
ATOM 11003 C C . GLU B 1 220 ? 18.772 49.171 39.236 1.000 10.936 213 GLU B C 1
ATOM 11004 O O . GLU B 1 220 ? 17.983 48.245 39.410 1.000 11.799 213 GLU B O 1
ATOM 11016 N N . VAL B 1 221 ? 18.415 50.430 39.006 1.000 11.170 214 VAL B N 1
ATOM 11017 C CA . VAL B 1 221 ? 17.018 50.835 38.931 1.000 11.425 214 VAL B CA 1
ATOM 11018 C C . VAL B 1 221 ? 16.775 51.469 37.570 1.000 11.379 214 VAL B C 1
ATOM 11019 O O . VAL B 1 221 ? 17.533 52.313 37.100 1.000 11.275 214 VAL B O 1
ATOM 11032 N N . GLY B 1 222 ? 15.666 51.062 36.959 1.000 9.990 215 GLY B N 1
ATOM 11033 C CA . GLY B 1 222 ? 15.210 51.651 35.716 1.000 10.039 215 GLY B CA 1
ATOM 11034 C C . GLY B 1 222 ? 13.690 51.742 35.697 1.000 9.480 215 GLY B C 1
ATOM 11035 O O . GLY B 1 222 ? 13.037 51.627 36.735 1.000 9.573 215 GLY B O 1
ATOM 11039 N N . ILE B 1 223 ? 13.172 51.976 34.502 1.000 9.171 216 ILE B N 1
ATOM 11040 C CA . ILE B 1 223 ? 11.745 52.127 34.258 1.000 8.954 216 ILE B CA 1
ATOM 11041 C C . ILE B 1 223 ? 11.482 51.560 32.881 1.000 9.133 216 ILE B C 1
ATOM 11042 O O . ILE B 1 223 ? 12.364 51.623 32.027 1.000 9.097 216 ILE B O 1
ATOM 11058 N N . THR B 1 224 ? 10.272 51.002 32.674 1.000 8.181 217 THR B N 1
ATOM 11059 C CA . THR B 1 224 ? 9.907 50.404 31.400 1.000 8.517 217 THR B CA 1
ATOM 11060 C C . THR B 1 224 ? 8.854 51.264 30.717 1.000 8.482 217 THR B C 1
ATOM 11061 O O . THR B 1 224 ? 7.812 51.532 31.297 1.000 9.232 217 THR B O 1
ATOM 11072 N N . LEU B 1 225 ? 9.154 51.677 29.483 1.000 8.869 218 LEU B N 1
ATOM 11073 C CA . LEU B 1 225 ? 8.256 52.499 28.689 1.000 8.923 218 LEU B CA 1
ATOM 11074 C C . LEU B 1 225 ? 7.877 51.732 27.435 1.000 9.029 218 LEU B C 1
ATOM 11075 O O . LEU B 1 225 ? 8.742 51.183 26.757 1.000 9.432 218 LEU B O 1
ATOM 11091 N N . ASN B 1 226 ? 6.585 51.743 27.113 1.000 9.439 219 ASN B N 1
ATOM 11092 C CA . ASN B 1 226 ? 6.135 51.296 25.807 1.000 10.147 219 ASN B CA 1
ATOM 11093 C C . ASN B 1 226 ? 6.360 52.436 24.834 1.000 10.274 219 ASN B C 1
ATOM 11094 O O . ASN B 1 226 ? 5.892 53.545 25.065 1.000 11.735 219 ASN B O 1
ATOM 11105 N N . LEU B 1 227 ? 7.108 52.146 23.763 1.000 9.815 220 LEU B N 1
ATOM 11106 C CA . LEU B 1 227 ? 7.487 53.166 22.801 1.000 9.913 220 LEU B CA 1
ATOM 11107 C C . LEU B 1 227 ? 6.969 52.768 21.426 1.000 10.098 220 LEU B C 1
ATOM 11108 O O . LEU B 1 227 ? 7.056 51.605 21.033 1.000 10.889 220 LEU B O 1
ATOM 11124 N N . THR B 1 228 ? 6.452 53.768 20.708 1.000 10.593 221 THR B N 1
ATOM 11125 C CA . THR B 1 228 ? 5.820 53.551 19.420 1.000 11.064 221 THR B CA 1
ATOM 11126 C C . THR B 1 228 ? 6.479 54.455 18.394 1.000 10.883 221 THR B C 1
ATOM 11127 O O . THR B 1 228 ? 6.222 55.657 18.386 1.000 11.285 221 THR B O 1
ATOM 11138 N N . PRO B 1 229 ? 7.403 53.948 17.561 1.000 9.525 222 PRO B N 1
ATOM 11139 C CA . PRO B 1 229 ? 8.020 54.787 16.534 1.000 9.891 222 PRO B CA 1
ATOM 11140 C C . PRO B 1 229 ? 6.978 55.134 15.482 1.000 9.776 222 PRO B C 1
ATOM 11141 O O . PRO B 1 229 ? 6.166 54.285 15.104 1.000 9.409 222 PRO B O 1
ATOM 11152 N N . VAL B 1 230 ? 6.972 56.420 15.103 1.000 8.890 223 VAL B N 1
ATOM 11153 C CA . VAL B 1 230 ? 5.990 56.972 14.192 1.000 8.804 223 VAL B CA 1
ATOM 11154 C C . VAL B 1 230 ? 6.633 57.242 12.838 1.000 8.281 223 VAL B C 1
ATOM 11155 O O . VAL B 1 230 ? 7.745 57.741 12.767 1.000 9.284 223 VAL B O 1
ATOM 11168 N N . TYR B 1 231 ? 5.848 56.947 11.796 1.000 8.442 224 TYR B N 1
ATOM 11169 C CA . TYR B 1 231 ? 6.243 57.061 10.405 1.000 8.769 224 TYR B CA 1
ATOM 11170 C C . TYR B 1 231 ? 5.174 57.880 9.677 1.000 9.386 224 TYR B C 1
ATOM 11171 O O . TYR B 1 231 ? 3.996 57.703 9.941 1.000 10.606 224 TYR B O 1
ATOM 11189 N N . LEU B 1 232 ? 5.584 58.760 8.755 1.000 9.421 225 LEU B N 1
ATOM 11190 C CA . LEU B 1 232 ? 4.627 59.563 8.002 1.000 9.670 225 LEU B CA 1
ATOM 11191 C C . LEU B 1 232 ? 4.142 58.794 6.779 1.000 9.522 225 LEU B C 1
ATOM 11192 O O . LEU B 1 232 ? 4.926 58.355 5.944 1.000 9.497 225 LEU B O 1
ATOM 11208 N N . GLN B 1 233 ? 2.816 58.696 6.647 1.000 9.492 226 GLN B N 1
ATOM 11209 C CA . GLN B 1 233 ? 2.223 58.170 5.432 1.000 10.056 226 GLN B CA 1
ATOM 11210 C C . GLN B 1 233 ? 2.701 58.963 4.220 1.000 9.858 226 GLN B C 1
ATOM 11211 O O . GLN B 1 233 ? 2.960 58.395 3.162 1.000 9.841 226 GLN B O 1
ATOM 11225 N N . THR B 1 234 ? 2.832 60.288 4.386 1.000 9.403 227 THR B N 1
ATOM 11226 C CA . THR B 1 234 ? 3.251 61.149 3.289 1.000 9.819 227 THR B CA 1
ATOM 11227 C C . THR B 1 234 ? 4.574 60.663 2.699 1.000 10.376 227 THR B C 1
ATOM 11228 O O . THR B 1 234 ? 4.760 60.658 1.484 1.000 10.109 227 THR B O 1
ATOM 11239 N N . GLU B 1 235 ? 5.512 60.279 3.573 1.000 10.748 228 GLU B N 1
ATOM 11240 C CA . GLU B 1 235 ? 6.810 59.798 3.136 1.000 11.284 228 GLU B CA 1
ATOM 11241 C C . GLU B 1 235 ? 6.700 58.411 2.502 1.000 11.635 228 GLU B C 1
ATOM 11242 O O . GLU B 1 235 ? 7.400 58.142 1.523 1.000 12.842 228 GLU B O 1
ATOM 11254 N N . ARG B 1 236 ? 5.789 57.560 2.985 1.000 11.111 229 ARG B N 1
ATOM 11255 C CA . ARG B 1 236 ? 5.571 56.258 2.360 1.000 11.131 229 ARG B CA 1
ATOM 11256 C C . ARG B 1 236 ? 5.108 56.415 0.913 1.000 11.427 229 ARG B C 1
ATOM 11257 O O . ARG B 1 236 ? 5.420 55.581 0.058 1.000 12.923 229 ARG B O 1
ATOM 11278 N N . LEU B 1 237 ? 4.356 57.496 0.658 1.000 11.540 230 LEU B N 1
ATOM 11279 C CA . LEU B 1 237 ? 3.789 57.755 -0.661 1.000 12.707 230 LEU B CA 1
ATOM 11280 C C . LEU B 1 237 ? 4.735 58.535 -1.570 1.000 14.042 230 LEU B C 1
ATOM 11281 O O . LEU B 1 237 ? 4.439 58.685 -2.765 1.000 15.153 230 LEU B O 1
ATOM 11297 N N . GLY B 1 238 ? 5.829 59.063 -1.015 1.000 14.261 231 GLY B N 1
ATOM 11298 C CA . GLY B 1 238 ? 6.820 59.811 -1.782 1.000 14.852 231 GLY B CA 1
ATOM 11299 C C . GLY B 1 238 ? 6.425 61.260 -2.049 1.000 15.639 231 GLY B C 1
ATOM 11300 O O . GLY B 1 238 ? 6.901 61.862 -3.019 1.000 18.073 231 GLY B O 1
ATOM 11304 N N . TYR B 1 239 ? 5.532 61.810 -1.229 1.000 15.532 232 TYR B N 1
ATOM 11305 C CA . TYR B 1 239 ? 5.069 63.177 -1.398 1.000 15.867 232 TYR B CA 1
ATOM 11306 C C . TYR B 1 239 ? 5.897 64.120 -0.537 1.000 16.662 232 TYR B C 1
ATOM 11307 O O . TYR B 1 239 ? 6.553 63.700 0.403 1.000 16.538 232 TYR B O 1
ATOM 11325 N N . LYS B 1 240 ? 5.829 65.422 -0.847 1.000 19.476 233 LYS B N 1
ATOM 11326 C CA . LYS B 1 240 ? 6.480 66.443 -0.037 1.000 20.743 233 LYS B CA 1
ATOM 11327 C C . LYS B 1 240 ? 5.709 66.643 1.269 1.000 17.136 233 LYS B C 1
ATOM 11328 O O . LYS B 1 240 ? 4.497 66.786 1.230 1.000 17.262 233 LYS B O 1
ATOM 11347 N N . VAL B 1 241 ? 6.416 66.668 2.417 1.000 15.432 234 VAL B N 1
ATOM 11348 C CA . VAL B 1 241 ? 5.818 66.856 3.729 1.000 15.595 234 VAL B CA 1
ATOM 11349 C C . VAL B 1 241 ? 5.719 68.347 4.061 1.000 16.198 234 VAL B C 1
ATOM 11350 O O . VAL B 1 241 ? 6.731 69.055 4.083 1.000 18.196 234 VAL B O 1
ATOM 11363 N N . SER B 1 242 ? 4.508 68.785 4.401 1.000 15.642 235 SER B N 1
ATOM 11364 C CA . SER B 1 242 ? 4.249 70.143 4.849 1.000 16.669 235 SER B CA 1
ATOM 11365 C C . SER B 1 242 ? 4.821 70.351 6.251 1.000 17.677 235 SER B C 1
ATOM 11366 O O . SER B 1 242 ? 4.909 69.415 7.050 1.000 15.994 235 SER B O 1
ATOM 11374 N N . GLU B 1 243 ? 5.202 71.594 6.564 1.000 18.243 236 GLU B N 1
ATOM 11375 C CA . GLU B 1 243 ? 5.684 71.903 7.902 1.000 18.194 236 GLU B CA 1
ATOM 11376 C C . GLU B 1 243 ? 4.603 71.595 8.935 1.000 17.635 236 GLU B C 1
ATOM 11377 O O . GLU B 1 243 ? 4.906 71.079 10.011 1.000 17.475 236 GLU B O 1
ATOM 11389 N N . ILE B 1 244 ? 3.341 71.937 8.638 1.000 16.054 237 ILE B N 1
ATOM 11390 C CA . ILE B 1 244 ? 2.289 71.770 9.628 1.000 16.160 237 ILE B CA 1
ATOM 11391 C C . ILE B 1 244 ? 2.077 70.279 9.910 1.000 14.350 237 ILE B C 1
ATOM 11392 O O . ILE B 1 244 ? 1.873 69.896 11.064 1.000 14.189 237 ILE B O 1
ATOM 11408 N N . GLU B 1 245 ? 2.131 69.434 8.878 1.000 13.419 238 GLU B N 1
ATOM 11409 C CA . GLU B 1 245 ? 1.972 68.001 9.120 1.000 13.125 238 GLU B CA 1
ATOM 11410 C C . GLU B 1 245 ? 3.104 67.488 10.005 1.000 12.934 238 GLU B C 1
ATOM 11411 O O . GLU B 1 245 ? 2.877 66.744 10.964 1.000 11.758 238 GLU B O 1
ATOM 11423 N N . ARG B 1 246 ? 4.337 67.892 9.694 1.000 13.360 239 ARG B N 1
ATOM 11424 C CA . ARG B 1 246 ? 5.473 67.436 10.468 1.000 13.444 239 ARG B CA 1
ATOM 11425 C C . ARG B 1 246 ? 5.289 67.871 11.916 1.000 13.283 239 ARG B C 1
ATOM 11426 O O . ARG B 1 246 ? 5.541 67.096 12.838 1.000 12.558 239 ARG B O 1
ATOM 11447 N N . GLU B 1 247 ? 4.847 69.116 12.122 1.000 12.817 240 GLU B N 1
ATOM 11448 C CA . GLU B 1 247 ? 4.668 69.646 13.471 1.000 14.738 240 GLU B CA 1
ATOM 11449 C C . GLU B 1 247 ? 3.623 68.843 14.233 1.000 13.440 240 GLU B C 1
ATOM 11450 O O . GLU B 1 247 ? 3.845 68.449 15.382 1.000 13.560 240 GLU B O 1
ATOM 11462 N N . MET B 1 248 ? 2.466 68.609 13.609 1.000 12.775 241 MET B N 1
ATOM 11463 C CA . MET B 1 248 ? 1.348 68.030 14.329 1.000 13.125 241 MET B CA 1
ATOM 11464 C C . MET B 1 248 ? 1.595 66.541 14.581 1.000 12.286 241 MET B C 1
ATOM 11465 O O . MET B 1 248 ? 1.286 66.044 15.663 1.000 12.123 241 MET B O 1
ATOM 11479 N N . VAL B 1 249 ? 2.149 65.829 13.587 1.000 11.175 242 VAL B N 1
ATOM 11480 C CA . VAL B 1 249 ? 2.439 64.412 13.792 1.000 10.806 242 VAL B CA 1
ATOM 11481 C C . VAL B 1 249 ? 3.538 64.279 14.850 1.000 11.121 242 VAL B C 1
ATOM 11482 O O . VAL B 1 249 ? 3.472 63.392 15.694 1.000 11.731 242 VAL B O 1
ATOM 11495 N N . SER B 1 250 ? 4.523 65.189 14.847 1.000 10.979 243 SER B N 1
ATOM 11496 C CA . SER B 1 250 ? 5.570 65.154 15.866 1.000 12.053 243 SER B CA 1
ATOM 11497 C C . SER B 1 250 ? 4.982 65.334 17.269 1.000 12.346 243 SER B C 1
ATOM 11498 O O . SER B 1 250 ? 5.331 64.600 18.182 1.000 12.499 243 SER B O 1
ATOM 11506 N N . LEU B 1 251 ? 4.100 66.325 17.453 1.000 12.019 244 LE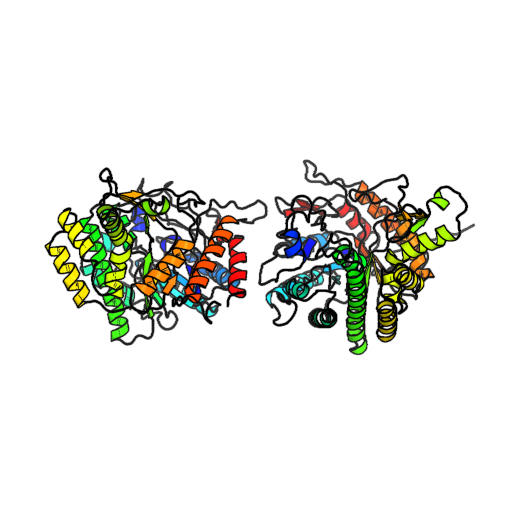U B N 1
ATOM 11507 C CA . LEU B 1 251 ? 3.438 66.503 18.733 1.000 12.633 244 LEU B CA 1
ATOM 11508 C C . LEU B 1 251 ? 2.736 65.217 19.141 1.000 12.735 244 LEU B C 1
ATOM 11509 O O . LEU B 1 251 ? 2.800 64.817 20.295 1.000 12.815 244 LEU B O 1
ATOM 11525 N N . SER B 1 252 ? 2.011 64.592 18.210 1.000 12.148 245 SER B N 1
ATOM 11526 C CA . SER B 1 252 ? 1.258 63.394 18.541 1.000 12.439 245 SER B CA 1
ATOM 11527 C C . SER B 1 252 ? 2.200 62.300 19.044 1.000 12.351 245 SER B C 1
ATOM 11528 O O . SER B 1 252 ? 1.860 61.564 19.972 1.000 13.886 245 SER B O 1
ATOM 11536 N N . SER B 1 253 ? 3.406 62.218 18.482 1.000 11.897 246 SER B N 1
ATOM 11537 C CA . SER B 1 253 ? 4.376 61.206 18.864 1.000 12.518 246 SER B CA 1
ATOM 11538 C C . SER B 1 253 ? 4.995 61.526 20.228 1.000 12.183 246 SER B C 1
ATOM 11539 O O . SER B 1 253 ? 5.410 60.620 20.946 1.000 11.736 246 SER B O 1
ATOM 11547 N N . GLN B 1 254 ? 5.053 62.810 20.601 1.000 11.877 247 GLN B N 1
ATOM 11548 C CA . GLN B 1 254 ? 5.603 63.199 21.894 1.000 12.308 247 GLN B CA 1
ATOM 11549 C C . GLN B 1 254 ? 4.720 62.693 23.036 1.000 12.415 247 GLN B C 1
ATOM 11550 O O . GLN B 1 254 ? 5.226 62.385 24.117 1.000 11.421 247 GLN B O 1
ATOM 11564 N N . LEU B 1 255 ? 3.410 62.574 22.811 1.000 11.618 248 LEU B N 1
ATOM 11565 C CA . LEU B 1 255 ? 2.547 62.040 23.860 1.000 11.903 248 LEU B CA 1
ATOM 11566 C C . LEU B 1 255 ? 2.923 60.587 24.136 1.000 12.528 248 LEU B C 1
ATOM 11567 O O . LEU B 1 255 ? 2.906 60.163 25.283 1.000 12.339 248 LEU B O 1
ATOM 11583 N N . ASP B 1 256 ? 3.218 59.821 23.083 1.000 12.502 249 ASP B N 1
ATOM 11584 C CA . ASP B 1 256 ? 3.574 58.418 23.220 1.000 12.777 249 ASP B CA 1
ATOM 11585 C C . ASP B 1 256 ? 4.932 58.231 23.888 1.000 12.613 249 ASP B C 1
ATOM 11586 O O . ASP B 1 256 ? 5.076 57.330 24.725 1.000 13.011 249 ASP B O 1
ATOM 11595 N N . ASN B 1 257 ? 5.932 59.036 23.489 1.000 11.491 250 ASN B N 1
ATOM 11596 C CA . ASN B 1 257 ? 7.333 58.683 23.691 1.000 11.484 250 ASN B CA 1
ATOM 11597 C C . ASN B 1 257 ? 8.023 59.711 24.592 1.000 11.869 250 ASN B C 1
ATOM 11598 O O . ASN B 1 257 ? 8.322 59.432 25.754 1.000 11.160 250 ASN B O 1
ATOM 11609 N N . GLN B 1 258 ? 8.297 60.911 24.068 1.000 11.739 251 GLN B N 1
ATOM 11610 C CA . GLN B 1 258 ? 9.102 61.890 24.776 1.000 11.894 251 GLN B CA 1
ATOM 11611 C C . GLN B 1 258 ? 8.466 62.312 26.102 1.000 11.020 251 GLN B C 1
ATOM 11612 O O . GLN B 1 258 ? 9.191 62.687 27.023 1.000 10.849 251 GLN B O 1
ATOM 11626 N N . LEU B 1 259 ? 7.135 62.265 26.212 1.000 11.051 252 LEU B N 1
ATOM 11627 C CA . LEU B 1 259 ? 6.476 62.671 27.450 1.000 10.948 252 LEU B CA 1
ATOM 11628 C C . LEU B 1 259 ? 7.051 61.911 28.642 1.000 11.423 252 LEU B C 1
ATOM 11629 O O . LEU B 1 259 ? 7.109 62.459 29.748 1.000 11.551 252 LEU B O 1
ATOM 11645 N N . PHE B 1 260 ? 7.466 60.655 28.399 1.000 10.712 253 PHE B N 1
ATOM 11646 C CA . PHE B 1 260 ? 8.029 59.799 29.435 1.000 10.778 253 PHE B CA 1
ATOM 11647 C C . PHE B 1 260 ? 9.556 59.707 29.344 1.000 10.787 253 PHE B C 1
ATOM 11648 O O . PHE B 1 260 ? 10.237 59.716 30.370 1.000 11.184 253 PHE B O 1
ATOM 11665 N N . LEU B 1 261 ? 10.114 59.653 28.127 1.000 11.060 254 LEU B N 1
ATOM 11666 C CA . LEU B 1 261 ? 11.558 59.526 27.966 1.000 11.240 254 LEU B CA 1
ATOM 11667 C C . LEU B 1 261 ? 12.285 60.778 28.439 1.000 11.036 254 LEU B C 1
ATOM 11668 O O . LEU B 1 261 ? 13.357 60.684 29.030 1.000 10.593 254 LEU B O 1
ATOM 11684 N N . ASP B 1 262 ? 11.735 61.944 28.098 1.000 11.131 255 ASP B N 1
ATOM 11685 C CA . ASP B 1 262 ? 12.413 63.195 28.407 1.000 11.898 255 ASP B CA 1
ATOM 11686 C C . ASP B 1 262 ? 12.535 63.371 29.923 1.000 11.469 255 ASP B C 1
ATOM 11687 O O . ASP B 1 262 ? 13.628 63.675 30.407 1.000 12.166 255 ASP B O 1
ATOM 11696 N N . PRO B 1 263 ? 11.487 63.237 30.765 1.000 11.535 256 PRO B N 1
ATOM 11697 C CA . PRO B 1 263 ? 11.712 63.417 32.197 1.000 11.937 256 PRO B CA 1
ATOM 11698 C C . PRO B 1 263 ? 12.696 62.381 32.739 1.000 11.706 256 PRO B C 1
ATOM 11699 O O . PRO B 1 263 ? 13.559 62.695 33.565 1.000 12.348 256 PRO B O 1
ATOM 11710 N N . VAL B 1 264 ? 12.553 61.133 32.295 1.000 11.014 257 VAL B N 1
ATOM 11711 C CA . VAL B 1 264 ? 13.357 60.032 32.813 1.000 11.623 257 VAL B CA 1
ATOM 11712 C C . VAL B 1 264 ? 14.839 60.199 32.482 1.000 11.149 257 VAL B C 1
ATOM 11713 O O . VAL B 1 264 ? 15.694 59.870 33.316 1.000 11.228 257 VAL B O 1
ATOM 11726 N N . LEU B 1 265 ? 15.163 60.655 31.262 1.000 11.323 258 LEU B N 1
ATOM 11727 C CA . LEU B 1 265 ? 16.545 60.680 30.810 1.000 11.841 258 LEU B CA 1
ATOM 11728 C C . LEU B 1 265 ? 17.153 62.084 30.733 1.000 12.543 258 LEU B C 1
ATOM 11729 O O . LEU B 1 265 ? 18.383 62.184 30.729 1.000 12.773 258 LEU B O 1
ATOM 11745 N N . LYS B 1 266 ? 16.324 63.137 30.654 1.000 13.656 259 LYS B N 1
ATOM 11746 C CA . LYS B 1 266 ? 16.819 64.500 30.489 1.000 14.573 259 LYS B CA 1
ATOM 11747 C C . LYS B 1 266 ? 16.383 65.431 31.613 1.000 15.473 259 LYS B C 1
ATOM 11748 O O . LYS B 1 266 ? 16.909 66.542 31.715 1.000 16.333 259 LYS B O 1
ATOM 11767 N N . GLY B 1 267 ? 15.403 65.049 32.428 1.000 14.470 260 GLY B N 1
ATOM 11768 C CA . GLY B 1 267 ? 15.013 65.892 33.549 1.000 14.432 260 GLY B CA 1
ATOM 11769 C C . GLY B 1 267 ? 14.087 67.042 33.156 1.000 14.435 260 GLY B C 1
ATOM 11770 O O . GLY B 1 267 ? 14.018 68.056 33.861 1.000 15.256 260 GLY B O 1
ATOM 11774 N N . SER B 1 268 ? 13.337 66.868 32.067 1.000 13.449 261 SER B N 1
ATOM 11775 C CA . SER B 1 268 ? 12.298 67.806 31.690 1.000 14.426 261 SER B CA 1
ATOM 11776 C C . SER B 1 268 ? 11.220 67.072 30.909 1.000 13.941 261 SER B C 1
ATOM 11777 O O . SER B 1 268 ? 11.500 66.072 30.261 1.000 14.589 261 SER B O 1
ATOM 11785 N N . TYR B 1 269 ? 10.010 67.615 30.939 1.000 13.396 262 TYR B N 1
ATOM 11786 C CA . TYR B 1 269 ? 8.980 67.240 29.981 1.000 12.829 262 TYR B CA 1
ATOM 11787 C C . TYR B 1 269 ? 9.210 67.948 28.647 1.000 13.852 262 TYR B C 1
ATOM 11788 O O . TYR B 1 269 ? 9.823 69.011 28.598 1.000 14.153 262 TYR B O 1
ATOM 11806 N N . PRO B 1 270 ? 8.696 67.394 27.526 1.000 14.038 263 PRO B N 1
ATOM 11807 C CA . PRO B 1 270 ? 8.764 68.069 26.225 1.000 14.263 263 PRO B CA 1
ATOM 11808 C C . PRO B 1 270 ? 7.896 69.325 26.229 1.000 14.177 263 PRO B C 1
ATOM 11809 O O . PRO B 1 270 ? 6.670 69.252 26.252 1.000 14.093 263 PRO B O 1
ATOM 11820 N N . GLN B 1 271 ? 8.569 70.480 26.155 1.000 14.360 264 GLN B N 1
ATOM 11821 C CA . GLN B 1 271 ? 7.904 71.753 26.375 1.000 14.913 264 GLN B CA 1
ATOM 11822 C C . GLN B 1 271 ? 6.860 71.995 25.295 1.000 14.550 264 GLN B C 1
ATOM 11823 O O . GLN B 1 271 ? 5.790 72.518 25.593 1.000 15.417 264 GLN B O 1
ATOM 11837 N N . LYS B 1 272 ? 7.169 71.634 24.044 1.000 15.981 265 LYS B N 1
ATOM 11838 C CA . LYS B 1 272 ? 6.261 71.924 22.945 1.000 17.377 265 LYS B CA 1
ATOM 11839 C C . LYS B 1 272 ? 4.931 71.201 23.154 1.000 15.731 265 LYS B C 1
ATOM 11840 O O . LYS B 1 272 ? 3.859 71.717 22.819 1.000 15.115 265 LYS B O 1
ATOM 11859 N N . LEU B 1 273 ? 5.005 69.989 23.708 1.000 14.074 266 LEU B N 1
ATOM 11860 C CA . LEU B 1 273 ? 3.814 69.221 24.005 1.000 13.703 266 LEU B CA 1
ATOM 11861 C C . LEU B 1 273 ? 3.016 69.867 25.137 1.000 12.754 266 LEU B C 1
ATOM 11862 O O . LEU B 1 273 ? 1.801 70.018 25.009 1.000 12.635 266 LEU B O 1
ATOM 11878 N N . LEU B 1 274 ? 3.672 70.225 26.249 1.000 12.312 267 LEU B N 1
ATOM 11879 C CA . LEU B 1 274 ? 2.956 70.868 27.346 1.000 13.632 267 LEU B CA 1
ATOM 11880 C C . LEU B 1 274 ? 2.282 72.150 26.861 1.000 14.082 267 LEU B C 1
ATOM 11881 O O . LEU B 1 274 ? 1.139 72.412 27.216 1.000 13.835 267 LEU B O 1
ATOM 11897 N N . ASP B 1 275 ? 2.991 72.918 26.021 1.000 14.610 268 ASP B N 1
ATOM 11898 C CA . ASP B 1 275 ? 2.464 74.181 25.520 1.000 16.270 268 ASP B CA 1
ATOM 11899 C C . ASP B 1 275 ? 1.213 73.916 24.683 1.000 15.542 268 ASP B C 1
ATOM 11900 O O . ASP B 1 275 ? 0.223 74.622 24.814 1.000 15.017 268 ASP B O 1
ATOM 11909 N N . TYR B 1 276 ? 1.254 72.898 23.817 1.000 15.392 269 TYR B N 1
ATOM 11910 C CA . TYR B 1 276 ? 0.099 72.531 23.013 1.000 15.054 269 TYR B CA 1
ATOM 11911 C C . TYR B 1 276 ? -1.074 72.113 23.905 1.000 15.091 269 TYR B C 1
ATOM 11912 O O . TYR B 1 276 ? -2.213 72.523 23.685 1.000 15.438 269 TYR B O 1
ATOM 11930 N N . LEU B 1 277 ? -0.809 71.289 24.924 1.000 14.950 270 LEU B N 1
ATOM 11931 C CA . LEU B 1 277 ? -1.886 70.822 25.791 1.000 14.666 270 LEU B CA 1
ATOM 11932 C C . LEU B 1 277 ? -2.515 72.000 26.543 1.000 15.431 270 LEU B C 1
ATOM 11933 O O . LEU B 1 277 ? -3.732 72.043 26.709 1.000 15.385 270 LEU B O 1
ATOM 11949 N N . VAL B 1 278 ? -1.699 72.981 26.948 1.000 15.618 271 VAL B N 1
ATOM 11950 C CA . VAL B 1 278 ? -2.233 74.168 27.613 1.000 16.611 271 VAL B CA 1
ATOM 11951 C C . VAL B 1 278 ? -3.115 74.954 26.640 1.000 18.061 271 VAL B C 1
ATOM 11952 O O . VAL B 1 278 ? -4.225 75.351 26.998 1.000 17.205 271 VAL B O 1
ATOM 11965 N N . GLN B 1 279 ? -2.642 75.126 25.396 1.000 19.213 272 GLN B N 1
ATOM 11966 C CA . GLN B 1 279 ? -3.382 75.885 24.392 1.000 22.673 272 GLN B CA 1
ATOM 11967 C C . GLN B 1 279 ? -4.752 75.256 24.141 1.000 22.136 272 GLN B C 1
ATOM 11968 O O . GLN B 1 279 ? -5.729 75.968 23.905 1.000 23.516 272 GLN B O 1
ATOM 11982 N N . LYS B 1 280 ? -4.832 73.919 24.202 1.000 20.477 273 LYS B N 1
ATOM 11983 C CA . LYS B 1 280 ? -6.056 73.185 23.917 1.000 21.864 273 LYS B CA 1
ATOM 11984 C C . LYS B 1 280 ? -6.894 72.927 25.171 1.000 21.773 273 LYS B C 1
ATOM 11985 O O . LYS B 1 280 ? -7.851 72.151 25.113 1.000 21.848 273 LYS B O 1
ATOM 12004 N N . ASP B 1 281 ? -6.537 73.549 26.304 1.000 22.514 274 ASP B N 1
ATOM 12005 C CA . ASP B 1 281 ? -7.303 73.442 27.541 1.000 22.905 274 ASP B CA 1
ATOM 12006 C C . ASP B 1 281 ? -7.342 71.990 28.032 1.000 21.678 274 ASP B C 1
ATOM 12007 O O . ASP B 1 281 ? -8.275 71.588 28.721 1.000 23.030 274 ASP B O 1
ATOM 12016 N N . LEU B 1 282 ? -6.273 71.225 27.768 1.000 18.712 275 LEU B N 1
ATOM 12017 C CA . LEU B 1 282 ? -6.121 69.862 28.265 1.000 18.580 275 LEU B CA 1
ATOM 12018 C C . LEU B 1 282 ? -5.137 69.811 29.436 1.000 18.061 275 LEU B C 1
ATOM 12019 O O . LEU B 1 282 ? -4.843 68.737 29.970 1.000 17.579 275 LEU B O 1
ATOM 12035 N N . LEU B 1 283 ? -4.542 70.957 29.756 1.000 15.308 276 LEU B N 1
ATOM 12036 C CA . LEU B 1 283 ? -3.618 71.071 30.872 1.000 15.288 276 LEU B CA 1
ATOM 12037 C C . LEU B 1 283 ? -3.647 72.517 31.354 1.000 16.955 276 LEU B C 1
ATOM 12038 O O . LEU B 1 283 ? -3.651 73.426 30.535 1.000 16.896 276 LEU B O 1
ATOM 12054 N N . ASP B 1 284 ? -3.706 72.729 32.670 1.000 16.176 277 ASP B N 1
ATOM 12055 C CA . ASP B 1 284 ? -3.742 74.087 33.184 1.000 16.799 277 ASP B CA 1
ATOM 12056 C C . ASP B 1 284 ? -2.335 74.682 33.117 1.000 16.511 277 ASP B C 1
ATOM 12057 O O . ASP B 1 284 ? -1.327 74.007 33.348 1.000 16.713 277 ASP B O 1
ATOM 12066 N N . SER B 1 285 ? -2.265 75.973 32.789 1.000 16.650 278 SER B N 1
ATOM 12067 C CA . SER B 1 285 ? -0.991 76.653 32.656 1.000 17.575 278 SER B CA 1
ATOM 12068 C C . SER B 1 285 ? -0.134 76.489 33.914 1.000 16.630 278 SER B C 1
ATOM 12069 O O . SER B 1 285 ? 1.064 76.216 33.838 1.000 16.237 278 SER B O 1
ATOM 12077 N N . GLN B 1 286 ? -0.747 76.626 35.091 1.000 16.411 279 GLN B N 1
ATOM 12078 C CA . GLN B 1 286 ? -0.000 76.566 36.337 1.000 18.403 279 GLN B CA 1
ATOM 12079 C C . GLN B 1 286 ? 0.564 75.163 36.563 1.000 17.461 279 GLN B C 1
ATOM 12080 O O . GLN B 1 286 ? 1.654 75.020 37.118 1.000 17.520 279 GLN B O 1
ATOM 12094 N N . LYS B 1 287 ? -0.166 74.138 36.110 1.000 16.193 280 LYS B N 1
ATOM 12095 C CA . LYS B 1 287 ? 0.313 72.765 36.234 1.000 16.085 280 LYS B CA 1
ATOM 12096 C C . LYS B 1 287 ? 1.505 72.523 35.305 1.000 16.201 280 LYS B C 1
ATOM 12097 O O . LYS B 1 287 ? 2.462 71.858 35.701 1.000 16.345 280 LYS B O 1
ATOM 12116 N N . ALA B 1 288 ? 1.446 73.032 34.067 1.000 15.665 281 ALA B N 1
ATOM 12117 C CA . ALA B 1 288 ? 2.557 72.889 33.140 1.000 15.327 281 ALA B CA 1
ATOM 12118 C C . ALA B 1 288 ? 3.826 73.481 33.755 1.000 15.447 281 ALA B C 1
ATOM 12119 O O . ALA B 1 288 ? 4.898 72.905 33.622 1.000 15.518 281 ALA B O 1
ATOM 12126 N N . LEU B 1 289 ? 3.696 74.628 34.434 1.000 16.480 282 LEU B N 1
ATOM 12127 C CA . LEU B 1 289 ? 4.831 75.275 35.077 1.000 17.350 282 LEU B CA 1
ATOM 12128 C C . LEU B 1 289 ? 5.353 74.460 36.256 1.000 16.417 282 LEU B C 1
ATOM 12129 O O . LEU B 1 289 ? 6.564 74.252 36.378 1.000 17.140 282 LEU B O 1
ATOM 12145 N N . SER B 1 290 ? 4.452 74.031 37.151 1.000 16.376 283 SER B N 1
ATOM 12146 C CA . SER B 1 290 ? 4.871 73.316 38.349 1.000 17.242 283 SER B CA 1
ATOM 12147 C C . SER B 1 290 ? 5.446 71.942 37.989 1.000 16.272 283 SER B C 1
ATOM 12148 O O . SER B 1 290 ? 6.412 71.493 38.596 1.000 15.718 283 SER B O 1
ATOM 12156 N N . MET B 1 291 ? 4.865 71.276 36.985 1.000 15.397 284 MET B N 1
ATOM 12157 C CA . MET B 1 291 ? 5.378 69.988 36.514 1.000 16.173 284 MET B CA 1
ATOM 12158 C C . MET B 1 291 ? 6.849 70.085 36.127 1.000 15.423 284 MET B C 1
ATOM 12159 O O . MET B 1 291 ? 7.658 69.218 36.476 1.000 14.323 284 MET B O 1
ATOM 12173 N N . GLN B 1 292 ? 7.172 71.081 35.294 1.000 15.399 285 GLN B N 1
ATOM 12174 C CA . GLN B 1 292 ? 8.535 71.270 34.825 1.000 16.395 285 GLN B CA 1
ATOM 12175 C C . GLN B 1 292 ? 9.467 71.571 35.988 1.000 16.660 285 GLN B C 1
ATOM 12176 O O . GLN B 1 292 ? 10.579 71.054 36.055 1.000 17.798 285 GLN B O 1
ATOM 12190 N N . GLN B 1 293 ? 9.021 72.439 36.902 1.000 16.681 286 GLN B N 1
ATOM 12191 C CA . GLN B 1 293 ? 9.867 72.810 38.021 1.000 18.243 286 GLN B CA 1
ATOM 12192 C C . GLN B 1 293 ? 10.152 71.584 38.888 1.000 16.352 286 GLN B C 1
ATOM 12193 O O . GLN B 1 293 ? 11.279 71.381 39.338 1.000 16.585 286 GLN B O 1
ATOM 12207 N N . GLU B 1 294 ? 9.128 70.763 39.133 1.000 15.993 287 GLU B N 1
ATOM 12208 C CA . GLU B 1 294 ? 9.275 69.659 40.065 1.000 15.132 287 GLU B CA 1
ATOM 12209 C C . GLU B 1 294 ? 10.110 68.540 39.449 1.000 15.280 287 GLU B C 1
ATOM 12210 O O . GLU B 1 294 ? 10.885 67.902 40.146 1.000 14.410 287 GLU B O 1
ATOM 12222 N N . VAL B 1 295 ? 9.981 68.313 38.138 1.000 15.270 288 VAL B N 1
ATOM 12223 C CA . VAL B 1 295 ? 10.829 67.308 37.509 1.000 16.229 288 VAL B CA 1
ATOM 12224 C C . VAL B 1 295 ? 12.281 67.777 37.514 1.000 16.850 288 VAL B C 1
ATOM 12225 O O . VAL B 1 295 ? 13.185 66.975 37.735 1.000 15.856 288 VAL B O 1
ATOM 12238 N N . LYS B 1 29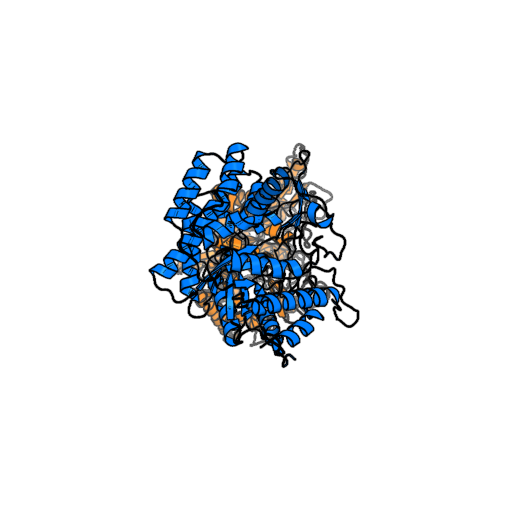6 ? 12.518 69.068 37.264 1.000 17.428 289 LYS B N 1
ATOM 12239 C CA . LYS B 1 296 ? 13.874 69.596 37.298 1.000 19.125 289 LYS B CA 1
ATOM 12240 C C . LYS B 1 296 ? 14.483 69.373 38.684 1.000 18.457 289 LYS B C 1
ATOM 12241 O O . LYS B 1 296 ? 15.629 68.940 38.801 1.000 19.803 289 LYS B O 1
ATOM 12260 N N . GLU B 1 297 ? 13.712 69.662 39.729 1.000 17.186 290 GLU B N 1
ATOM 12261 C CA . GLU B 1 297 ? 14.211 69.584 41.095 1.000 18.418 290 GLU B CA 1
ATOM 12262 C C . GLU B 1 297 ? 14.486 68.136 41.498 1.000 17.249 290 GLU B C 1
ATOM 12263 O O . GLU B 1 297 ? 15.363 67.902 42.317 1.000 19.024 290 GLU B O 1
ATOM 12275 N N . ASN B 1 298 ? 13.737 67.168 40.957 1.000 15.407 291 ASN B N 1
ATOM 12276 C CA . ASN B 1 298 ? 13.789 65.806 41.470 1.000 14.728 291 ASN B CA 1
ATOM 12277 C C . ASN B 1 298 ? 14.488 64.840 40.515 1.000 13.663 291 ASN B C 1
ATOM 12278 O O . ASN B 1 298 ? 14.729 63.690 40.871 1.000 14.413 291 ASN B O 1
ATOM 12289 N N . PHE B 1 299 ? 14.844 65.306 39.326 1.000 13.738 292 PHE B N 1
ATOM 12290 C CA . PHE B 1 299 ? 15.436 64.440 38.320 1.000 14.524 292 PHE B CA 1
ATOM 12291 C C . PHE B 1 299 ? 16.721 63.789 38.815 1.000 13.864 292 PHE B C 1
ATOM 12292 O O . PHE B 1 299 ? 17.595 64.458 39.368 1.000 14.265 292 PHE B O 1
ATOM 12309 N N . ILE B 1 300 ? 16.838 62.486 38.549 1.000 12.551 293 ILE B N 1
ATOM 12310 C CA . ILE B 1 300 ? 18.059 61.728 38.711 1.000 13.025 293 ILE B CA 1
ATOM 12311 C C . ILE B 1 300 ? 18.084 60.686 37.594 1.000 12.654 293 ILE B C 1
ATOM 12312 O O . ILE B 1 300 ? 17.068 60.045 37.331 1.000 13.117 293 ILE B O 1
ATOM 12328 N N . PHE B 1 301 ? 19.221 60.576 36.913 1.000 12.315 294 PHE B N 1
ATOM 12329 C CA . PHE B 1 301 ? 19.369 59.689 35.770 1.000 11.958 294 PHE B CA 1
ATOM 12330 C C . PHE B 1 301 ? 19.338 58.243 36.264 1.000 12.315 294 PHE B C 1
ATOM 12331 O O . PHE B 1 301 ? 19.924 57.931 37.304 1.000 12.856 294 PHE B O 1
ATOM 12348 N N . PRO B 1 302 ? 18.670 57.304 35.559 1.000 11.400 295 PRO B N 1
ATOM 12349 C CA . PRO B 1 302 ? 18.552 55.931 36.037 1.000 11.626 295 PRO B CA 1
ATOM 12350 C C . PRO B 1 302 ? 19.718 55.064 35.559 1.000 11.595 295 PRO B C 1
ATOM 12351 O O . PRO B 1 302 ? 20.570 55.508 34.791 1.000 12.082 295 PRO B O 1
ATOM 12362 N N . ASP B 1 303 ? 19.718 53.801 35.972 1.000 11.031 296 ASP B N 1
ATOM 12363 C CA . ASP B 1 303 ? 20.765 52.854 35.621 1.000 11.210 296 ASP B CA 1
ATOM 12364 C C . ASP B 1 303 ? 20.520 52.195 34.261 1.000 11.551 296 ASP B C 1
ATOM 12365 O O . ASP B 1 303 ? 21.468 51.755 33.606 1.000 11.360 296 ASP B O 1
ATOM 12374 N N . PHE B 1 304 ? 19.249 52.061 33.859 1.000 9.803 297 PHE B N 1
ATOM 12375 C CA . PHE B 1 304 ? 18.934 51.461 32.574 1.000 9.893 297 PHE B CA 1
ATOM 12376 C C . PHE B 1 304 ? 17.541 51.891 32.158 1.000 9.301 297 PHE B C 1
ATOM 12377 O O . PHE B 1 304 ? 16.780 52.391 32.979 1.000 9.397 297 PHE B O 1
ATOM 12394 N N . LEU B 1 305 ? 17.271 51.740 30.858 1.000 9.287 298 LEU B N 1
ATOM 12395 C CA . LEU B 1 305 ? 15.955 51.995 30.291 1.000 9.531 298 LEU B CA 1
ATOM 12396 C C . LEU B 1 305 ? 15.377 50.671 29.787 1.000 9.894 298 LEU B C 1
ATOM 12397 O O . LEU B 1 305 ? 16.043 49.926 29.075 1.000 9.561 298 LEU B O 1
ATOM 12413 N N . GLY B 1 306 ? 14.164 50.348 30.224 1.000 9.630 299 GLY B N 1
ATOM 12414 C CA . GLY B 1 306 ? 13.410 49.233 29.674 1.000 9.943 299 GLY B CA 1
ATOM 12415 C C . GLY B 1 306 ? 12.481 49.731 28.574 1.000 9.264 299 GLY B C 1
ATOM 12416 O O . GLY B 1 306 ? 11.824 50.768 28.732 1.000 8.987 299 GLY B O 1
ATOM 12420 N N . ILE B 1 307 ? 12.492 49.036 27.438 1.000 9.175 300 ILE B N 1
ATOM 12421 C CA . ILE B 1 307 ? 11.587 49.344 26.336 1.000 9.556 300 ILE B CA 1
ATOM 12422 C C . ILE B 1 307 ? 10.663 48.156 26.100 1.000 9.291 300 ILE B C 1
ATOM 12423 O O . ILE B 1 307 ? 11.110 47.022 25.962 1.000 9.213 300 ILE B O 1
ATOM 12439 N N . ASN B 1 308 ? 9.375 48.464 25.967 1.000 8.605 301 ASN B N 1
ATOM 12440 C CA . ASN B 1 308 ? 8.394 47.524 25.470 1.000 8.878 301 ASN B CA 1
ATOM 12441 C C . ASN B 1 308 ? 8.095 47.946 24.036 1.000 8.826 301 ASN B C 1
ATOM 12442 O O . ASN B 1 308 ? 7.683 49.085 23.817 1.000 10.288 301 ASN B O 1
ATOM 12453 N N . TYR B 1 309 ? 8.364 47.047 23.079 1.000 8.560 302 TYR B N 1
ATOM 12454 C CA . TYR B 1 309 ? 8.147 47.335 21.672 1.000 8.926 302 TYR B CA 1
ATOM 12455 C C . TYR B 1 309 ? 7.299 46.228 21.070 1.000 8.475 302 TYR B C 1
ATOM 12456 O O . TYR B 1 309 ? 7.655 45.053 21.172 1.000 8.216 302 TYR B O 1
ATOM 12474 N N . TYR B 1 310 ? 6.236 46.629 20.355 1.000 8.722 303 TYR B N 1
ATOM 12475 C CA . TYR B 1 310 ? 5.402 45.683 19.640 1.000 8.703 303 TYR B CA 1
ATOM 12476 C C . TYR B 1 310 ? 5.188 46.074 18.180 1.000 8.555 303 TYR B C 1
ATOM 12477 O O . TYR B 1 310 ? 5.117 45.186 17.336 1.000 8.793 303 TYR B O 1
ATOM 12495 N N . THR B 1 311 ? 5.034 47.374 17.894 1.000 8.642 304 THR B N 1
ATOM 12496 C CA . THR B 1 311 ? 4.667 47.807 16.544 1.000 8.663 304 THR B CA 1
ATOM 12497 C C . THR B 1 311 ? 4.964 49.299 16.375 1.000 9.286 304 THR B C 1
ATOM 12498 O O . THR B 1 311 ? 5.387 49.971 17.311 1.000 9.514 304 THR B O 1
ATOM 12509 N N . ARG B 1 312 ? 4.773 49.801 15.152 1.000 8.928 305 ARG B N 1
ATOM 12510 C CA . ARG B 1 312 ? 4.889 51.218 14.865 1.000 9.054 305 ARG B CA 1
ATOM 12511 C C . ARG B 1 312 ? 3.502 51.829 14.702 1.000 9.467 305 ARG B C 1
ATOM 12512 O O . ARG B 1 312 ? 2.490 51.137 14.827 1.000 9.666 305 ARG B O 1
ATOM 12533 N N . ALA B 1 313 ? 3.480 53.134 14.427 1.000 9.660 306 ALA B N 1
ATOM 12534 C CA . ALA B 1 313 ? 2.285 53.819 13.953 1.000 9.930 306 ALA B CA 1
ATOM 12535 C C . ALA B 1 313 ? 2.636 54.576 12.683 1.000 9.978 306 ALA B C 1
ATOM 12536 O O . ALA B 1 313 ? 3.716 55.161 12.581 1.000 10.860 306 ALA B O 1
ATOM 12543 N N . VAL B 1 314 ? 1.707 54.547 11.729 1.000 9.672 307 VAL B N 1
ATOM 12544 C CA . VAL B 1 314 ? 1.782 55.368 10.536 1.000 9.711 307 VAL B CA 1
ATOM 12545 C C . VAL B 1 314 ? 0.688 56.431 10.654 1.000 9.547 307 VAL B C 1
ATOM 12546 O O . VAL B 1 314 ? -0.478 56.085 10.811 1.000 10.058 307 VAL B O 1
ATOM 12559 N N . ARG B 1 315 ? 1.086 57.700 10.607 1.000 9.576 308 ARG B N 1
ATOM 12560 C CA . ARG B 1 315 ? 0.161 58.786 10.866 1.000 10.474 308 ARG B CA 1
ATOM 12561 C C . ARG B 1 315 ? 0.232 59.846 9.781 1.000 10.752 308 ARG B C 1
ATOM 12562 O O . ARG B 1 315 ? 1.238 59.963 9.075 1.000 10.255 308 ARG B O 1
ATOM 12583 N N . LEU B 1 316 ? -0.863 60.612 9.695 1.000 10.762 309 LEU B N 1
ATOM 12584 C CA . LEU B 1 316 ? -0.916 61.761 8.805 1.000 11.654 309 LEU B CA 1
ATOM 12585 C C . LEU B 1 316 ? -1.781 62.846 9.434 1.000 11.471 309 LEU B C 1
ATOM 12586 O O . LEU B 1 316 ? -2.601 62.589 10.306 1.000 11.247 309 LEU B O 1
ATOM 12602 N N . TYR B 1 317 ? -1.561 64.075 8.978 1.000 12.416 310 TYR B N 1
ATOM 12603 C CA . TYR B 1 317 ? -2.282 65.234 9.484 1.000 13.433 310 TYR B CA 1
ATOM 12604 C C . TYR B 1 317 ? -3.690 65.286 8.907 1.000 14.716 310 TYR B C 1
ATOM 12605 O O . TYR B 1 317 ? -3.865 65.110 7.704 1.000 16.427 310 TYR B O 1
ATOM 12623 N N . ASP B 1 318 ? -4.677 65.510 9.777 1.000 14.354 311 ASP B N 1
ATOM 12624 C CA . ASP B 1 318 ? -6.072 65.551 9.368 1.000 16.425 311 ASP B CA 1
ATOM 12625 C C . ASP B 1 318 ? -6.831 66.408 10.368 1.000 18.301 311 ASP B C 1
ATOM 12626 O O . ASP B 1 318 ? -7.073 65.998 11.504 1.000 16.667 311 ASP B O 1
ATOM 12635 N N . GLU B 1 319 ? -7.210 67.607 9.922 1.000 20.660 312 GLU B N 1
ATOM 12636 C CA . GLU B 1 319 ? -7.969 68.532 10.749 1.000 24.106 312 GLU B CA 1
ATOM 12637 C C . GLU B 1 319 ? -9.345 67.970 11.110 1.000 23.002 312 GLU B C 1
ATOM 12638 O O . GLU B 1 319 ? -9.961 68.465 12.049 1.000 26.686 312 GLU B O 1
ATOM 12650 N N . ASN B 1 320 ? -9.829 66.935 10.411 1.000 21.755 313 ASN B N 1
ATOM 12651 C CA . ASN B 1 320 ? -11.146 66.378 10.706 1.000 22.015 313 ASN B CA 1
ATOM 12652 C C . ASN B 1 320 ? -11.104 65.411 11.889 1.000 21.928 313 ASN B C 1
ATOM 12653 O O . ASN B 1 320 ? -12.138 64.865 12.282 1.000 21.421 313 ASN B O 1
ATOM 12664 N N . SER B 1 321 ? -9.903 65.171 12.439 1.000 20.854 314 SER B N 1
ATOM 12665 C CA . SER B 1 321 ? -9.712 64.132 13.439 1.000 19.432 314 SER B CA 1
ATOM 12666 C C . SER B 1 321 ? -10.451 64.474 14.730 1.000 19.947 314 SER B C 1
ATOM 12667 O O . SER B 1 321 ? -10.527 65.634 15.114 1.000 20.791 314 SER B O 1
ATOM 12675 N N . SER B 1 322 ? -10.910 63.422 15.413 1.000 21.169 315 SER B N 1
ATOM 12676 C CA . SER B 1 322 ? -11.533 63.536 16.722 1.000 22.361 315 SER B CA 1
ATOM 12677 C C . SER B 1 322 ? -10.506 63.353 17.840 1.000 22.295 315 SER B C 1
ATOM 12678 O O . SER B 1 322 ? -10.844 63.502 19.014 1.000 21.715 315 SER B O 1
ATOM 12686 N N . TRP B 1 323 ? -9.252 63.043 17.488 1.000 19.976 316 TRP B N 1
ATOM 12687 C CA . TRP B 1 323 ? -8.213 62.848 18.490 1.000 18.148 316 TRP B CA 1
ATOM 12688 C C . TRP B 1 323 ? -7.744 64.197 19.044 1.000 18.148 316 TRP B C 1
ATOM 12689 O O . TRP B 1 323 ? -8.083 65.267 18.535 1.000 18.544 316 TRP B O 1
ATOM 12710 N N . ILE B 1 324 ? -6.990 64.152 20.145 1.000 16.797 317 ILE B N 1
ATOM 12711 C CA . ILE B 1 324 ? -6.548 65.360 20.815 1.000 16.721 317 ILE B CA 1
ATOM 12712 C C . ILE B 1 324 ? -5.477 66.066 19.993 1.000 15.861 317 ILE B C 1
ATOM 12713 O O . ILE B 1 324 ? -5.208 67.235 20.249 1.000 15.868 317 ILE B O 1
ATOM 12729 N N . PHE B 1 325 ? -4.892 65.356 19.014 1.000 14.408 318 PHE B N 1
ATOM 12730 C CA . PHE B 1 325 ? -4.092 65.955 17.960 1.000 13.837 318 PHE B CA 1
ATOM 12731 C C . PHE B 1 325 ? -4.782 65.709 16.627 1.000 14.001 318 PHE B C 1
ATOM 12732 O O . PHE B 1 325 ? -5.484 64.704 16.483 1.000 13.831 318 PHE B O 1
ATOM 12749 N N . PRO B 1 326 ? -4.625 66.624 15.650 1.000 14.895 319 PRO B N 1
ATOM 12750 C CA . PRO B 1 326 ? -5.298 66.495 14.353 1.000 15.503 319 PRO B CA 1
ATOM 12751 C C . PRO B 1 326 ? -4.570 65.498 13.461 1.000 14.882 319 PRO B C 1
ATOM 12752 O O . PRO B 1 326 ? -3.942 65.875 12.476 1.000 15.610 319 PRO B O 1
ATOM 12763 N N . ILE B 1 327 ? -4.668 64.225 13.825 1.000 15.193 320 ILE B N 1
ATOM 12764 C CA . ILE B 1 327 ? -3.976 63.187 13.092 1.000 15.931 320 ILE B CA 1
ATOM 12765 C C . ILE B 1 327 ? -4.930 62.020 12.882 1.000 15.735 320 ILE B C 1
ATOM 12766 O O . ILE B 1 327 ? -5.920 61.838 13.607 1.000 17.151 320 ILE B O 1
ATOM 12782 N N . ARG B 1 328 ? -4.639 61.250 11.845 1.000 14.631 321 ARG B N 1
ATOM 12783 C CA . ARG B 1 328 ? -5.241 59.943 11.714 1.000 16.683 321 ARG B CA 1
ATOM 12784 C C . ARG B 1 328 ? -4.153 58.909 11.476 1.000 14.662 321 ARG B C 1
ATOM 12785 O O . ARG B 1 328 ? -3.010 59.248 11.133 1.000 13.537 321 ARG B O 1
ATOM 12806 N N . TRP B 1 329 ? -4.533 57.661 11.744 1.000 13.574 322 TRP B N 1
ATOM 12807 C CA . TRP B 1 329 ? -3.664 56.517 11.533 1.000 13.330 322 TRP B CA 1
ATOM 12808 C C . TRP B 1 329 ? -3.977 55.882 10.186 1.000 13.999 322 TRP B C 1
ATOM 12809 O O . TRP B 1 329 ? -5.145 55.753 9.804 1.000 15.428 322 TRP B O 1
ATOM 12830 N N . GLU B 1 330 ? -2.926 55.438 9.491 1.000 13.583 323 GLU B N 1
ATOM 12831 C CA . GLU B 1 330 ? -3.059 54.677 8.262 1.000 14.576 323 GLU B CA 1
ATOM 12832 C C . GLU B 1 330 ? -2.658 53.228 8.539 1.000 14.881 323 GLU B C 1
ATOM 12833 O O . GLU B 1 330 ? -2.100 52.919 9.588 1.000 14.543 323 GLU B O 1
ATOM 12845 N N . HIS B 1 331 ? -2.939 52.361 7.572 1.000 16.346 324 HIS B N 1
ATOM 12846 C CA . HIS B 1 331 ? -2.792 50.920 7.691 1.000 18.413 324 HIS B CA 1
ATOM 12847 C C . HIS B 1 331 ? -1.956 50.442 6.510 1.000 15.583 324 HIS B C 1
ATOM 12848 O O . HIS B 1 331 ? -2.439 50.129 5.420 1.000 15.016 324 HIS B O 1
ATOM 12863 N N . PRO B 1 332 ? -0.625 50.429 6.652 1.000 12.947 325 PRO B N 1
ATOM 12864 C CA . PRO B 1 332 ? 0.230 49.902 5.595 1.000 12.777 325 PRO B CA 1
ATOM 12865 C C . PRO B 1 332 ? -0.073 48.428 5.353 1.000 12.336 325 PRO B C 1
ATOM 12866 O O . PRO B 1 332 ? -0.420 47.684 6.277 1.000 12.565 325 PRO B O 1
ATOM 12877 N N . ALA B 1 333 ? 0.079 48.006 4.100 1.000 10.731 326 ALA B N 1
ATOM 12878 C CA . ALA B 1 333 ? -0.075 46.600 3.775 1.000 10.388 326 ALA B CA 1
ATOM 12879 C C . ALA B 1 333 ? 0.974 45.810 4.544 1.000 10.526 326 ALA B C 1
ATOM 12880 O O . ALA B 1 333 ? 2.085 46.273 4.792 1.000 11.370 326 ALA B O 1
ATOM 12887 N N . GLY B 1 334 ? 0.608 44.593 4.920 1.000 10.179 327 GLY B N 1
ATOM 12888 C CA . GLY B 1 334 ? 1.544 43.718 5.594 1.000 10.388 327 GLY B CA 1
ATOM 12889 C C . GLY B 1 334 ? 0.831 42.712 6.479 1.000 10.351 327 GLY B C 1
ATOM 12890 O O . GLY B 1 334 ? -0.362 42.490 6.345 1.000 10.883 327 GLY B O 1
ATOM 12894 N N . GLU B 1 335 ? 1.611 42.115 7.365 1.000 10.532 328 GLU B N 1
ATOM 12895 C CA . GLU B 1 335 ? 1.134 41.116 8.303 1.000 11.500 328 GLU B CA 1
ATOM 12896 C C . GLU B 1 335 ? 0.748 41.805 9.599 1.000 9.921 328 GLU B C 1
ATOM 12897 O O . GLU B 1 335 ? 1.488 42.680 10.076 1.000 9.414 328 GLU B O 1
ATOM 12909 N N . TYR B 1 336 ? -0.411 41.405 10.138 1.000 9.054 329 TYR B N 1
ATOM 12910 C CA . TYR B 1 336 ? -0.958 41.952 11.371 1.000 9.080 329 TYR B CA 1
ATOM 12911 C C . TYR B 1 336 ? -1.278 40.808 12.335 1.000 9.693 329 TYR B C 1
ATOM 12912 O O . TYR B 1 336 ? -1.605 39.694 11.919 1.000 11.133 329 TYR B O 1
ATOM 12930 N N . THR B 1 337 ? -1.176 41.085 13.641 1.000 9.329 330 THR B N 1
ATOM 12931 C CA . THR B 1 337 ? -1.469 40.103 14.679 1.000 9.256 330 THR B CA 1
ATOM 12932 C C . THR B 1 337 ? -2.935 40.192 15.116 1.000 10.059 330 THR B C 1
ATOM 12933 O O . THR B 1 337 ? -3.703 41.041 14.644 1.000 10.403 330 THR B O 1
ATOM 12944 N N . GLU B 1 338 ? -3.306 39.359 16.097 1.000 10.286 331 GLU B N 1
ATOM 12945 C CA . GLU B 1 338 ? -4.660 39.402 16.637 1.000 10.867 331 GLU B CA 1
ATOM 12946 C C . GLU B 1 338 ? -4.972 40.702 17.385 1.000 11.607 331 GLU B C 1
ATOM 12947 O O . GLU B 1 338 ? -6.138 40.956 17.674 1.000 12.339 331 GLU B O 1
ATOM 12959 N N . MET B 1 339 ? -3.976 41.532 17.712 1.000 10.765 332 MET B N 1
ATOM 12960 C CA . MET B 1 339 ? -4.210 42.843 18.288 1.000 11.279 332 MET B CA 1
ATOM 12961 C C . MET B 1 339 ? -4.509 43.886 17.217 1.000 11.602 332 MET B C 1
ATOM 12962 O O . MET B 1 339 ? -4.756 45.036 17.559 1.000 11.664 332 MET B O 1
ATOM 12976 N N . GLY B 1 340 ? -4.387 43.535 15.937 1.000 11.242 333 GLY B N 1
ATOM 12977 C CA . GLY B 1 340 ? -4.458 44.541 14.880 1.000 11.471 333 GLY B CA 1
ATOM 12978 C C . GLY B 1 340 ? -3.174 45.361 14.757 1.000 11.597 333 GLY B C 1
ATOM 12979 O O . GLY B 1 340 ? -3.195 46.502 14.268 1.000 11.500 333 GLY B O 1
ATOM 12983 N N . TRP B 1 341 ? -2.055 44.778 15.219 1.000 10.600 334 TRP B N 1
ATOM 12984 C CA . TRP B 1 341 ? -0.757 45.445 15.217 1.000 10.087 334 TRP B CA 1
ATOM 12985 C C . TRP B 1 341 ? 0.082 44.929 14.054 1.000 9.439 334 TRP B C 1
ATOM 12986 O O . TRP B 1 341 ? 0.232 43.743 13.857 1.000 10.385 334 TRP B O 1
ATOM 13007 N N . GLU B 1 342 ? 0.671 45.863 13.317 1.000 9.258 335 GLU B N 1
ATOM 13008 C CA . GLU B 1 342 ? 1.510 45.543 12.185 1.000 9.477 335 GLU B CA 1
ATOM 13009 C C . GLU B 1 342 ? 2.773 44.864 12.688 1.000 9.027 335 GLU B C 1
ATOM 13010 O O . GLU B 1 342 ? 3.363 45.297 13.678 1.000 9.802 335 GLU B O 1
ATOM 13022 N N . VAL B 1 343 ? 3.171 43.816 11.972 1.000 8.605 336 VAL B N 1
ATOM 13023 C CA . VAL B 1 343 ? 4.454 43.178 12.200 1.000 8.829 336 VAL B CA 1
ATOM 13024 C C . VAL B 1 343 ? 5.505 44.017 11.484 1.000 9.177 336 VAL B C 1
ATOM 13025 O O . VAL B 1 343 ? 5.552 44.055 10.254 1.000 9.254 336 VAL B O 1
ATOM 13038 N N . PHE B 1 344 ? 6.367 44.672 12.266 1.000 8.793 337 PHE B N 1
ATOM 13039 C CA . PHE B 1 344 ? 7.250 45.692 11.725 1.000 8.856 337 PHE B CA 1
ATOM 13040 C C . PHE B 1 344 ? 8.557 45.697 12.512 1.000 9.187 337 PHE B C 1
ATOM 13041 O O . PHE B 1 344 ? 8.852 46.622 13.257 1.000 9.118 337 PHE B O 1
ATOM 13058 N N . PRO B 1 345 ? 9.415 44.677 12.316 1.000 9.294 338 PRO B N 1
ATOM 13059 C CA . PRO B 1 345 ? 10.690 44.603 13.040 1.000 9.325 338 PRO B CA 1
ATOM 13060 C C . PRO B 1 345 ? 11.628 45.770 12.755 1.000 9.602 338 PRO B C 1
ATOM 13061 O O . PRO B 1 345 ? 12.462 46.082 13.598 1.000 8.672 338 PRO B O 1
ATOM 13072 N N . GLN B 1 346 ? 11.553 46.355 11.551 1.000 9.789 339 GLN B N 1
ATOM 13073 C CA . GLN B 1 346 ? 12.362 47.537 11.269 1.000 10.614 339 GLN B CA 1
ATOM 13074 C C . GLN B 1 346 ? 12.141 48.603 12.339 1.000 10.617 339 GLN B C 1
ATOM 13075 O O . GLN B 1 346 ? 13.067 49.342 12.675 1.000 11.068 339 GLN B O 1
ATOM 13089 N N . GLY B 1 347 ? 10.931 48.660 12.907 1.000 9.462 340 GLY B N 1
ATOM 13090 C CA . GLY B 1 347 ? 10.604 49.674 13.898 1.000 9.669 340 GLY B CA 1
ATOM 13091 C C . GLY B 1 347 ? 11.437 49.533 15.178 1.000 9.797 340 GLY B C 1
ATOM 13092 O O . GLY B 1 347 ? 11.787 50.536 15.811 1.000 9.941 340 GLY B O 1
ATOM 13096 N N . LEU B 1 348 ? 11.778 48.278 15.524 1.000 9.331 341 LEU B N 1
ATOM 13097 C CA . LEU B 1 348 ? 12.595 48.044 16.709 1.000 9.172 341 LEU B CA 1
ATOM 13098 C C . LEU B 1 348 ? 14.013 48.554 16.466 1.000 9.187 341 LEU B C 1
ATOM 13099 O O . LEU B 1 348 ? 14.597 49.210 17.319 1.000 9.782 341 LEU B O 1
ATOM 13115 N N . PHE B 1 349 ? 14.560 48.269 15.285 1.000 9.331 342 PHE B N 1
ATOM 13116 C CA . PHE B 1 349 ? 15.882 48.774 14.964 1.000 10.030 342 PHE B CA 1
ATOM 13117 C C . PHE B 1 349 ? 15.881 50.304 14.954 1.000 10.006 342 PHE B C 1
ATOM 13118 O O . PHE B 1 349 ? 16.740 50.938 15.551 1.000 10.041 342 PHE B O 1
ATOM 13135 N N . ASP B 1 350 ? 14.935 50.915 14.234 1.000 10.038 343 ASP B N 1
ATOM 13136 C CA . ASP B 1 350 ? 14.875 52.366 14.115 1.000 10.039 343 ASP B CA 1
ATOM 13137 C C . ASP B 1 350 ? 14.716 53.025 15.489 1.000 10.156 343 ASP B C 1
ATOM 13138 O O . ASP B 1 350 ? 15.361 54.031 15.783 1.000 10.318 343 ASP B O 1
ATOM 13147 N N . LEU B 1 351 ? 13.840 52.473 16.333 1.000 10.250 344 LEU B N 1
ATOM 13148 C CA . LEU B 1 351 ? 13.631 52.995 17.670 1.000 10.228 344 LEU B CA 1
ATOM 13149 C C . LEU B 1 351 ? 14.937 52.975 18.467 1.000 9.803 344 LEU B C 1
ATOM 13150 O O . LEU B 1 351 ? 15.259 53.949 19.121 1.000 9.956 344 LEU B O 1
ATOM 13166 N N . LEU B 1 352 ? 15.653 51.852 18.445 1.000 10.012 345 LEU B N 1
ATOM 13167 C CA . LEU B 1 352 ? 16.856 51.723 19.256 1.000 9.730 345 LEU B CA 1
ATOM 13168 C C . LEU B 1 352 ? 17.907 52.722 18.793 1.000 10.166 345 LEU B C 1
ATOM 13169 O O . LEU B 1 352 ? 18.586 53.329 19.627 1.000 9.947 345 LEU B O 1
ATOM 13185 N N . ILE B 1 353 ? 18.041 52.868 17.471 1.000 10.132 346 ILE B N 1
ATOM 13186 C CA . ILE B 1 353 ? 18.997 53.823 16.931 1.000 10.475 346 ILE B CA 1
ATOM 13187 C C . ILE B 1 353 ? 18.615 55.231 17.387 1.000 11.084 346 ILE B C 1
ATOM 13188 O O . ILE B 1 353 ? 19.464 56.030 17.758 1.000 11.728 346 ILE B O 1
ATOM 13204 N N . TRP B 1 354 ? 17.319 55.545 17.350 1.000 11.431 347 TRP B N 1
ATOM 13205 C CA . TRP B 1 354 ? 16.851 56.855 17.747 1.000 11.788 347 TRP B CA 1
ATOM 13206 C C . TRP B 1 354 ? 17.159 57.119 19.223 1.000 11.571 347 TRP B C 1
ATOM 13207 O O . TRP B 1 354 ? 17.562 58.222 19.573 1.000 12.651 347 TRP B O 1
ATOM 13228 N N . ILE B 1 355 ? 17.005 56.121 20.095 1.000 11.654 348 ILE B N 1
ATOM 13229 C CA . ILE B 1 355 ? 17.301 56.320 21.512 1.000 11.929 348 ILE B CA 1
ATOM 13230 C C . ILE B 1 355 ? 18.797 56.591 21.676 1.000 12.023 348 ILE B C 1
ATOM 13231 O O . ILE B 1 355 ? 19.202 57.473 22.424 1.000 12.363 348 ILE B O 1
ATOM 13247 N N . LYS B 1 356 ? 19.633 55.847 20.942 1.000 12.283 349 LYS B N 1
ATOM 13248 C CA . LYS B 1 356 ? 21.077 56.057 21.002 1.000 13.295 349 LYS B CA 1
ATOM 13249 C C . LYS B 1 356 ? 21.445 57.478 20.561 1.000 13.642 349 LYS B C 1
ATOM 13250 O O . LYS B 1 356 ? 22.330 58.088 21.152 1.000 14.450 349 LYS B O 1
ATOM 13269 N N . GLU B 1 357 ? 20.790 57.984 19.506 1.000 13.588 350 GLU B N 1
ATOM 13270 C CA . GLU B 1 357 ? 21.120 59.256 18.880 1.000 15.454 350 GLU B CA 1
ATOM 13271 C C . GLU B 1 357 ? 20.573 60.434 19.682 1.000 15.798 350 GLU B C 1
ATOM 13272 O O . GLU B 1 357 ? 21.146 61.519 19.637 1.000 17.431 350 GLU B O 1
ATOM 13284 N N . SER B 1 358 ? 19.465 60.240 20.405 1.000 14.722 351 SER B N 1
ATOM 13285 C CA . SER B 1 358 ? 18.679 61.354 20.918 1.000 14.792 351 SER B CA 1
ATOM 13286 C C . SER B 1 358 ? 18.843 61.556 22.421 1.000 14.249 351 SER B C 1
ATOM 13287 O O . SER B 1 358 ? 18.429 62.594 22.929 1.000 15.593 351 SER B O 1
ATOM 13295 N N . TYR B 1 359 ? 19.379 60.564 23.133 1.000 14.036 352 TYR B N 1
ATOM 13296 C CA . TYR B 1 359 ? 19.412 60.607 24.584 1.000 13.738 352 TYR B CA 1
ATOM 13297 C C . TYR B 1 359 ? 20.824 60.304 25.052 1.000 13.478 352 TYR B C 1
ATOM 13298 O O . TYR B 1 359 ? 21.617 59.655 24.355 1.000 13.114 352 TYR B O 1
ATOM 13316 N N . PRO B 1 360 ? 21.152 60.664 26.305 1.000 13.839 353 PRO B N 1
ATOM 13317 C CA . PRO B 1 360 ? 22.430 60.253 26.873 1.000 13.768 353 PRO B CA 1
ATOM 13318 C C . PRO B 1 360 ? 22.587 58.738 26.868 1.000 14.208 353 PRO B C 1
ATOM 13319 O O . PRO B 1 360 ? 21.601 58.000 26.949 1.000 13.536 353 PRO B O 1
ATOM 13330 N N . GLN B 1 361 ? 23.843 58.300 26.778 1.000 14.947 354 GLN B N 1
ATOM 13331 C CA . GLN B 1 361 ? 24.190 56.891 26.800 1.000 17.043 354 GLN B CA 1
ATOM 13332 C C . GLN B 1 361 ? 23.599 56.225 28.036 1.000 15.378 354 GLN B C 1
ATOM 13333 O O . GLN B 1 361 ? 23.784 56.713 29.147 1.000 15.110 354 GLN B O 1
ATOM 13347 N N . ILE B 1 362 ? 22.919 55.089 27.823 1.000 13.640 355 ILE B N 1
ATOM 13348 C CA . ILE B 1 362 ? 22.355 54.313 28.915 1.000 13.111 355 ILE B CA 1
ATOM 13349 C C . ILE B 1 362 ? 22.147 52.875 28.445 1.000 12.054 355 ILE B C 1
ATOM 13350 O O . ILE B 1 362 ? 21.752 52.638 27.297 1.000 11.625 355 ILE B O 1
ATOM 13366 N N . PRO B 1 363 ? 22.407 51.868 29.302 1.000 12.117 356 PRO B N 1
ATOM 13367 C CA . PRO B 1 363 ? 22.045 50.486 28.977 1.000 11.091 356 PRO B CA 1
ATOM 13368 C C . PRO B 1 363 ? 20.545 50.342 28.732 1.000 10.733 356 PRO B C 1
ATOM 13369 O O . PRO B 1 363 ? 19.746 50.951 29.441 1.000 10.737 356 PRO B O 1
ATOM 13380 N N . ILE B 1 364 ? 20.198 49.565 27.701 1.000 9.663 357 ILE B N 1
ATOM 13381 C CA . ILE B 1 364 ? 18.810 49.341 27.313 1.000 9.490 357 ILE B CA 1
ATOM 13382 C C . ILE B 1 364 ? 18.513 47.851 27.449 1.000 9.511 357 ILE B C 1
ATOM 13383 O O . ILE B 1 364 ? 19.312 47.020 27.035 1.000 9.815 357 ILE B O 1
ATOM 13399 N N . TYR B 1 365 ? 17.316 47.536 27.963 1.000 9.037 358 TYR B N 1
ATOM 13400 C CA . TYR B 1 365 ? 16.753 46.198 27.933 1.000 9.084 358 TYR B CA 1
ATOM 13401 C C . TYR B 1 365 ? 15.426 46.275 27.189 1.000 9.278 358 TYR B C 1
ATOM 13402 O O . TYR B 1 365 ? 14.625 47.171 27.476 1.000 9.561 358 TYR B O 1
ATOM 13420 N N . ILE B 1 366 ? 15.216 45.348 26.261 1.000 9.338 359 ILE B N 1
ATOM 13421 C CA . ILE B 1 366 ? 13.888 45.157 25.714 1.000 9.200 359 ILE B CA 1
ATOM 13422 C C . ILE B 1 366 ? 13.127 44.343 26.744 1.000 8.951 359 ILE B C 1
ATOM 13423 O O . ILE B 1 366 ? 13.414 43.162 26.911 1.000 8.886 359 ILE B O 1
ATOM 13439 N N . THR B 1 367 ? 12.221 44.994 27.486 1.000 8.592 360 THR 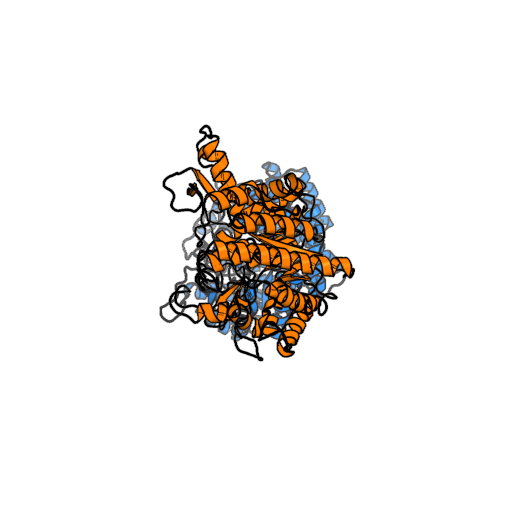B N 1
ATOM 13440 C CA . THR B 1 367 ? 11.555 44.332 28.590 1.000 8.485 360 THR B CA 1
ATOM 13441 C C . THR B 1 367 ? 10.274 43.628 28.159 1.000 8.167 360 THR B C 1
ATOM 13442 O O . THR B 1 367 ? 9.751 42.839 28.926 1.000 9.078 360 THR B O 1
ATOM 13453 N N . GLU B 1 368 ? 9.805 43.890 26.933 1.000 8.692 361 GLU B N 1
ATOM 13454 C CA . GLU B 1 368 ? 8.713 43.148 26.323 1.000 8.724 361 GLU B CA 1
ATOM 13455 C C . GLU B 1 368 ? 8.833 43.267 24.809 1.000 8.655 361 GLU B C 1
ATOM 13456 O O . GLU B 1 368 ? 9.009 44.370 24.292 1.000 8.345 361 GLU B O 1
ATOM 13468 N N . ASN B 1 369 ? 8.628 42.139 24.128 1.000 8.072 362 ASN B N 1
ATOM 13469 C CA . ASN B 1 369 ? 8.364 42.090 22.703 1.000 8.604 362 ASN B CA 1
ATOM 13470 C C . ASN B 1 369 ? 7.748 40.724 22.423 1.000 8.831 362 ASN B C 1
ATOM 13471 O O . ASN B 1 369 ? 8.195 39.729 22.984 1.000 8.474 362 ASN B O 1
ATOM 13482 N N . GLY B 1 370 ? 6.674 40.687 21.625 1.000 8.657 363 GLY B N 1
ATOM 13483 C CA . GLY B 1 370 ? 6.021 39.420 21.322 1.000 8.518 363 GLY B CA 1
ATOM 13484 C C . GLY B 1 370 ? 4.785 39.657 20.463 1.000 8.607 363 GLY B C 1
ATOM 13485 O O . GLY B 1 370 ? 4.552 40.790 20.027 1.000 9.079 363 GLY B O 1
ATOM 13489 N N . ALA B 1 371 ? 3.971 38.612 20.311 1.000 8.818 364 ALA B N 1
ATOM 13490 C CA . ALA B 1 371 ? 2.854 38.681 19.380 1.000 8.562 364 ALA B CA 1
ATOM 13491 C C . ALA B 1 371 ? 1.728 37.750 19.794 1.000 8.588 364 ALA B C 1
ATOM 13492 O O . ALA B 1 371 ? 1.968 36.658 20.316 1.000 8.649 364 ALA B O 1
ATOM 13499 N N . ALA B 1 372 ? 0.503 38.208 19.491 1.000 8.692 365 ALA B N 1
ATOM 13500 C CA . ALA B 1 372 ? -0.719 37.455 19.722 1.000 9.033 365 ALA B CA 1
ATOM 13501 C C . ALA B 1 372 ? -1.238 36.829 18.421 1.000 9.225 365 ALA B C 1
ATOM 13502 O O . ALA B 1 372 ? -1.542 37.525 17.457 1.000 9.403 365 ALA B O 1
ATOM 13509 N N . TYR B 1 373 ? -1.365 35.495 18.438 1.000 9.876 366 TYR B N 1
ATOM 13510 C CA . TYR B 1 373 ? -1.921 34.708 17.349 1.000 10.061 366 TYR B CA 1
ATOM 13511 C C . TYR B 1 373 ? -2.966 33.789 17.962 1.000 10.535 366 TYR B C 1
ATOM 13512 O O . TYR B 1 373 ? -2.930 33.510 19.164 1.000 10.756 366 TYR B O 1
ATOM 13530 N N . ASN B 1 374 ? -3.946 33.394 17.148 1.000 11.089 367 ASN B N 1
ATOM 13531 C CA . ASN B 1 374 ? -5.075 32.627 17.650 1.000 11.577 367 ASN B CA 1
ATOM 13532 C C . ASN B 1 374 ? -4.708 31.148 17.733 1.000 12.409 367 ASN B C 1
ATOM 13533 O O . ASN B 1 374 ? -5.152 30.345 16.928 1.000 12.669 367 ASN B O 1
ATOM 13544 N N . ASP B 1 375 ? -3.904 30.804 18.737 1.000 11.553 368 ASP B N 1
ATOM 13545 C CA . ASP B 1 375 ? -3.293 29.486 18.817 1.000 11.879 368 ASP B CA 1
ATOM 13546 C C . ASP B 1 375 ? -4.334 28.381 19.002 1.000 12.881 368 ASP B C 1
ATOM 13547 O O . ASP B 1 375 ? -5.249 28.511 19.822 1.000 13.632 368 ASP B O 1
ATOM 13556 N N . ILE B 1 376 ? -4.095 27.278 18.274 1.000 14.212 369 ILE B N 1
ATOM 13557 C CA . ILE B 1 376 ? -4.861 26.043 18.362 1.000 17.393 369 ILE B CA 1
ATOM 13558 C C . ILE B 1 376 ? -3.940 24.948 18.878 1.000 15.976 369 ILE B C 1
ATOM 13559 O O . ILE B 1 376 ? -2.870 24.728 18.320 1.000 16.991 369 ILE B O 1
ATOM 13575 N N . VAL B 1 377 ? -4.391 24.210 19.891 1.000 14.837 370 VAL B N 1
ATOM 13576 C CA . VAL B 1 377 ? -3.689 23.001 20.291 1.000 14.893 370 VAL B CA 1
ATOM 13577 C C . VAL B 1 377 ? -4.177 21.883 19.382 1.000 14.916 370 VAL B C 1
ATOM 13578 O O . VAL B 1 377 ? -5.371 21.577 19.379 1.000 15.611 370 VAL B O 1
ATOM 13591 N N . THR B 1 378 ? -3.241 21.305 18.629 1.000 14.522 371 THR B N 1
ATOM 13592 C CA . THR B 1 378 ? -3.485 20.179 17.743 1.000 15.694 371 THR B CA 1
ATOM 13593 C C . THR B 1 378 ? -3.857 18.953 18.558 1.000 15.915 371 THR B C 1
ATOM 13594 O O . THR B 1 378 ? -3.528 18.886 19.730 1.000 15.375 371 THR B O 1
ATOM 13605 N N . GLU B 1 379 ? -4.426 17.948 17.882 1.000 16.835 372 GLU B N 1
ATOM 13606 C CA . GLU B 1 379 ? -4.815 16.714 18.546 1.000 19.544 372 GLU B CA 1
ATOM 13607 C C . GLU B 1 379 ? -3.596 15.911 19.000 1.000 21.007 372 GLU B C 1
ATOM 13608 O O . GLU B 1 379 ? -3.744 15.007 19.815 1.000 23.604 372 GLU B O 1
ATOM 13620 N N . ASP B 1 380 ? -2.391 16.249 18.529 1.000 19.026 373 ASP B N 1
ATOM 13621 C CA . ASP B 1 380 ? -1.206 15.590 19.056 1.000 20.885 373 ASP B CA 1
ATOM 13622 C C . ASP B 1 380 ? -0.499 16.428 20.125 1.000 18.354 373 ASP B C 1
ATOM 13623 O O . ASP B 1 380 ? 0.658 16.163 20.462 1.000 17.405 373 ASP B O 1
ATOM 13632 N N . GLY B 1 381 ? -1.206 17.409 20.690 1.000 17.378 374 GLY B N 1
ATOM 13633 C CA . GLY B 1 381 ? -0.726 18.137 21.853 1.000 17.036 374 GLY B CA 1
ATOM 13634 C C . GLY B 1 381 ? 0.335 19.196 21.535 1.000 16.897 374 GLY B C 1
ATOM 13635 O O . GLY B 1 381 ? 1.112 19.568 22.417 1.000 18.353 374 GLY B O 1
ATOM 13639 N N . LYS B 1 382 ? 0.400 19.649 20.283 1.000 14.326 375 LYS B N 1
ATOM 13640 C CA . LYS B 1 382 ? 1.355 20.676 19.891 1.000 13.531 375 LYS B CA 1
ATOM 13641 C C . LYS B 1 382 ? 0.622 21.983 19.600 1.000 12.210 375 LYS B C 1
ATOM 13642 O O . LYS B 1 382 ? -0.590 21.992 19.347 1.000 11.855 375 LYS B O 1
ATOM 13661 N N . VAL B 1 383 ? 1.391 23.082 19.578 1.000 11.072 376 VAL B N 1
ATOM 13662 C CA . VAL B 1 383 ? 0.952 24.346 19.016 1.000 11.381 376 VAL B CA 1
ATOM 13663 C C . VAL B 1 383 ? 1.962 24.786 17.962 1.000 10.792 376 VAL B C 1
ATOM 13664 O O . VAL B 1 383 ? 3.104 25.129 18.292 1.000 10.527 376 VAL B O 1
ATOM 13677 N N . HIS B 1 384 ? 1.556 24.725 16.684 1.000 11.332 377 HIS B N 1
ATOM 13678 C CA . HIS B 1 384 ? 2.433 25.016 15.565 1.000 11.834 377 HIS B CA 1
ATOM 13679 C C . HIS B 1 384 ? 2.338 26.496 15.204 1.000 12.299 377 HIS B C 1
ATOM 13680 O O . HIS B 1 384 ? 1.816 26.868 14.148 1.000 12.724 377 HIS B O 1
ATOM 13695 N N . ASP B 1 385 ? 2.890 27.337 16.088 1.000 11.086 378 ASP B N 1
ATOM 13696 C CA . ASP B 1 385 ? 2.775 28.778 15.983 1.000 11.091 378 ASP B CA 1
ATOM 13697 C C . ASP B 1 385 ? 3.896 29.346 15.124 1.000 11.507 378 ASP B C 1
ATOM 13698 O O . ASP B 1 385 ? 4.728 30.136 15.584 1.000 11.386 378 ASP B O 1
ATOM 13707 N N . SER B 1 386 ? 3.843 29.014 13.829 1.000 11.858 379 SER B N 1
ATOM 13708 C CA . SER B 1 386 ? 4.889 29.389 12.899 1.000 12.469 379 SER B CA 1
ATOM 13709 C C . SER B 1 386 ? 4.978 30.904 12.724 1.000 11.647 379 SER B C 1
ATOM 13710 O O . SER B 1 386 ? 6.075 31.412 12.517 1.000 10.901 379 SER B O 1
ATOM 13718 N N . LYS B 1 387 ? 3.853 31.633 12.800 1.000 11.396 380 LYS B N 1
ATOM 13719 C CA . LYS B 1 387 ? 3.902 33.078 12.636 1.000 11.966 380 LYS B CA 1
ATOM 13720 C C . LYS B 1 387 ? 4.523 33.766 13.856 1.000 11.537 380 LYS B C 1
ATOM 13721 O O . LYS B 1 387 ? 5.203 34.779 13.693 1.000 10.803 380 LYS B O 1
ATOM 13740 N N . ARG B 1 388 ? 4.299 33.232 15.058 1.000 10.988 381 ARG B N 1
ATOM 13741 C CA . ARG B 1 388 ? 4.940 33.774 16.242 1.000 10.252 381 ARG B CA 1
ATOM 13742 C C . ARG B 1 388 ? 6.443 33.552 16.154 1.000 10.440 381 ARG B C 1
ATOM 13743 O O . ARG B 1 388 ? 7.212 34.451 16.495 1.000 10.358 381 ARG B O 1
ATOM 13764 N N . ILE B 1 389 ? 6.865 32.372 15.674 1.000 10.642 382 ILE B N 1
ATOM 13765 C CA . ILE B 1 389 ? 8.276 32.125 15.458 1.000 10.574 382 ILE B CA 1
ATOM 13766 C C . ILE B 1 389 ? 8.856 33.158 14.494 1.000 11.070 382 ILE B C 1
ATOM 13767 O O . ILE B 1 389 ? 9.905 33.741 14.788 1.000 10.409 382 ILE B O 1
ATOM 13783 N N . GLU B 1 390 ? 8.174 33.421 13.361 1.000 11.793 383 GLU B N 1
ATOM 13784 C CA . GLU B 1 390 ? 8.724 34.352 12.385 1.000 13.184 383 GLU B CA 1
ATOM 13785 C C . GLU B 1 390 ? 8.797 35.754 12.993 1.000 11.565 383 GLU B C 1
ATOM 13786 O O . GLU B 1 390 ? 9.769 36.493 12.764 1.000 11.625 383 GLU B O 1
ATOM 13798 N N . TYR B 1 391 ? 7.784 36.117 13.796 1.000 9.865 384 TYR B N 1
ATOM 13799 C CA . TYR B 1 391 ? 7.762 37.415 14.454 1.000 9.772 384 TYR B CA 1
ATOM 13800 C C . TYR B 1 391 ? 8.995 37.539 15.353 1.000 9.582 384 TYR B C 1
ATOM 13801 O O . TYR B 1 391 ? 9.746 38.521 15.285 1.000 8.856 384 TYR B O 1
ATOM 13819 N N . LEU B 1 392 ? 9.205 36.531 16.207 1.000 9.533 385 LEU B N 1
ATOM 13820 C CA . LEU B 1 392 ? 10.308 36.617 17.163 1.000 10.051 385 LEU B CA 1
ATOM 13821 C C . LEU B 1 392 ? 11.654 36.628 16.449 1.000 10.623 385 LEU B C 1
ATOM 13822 O O . LEU B 1 392 ? 12.503 37.464 16.761 1.000 10.335 385 LEU B O 1
ATOM 13838 N N . LYS B 1 393 ? 11.850 35.723 15.483 1.000 11.097 386 LYS B N 1
ATOM 13839 C CA . LYS B 1 393 ? 13.092 35.637 14.730 1.000 11.621 386 LYS B CA 1
ATOM 13840 C C . LYS B 1 393 ? 13.455 36.992 14.122 1.000 10.591 386 LYS B C 1
ATOM 13841 O O . LYS B 1 393 ? 14.585 37.441 14.259 1.000 10.927 386 LYS B O 1
ATOM 13860 N N . GLN B 1 394 ? 12.495 37.667 13.478 1.000 10.626 387 GLN B N 1
ATOM 13861 C CA . GLN B 1 394 ? 12.779 38.952 12.856 1.000 11.240 387 GLN B CA 1
ATOM 13862 C C . GLN B 1 394 ? 13.104 40.041 13.881 1.000 9.870 387 GLN B C 1
ATOM 13863 O O . GLN B 1 394 ? 13.931 40.901 13.600 1.000 9.682 387 GLN B O 1
ATOM 13877 N N . HIS B 1 395 ? 12.448 40.039 15.051 1.000 8.973 388 HIS B N 1
ATOM 13878 C CA . HIS B 1 395 ? 12.715 41.054 16.051 1.000 8.794 388 HIS B CA 1
ATOM 13879 C C . HIS B 1 395 ? 14.047 40.775 16.750 1.000 8.797 388 HIS B C 1
ATOM 13880 O O . HIS B 1 395 ? 14.777 41.707 17.054 1.000 8.847 388 HIS B O 1
ATOM 13895 N N . PHE B 1 396 ? 14.390 39.502 16.941 1.000 8.946 389 PHE B N 1
ATOM 13896 C CA . PHE B 1 396 ? 15.707 39.184 17.484 1.000 9.370 389 PHE B CA 1
ATOM 13897 C C . PHE B 1 396 ? 16.803 39.695 16.549 1.000 9.913 389 PHE B C 1
ATOM 13898 O O . PHE B 1 396 ? 17.823 40.221 17.002 1.000 9.630 389 PHE B O 1
ATOM 13915 N N . GLU B 1 397 ? 16.581 39.551 15.242 1.000 10.455 390 GLU B N 1
ATOM 13916 C CA . GLU B 1 397 ? 17.565 39.983 14.267 1.000 11.701 390 GLU B CA 1
ATOM 13917 C C . GLU B 1 397 ? 17.678 41.503 14.229 1.000 11.104 390 GLU B C 1
ATOM 13918 O O . GLU B 1 397 ? 18.793 42.013 14.074 1.000 11.428 390 GLU B O 1
ATOM 13930 N N . ALA B 1 398 ? 16.564 42.224 14.438 1.000 10.417 391 ALA B N 1
ATOM 13931 C CA . ALA B 1 398 ? 16.594 43.674 14.532 1.000 10.442 391 ALA B CA 1
ATOM 13932 C C . ALA B 1 398 ? 17.416 44.111 15.744 1.000 10.189 391 ALA B C 1
ATOM 13933 O O . ALA B 1 398 ? 18.175 45.090 15.679 1.000 10.575 391 ALA B O 1
ATOM 13940 N N . ALA B 1 399 ? 17.243 43.415 16.866 1.000 9.472 392 ALA B N 1
ATOM 13941 C CA . ALA B 1 399 ? 18.000 43.716 18.069 1.000 10.087 392 ALA B CA 1
ATOM 13942 C C . ALA B 1 399 ? 19.487 43.451 17.849 1.000 10.465 392 ALA B C 1
ATOM 13943 O O . ALA B 1 399 ? 20.338 44.252 18.257 1.000 10.074 392 ALA B O 1
ATOM 13950 N N . ARG B 1 400 ? 19.800 42.345 17.176 1.000 10.801 393 ARG B N 1
ATOM 13951 C CA . ARG B 1 400 ? 21.195 42.031 16.882 1.000 10.989 393 ARG B CA 1
ATOM 13952 C C . ARG B 1 400 ? 21.803 43.164 16.051 1.000 10.853 393 ARG B C 1
ATOM 13953 O O . ARG B 1 400 ? 22.909 43.607 16.332 1.000 10.044 393 ARG B O 1
ATOM 13974 N N . LYS B 1 401 ? 21.078 43.623 15.027 1.000 10.937 394 LYS B N 1
ATOM 13975 C CA . LYS B 1 401 ? 21.552 44.681 14.144 1.000 11.625 394 LYS B CA 1
ATOM 13976 C C . LYS B 1 401 ? 21.766 45.980 14.922 1.000 11.182 394 LYS B C 1
ATOM 13977 O O . LYS B 1 401 ? 22.729 46.712 14.696 1.000 10.558 394 LYS B O 1
ATOM 13996 N N . ALA B 1 402 ? 20.888 46.256 15.895 1.000 10.194 395 ALA B N 1
ATOM 13997 C CA . ALA B 1 402 ? 21.053 47.434 16.728 1.000 10.076 395 ALA B CA 1
ATOM 13998 C C . ALA B 1 402 ? 22.381 47.366 17.487 1.000 10.235 395 ALA B C 1
ATOM 13999 O O . ALA B 1 402 ? 23.129 48.344 17.526 1.000 9.982 395 ALA B O 1
ATOM 14006 N N . ILE B 1 403 ? 22.676 46.216 18.088 1.000 10.348 396 ILE B N 1
ATOM 14007 C CA . ILE B 1 403 ? 23.924 46.023 18.814 1.000 10.788 396 ILE B CA 1
ATOM 14008 C C . ILE B 1 403 ? 25.111 46.221 17.873 1.000 11.276 396 ILE B C 1
ATOM 14009 O O . ILE B 1 403 ? 26.102 46.867 18.242 1.000 11.674 396 ILE B O 1
ATOM 14025 N N . GLU B 1 404 ? 25.009 45.661 16.662 1.000 11.339 397 GLU B N 1
ATOM 14026 C CA . GLU B 1 404 ? 26.068 45.775 15.666 1.000 12.616 397 GLU B CA 1
ATOM 14027 C C . GLU B 1 404 ? 26.314 47.232 15.292 1.000 12.464 397 GLU B C 1
ATOM 14028 O O . GLU B 1 404 ? 27.430 47.586 14.936 1.000 14.949 397 GLU B O 1
ATOM 14040 N N . ASN B 1 405 ? 25.290 48.086 15.394 1.000 12.145 398 ASN B N 1
ATOM 14041 C CA . ASN B 1 405 ? 25.398 49.499 15.080 1.000 12.047 398 ASN B CA 1
ATOM 14042 C C . ASN B 1 405 ? 25.606 50.370 16.325 1.000 11.877 398 ASN B C 1
ATOM 14043 O O . ASN B 1 405 ? 25.372 51.578 16.264 1.000 12.895 398 ASN B O 1
ATOM 14054 N N . GLY B 1 406 ? 26.024 49.759 17.442 1.000 12.795 399 GLY B N 1
ATOM 14055 C CA . GLY B 1 406 ? 26.516 50.492 18.595 1.000 13.102 399 GLY B CA 1
ATOM 14056 C C . GLY B 1 406 ? 25.484 50.750 19.695 1.000 12.949 399 GLY B C 1
ATOM 14057 O O . GLY B 1 406 ? 25.797 51.422 20.676 1.000 12.888 399 GLY B O 1
ATOM 14061 N N . VAL B 1 407 ? 24.281 50.178 19.597 1.000 12.021 400 VAL B N 1
ATOM 14062 C CA . VAL B 1 407 ? 23.301 50.394 20.655 1.000 11.814 400 VAL B CA 1
ATOM 14063 C C . VAL B 1 407 ? 23.661 49.496 21.830 1.000 11.586 400 VAL B C 1
ATOM 14064 O O . VAL B 1 407 ? 23.924 48.305 21.646 1.000 10.988 400 VAL B O 1
ATOM 14077 N N . ASP B 1 408 ? 23.601 50.047 23.049 1.000 11.946 401 ASP B N 1
ATOM 14078 C CA . ASP B 1 408 ? 23.998 49.308 24.235 1.000 11.998 401 ASP B CA 1
ATOM 14079 C C . ASP B 1 408 ? 22.805 48.525 24.778 1.000 12.256 401 ASP B C 1
ATOM 14080 O O . ASP B 1 408 ? 22.298 48.815 25.869 1.000 11.253 401 ASP B O 1
ATOM 14089 N N . LEU B 1 409 ? 22.395 47.513 24.013 1.000 10.766 402 LEU B N 1
ATOM 14090 C CA . LEU B 1 409 ? 21.303 46.627 24.390 1.000 11.136 402 LEU B CA 1
ATOM 14091 C C . LEU B 1 409 ? 21.856 45.443 25.175 1.000 11.452 402 LEU B C 1
ATOM 14092 O O . LEU B 1 409 ? 22.771 44.759 24.706 1.000 12.538 402 LEU B O 1
ATOM 14108 N N . ARG B 1 410 ? 21.289 45.193 26.357 1.000 11.323 403 ARG B N 1
ATOM 14109 C CA . ARG B 1 410 ? 21.871 44.226 27.278 1.000 11.770 403 ARG B CA 1
ATOM 14110 C C . ARG B 1 410 ? 20.949 43.051 27.588 1.000 10.879 403 ARG B C 1
ATOM 14111 O O . ARG B 1 410 ? 21.356 42.130 28.282 1.000 11.776 403 ARG B O 1
ATOM 14132 N N . GLY B 1 411 ? 19.732 43.041 27.027 1.000 9.889 404 GLY B N 1
ATOM 14133 C CA . GLY B 1 411 ? 18.876 41.897 27.229 1.000 9.682 404 GLY B CA 1
ATOM 14134 C C . GLY B 1 411 ? 17.576 42.067 26.465 1.000 8.986 404 GLY B C 1
ATOM 14135 O O . GLY B 1 411 ? 17.300 43.145 25.939 1.000 9.204 404 GLY B O 1
ATOM 14139 N N . TYR B 1 412 ? 16.786 40.995 26.461 1.000 9.101 405 TYR B N 1
ATOM 14140 C CA . TYR B 1 412 ? 15.604 40.929 25.613 1.000 8.822 405 TYR B CA 1
ATOM 14141 C C . TYR B 1 412 ? 14.661 39.947 26.292 1.000 8.553 405 TYR B C 1
ATOM 14142 O O . TYR B 1 412 ? 15.025 38.791 26.464 1.000 8.838 405 TYR B O 1
ATOM 14160 N N . PHE B 1 413 ? 13.482 40.429 26.701 1.000 8.698 406 PHE B N 1
ATOM 14161 C CA . PHE B 1 413 ? 12.494 39.612 27.386 1.000 8.968 406 PHE B CA 1
ATOM 14162 C C . PHE B 1 413 ? 11.285 39.447 26.471 1.000 8.872 406 PHE B C 1
ATOM 14163 O O . PHE B 1 413 ? 10.607 40.413 26.134 1.000 10.038 406 PHE B O 1
ATOM 14180 N N . VAL B 1 414 ? 11.012 38.203 26.103 1.000 8.438 407 VAL B N 1
ATOM 14181 C CA . VAL B 1 414 ? 9.833 37.896 25.320 1.000 8.946 407 VAL B CA 1
ATOM 14182 C C . VAL B 1 414 ? 8.582 38.059 26.177 1.000 9.006 407 VAL B C 1
ATOM 14183 O O . VAL B 1 414 ? 8.506 37.518 27.285 1.000 8.619 407 VAL B O 1
ATOM 14196 N N . TRP B 1 415 ? 7.609 38.808 25.646 1.000 8.575 408 TRP B N 1
ATOM 14197 C CA . TRP B 1 415 ? 6.260 38.815 26.188 1.000 8.288 408 TRP B CA 1
ATOM 14198 C C . TRP B 1 415 ? 5.431 37.792 25.422 1.000 8.398 408 TRP B C 1
ATOM 14199 O O . TRP B 1 415 ? 5.243 37.976 24.225 1.000 8.271 408 TRP B O 1
ATOM 14220 N N . SER B 1 416 ? 5.020 36.676 26.031 1.000 8.435 409 SER B N 1
ATOM 14221 C CA . SER B 1 416 ? 5.122 36.342 27.437 1.000 8.944 409 SER B CA 1
ATOM 14222 C C . SER B 1 416 ? 5.623 34.910 27.585 1.000 8.989 409 SER B C 1
ATOM 14223 O O . SER B 1 416 ? 5.581 34.129 26.643 1.000 8.425 409 SER B O 1
ATOM 14231 N N . LEU B 1 417 ? 6.114 34.581 28.779 1.000 9.119 410 LEU B N 1
ATOM 14232 C CA . LEU B 1 417 ? 6.401 33.196 29.114 1.000 9.710 410 LEU B CA 1
ATOM 14233 C C . LEU B 1 417 ? 5.195 32.311 28.829 1.000 9.818 410 LEU B C 1
ATOM 14234 O O . LEU B 1 417 ? 5.356 31.215 28.291 1.000 10.872 410 LEU B O 1
ATOM 14250 N N . MET B 1 418 ? 3.988 32.785 29.164 1.000 9.685 411 MET B N 1
ATOM 14251 C CA . MET B 1 418 ? 2.794 31.965 29.040 1.000 10.410 411 MET B CA 1
ATOM 14252 C C . MET B 1 418 ? 1.624 32.849 28.636 1.000 9.507 411 MET B C 1
ATOM 14253 O O . MET B 1 418 ? 1.583 34.027 28.964 1.000 9.112 411 MET B O 1
ATOM 14267 N N . ASP B 1 419 ? 0.626 32.241 27.992 1.000 9.384 412 ASP B N 1
ATOM 14268 C CA . ASP B 1 419 ? -0.622 32.927 27.731 1.000 9.340 412 ASP B CA 1
ATOM 14269 C C . ASP B 1 419 ? -1.210 33.390 29.054 1.000 9.186 412 ASP B C 1
ATOM 14270 O O . ASP B 1 419 ? -1.054 32.716 30.070 1.000 9.557 412 ASP B O 1
ATOM 14279 N N . ASN B 1 420 ? -1.897 34.537 29.043 1.000 8.758 413 ASN B N 1
ATOM 14280 C CA . ASN B 1 420 ? -2.344 35.112 30.301 1.000 8.952 413 ASN B CA 1
ATOM 14281 C C . ASN B 1 420 ? -3.520 36.061 30.072 1.000 9.251 413 ASN B C 1
ATOM 14282 O O . ASN B 1 420 ? -4.040 36.170 28.957 1.000 9.156 413 ASN B O 1
ATOM 14293 N N . PHE B 1 421 ? -4.003 36.672 31.168 1.000 9.115 414 PHE B N 1
ATOM 14294 C CA . PHE B 1 421 ? -5.102 37.622 31.126 1.000 8.656 414 PHE B CA 1
ATOM 14295 C C . PHE B 1 421 ? -4.653 38.942 30.493 1.000 9.547 414 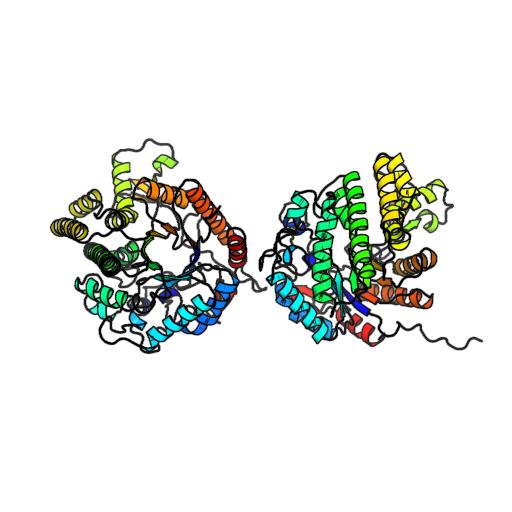PHE B C 1
ATOM 14296 O O . PHE B 1 421 ? -3.904 39.680 31.114 1.000 9.870 414 PHE B O 1
ATOM 14313 N N . GLU B 1 422 ? -5.066 39.230 29.248 1.000 9.612 415 GLU B N 1
ATOM 14314 C CA . GLU B 1 422 ? -4.634 40.431 28.544 1.000 9.579 415 GLU B CA 1
ATOM 14315 C C . GLU B 1 422 ? -5.574 41.612 28.817 1.000 9.476 415 GLU B C 1
ATOM 14316 O O . GLU B 1 422 ? -6.220 42.152 27.928 1.000 9.575 415 GLU B O 1
ATOM 14328 N N . TRP B 1 423 ? -5.684 41.986 30.095 1.000 9.336 416 TRP B N 1
ATOM 14329 C CA . TRP B 1 423 ? -6.340 43.216 30.504 1.000 9.040 416 TRP B CA 1
ATOM 14330 C C . TRP B 1 423 ? -7.752 43.296 29.923 1.000 8.837 416 TRP B C 1
ATOM 14331 O O . TRP B 1 423 ? -8.505 42.350 30.124 1.000 9.354 416 TRP B O 1
ATOM 14352 N N . ALA B 1 424 ? -8.123 44.384 29.235 1.000 9.523 417 ALA B N 1
ATOM 14353 C CA . ALA B 1 424 ? -9.514 44.537 28.820 1.000 10.076 417 ALA B CA 1
ATOM 14354 C C . ALA B 1 424 ? -9.908 43.560 27.712 1.000 10.972 417 ALA B C 1
ATOM 14355 O O . ALA B 1 424 ? -11.109 43.398 27.430 1.000 10.339 417 ALA B O 1
ATOM 14362 N N . MET B 1 425 ? -8.922 42.865 27.128 1.000 10.618 418 MET B N 1
ATOM 14363 C CA . MET B 1 425 ? -9.172 41.857 26.109 1.000 11.777 418 MET B CA 1
ATOM 14364 C C . MET B 1 425 ? -9.376 40.482 26.736 1.000 11.069 418 MET B C 1
ATOM 14365 O O . MET B 1 425 ? -9.658 39.513 26.031 1.000 11.299 418 MET B O 1
ATOM 14379 N N . GLY B 1 426 ? -9.233 40.382 28.065 1.000 10.015 419 GLY B N 1
ATOM 14380 C CA . GLY B 1 426 ? -9.424 39.112 28.737 1.000 10.246 419 GLY B CA 1
ATOM 14381 C C . GLY B 1 426 ? -8.447 38.059 28.206 1.000 10.418 419 GLY B C 1
ATOM 14382 O O . GLY B 1 426 ? -7.298 38.366 27.851 1.000 11.016 419 GLY B O 1
ATOM 14386 N N . TYR B 1 427 ? -8.916 36.809 28.129 1.000 10.693 420 TYR B N 1
ATOM 14387 C CA . TYR B 1 427 ? -8.067 35.688 27.724 1.000 10.790 420 TYR B CA 1
ATOM 14388 C C . TYR B 1 427 ? -8.088 35.503 26.203 1.000 12.764 420 TYR B C 1
ATOM 14389 O O . TYR B 1 427 ? -7.540 34.515 25.714 1.000 14.714 420 TYR B O 1
ATOM 14407 N N . THR B 1 428 ? -8.689 36.444 25.455 1.000 11.506 421 THR B N 1
ATOM 14408 C CA . THR B 1 428 ? -8.861 36.285 24.014 1.000 11.731 421 THR B CA 1
ATOM 14409 C C . THR B 1 428 ? -7.575 36.528 23.230 1.000 11.502 421 THR B C 1
ATOM 14410 O O . THR B 1 428 ? -7.528 36.244 22.037 1.000 12.077 421 THR B O 1
ATOM 14421 N N . LYS B 1 429 ? -6.537 37.059 23.880 1.000 10.986 422 LYS B N 1
ATOM 14422 C CA . LYS B 1 429 ? -5.266 37.277 23.220 1.000 10.687 422 LYS B CA 1
ATOM 14423 C C . LYS B 1 429 ? -4.196 36.449 23.920 1.000 10.704 422 LYS B C 1
ATOM 14424 O O . LYS B 1 429 ? -3.950 36.647 25.107 1.000 12.102 422 LYS B O 1
ATOM 14443 N N . ARG B 1 430 ? -3.566 35.552 23.160 1.000 9.551 423 ARG B N 1
ATOM 14444 C CA . ARG B 1 430 ? -2.540 34.653 23.651 1.000 9.217 423 ARG B CA 1
ATOM 14445 C C . ARG B 1 430 ? -1.183 35.106 23.128 1.000 8.801 423 ARG B C 1
ATOM 14446 O O . ARG B 1 430 ? -0.928 35.061 21.914 1.000 8.765 423 ARG B O 1
ATOM 14467 N N . PHE B 1 431 ? -0.324 35.554 24.053 1.000 8.629 424 PHE B N 1
ATOM 14468 C CA . PHE B 1 431 ? 1.017 36.017 23.724 1.000 8.392 424 PHE B CA 1
ATOM 14469 C C . PHE B 1 431 ? 2.104 35.033 24.157 1.000 8.763 424 PHE B C 1
ATOM 14470 O O . PHE B 1 431 ? 3.280 35.320 23.974 1.000 8.523 424 PHE B O 1
ATOM 14487 N N . GLY B 1 432 ? 1.738 33.909 24.780 1.000 8.628 425 GLY B N 1
ATOM 14488 C CA . GLY B 1 432 ? 2.769 33.044 25.348 1.000 8.686 425 GLY B CA 1
ATOM 14489 C C . GLY B 1 432 ? 3.610 32.289 24.312 1.000 9.011 425 GLY B C 1
ATOM 14490 O O . GLY B 1 432 ? 3.208 32.098 23.149 1.000 8.937 425 GLY B O 1
ATOM 14494 N N . ILE B 1 433 ? 4.802 31.866 24.755 1.000 9.143 426 ILE B N 1
ATOM 14495 C CA . ILE B 1 433 ? 5.505 30.757 24.117 1.000 9.292 426 ILE B CA 1
ATOM 14496 C C . ILE B 1 433 ? 5.094 29.427 24.750 1.000 9.525 426 ILE B C 1
ATOM 14497 O O . ILE B 1 433 ? 5.479 28.375 24.255 1.000 9.958 426 ILE B O 1
ATOM 14513 N N . ILE B 1 434 ? 4.314 29.485 25.837 1.000 9.514 427 ILE B N 1
ATOM 14514 C CA . ILE B 1 434 ? 3.673 28.338 26.474 1.000 9.558 427 ILE B CA 1
ATOM 14515 C C . ILE B 1 434 ? 2.171 28.602 26.472 1.000 9.810 427 ILE B C 1
ATOM 14516 O O . ILE B 1 434 ? 1.716 29.681 26.868 1.000 9.611 427 ILE B O 1
ATOM 14532 N N . TYR B 1 435 ? 1.415 27.625 25.972 1.000 9.253 428 TYR B N 1
ATOM 14533 C CA . TYR B 1 435 ? -0.030 27.706 25.930 1.000 10.408 428 TYR B CA 1
ATOM 14534 C C . TYR B 1 435 ? -0.568 27.292 27.290 1.000 10.577 428 TYR B C 1
ATOM 14535 O O . TYR B 1 435 ? -0.029 26.365 27.882 1.000 11.110 428 TYR B O 1
ATOM 14553 N N . VAL B 1 436 ? -1.578 28.012 27.790 1.000 10.510 429 VAL B N 1
ATOM 14554 C CA . VAL B 1 436 ? -2.237 27.637 29.037 1.000 11.077 429 VAL B CA 1
ATOM 14555 C C . VAL B 1 436 ? -3.673 27.246 28.718 1.000 11.797 429 VAL B C 1
ATOM 14556 O O . VAL B 1 436 ? -4.410 28.040 28.161 1.000 11.855 429 VAL B O 1
ATOM 14569 N N . ASP B 1 437 ? -4.037 26.006 29.047 1.000 12.690 430 ASP B N 1
ATOM 14570 C CA . ASP B 1 437 ? -5.419 25.572 28.952 1.000 14.072 430 ASP B CA 1
ATOM 14571 C C . ASP B 1 437 ? -6.101 25.998 30.244 1.000 13.797 430 ASP B C 1
ATOM 14572 O O . ASP B 1 437 ? -5.799 25.448 31.299 1.000 14.530 430 ASP B O 1
ATOM 14581 N N . TYR B 1 438 ? -6.996 26.994 30.180 1.000 13.963 431 TYR B N 1
ATOM 14582 C CA . TYR B 1 438 ? -7.531 27.576 31.401 1.000 14.827 431 TYR B CA 1
ATOM 14583 C C . TYR B 1 438 ? -8.530 26.638 32.072 1.000 17.639 431 TYR B C 1
ATOM 14584 O O . TYR B 1 438 ? -8.843 26.845 33.237 1.000 19.870 431 TYR B O 1
ATOM 14602 N N . GLU B 1 439 ? -8.998 25.609 31.367 1.000 19.543 432 GLU B N 1
ATOM 14603 C CA . GLU B 1 439 ? -9.878 24.624 31.990 1.000 22.674 432 GLU B CA 1
ATOM 14604 C C . GLU B 1 439 ? -9.096 23.717 32.947 1.000 21.023 432 GLU B C 1
ATOM 14605 O O . GLU B 1 439 ? -9.595 23.384 34.021 1.000 23.938 432 GLU B O 1
ATOM 14617 N N . THR B 1 440 ? -7.859 23.341 32.594 1.000 17.859 433 THR B N 1
ATOM 14618 C CA . THR B 1 440 ? -7.107 22.339 33.337 1.000 16.546 433 THR B CA 1
ATOM 14619 C C . THR B 1 440 ? -5.832 22.889 33.969 1.000 15.516 433 THR B C 1
ATOM 14620 O O . THR B 1 440 ? -5.211 22.198 34.774 1.000 15.331 433 THR B O 1
ATOM 14631 N N . GLN B 1 441 ? -5.451 24.110 33.572 1.000 13.960 434 GLN B N 1
ATOM 14632 C CA . GLN B 1 441 ? -4.191 24.759 33.938 1.000 13.488 434 GLN B CA 1
ATOM 14633 C C . GLN B 1 441 ? -2.970 24.049 33.355 1.000 14.195 434 GLN B C 1
ATOM 14634 O O . GLN B 1 441 ? -1.845 24.368 33.742 1.000 13.593 434 GLN B O 1
ATOM 14648 N N . LYS B 1 442 ? -3.171 23.141 32.392 1.000 13.142 435 LYS B N 1
ATOM 14649 C CA . LYS B 1 442 ? -2.064 22.501 31.711 1.000 14.616 435 LYS B CA 1
ATOM 14650 C C . LYS B 1 442 ? -1.242 23.565 30.976 1.000 13.175 435 LYS B C 1
ATOM 14651 O O . LYS B 1 442 ? -1.801 24.441 30.321 1.000 13.339 435 LYS B O 1
ATOM 14670 N N . ARG B 1 443 ? 0.089 23.458 31.111 1.000 12.064 436 ARG B N 1
ATOM 14671 C CA . ARG B 1 443 ? 1.046 24.188 30.301 1.000 11.622 436 ARG B CA 1
ATOM 14672 C C . ARG B 1 443 ? 1.469 23.322 29.121 1.000 12.703 436 ARG B C 1
ATOM 14673 O O . ARG B 1 443 ? 1.903 22.187 29.317 1.000 12.877 436 ARG B O 1
ATOM 14694 N N . ILE B 1 444 ? 1.339 23.865 27.907 1.000 11.954 437 ILE B N 1
ATOM 14695 C CA . ILE B 1 444 ? 1.695 23.176 26.683 1.000 12.678 437 ILE B CA 1
ATOM 14696 C C . ILE B 1 444 ? 2.736 24.021 25.947 1.000 12.339 437 ILE B C 1
ATOM 14697 O O . ILE B 1 444 ? 2.467 25.140 25.512 1.000 12.318 437 ILE B O 1
ATOM 14713 N N . LYS B 1 445 ? 3.950 23.497 25.818 1.000 12.208 438 LYS B N 1
ATOM 14714 C CA . LYS B 1 445 ? 5.001 24.235 25.130 1.000 11.770 438 LYS B CA 1
ATOM 14715 C C . LYS B 1 445 ? 4.637 24.401 23.657 1.000 11.060 438 LYS B C 1
ATOM 14716 O O . LYS B 1 445 ? 4.341 23.426 22.963 1.000 11.890 438 LYS B O 1
ATOM 14735 N N . LYS B 1 446 ? 4.633 25.650 23.192 1.000 9.924 439 LYS B N 1
ATOM 14736 C CA . LYS B 1 446 ? 4.403 25.909 21.779 1.000 9.376 439 LYS B CA 1
ATOM 14737 C C . LYS B 1 446 ? 5.693 25.687 20.999 1.000 9.156 439 LYS B C 1
ATOM 14738 O O . LYS B 1 446 ? 6.784 25.621 21.572 1.000 9.076 439 LYS B O 1
ATOM 14757 N N . ASP B 1 447 ? 5.581 25.633 19.672 1.000 9.405 440 ASP B N 1
ATOM 14758 C CA . ASP B 1 447 ? 6.774 25.490 18.847 1.000 9.405 440 ASP B CA 1
ATOM 14759 C C . ASP B 1 447 ? 7.746 26.653 19.087 1.000 9.520 440 ASP B C 1
ATOM 14760 O O . ASP B 1 447 ? 8.966 26.483 19.001 1.000 9.417 440 ASP B O 1
ATOM 14769 N N . SER B 1 448 ? 7.199 27.838 19.361 1.000 9.597 441 SER B N 1
ATOM 14770 C CA . SER B 1 448 ? 8.007 29.008 19.652 1.000 8.963 441 SER B CA 1
ATOM 14771 C C . SER B 1 448 ? 8.890 28.790 20.888 1.000 8.732 441 SER B C 1
ATOM 14772 O O . SER B 1 448 ? 9.969 29.365 20.959 1.000 9.410 441 SER B O 1
ATOM 14780 N N . PHE B 1 449 ? 8.435 27.991 21.870 1.000 9.066 442 PHE B N 1
ATOM 14781 C CA . PHE B 1 449 ? 9.261 27.672 23.032 1.000 9.371 442 PHE B CA 1
ATOM 14782 C C . PHE B 1 449 ? 10.579 27.029 22.598 1.000 9.703 442 PHE B C 1
ATOM 14783 O O . PHE B 1 449 ? 11.663 27.410 23.056 1.000 9.343 442 PHE B O 1
ATOM 14800 N N . TYR B 1 450 ? 10.492 26.012 21.728 1.000 9.615 443 TYR B N 1
ATOM 14801 C CA . TYR B 1 450 ? 11.681 25.307 21.280 1.000 10.374 443 TYR B CA 1
ATOM 14802 C C . TYR B 1 450 ? 12.532 26.181 20.362 1.000 9.728 443 TYR B C 1
ATOM 14803 O O . TYR B 1 450 ? 13.753 26.131 20.414 1.000 9.939 443 TYR B O 1
ATOM 14821 N N . PHE B 1 451 ? 11.897 26.972 19.503 1.000 9.455 444 PHE B N 1
ATOM 14822 C CA . PHE B 1 451 ? 12.621 27.941 18.696 1.000 9.329 444 PHE B CA 1
ATOM 14823 C C . PHE B 1 451 ? 13.469 28.839 19.593 1.000 9.371 444 PHE B C 1
ATOM 14824 O O . PHE B 1 451 ? 14.645 29.088 19.340 1.000 9.938 444 PHE B O 1
ATOM 14841 N N . TYR B 1 452 ? 12.855 29.352 20.663 1.000 9.321 445 TYR B N 1
ATOM 14842 C CA . TYR B 1 452 ? 13.556 30.275 21.540 1.000 9.517 445 TYR B CA 1
ATOM 14843 C C . TYR B 1 452 ? 14.639 29.538 22.328 1.000 9.565 445 TYR B C 1
ATOM 14844 O O . TYR B 1 452 ? 15.717 30.073 22.542 1.000 10.510 445 TYR B O 1
ATOM 14862 N N . GLN B 1 453 ? 14.334 28.329 22.798 1.000 9.767 446 GLN B N 1
ATOM 14863 C CA . GLN B 1 453 ? 15.308 27.510 23.513 1.000 10.085 446 GLN B CA 1
ATOM 14864 C C . GLN B 1 453 ? 16.573 27.364 22.670 1.000 10.886 446 GLN B C 1
ATOM 14865 O O . GLN B 1 453 ? 17.694 27.564 23.151 1.000 11.228 446 GLN B O 1
ATOM 14879 N N . GLN B 1 454 ? 16.381 27.057 21.388 1.000 10.966 447 GLN B N 1
ATOM 14880 C CA . GLN B 1 454 ? 17.498 26.883 20.475 1.000 12.475 447 GLN B CA 1
ATOM 14881 C C . GLN B 1 454 ? 18.192 28.219 20.221 1.000 11.861 447 GLN B C 1
ATOM 14882 O O . GLN B 1 454 ? 19.415 28.295 20.198 1.000 12.310 447 GLN B O 1
ATOM 14896 N N . TYR B 1 455 ? 17.425 29.299 20.039 1.000 11.136 448 TYR B N 1
ATOM 14897 C CA . TYR B 1 455 ? 17.996 30.604 19.759 1.000 10.416 448 TYR B CA 1
ATOM 14898 C C . TYR B 1 455 ? 18.914 31.043 20.906 1.000 11.038 448 TYR B C 1
ATOM 14899 O O . TYR B 1 455 ? 19.988 31.587 20.668 1.000 11.830 448 TYR B O 1
ATOM 14917 N N . ILE B 1 456 ? 18.470 30.858 22.153 1.000 10.827 449 ILE B N 1
ATOM 14918 C CA . ILE B 1 456 ? 19.263 31.258 23.308 1.000 10.791 449 ILE B CA 1
ATOM 14919 C C . ILE B 1 456 ? 20.579 30.482 23.298 1.000 11.624 449 ILE B C 1
ATOM 14920 O O . ILE B 1 456 ? 21.640 31.062 23.543 1.000 12.876 449 ILE B O 1
ATOM 14936 N N . LYS B 1 457 ? 20.495 29.167 23.091 1.000 12.248 450 LYS B N 1
ATOM 14937 C CA . LYS B 1 457 ? 21.689 28.334 23.126 1.000 14.347 450 LYS B CA 1
ATOM 14938 C C . LYS B 1 457 ? 22.683 28.783 22.056 1.000 15.180 450 LYS B C 1
ATOM 14939 O O . LYS B 1 457 ? 23.890 28.814 22.322 1.000 15.631 450 LYS B O 1
ATOM 14958 N N . GLU B 1 458 ? 22.182 29.135 20.868 1.000 14.868 451 GLU B N 1
ATOM 14959 C CA . GLU B 1 458 ? 23.022 29.522 19.734 1.000 15.770 451 GLU B CA 1
ATOM 14960 C C . GLU B 1 458 ? 23.563 30.949 19.871 1.000 16.544 451 GLU B C 1
ATOM 14961 O O . GLU B 1 458 ? 24.502 31.305 19.159 1.000 18.922 451 GLU B O 1
ATOM 14973 N N . ASN B 1 459 ? 22.988 31.764 20.769 1.000 15.283 452 ASN B N 1
ATOM 14974 C CA . ASN B 1 459 ? 23.321 33.173 20.926 1.000 14.974 452 ASN B CA 1
ATOM 14975 C C . ASN B 1 459 ? 23.696 33.515 22.370 1.000 15.998 452 ASN B C 1
ATOM 14976 O O . ASN B 1 459 ? 23.413 34.617 22.856 1.000 16.214 452 ASN B O 1
ATOM 14987 N N . SER B 1 460 ? 24.394 32.583 23.026 1.000 17.633 453 SER B N 1
ATOM 14988 C CA . SER B 1 460 ? 24.915 32.782 24.363 1.000 19.700 453 SER B CA 1
ATOM 14989 C C . SER B 1 460 ? 26.207 31.969 24.521 1.000 21.915 453 SER B C 1
ATOM 14990 O O . SER B 1 460 ? 26.829 32.180 25.578 1.000 25.026 453 SER B O 1
#

Solvent-accessible surface area: 36087 Å² total; per-residue (Å²): 175,141,183,154,123,117,111,80,75,12,56,215,63,6,16,0,0,0,0,0,0,3,15,1,3,8,5,4,69,22,14,28,5,14,6,57,1,6,1,0,90,10,9,78,93,188,238,44,13,76,178,60,52,44,1,38,35,4,0,3,2,13,72,65,16,101,79,1,1,68,19,0,116,74,2,29,7,81,0,0,0,5,2,0,2,0,0,4,0,15,22,73,1,98,55,121,44,8,104,79,2,5,80,0,0,34,106,2,1,72,60,0,61,129,32,62,4,46,2,5,0,0,0,2,3,16,5,0,0,13,111,0,24,88,90,29,0,1,36,36,110,75,3,17,58,43,0,42,86,0,0,20,50,0,0,70,99,10,72,98,78,0,79,30,0,0,0,0,1,16,0,28,12,12,0,1,30,0,1,45,65,9,90,19,6,33,26,58,154,64,14,83,39,0,0,48,0,0,6,10,0,0,38,0,0,2,74,0,0,92,12,1,88,122,105,132,27,118,12,63,0,0,0,0,2,34,4,32,15,38,45,14,17,17,95,114,90,68,142,188,17,53,160,85,13,123,99,21,7,46,7,2,16,18,4,21,7,36,0,2,0,18,0,0,2,106,6,34,2,11,86,156,0,0,58,19,0,39,136,120,119,37,5,73,58,150,53,8,123,40,0,11,90,62,0,118,116,64,68,44,64,6,24,3,0,0,0,1,0,28,21,29,9,3,9,39,52,20,141,137,34,123,63,29,0,30,1,121,106,61,148,8,100,59,95,79,13,81,45,51,77,16,30,27,28,97,0,0,31,44,4,0,33,82,2,99,137,40,15,65,179,11,27,4,13,0,1,9,0,2,1,0,36,108,15,127,49,45,188,98,39,100,2,106,9,74,92,2,39,70,4,0,103,66,0,0,69,11,0,43,106,0,16,114,71,44,6,61,3,101,0,0,1,1,6,0,0,1,0,4,0,23,11,12,65,0,36,47,34,39,6,0,0,2,29,0,39,51,138,48,2,122,19,17,63,0,44,0,0,100,40,0,55,103,19,5,170,120,20,94,114,15,58,211,64,7,17,0,0,0,0,1,0,3,14,0,3,9,5,7,66,90,64,60,51,26,9,60,1,5,1,0,98,12,9,71,85,186,239,45,12,76,181,59,52,45,1,35,87,5,0,20,2,22,98,89,14,84,75,1,0,60,18,0,107,52,1,30,8,81,0,0,0,5,1,0,2,0,0,5,0,16,24,70,1,95,56,105,46,24,122,114,2,5,99,9,0,36,125,2,1,74,38,0,61,145,29,61,3,45,3,5,0,0,1,1,3,16,4,0,0,13,115,1,24,86,87,30,0,0,38,39,108,76,3,19,56,44,0,42,85,1,0,22,51,0,0,68,99,11,72,97,76,0,81,29,0,0,0,0,1,15,1,28,12,12,0,1,32,0,1,44,64,8,91,17,7,30,25,60,152,65,13,84,39,0,0,49,0,0,7,12,0,0,37,0,0,2,81,0,0,105,11,3,76,127,98,135,26,123,12,68,0,0,0,0,3,34,4,33,16,40,44,17,17,17,98,116,91,69,145,198,35,56,118,75,14,114,76,26,6,46,18,2,15,20,3,21,8,39,0,2,0,18,0,0,2,107,10,45,3,12,83,151,0,0,71,21,0,41,128,99,114,35,5,75,67,123,53,8,118,31,0,31,86,62,0,149,120,72,67,31,62,5,36,3,0,0,0,1,0,28,22,28,8,3,9,37,59,28,139,141,34,124,63,31,1,28,1,119,106,52,144,8,101,58,88,78,13,80,44,53,76,15,25,27,23,98,0,0,35,45,4,0,36,77,2,105,136,38,14,63,179,12,30,4,13,0,1,8,0,2,1,0,35,106,15,120,44,40,135,11,39,24,3,90,10,77,105,2,39,84,4,0,103,64,0,0,70,10,0,48,108,0,33,107,68,49,5,59,3,104,0,0,1,1,8,0,0,1,0,4,0,25,11,14,64,0,36,49,34,38,7,0,0,1,29,0,43,55,171,88,15,127,19,19,48,0,41,0,0,15,29,0,11,25,21,5,112,122,21,90

Sequence (912 aa):
SHMLEDPMSFPKGFLWGAATASYQIEGAWNEDGKGESIWDRFTHQKRNILYGHNGDVACDHYHRFEEDVSLMKELGLKAYRFSIAWTRIFPDGFGTVNNQKGLEFYDRLINKLVENGIEPVVTLYHWDLPQKLQDIGGWANPEIVNYYFDYAMLVINRYKDKVKKWITFNEPYCIAFLGYFHGIHAPGIKDFKVAMDVVHSLMLSHFKVVKAVKENNIDVEVGITLNLTPVYLQTERLGYKVSEIEREMVSLSSQLDNQLFLDPVLKGSYPQKLLDYLVQKDLLDSQKALSMQQEVKENFIFPDFLGINYYTRAVRLYDENSSWIFPIRWEHPAGEYTEMGWEVFPQGLFDLLIWIKESYPQIPIYITENGAAYNDIVTEDGKVHDSKRIEYLKQHFEAARKAIENGVDLRGYFVWSLMDNFEWAMGYTKRFGIIYVDYETQKRIKKDSFYFYQQYIKENSSFPKGFLWGAATASYQIEGAWNEDGKGESIWDRFTHQKRNILYGHNGDVACDHYHRFEEDVSLMKELGLKAYRFSIAWTRIFPDGFGTVNQKGLEFYDRLINKLVENGIEPVVTLYHWDLPQKLQDIGGWANPEIVNYYFDYAMLVVINRYKDKVKKWITFNEPYCIAFLGYFHGIHAPGIKDFKVAMDVVHSLMLSHFKVVKAVKENNIDVEVGITLNLTPVYLQTERLGYKVSEIEREMVSLSSQLDNQLFLDPVLKGSYPQKLLDYLVQKDLLDSQKALSMQQEVKENFIFPDFLGINYYTRAVRLYDENSSWIFPIRWEHPAGEYTEMGWEVFPQGLFDLLIWIKESYPQIPIYITENGAAYNDIVTEDGKVHDSKRIEYLKQHFEAARKAIENGVDLRGYFVWSLMDNFEWAMGYTKRFGIIYVDYETQKRIKKDSFYFYQQYIKENS

Organism: Caldicellulosiruptor saccharolyticus (strain ATCC 43494 / DSM 8903 / Tp8T 6331) (NCBI:txid351627)